Protein AF-0000000080191885 (afdb_homodimer)

Radius of gyration: 37.72 Å; Cα contacts (8 Å, |Δi|>4): 2003; chains: 2; bounding box: 104×121×115 Å

Solvent-accessible surface area (backbone atoms only — not comparable to full-atom values): 68782 Å² total; per-residue (Å²): 113,50,40,73,57,56,65,64,57,54,50,48,53,49,18,38,31,59,45,72,45,68,44,54,48,48,53,54,52,51,40,51,34,51,66,38,62,27,49,42,40,38,38,36,49,46,98,63,39,34,38,40,36,30,49,18,47,42,57,54,78,90,22,52,81,43,54,44,34,80,37,24,32,66,34,54,53,21,32,34,28,76,62,68,75,32,90,80,42,70,74,56,79,54,52,70,23,44,66,59,26,25,45,26,76,34,24,51,30,36,42,34,26,8,21,71,92,47,92,62,25,35,28,32,30,50,65,80,65,49,75,47,77,45,91,62,66,52,2,38,34,43,39,40,32,49,66,31,68,82,37,61,68,58,29,54,51,47,62,74,39,44,67,58,34,51,50,50,45,50,54,50,51,60,56,43,22,60,66,32,66,31,35,39,36,43,32,38,64,57,88,96,41,80,44,76,47,77,42,74,23,25,82,83,41,62,65,58,35,42,65,72,69,38,73,61,68,68,49,80,44,84,51,89,50,30,39,40,36,40,26,87,63,38,80,73,64,44,75,47,38,26,54,74,78,36,73,37,62,54,72,59,58,58,51,50,43,52,58,51,42,72,73,33,55,76,71,72,58,58,72,67,21,35,42,37,38,43,61,56,66,60,51,45,68,48,43,75,84,50,29,37,67,44,64,68,58,49,68,61,51,52,52,51,52,51,49,50,52,48,57,49,56,62,64,44,46,55,66,44,67,31,52,64,81,70,68,81,62,81,70,70,71,74,68,67,68,82,64,61,86,63,70,76,83,68,69,92,73,79,90,86,88,78,89,91,85,91,81,92,84,90,89,81,91,89,79,93,77,80,88,87,86,84,76,91,78,74,78,87,68,86,71,82,64,85,72,76,77,71,78,76,74,78,78,72,76,75,75,68,81,75,63,72,81,72,80,72,79,88,71,77,73,70,71,77,64,63,51,69,41,67,45,39,44,70,49,35,67,61,44,43,79,74,48,74,46,87,33,38,28,36,35,29,37,38,75,54,96,92,37,38,27,35,30,40,29,29,46,32,30,36,35,16,28,54,39,29,52,51,46,58,70,61,58,67,65,38,65,36,74,45,92,65,63,40,79,49,94,57,52,71,66,54,47,50,50,48,59,72,42,36,66,52,42,42,68,58,11,36,36,69,47,76,58,94,85,42,40,27,40,36,24,30,32,44,50,98,84,45,84,58,53,70,64,51,52,50,48,46,50,49,37,56,74,68,64,48,85,76,78,60,54,66,64,53,55,50,49,43,37,48,50,14,51,69,72,23,55,56,74,64,52,82,73,53,72,68,57,52,50,49,50,44,37,49,38,37,73,44,84,63,52,58,36,14,81,88,48,44,55,12,57,47,49,54,29,68,55,132,111,51,39,72,56,54,68,65,56,54,49,49,53,48,18,39,32,59,44,76,44,70,43,53,48,49,53,54,51,51,40,52,34,52,66,37,63,27,47,41,39,39,38,36,47,49,97,63,39,35,39,41,36,31,49,18,46,42,57,52,78,89,23,54,82,44,54,43,33,81,36,23,31,66,35,57,52,21,31,33,28,76,63,68,74,32,89,81,42,72,74,58,78,55,51,71,24,43,65,58,26,25,45,27,75,32,25,50,31,36,43,35,27,7,22,72,93,45,91,62,25,35,28,32,30,51,66,81,64,49,75,48,78,44,92,64,67,50,2,37,33,41,40,39,32,48,66,31,68,82,38,62,68,58,28,56,51,48,61,73,38,44,66,59,35,52,51,51,44,49,52,50,51,62,55,43,21,60,64,32,66,31,35,39,37,44,32,37,64,57,88,95,40,81,44,78,45,78,43,73,23,26,80,81,42,60,65,58,38,42,65,73,67,38,73,61,68,68,50,79,44,86,53,89,50,31,39,40,35,40,26,88,64,39,82,72,64,44,75,47,38,27,54,74,79,37,72,39,59,54,71,59,57,58,51,51,45,52,60,50,44,72,74,33,54,76,71,74,56,57,71,66,21,36,41,36,38,42,60,56,66,61,51,46,68,47,42,76,83,50,29,36,67,43,63,68,58,47,67,61,50,52,52,51,50,51,51,50,52,50,56,49,55,60,64,44,46,54,67,43,68,31,52,63,80,68,68,83,61,83,71,69,71,72,68,65,66,79,64,59,88,63,66,62,88,68,66,92,70,73,84,79,79,84,82,85,83,90,84,83,86,82,85,82,86,75,77,91,73,82,88,92,90,84,74,88,73,73,68,88,77,87,67,91,62,81,72,72,74,69,81,79,72,85,71,73,74,73,74,69,81,76,64,76,82,71,80,74,82,86,71,76,74,69,70,77,63,64,50,69,39,68,45,40,45,70,48,35,66,60,45,44,78,74,48,75,44,88,32,39,28,34,35,28,37,39,77,54,97,93,38,39,28,36,29,42,28,29,47,31,31,37,34,16,29,55,39,29,52,51,47,57,70,62,58,67,65,39,66,36,72,45,94,66,63,39,79,49,95,56,52,71,68,54,46,49,52,49,59,72,42,38,66,53,41,42,68,58,12,36,37,68,47,76,57,93,84,43,39,28,40,37,23,28,32,44,50,96,87,44,84,58,53,69,63,52,51,50,50,46,49,50,38,56,74,65,62,47,85,76,79,59,52,66,64,52,54,52,50,44,37,48,49,15,50,69,72,23,56,56,72,65,51,84,72,53,72,68,56,49,49,49,50,45,36,49,38,37,73,42,84,64,50,58,38,14,83,88,47,45,56,13,56,46,50,53,28,65,54,133

Structure (mmCIF, N/CA/C/O backbone):
data_AF-0000000080191885-model_v1
#
loop_
_entity.id
_entity.type
_entity.pdbx_description
1 polymer PMS1
#
loop_
_atom_site.group_PDB
_atom_site.id
_atom_site.type_symbol
_atom_site.label_atom_id
_atom_site.label_alt_id
_atom_site.label_comp_id
_atom_site.label_asym_id
_atom_site.label_entity_id
_atom_site.label_seq_id
_atom_site.pdbx_PDB_ins_code
_atom_site.Cartn_x
_atom_site.Cartn_y
_atom_site.Cartn_z
_atom_site.occupancy
_atom_site.B_iso_or_equiv
_atom_site.auth_seq_id
_atom_site.auth_comp_id
_atom_site.auth_asym_id
_atom_site.auth_atom_id
_atom_site.pdbx_PDB_model_num
ATOM 1 N N . MET A 1 1 ? 25.484 -24.953 -9.516 1 81 1 MET A N 1
ATOM 2 C CA . MET A 1 1 ? 24.75 -25.953 -10.281 1 81 1 MET A CA 1
ATOM 3 C C . MET A 1 1 ? 23.234 -25.719 -10.164 1 81 1 MET A C 1
ATOM 5 O O . MET A 1 1 ? 22.75 -25.297 -9.117 1 81 1 MET A O 1
ATOM 9 N N . ILE A 1 2 ? 22.578 -25.938 -11.297 1 91.12 2 ILE A N 1
ATOM 10 C CA . ILE A 1 2 ? 21.125 -25.766 -11.352 1 91.12 2 ILE A CA 1
ATOM 11 C C . ILE A 1 2 ? 20.438 -27.109 -11.227 1 91.12 2 ILE A C 1
ATOM 13 O O . ILE A 1 2 ? 20.812 -28.078 -11.906 1 91.12 2 ILE A O 1
ATOM 17 N N . TYR A 1 3 ? 19.516 -27.188 -10.258 1 90.25 3 TYR A N 1
ATOM 18 C CA . TYR A 1 3 ? 18.75 -28.406 -10 1 90.25 3 TYR A CA 1
ATOM 19 C C . TYR A 1 3 ? 17.266 -28.188 -10.227 1 90.25 3 TYR A C 1
ATOM 21 O O . TYR A 1 3 ? 16.781 -27.062 -10.117 1 90.25 3 TYR A O 1
ATOM 29 N N . GLN A 1 4 ? 16.688 -29.297 -10.617 1 92.81 4 GLN A N 1
ATOM 30 C CA . GLN A 1 4 ? 15.234 -29.266 -10.656 1 92.81 4 GLN A CA 1
ATOM 31 C C . GLN A 1 4 ? 14.641 -29.469 -9.266 1 92.81 4 GLN A C 1
ATOM 33 O O . GLN A 1 4 ? 14.922 -30.469 -8.609 1 92.81 4 GLN A O 1
ATOM 38 N N . LEU A 1 5 ? 13.82 -28.578 -8.859 1 91.75 5 LEU A N 1
ATOM 39 C CA . LEU A 1 5 ? 13.148 -28.734 -7.57 1 91.75 5 LEU A CA 1
ATOM 40 C C . LEU A 1 5 ? 12.148 -29.875 -7.613 1 91.75 5 LEU A C 1
ATOM 42 O O . LEU A 1 5 ? 11.516 -30.125 -8.641 1 91.75 5 LEU A O 1
ATOM 46 N N . HIS A 1 6 ? 12.078 -30.516 -6.488 1 91.88 6 HIS A N 1
ATOM 47 C CA . HIS A 1 6 ? 11.016 -31.516 -6.379 1 91.88 6 HIS A CA 1
ATOM 48 C C . HIS A 1 6 ? 9.641 -30.875 -6.578 1 91.88 6 HIS A C 1
ATOM 50 O O . HIS A 1 6 ? 9.398 -29.766 -6.102 1 91.88 6 HIS A O 1
ATOM 56 N N . GLN A 1 7 ? 8.797 -31.578 -7.219 1 90.62 7 GLN A N 1
ATOM 57 C CA . GLN A 1 7 ? 7.48 -31.047 -7.551 1 90.62 7 GLN A CA 1
ATOM 58 C C . GLN A 1 7 ? 6.727 -30.609 -6.297 1 90.62 7 GLN A C 1
ATOM 60 O O . GLN A 1 7 ? 6.008 -29.625 -6.309 1 90.62 7 GLN A O 1
ATOM 65 N N . ASP A 1 8 ? 6.945 -31.344 -5.273 1 90.62 8 ASP A N 1
ATOM 66 C CA . ASP A 1 8 ? 6.266 -31.031 -4.02 1 90.62 8 ASP A CA 1
ATOM 67 C C . ASP A 1 8 ? 6.707 -29.672 -3.482 1 90.62 8 ASP A C 1
ATOM 69 O O . ASP A 1 8 ? 5.902 -28.922 -2.926 1 90.62 8 ASP A O 1
ATOM 73 N N . CYS A 1 9 ? 7.961 -29.375 -3.652 1 92.06 9 CYS A N 1
ATOM 74 C CA . CYS A 1 9 ? 8.484 -28.094 -3.205 1 92.06 9 CYS A CA 1
ATOM 75 C C . CYS A 1 9 ? 7.902 -26.953 -4.027 1 92.06 9 CYS A C 1
ATOM 77 O O . CYS A 1 9 ? 7.523 -25.906 -3.48 1 92.06 9 CYS A O 1
ATOM 79 N N . VAL A 1 10 ? 7.793 -27.203 -5.293 1 91.88 10 VAL A N 1
ATOM 80 C CA . VAL A 1 10 ? 7.25 -26.203 -6.195 1 91.88 10 VAL A CA 1
ATOM 81 C C . VAL A 1 10 ? 5.789 -25.922 -5.844 1 91.88 10 VAL A C 1
ATOM 83 O O . VAL A 1 10 ? 5.375 -24.766 -5.742 1 91.88 10 VAL A O 1
ATOM 86 N N . HIS A 1 11 ? 5.078 -27.047 -5.602 1 92.69 11 HIS A N 1
ATOM 87 C CA . HIS A 1 11 ? 3.662 -26.938 -5.266 1 92.69 11 HIS A CA 1
ATOM 88 C C . HIS A 1 11 ? 3.469 -26.25 -3.916 1 92.69 11 HIS A C 1
ATOM 90 O O . HIS A 1 11 ? 2.564 -25.422 -3.758 1 92.69 11 HIS A O 1
ATOM 96 N N . GLN A 1 12 ? 4.332 -26.609 -3.029 1 93.62 12 GLN A N 1
ATOM 97 C CA . GLN A 1 12 ? 4.223 -26.016 -1.698 1 93.62 12 GLN A CA 1
ATOM 98 C C . GLN A 1 12 ? 4.527 -24.531 -1.731 1 93.62 12 GLN A C 1
ATOM 100 O O . GLN A 1 12 ? 3.83 -23.734 -1.096 1 93.62 12 GLN A O 1
ATOM 105 N N . LEU A 1 13 ? 5.535 -24.141 -2.441 1 93.06 13 LEU A N 1
ATOM 106 C CA . LEU A 1 13 ? 5.891 -22.734 -2.592 1 93.06 13 LEU A CA 1
ATOM 107 C C . LEU A 1 13 ? 4.723 -21.938 -3.164 1 93.06 13 LEU A C 1
ATOM 109 O O . LEU A 1 13 ? 4.387 -20.859 -2.654 1 93.06 13 LEU A O 1
ATOM 113 N N . LYS A 1 14 ? 4.168 -22.5 -4.121 1 92.06 14 LYS A N 1
ATOM 114 C CA . LYS A 1 14 ? 3.057 -21.828 -4.793 1 92.06 14 LYS A CA 1
ATOM 115 C C . LYS A 1 14 ? 1.835 -21.75 -3.881 1 92.06 14 LYS A C 1
ATOM 117 O O . LYS A 1 14 ? 1.172 -20.719 -3.818 1 92.06 14 LYS A O 1
ATOM 122 N N . ALA A 1 15 ? 1.537 -22.828 -3.215 1 95.19 15 ALA A N 1
ATOM 123 C CA . ALA A 1 15 ? 0.377 -22.875 -2.328 1 95.19 15 ALA A CA 1
ATOM 124 C C . ALA A 1 15 ? 0.484 -21.812 -1.231 1 95.19 15 ALA A C 1
ATOM 126 O O . ALA A 1 15 ? -0.483 -21.094 -0.95 1 95.19 15 ALA A O 1
ATOM 127 N N . GLU A 1 16 ? 1.662 -21.672 -0.695 1 94.06 16 GLU A N 1
ATOM 128 C CA . GLU A 1 16 ? 1.893 -20.719 0.381 1 94.06 16 GLU A CA 1
ATOM 129 C C . GLU A 1 16 ? 1.742 -19.281 -0.117 1 94.06 16 GLU A C 1
ATOM 131 O O . GLU A 1 16 ? 1.311 -18.406 0.632 1 94.06 16 GLU A O 1
ATOM 136 N N . GLN A 1 17 ? 2.039 -19.078 -1.324 1 92.81 17 GLN A N 1
ATOM 137 C CA . GLN A 1 17 ? 1.915 -17.75 -1.911 1 92.81 17 GLN A CA 1
ATOM 138 C C . GLN A 1 17 ? 0.454 -17.406 -2.193 1 92.81 17 GLN A C 1
ATOM 140 O O . GLN A 1 17 ? 0.037 -16.266 -2.027 1 92.81 17 GLN A O 1
ATOM 145 N N . TYR A 1 18 ? -0.257 -18.391 -2.58 1 93.44 18 TYR A N 1
ATOM 146 C CA . TYR A 1 18 ? -1.631 -18.172 -3.018 1 93.44 18 TYR A CA 1
ATOM 147 C C . TYR A 1 18 ? -2.561 -17.984 -1.824 1 93.44 18 TYR A C 1
ATOM 149 O O . TYR A 1 18 ? -3.504 -17.203 -1.881 1 93.44 18 TYR A O 1
ATOM 157 N N . ILE A 1 19 ? -2.32 -18.766 -0.808 1 95.44 19 ILE A N 1
ATOM 158 C CA . ILE A 1 19 ? -3.107 -18.672 0.417 1 95.44 19 ILE A CA 1
ATOM 159 C C . ILE A 1 19 ? -2.193 -18.344 1.594 1 95.44 19 ILE A C 1
ATOM 161 O O . ILE A 1 19 ? -1.461 -19.203 2.082 1 95.44 19 ILE A O 1
ATOM 165 N N . PHE A 1 20 ? -2.281 -17.125 2.092 1 92.5 20 PHE A N 1
ATOM 166 C CA . PHE A 1 20 ? -1.291 -16.797 3.109 1 92.5 20 PHE A CA 1
ATOM 167 C C . PHE A 1 20 ? -1.97 -16.359 4.402 1 92.5 20 PHE A C 1
ATOM 169 O O . PHE A 1 20 ? -1.305 -16.156 5.422 1 92.5 20 PHE A O 1
ATOM 176 N N . ASP A 1 21 ? -3.271 -16.266 4.438 1 94 21 ASP A N 1
ATOM 177 C CA . ASP A 1 21 ? -3.99 -16.047 5.691 1 94 21 ASP A CA 1
ATOM 178 C C . ASP A 1 21 ? -5.461 -16.438 5.555 1 94 21 ASP A C 1
ATOM 180 O O . ASP A 1 21 ? -5.906 -16.844 4.477 1 94 21 ASP A O 1
ATOM 184 N N . THR A 1 22 ? -6.164 -16.359 6.648 1 96.5 22 THR A N 1
ATOM 185 C CA . THR A 1 22 ? -7.559 -16.781 6.711 1 96.5 22 THR A CA 1
ATOM 186 C C . THR A 1 22 ? -8.43 -15.914 5.812 1 96.5 22 THR A C 1
ATOM 188 O O . THR A 1 22 ? -9.359 -16.406 5.172 1 96.5 22 THR A O 1
ATOM 191 N N . PHE A 1 23 ? -8.125 -14.664 5.742 1 95.62 23 PHE A N 1
ATOM 192 C CA . PHE A 1 23 ? -8.93 -13.766 4.918 1 95.62 23 PHE A CA 1
ATOM 193 C C . PHE A 1 23 ? -8.844 -14.164 3.447 1 95.62 23 PHE A C 1
ATOM 195 O O . PHE A 1 23 ? -9.875 -14.25 2.766 1 95.62 23 PHE A O 1
ATOM 202 N N . ILE A 1 24 ? -7.656 -14.383 2.926 1 96.12 24 ILE A N 1
ATOM 203 C CA . ILE A 1 24 ? -7.469 -14.727 1.521 1 96.12 24 ILE A CA 1
ATOM 204 C C . ILE A 1 24 ? -8.172 -16.047 1.21 1 96.12 24 ILE A C 1
ATOM 206 O O . ILE A 1 24 ? -8.758 -16.203 0.139 1 96.12 24 ILE A O 1
ATOM 210 N N . LEU A 1 25 ? -8.078 -16.953 2.133 1 97.31 25 LEU A N 1
ATOM 211 C CA . LEU A 1 25 ? -8.75 -18.25 1.98 1 97.31 25 LEU A CA 1
ATOM 212 C C . LEU A 1 25 ? -10.258 -18.062 1.816 1 97.31 25 LEU A C 1
ATOM 214 O O . LEU A 1 25 ? -10.859 -18.609 0.89 1 97.31 25 LEU A O 1
ATOM 218 N N . ILE A 1 26 ? -10.844 -17.281 2.666 1 97.81 26 ILE A N 1
ATOM 219 C CA . ILE A 1 26 ? -12.281 -17.047 2.656 1 97.81 26 ILE A CA 1
ATOM 220 C C . ILE A 1 26 ? -12.672 -16.297 1.392 1 97.81 26 ILE A C 1
ATOM 222 O O . ILE A 1 26 ? -13.68 -16.609 0.753 1 97.81 26 ILE A O 1
ATOM 226 N N . LYS A 1 27 ? -11.914 -15.281 1.084 1 97.38 27 LYS A N 1
ATOM 227 C CA . LYS A 1 27 ? -12.188 -14.5 -0.12 1 97.38 27 LYS A CA 1
ATOM 228 C C . LYS A 1 27 ? -12.273 -15.398 -1.35 1 97.38 27 LYS A C 1
ATOM 230 O O . LYS A 1 27 ? -13.195 -15.258 -2.162 1 97.38 27 LYS A O 1
ATOM 235 N N . GLU A 1 28 ? -11.328 -16.344 -1.518 1 97 28 GLU A N 1
ATOM 236 C CA . GLU A 1 28 ? -11.312 -17.25 -2.66 1 97 28 GLU A CA 1
ATOM 237 C C . GLU A 1 28 ? -12.539 -18.156 -2.672 1 97 28 GLU A C 1
ATOM 239 O O . GLU A 1 28 ? -13.141 -18.375 -3.725 1 97 28 GLU A O 1
ATOM 244 N N . LEU A 1 29 ? -12.914 -18.609 -1.54 1 97.94 29 LEU A N 1
ATOM 245 C CA . LEU A 1 29 ? -14.047 -19.531 -1.46 1 97.94 29 LEU A CA 1
ATOM 246 C C . LEU A 1 29 ? -15.359 -18.781 -1.697 1 97.94 29 LEU A C 1
ATOM 248 O O . LEU A 1 29 ? -16.281 -19.328 -2.316 1 97.94 29 LEU A O 1
ATOM 252 N N . VAL A 1 30 ? -15.445 -17.594 -1.181 1 97.81 30 VAL A N 1
ATOM 253 C CA . VAL A 1 30 ? -16.625 -16.766 -1.415 1 97.81 30 VAL A CA 1
ATOM 254 C C . VAL A 1 30 ? -16.766 -16.484 -2.908 1 97.81 30 VAL A C 1
ATOM 256 O O . VAL A 1 30 ? -17.859 -16.594 -3.471 1 97.81 30 VAL A O 1
ATOM 259 N N . GLU A 1 31 ? -15.695 -16.109 -3.539 1 96.69 31 GLU A N 1
ATOM 260 C CA . GLU A 1 31 ? -15.719 -15.836 -4.973 1 96.69 31 GLU A CA 1
ATOM 261 C C . GLU A 1 31 ? -16.109 -17.078 -5.762 1 96.69 31 GLU A C 1
ATOM 263 O O . GLU A 1 31 ? -16.859 -16.984 -6.742 1 96.69 31 GLU A O 1
ATOM 268 N N . ASN A 1 32 ? -15.648 -18.25 -5.328 1 96.25 32 ASN A N 1
ATOM 269 C CA . ASN A 1 32 ? -16.047 -19.5 -5.965 1 96.25 32 ASN A CA 1
ATOM 270 C C . ASN A 1 32 ? -17.562 -19.734 -5.84 1 96.25 32 ASN A C 1
ATOM 272 O O . ASN A 1 32 ? -18.203 -20.188 -6.789 1 96.25 32 ASN A O 1
ATOM 276 N N . SER A 1 33 ? -18.062 -19.422 -4.707 1 97.44 33 SER A N 1
ATOM 277 C CA . SER A 1 33 ? -19.5 -19.578 -4.477 1 97.44 33 SER A CA 1
ATOM 278 C C . SER A 1 33 ? -20.312 -18.641 -5.359 1 97.44 33 SER A C 1
ATOM 280 O O . SER A 1 33 ? -21.344 -19.031 -5.898 1 97.44 33 SER A O 1
ATOM 282 N N . ILE A 1 34 ? -19.828 -17.438 -5.473 1 95.69 34 ILE A N 1
ATOM 283 C CA . ILE A 1 34 ? -20.5 -16.453 -6.32 1 95.69 34 ILE A CA 1
ATOM 284 C C . ILE A 1 34 ? -20.469 -16.938 -7.77 1 95.69 34 ILE A C 1
ATOM 286 O O . ILE A 1 34 ? -21.484 -16.859 -8.469 1 95.69 34 ILE A O 1
ATOM 290 N N . ASP A 1 35 ? -19.359 -17.422 -8.234 1 94.94 35 ASP A N 1
ATOM 291 C CA . ASP A 1 35 ? -19.219 -17.938 -9.586 1 94.94 35 ASP A CA 1
ATOM 292 C C . ASP A 1 35 ? -20.172 -19.125 -9.828 1 94.94 35 ASP A C 1
ATOM 294 O O . ASP A 1 35 ? -20.562 -19.375 -10.961 1 94.94 35 ASP A O 1
ATOM 298 N N . ALA A 1 36 ? -20.547 -19.812 -8.727 1 95.62 36 ALA A N 1
ATOM 299 C CA . ALA A 1 36 ? -21.453 -20.953 -8.812 1 95.62 36 ALA A CA 1
ATOM 300 C C . ALA A 1 36 ? -22.906 -20.5 -8.758 1 95.62 36 ALA A C 1
ATOM 302 O O . ALA A 1 36 ? -23.812 -21.312 -8.602 1 95.62 36 ALA A O 1
ATOM 303 N N . ASN A 1 37 ? -23.125 -19.156 -8.758 1 94.5 37 ASN A N 1
ATOM 304 C CA . ASN A 1 37 ? -24.453 -18.547 -8.766 1 94.5 37 ASN A CA 1
ATOM 305 C C . ASN A 1 37 ? -25.188 -18.797 -7.449 1 94.5 37 ASN A C 1
ATOM 307 O O . ASN A 1 37 ? -26.391 -19.047 -7.445 1 94.5 37 ASN A O 1
ATOM 311 N N . ALA A 1 38 ? -24.453 -18.844 -6.41 1 96.44 38 ALA A N 1
ATOM 312 C CA . ALA A 1 38 ? -25.062 -19 -5.094 1 96.44 38 ALA A CA 1
ATOM 313 C C . ALA A 1 38 ? -25.875 -17.766 -4.719 1 96.44 38 ALA A C 1
ATOM 315 O O . ALA A 1 38 ? -25.516 -16.641 -5.09 1 96.44 38 ALA A O 1
ATOM 316 N N . THR A 1 39 ? -26.953 -17.953 -3.961 1 95.38 39 THR A N 1
ATOM 317 C CA . THR A 1 39 ? -27.766 -16.844 -3.471 1 95.38 39 THR A CA 1
ATOM 318 C C . THR A 1 39 ? -27.609 -16.688 -1.964 1 95.38 39 THR A C 1
ATOM 320 O O . THR A 1 39 ? -27.969 -15.641 -1.406 1 95.38 39 THR A O 1
ATOM 323 N N . CYS A 1 40 ? -27.125 -17.688 -1.428 1 97.62 40 CYS A N 1
ATOM 324 C CA . CYS A 1 40 ? -26.828 -17.641 -0.001 1 97.62 40 CYS A CA 1
ATOM 325 C C . CYS A 1 40 ? -25.484 -18.297 0.293 1 97.62 40 CYS A C 1
ATOM 327 O O . CYS A 1 40 ? -25.25 -19.438 -0.099 1 97.62 40 CYS A O 1
ATOM 329 N N . ILE A 1 41 ? -24.625 -17.594 0.955 1 98.25 41 ILE A N 1
ATOM 330 C CA . ILE A 1 41 ? -23.297 -18.078 1.321 1 98.25 41 ILE A CA 1
ATOM 331 C C . ILE A 1 41 ? -23.094 -17.938 2.828 1 98.25 41 ILE A C 1
ATOM 333 O O . ILE A 1 41 ? -23.109 -16.828 3.359 1 98.25 41 ILE A O 1
ATOM 337 N N . LYS A 1 42 ? -22.906 -19.031 3.484 1 98.5 42 LYS A N 1
ATOM 338 C CA . LYS A 1 42 ? -22.688 -19.062 4.926 1 98.5 42 LYS A CA 1
ATOM 339 C C . LYS A 1 42 ? -21.203 -19.297 5.242 1 98.5 42 LYS A C 1
ATOM 341 O O . LYS A 1 42 ? -20.594 -20.234 4.738 1 98.5 42 LYS A O 1
ATOM 346 N N . ILE A 1 43 ? -20.656 -18.422 6.008 1 98.5 43 ILE A N 1
ATOM 347 C CA . ILE A 1 43 ? -19.234 -18.469 6.371 1 98.5 43 ILE A CA 1
ATOM 348 C C . ILE A 1 43 ? -19.109 -18.641 7.883 1 98.5 43 ILE A C 1
ATOM 350 O O . ILE A 1 43 ? -19.594 -17.812 8.656 1 98.5 43 ILE A O 1
ATOM 354 N N . ASN A 1 44 ? -18.562 -19.719 8.266 1 97.88 44 ASN A N 1
ATOM 355 C CA . ASN A 1 44 ? -18.266 -19.969 9.68 1 97.88 44 ASN A CA 1
ATOM 356 C C . ASN A 1 44 ? -16.766 -20.031 9.945 1 97.88 44 ASN A C 1
ATOM 358 O O . ASN A 1 44 ? -16.094 -20.938 9.461 1 97.88 44 ASN A O 1
ATOM 362 N N . VAL A 1 45 ? -16.281 -19.125 10.727 1 96.62 45 VAL A N 1
ATOM 363 C CA . VAL A 1 45 ? -14.852 -19.031 10.969 1 96.62 45 VAL A CA 1
ATOM 364 C C . VAL A 1 45 ? -14.562 -19.25 12.453 1 96.62 45 VAL A C 1
ATOM 366 O O . VAL A 1 45 ? -14.883 -18.391 13.281 1 96.62 45 VAL A O 1
ATOM 369 N N . LYS A 1 46 ? -13.984 -20.312 12.727 1 90.69 46 LYS A N 1
ATOM 370 C CA . LYS A 1 46 ? -13.438 -20.609 14.047 1 90.69 46 LYS A CA 1
ATOM 371 C C . LYS A 1 46 ? -11.922 -20.812 13.977 1 90.69 46 LYS A C 1
ATOM 373 O O . LYS A 1 46 ? -11.352 -20.922 12.891 1 90.69 46 LYS A O 1
ATOM 378 N N . ASN A 1 47 ? -11.227 -20.766 15.102 1 79.88 47 ASN A N 1
ATOM 379 C CA . ASN A 1 47 ? -9.766 -20.859 15.109 1 79.88 47 ASN A CA 1
ATOM 380 C C . ASN A 1 47 ? -9.297 -22.172 14.492 1 79.88 47 ASN A C 1
ATOM 382 O O . ASN A 1 47 ? -8.312 -22.203 13.75 1 79.88 47 ASN A O 1
ATOM 386 N N . ASP A 1 48 ? -10.023 -23.234 14.75 1 84.62 48 ASP A N 1
ATOM 387 C CA . ASP A 1 48 ? -9.508 -24.531 14.359 1 84.62 48 ASP A CA 1
ATOM 388 C C . ASP A 1 48 ? -10.266 -25.094 13.156 1 84.62 48 ASP A C 1
ATOM 390 O O . ASP A 1 48 ? -9.898 -26.125 12.602 1 84.62 48 ASP A O 1
ATOM 394 N N . LYS A 1 49 ? -11.32 -24.375 12.805 1 95.31 49 LYS A N 1
ATOM 395 C CA . LYS A 1 49 ? -12.18 -24.922 11.758 1 95.31 49 LYS A CA 1
ATOM 396 C C . LYS A 1 49 ? -12.883 -23.797 10.992 1 95.31 49 LYS A C 1
ATOM 398 O O . LYS A 1 49 ? -13.43 -22.875 11.594 1 95.31 49 LYS A O 1
ATOM 403 N N . ILE A 1 50 ? -12.828 -23.859 9.703 1 97.81 50 ILE A N 1
ATOM 404 C CA . ILE A 1 50 ? -13.516 -22.922 8.812 1 97.81 50 ILE A CA 1
ATOM 405 C C . ILE A 1 50 ? -14.469 -23.672 7.898 1 97.81 50 ILE A C 1
ATOM 407 O O . ILE A 1 50 ? -14.094 -24.703 7.312 1 97.81 50 ILE A O 1
ATOM 411 N N . VAL A 1 51 ? -15.703 -23.219 7.809 1 98.31 51 VAL A N 1
ATOM 412 C CA . VAL A 1 51 ? -16.688 -23.875 6.945 1 98.31 51 VAL A CA 1
ATOM 413 C C . VAL A 1 51 ? -17.375 -22.828 6.082 1 98.31 51 VAL A C 1
ATOM 415 O O . VAL A 1 51 ? -17.859 -21.812 6.59 1 98.31 51 VAL A O 1
ATOM 418 N N . ILE A 1 52 ? -17.391 -23.031 4.852 1 98.5 52 ILE A N 1
ATOM 419 C CA . ILE A 1 52 ? -18.156 -22.203 3.932 1 98.5 52 ILE A CA 1
ATOM 420 C C . ILE A 1 52 ? -19.203 -23.062 3.213 1 98.5 52 ILE A C 1
ATOM 422 O O . ILE A 1 52 ? -18.875 -24.109 2.654 1 98.5 52 ILE A O 1
ATOM 426 N N . GLU A 1 53 ? -20.453 -22.609 3.258 1 98.44 53 GLU A N 1
ATOM 427 C CA . GLU A 1 53 ? -21.562 -23.312 2.637 1 98.44 53 GLU A CA 1
ATOM 428 C C . GLU A 1 53 ? -22.328 -22.391 1.675 1 98.44 53 GLU A C 1
ATOM 430 O O . GLU A 1 53 ? -22.609 -21.25 1.999 1 98.44 53 GLU A O 1
ATOM 435 N N . ASP A 1 54 ? -22.609 -22.938 0.524 1 98.19 54 ASP A N 1
ATOM 436 C CA . ASP A 1 54 ? -23.375 -22.156 -0.435 1 98.19 54 ASP A CA 1
ATOM 437 C C . ASP A 1 54 ? -24.484 -23 -1.063 1 98.19 54 ASP A C 1
ATOM 439 O O . ASP A 1 54 ? -24.531 -24.219 -0.883 1 98.19 54 ASP A O 1
ATOM 443 N N . ASP A 1 55 ? -25.438 -22.359 -1.672 1 97.62 55 ASP A N 1
ATOM 444 C CA . ASP A 1 55 ? -26.547 -23.016 -2.371 1 97.62 55 ASP A CA 1
ATOM 445 C C . ASP A 1 55 ? -26.375 -22.906 -3.885 1 97.62 55 ASP A C 1
ATOM 447 O O . ASP A 1 55 ? -27.344 -22.797 -4.621 1 97.62 55 ASP A O 1
ATOM 451 N N . GLY A 1 56 ? -25.156 -22.875 -4.316 1 96.5 56 GLY A N 1
ATOM 452 C CA . GLY A 1 56 ? -24.859 -22.703 -5.734 1 96.5 56 GLY A CA 1
ATOM 453 C C . GLY A 1 56 ? -25.156 -23.953 -6.551 1 96.5 56 GLY A C 1
ATOM 454 O O . GLY A 1 56 ? -25.953 -24.797 -6.133 1 96.5 56 GLY A O 1
ATOM 455 N N . ASN A 1 57 ? -24.5 -24.094 -7.691 1 95.12 57 ASN A N 1
ATOM 456 C CA . ASN A 1 57 ? -24.812 -25.109 -8.688 1 95.12 57 ASN A CA 1
ATOM 457 C C . ASN A 1 57 ? -24.328 -26.484 -8.258 1 95.12 57 ASN A C 1
ATOM 459 O O . ASN A 1 57 ? -24.797 -27.516 -8.75 1 95.12 57 ASN A O 1
ATOM 463 N N . GLY A 1 58 ? -23.359 -26.531 -7.379 1 95.25 58 GLY A N 1
ATOM 464 C CA . GLY A 1 58 ? -22.703 -27.797 -7.043 1 95.25 58 GLY A CA 1
ATOM 465 C C . GLY A 1 58 ? -21.766 -28.281 -8.125 1 95.25 58 GLY A C 1
ATOM 466 O O . GLY A 1 58 ? -21.578 -27.625 -9.141 1 95.25 58 GLY A O 1
ATOM 467 N N . VAL A 1 59 ? -21.156 -29.438 -7.816 1 95.44 59 VAL A N 1
ATOM 468 C CA . VAL A 1 59 ? -20.188 -30.016 -8.75 1 95.44 59 VAL A CA 1
ATOM 469 C C . VAL A 1 59 ? -20.672 -31.391 -9.188 1 95.44 59 VAL A C 1
ATOM 471 O O . VAL A 1 59 ? -21 -32.25 -8.352 1 95.44 59 VAL A O 1
ATOM 474 N N . GLU A 1 60 ? -20.625 -31.625 -10.453 1 93.56 60 GLU A N 1
ATOM 475 C CA . GLU A 1 60 ? -21.078 -32.906 -11.016 1 93.56 60 GLU A CA 1
ATOM 476 C C . GLU A 1 60 ? -20.125 -34.031 -10.68 1 93.56 60 GLU A C 1
ATOM 478 O O . GLU A 1 60 ? -18.922 -33.812 -10.508 1 93.56 60 GLU A O 1
ATOM 483 N N . LYS A 1 61 ? -20.641 -35.188 -10.711 1 92.25 61 LYS A N 1
ATOM 484 C CA . LYS A 1 61 ? -19.859 -36.375 -10.391 1 92.25 61 LYS A CA 1
ATOM 485 C C . LYS A 1 61 ? -18.672 -36.531 -11.336 1 92.25 61 LYS A C 1
ATOM 487 O O . LYS A 1 61 ? -17.578 -36.906 -10.914 1 92.25 61 LYS A O 1
ATOM 492 N N . SER A 1 62 ? -18.844 -36.219 -12.539 1 91.88 62 SER A N 1
ATOM 493 C CA . SER A 1 62 ? -17.812 -36.344 -13.57 1 91.88 62 SER A CA 1
ATOM 494 C C . SER A 1 62 ? -16.641 -35.438 -13.32 1 91.88 62 SER A C 1
ATOM 496 O O . SER A 1 62 ? -15.539 -35.656 -13.828 1 91.88 62 SER A O 1
ATOM 498 N N . SER A 1 63 ? -16.875 -34.438 -12.484 1 94.38 63 SER A N 1
ATOM 499 C CA . SER A 1 63 ? -15.844 -33.438 -12.266 1 94.38 63 SER A CA 1
ATOM 500 C C . SER A 1 63 ? -15.109 -33.656 -10.953 1 94.38 63 SER A C 1
ATOM 502 O O . SER A 1 63 ? -14.117 -33 -10.664 1 94.38 63 SER A O 1
ATOM 504 N N . LEU A 1 64 ? -15.492 -34.625 -10.18 1 94.81 64 LEU A N 1
ATOM 505 C CA . LEU A 1 64 ? -14.992 -34.812 -8.82 1 94.81 64 LEU A CA 1
ATOM 506 C C . LEU A 1 64 ? -13.516 -35.219 -8.836 1 94.81 64 LEU A C 1
ATOM 508 O O . LEU A 1 64 ? -12.75 -34.812 -7.961 1 94.81 64 LEU A O 1
ATOM 512 N N . LYS A 1 65 ? -13.141 -35.938 -9.812 1 94.25 65 LYS A N 1
ATOM 513 C CA . LYS A 1 65 ? -11.758 -36.375 -9.883 1 94.25 65 LYS A CA 1
ATOM 514 C C . LYS A 1 65 ? -10.797 -35.219 -10.086 1 94.25 65 LYS A C 1
ATOM 516 O O . LYS A 1 65 ? -9.688 -35.219 -9.547 1 94.25 65 LYS A O 1
ATOM 521 N N . LYS A 1 66 ? -11.273 -34.219 -10.766 1 95.69 66 LYS A N 1
ATOM 522 C CA . LYS A 1 66 ? -10.422 -33.094 -11.094 1 95.69 66 LYS A CA 1
ATOM 523 C C . LYS A 1 66 ? -10.539 -32 -10.047 1 95.69 66 LYS A C 1
ATOM 525 O O . LYS A 1 66 ? -9.711 -31.078 -9.992 1 95.69 66 LYS A O 1
ATOM 530 N N . LEU A 1 67 ? -11.539 -32.125 -9.234 1 96.19 67 LEU A N 1
ATOM 531 C CA . LEU A 1 67 ? -11.773 -31.125 -8.211 1 96.19 67 LEU A CA 1
ATOM 532 C C . LEU A 1 67 ? -10.594 -31.047 -7.238 1 96.19 67 LEU A C 1
ATOM 534 O O . LEU A 1 67 ? -10.234 -32.062 -6.613 1 96.19 67 LEU A O 1
ATOM 538 N N . GLY A 1 68 ? -9.953 -29.891 -7.18 1 95.12 68 GLY A N 1
ATOM 539 C CA . GLY A 1 68 ? -8.852 -29.703 -6.254 1 95.12 68 GLY A CA 1
ATOM 540 C C . GLY A 1 68 ? -7.496 -30.031 -6.859 1 95.12 68 GLY A C 1
ATOM 541 O O . GLY A 1 68 ? -6.473 -29.969 -6.172 1 95.12 68 GLY A O 1
ATOM 542 N N . CYS A 1 69 ? -7.496 -30.422 -8.125 1 94.38 69 CYS A N 1
ATOM 543 C CA . CYS A 1 69 ? -6.234 -30.703 -8.805 1 94.38 69 CYS A CA 1
ATOM 544 C C . CYS A 1 69 ? -5.594 -29.438 -9.328 1 94.38 69 CYS A C 1
ATOM 546 O O . CYS A 1 69 ? -6.289 -28.469 -9.633 1 94.38 69 CYS A O 1
ATOM 548 N N . PHE A 1 70 ? -4.297 -29.5 -9.438 1 92.69 70 PHE A N 1
ATOM 549 C CA . PHE A 1 70 ? -3.527 -28.344 -9.883 1 92.69 70 PHE A CA 1
ATOM 550 C C . PHE A 1 70 ? -3.883 -27.984 -11.32 1 92.69 70 PHE A C 1
ATOM 552 O O . PHE A 1 70 ? -3.799 -28.828 -12.219 1 92.69 70 PHE A O 1
ATOM 559 N N . GLY A 1 71 ? -4.289 -26.781 -11.547 1 92.5 71 GLY A N 1
ATOM 560 C CA . GLY A 1 71 ? -4.582 -26.297 -12.883 1 92.5 71 GLY A CA 1
ATOM 561 C C . GLY A 1 71 ? -5.93 -26.75 -13.406 1 92.5 71 GLY A C 1
ATOM 562 O O . GLY A 1 71 ? -6.16 -26.781 -14.617 1 92.5 71 GLY A O 1
ATOM 563 N N . CYS A 1 72 ? -6.777 -27.219 -12.547 1 94 72 CYS A N 1
ATOM 564 C CA . CYS A 1 72 ? -8.117 -27.641 -12.938 1 94 72 CYS A CA 1
ATOM 565 C C . CYS A 1 72 ? -9.156 -26.594 -12.531 1 94 72 CYS A C 1
ATOM 567 O O . CYS A 1 72 ? -9.125 -26.094 -11.406 1 94 72 CYS A O 1
ATOM 569 N N . THR A 1 73 ? -9.977 -26.234 -13.492 1 92.25 73 THR A N 1
ATOM 570 C CA . THR A 1 73 ? -10.953 -25.188 -13.211 1 92.25 73 THR A CA 1
ATOM 571 C C . THR A 1 73 ? -12.188 -25.359 -14.094 1 92.25 73 THR A C 1
ATOM 573 O O . THR A 1 73 ? -12.125 -26 -15.141 1 92.25 73 THR A O 1
ATOM 576 N N . SER A 1 74 ? -13.305 -24.922 -13.594 1 91.44 74 SER A N 1
ATOM 577 C CA . SER A 1 74 ? -14.516 -24.828 -14.406 1 91.44 74 SER A CA 1
ATOM 578 C C . SER A 1 74 ? -14.602 -23.484 -15.125 1 91.44 74 SER A C 1
ATOM 580 O O . SER A 1 74 ? -15.555 -23.234 -15.859 1 91.44 74 SER A O 1
ATOM 582 N N . LYS A 1 75 ? -13.633 -22.641 -14.953 1 89.88 75 LYS A N 1
ATOM 583 C CA . LYS A 1 75 ? -13.664 -21.266 -15.43 1 89.88 75 LYS A CA 1
ATOM 584 C C . LYS A 1 75 ? -12.656 -21.062 -16.562 1 89.88 75 LYS A C 1
ATOM 586 O O . LYS A 1 75 ? -12.016 -20.016 -16.641 1 89.88 75 LYS A O 1
ATOM 591 N N . GLN A 1 76 ? -12.516 -21.984 -17.422 1 87.56 76 GLN A N 1
ATOM 592 C CA . GLN A 1 76 ? -11.547 -21.969 -18.516 1 87.56 76 GLN A CA 1
ATOM 593 C C . GLN A 1 76 ? -11.797 -20.797 -19.453 1 87.56 76 GLN A C 1
ATOM 595 O O . GLN A 1 76 ? -10.859 -20.203 -19.984 1 87.56 76 GLN A O 1
ATOM 600 N N . GLU A 1 77 ? -13.008 -20.453 -19.641 1 87.94 77 GLU A N 1
ATOM 601 C CA . GLU A 1 77 ? -13.344 -19.328 -20.516 1 87.94 77 GLU A CA 1
ATOM 602 C C . GLU A 1 77 ? -12.727 -18.031 -20 1 87.94 77 GLU A C 1
ATOM 604 O O . GLU A 1 77 ? -12.18 -17.25 -20.781 1 87.94 77 GLU A O 1
ATOM 609 N N . THR A 1 78 ? -12.836 -17.906 -18.75 1 89.25 78 THR A N 1
ATOM 610 C CA . THR A 1 78 ? -12.242 -16.703 -18.156 1 89.25 78 THR A CA 1
ATOM 611 C C . THR A 1 78 ? -10.719 -16.75 -18.281 1 89.25 78 THR A C 1
ATOM 613 O O . THR A 1 78 ? -10.078 -15.719 -18.516 1 89.25 78 THR A O 1
ATOM 616 N N . THR A 1 79 ? -10.156 -17.906 -18.156 1 91.44 79 THR A N 1
ATOM 617 C CA . THR A 1 79 ? -8.711 -18.062 -18.312 1 91.44 79 THR A CA 1
ATOM 618 C C . THR A 1 79 ? -8.266 -17.594 -19.688 1 91.44 79 THR A C 1
ATOM 620 O O . THR A 1 79 ? -7.32 -16.812 -19.812 1 91.44 79 THR A O 1
ATOM 623 N N . LEU A 1 80 ? -8.961 -18.047 -20.641 1 89.19 80 LEU A N 1
ATOM 624 C CA . LEU A 1 80 ? -8.633 -17.688 -22.016 1 89.19 80 LEU A CA 1
ATOM 625 C C . LEU A 1 80 ? -8.836 -16.203 -22.25 1 89.19 80 LEU A C 1
ATOM 627 O O . LEU A 1 80 ? -8.07 -15.578 -22.984 1 89.19 80 LEU A O 1
ATOM 631 N N . GLY A 1 81 ? -9.82 -15.664 -21.609 1 87.38 81 GLY A N 1
ATOM 632 C CA . GLY A 1 81 ? -10.047 -14.227 -21.703 1 87.38 81 GLY A CA 1
ATOM 633 C C . GLY A 1 81 ? -8.938 -13.406 -21.078 1 87.38 81 GLY A C 1
ATOM 634 O O . GLY A 1 81 ? -8.438 -12.461 -21.688 1 87.38 81 GLY A O 1
ATOM 635 N N . VAL A 1 82 ? -8.547 -13.836 -19.922 1 88.56 82 VAL A N 1
ATOM 636 C CA . VAL A 1 82 ? -7.512 -13.125 -19.172 1 88.56 82 VAL A CA 1
ATOM 637 C C . VAL A 1 82 ? -6.191 -13.18 -19.938 1 88.56 82 VAL A C 1
ATOM 639 O O . VAL A 1 82 ? -5.414 -12.219 -19.922 1 88.56 82 VAL A O 1
ATOM 642 N N . LEU A 1 83 ? -5.984 -14.219 -20.719 1 89.31 83 LEU A N 1
ATOM 643 C CA . LEU A 1 83 ? -4.762 -14.391 -21.516 1 89.31 83 LEU A CA 1
ATOM 644 C C . LEU A 1 83 ? -4.93 -13.812 -22.906 1 89.31 83 LEU A C 1
ATOM 646 O O . LEU A 1 83 ? -4.051 -13.977 -23.766 1 89.31 83 LEU A O 1
ATOM 650 N N . ASN A 1 84 ? -6.043 -13.141 -23.094 1 85.25 84 ASN A N 1
ATOM 651 C CA . ASN A 1 84 ? -6.355 -12.5 -24.375 1 85.25 84 ASN A CA 1
ATOM 652 C C . ASN A 1 84 ? -6.426 -13.508 -25.516 1 85.25 84 ASN A C 1
ATOM 654 O O . ASN A 1 84 ? -6.012 -13.211 -26.625 1 85.25 84 ASN A O 1
ATOM 658 N N . LEU A 1 85 ? -6.797 -14.711 -25.234 1 85.81 85 LEU A N 1
ATOM 659 C CA . LEU A 1 85 ? -6.938 -15.758 -26.234 1 85.81 85 LEU A CA 1
ATOM 660 C C . LEU A 1 85 ? -8.383 -15.875 -26.719 1 85.81 85 LEU A C 1
ATOM 662 O O . LEU A 1 85 ? -8.648 -16.453 -27.781 1 85.81 85 LEU A O 1
ATOM 666 N N . ASN A 1 86 ? -9.289 -15.336 -25.844 1 81.94 86 ASN A N 1
ATOM 667 C CA . ASN A 1 86 ? -10.703 -15.234 -26.172 1 81.94 86 ASN A CA 1
ATOM 668 C C . ASN A 1 86 ? -11.305 -13.906 -25.734 1 81.94 86 ASN A C 1
ATOM 670 O O . ASN A 1 86 ? -11.609 -13.727 -24.547 1 81.94 86 ASN A O 1
ATOM 674 N N . LYS A 1 87 ? -11.703 -13.086 -26.578 1 75.69 87 LYS A N 1
ATOM 675 C CA . LYS A 1 87 ? -12.125 -11.719 -26.281 1 75.69 87 LYS A CA 1
ATOM 676 C C . LYS A 1 87 ? -13.586 -11.672 -25.844 1 75.69 87 LYS A C 1
ATOM 678 O O . LYS A 1 87 ? -14.008 -10.734 -25.156 1 75.69 87 LYS A O 1
ATOM 683 N N . ASN A 1 88 ? -14.258 -12.578 -26.062 1 77.69 88 ASN A N 1
ATOM 684 C CA . ASN A 1 88 ? -15.688 -12.562 -25.781 1 77.69 88 ASN A CA 1
ATOM 685 C C . ASN A 1 88 ? -16.031 -13.477 -24.609 1 77.69 88 ASN A C 1
ATOM 687 O O . ASN A 1 88 ? -17.188 -13.906 -24.484 1 77.69 88 ASN A O 1
ATOM 691 N N . ALA A 1 89 ? -15.109 -13.648 -23.812 1 77 89 ALA A N 1
ATOM 692 C CA . ALA A 1 89 ? -15.328 -14.594 -22.719 1 77 89 ALA A CA 1
ATOM 693 C C . ALA A 1 89 ? -16.172 -13.969 -21.625 1 77 89 ALA A C 1
ATOM 695 O O . ALA A 1 89 ? -16.031 -12.781 -21.312 1 77 89 ALA A O 1
ATOM 696 N N . HIS A 1 90 ? -17.219 -14.75 -21.156 1 78.44 90 HIS A N 1
ATOM 697 C CA . HIS A 1 90 ? -17.891 -14.359 -19.922 1 78.44 90 HIS A CA 1
ATOM 698 C C . HIS A 1 90 ? -16.953 -14.477 -18.734 1 78.44 90 HIS A C 1
ATOM 700 O O . HIS A 1 90 ? -16.453 -15.562 -18.438 1 78.44 90 HIS A O 1
ATOM 706 N N . LEU A 1 91 ? -16.781 -13.398 -18.047 1 83.44 91 LEU A N 1
ATOM 707 C CA . LEU A 1 91 ? -15.727 -13.375 -17.047 1 83.44 91 LEU A CA 1
ATOM 708 C C . LEU A 1 91 ? -16.281 -13.742 -15.672 1 83.44 91 LEU A C 1
ATOM 710 O O . LEU A 1 91 ? -17.344 -13.273 -15.273 1 83.44 91 LEU A O 1
ATOM 714 N N . SER A 1 92 ? -15.695 -14.758 -15.078 1 91.12 92 SER A N 1
ATOM 715 C CA . SER A 1 92 ? -15.93 -15.133 -13.688 1 91.12 92 SER A CA 1
ATOM 716 C C . SER A 1 92 ? -14.891 -14.5 -12.766 1 91.12 92 SER A C 1
ATOM 718 O O . SER A 1 92 ? -14 -13.781 -13.227 1 91.12 92 SER A O 1
ATOM 720 N N . LEU A 1 93 ? -15.094 -14.719 -11.477 1 93.5 93 LEU A N 1
ATOM 721 C CA . LEU A 1 93 ? -14.141 -14.188 -10.5 1 93.5 93 LEU A CA 1
ATOM 722 C C . LEU A 1 93 ? -12.875 -15.039 -10.469 1 93.5 93 LEU A C 1
ATOM 724 O O . LEU A 1 93 ? -11.766 -14.508 -10.383 1 93.5 93 LEU A O 1
ATOM 728 N N . GLY A 1 94 ? -13.016 -16.312 -10.648 1 92.69 94 GLY A N 1
ATOM 729 C CA . GLY A 1 94 ? -11.875 -17.203 -10.695 1 92.69 94 GLY A CA 1
ATOM 730 C C . GLY A 1 94 ? -11.406 -17.5 -12.102 1 92.69 94 GLY A C 1
ATOM 731 O O . GLY A 1 94 ? -12.18 -17.375 -13.062 1 92.69 94 GLY A O 1
ATOM 732 N N . TYR A 1 95 ? -10.047 -17.953 -12.234 1 91.69 95 TYR A N 1
ATOM 733 C CA . TYR A 1 95 ? -9.609 -18.266 -13.586 1 91.69 95 TYR A CA 1
ATOM 734 C C . TYR A 1 95 ? -8.281 -19.016 -13.57 1 91.69 95 TYR A C 1
ATOM 736 O O . TYR A 1 95 ? -7.762 -19.406 -14.617 1 91.69 95 TYR A O 1
ATOM 744 N N . ARG A 1 96 ? -7.707 -19.312 -12.367 1 92.44 96 ARG A N 1
ATOM 745 C CA . ARG A 1 96 ? -6.352 -19.859 -12.352 1 92.44 96 ARG A CA 1
ATOM 746 C C . ARG A 1 96 ? -6.355 -21.344 -12.023 1 92.44 96 ARG A C 1
ATOM 748 O O . ARG A 1 96 ? -5.363 -22.031 -12.25 1 92.44 96 ARG A O 1
ATOM 755 N N . GLY A 1 97 ? -7.336 -21.859 -11.344 1 93.19 97 GLY A N 1
ATOM 756 C CA . GLY A 1 97 ? -7.422 -23.25 -10.969 1 93.19 97 GLY A CA 1
ATOM 757 C C . GLY A 1 97 ? -6.391 -23.656 -9.93 1 93.19 97 GLY A C 1
ATOM 758 O O . GLY A 1 97 ? -5.777 -24.719 -10.039 1 93.19 97 GLY A O 1
ATOM 759 N N . GLN A 1 98 ? -6.195 -22.812 -8.969 1 93.31 98 GLN A N 1
ATOM 760 C CA . GLN A 1 98 ? -5.121 -23.078 -8.016 1 93.31 98 GLN A CA 1
ATOM 761 C C . GLN A 1 98 ? -5.625 -23 -6.578 1 93.31 98 GLN A C 1
ATOM 763 O O . GLN A 1 98 ? -4.984 -23.516 -5.66 1 93.31 98 GLN A O 1
ATOM 768 N N . ALA A 1 99 ? -6.766 -22.422 -6.293 1 94.69 99 ALA A N 1
ATOM 769 C CA . ALA A 1 99 ? -7.176 -22.078 -4.938 1 94.69 99 ALA A CA 1
ATOM 770 C C . ALA A 1 99 ? -7.402 -23.328 -4.098 1 94.69 99 ALA A C 1
ATOM 772 O O . ALA A 1 99 ? -6.754 -23.531 -3.07 1 94.69 99 ALA A O 1
ATOM 773 N N . LEU A 1 100 ? -8.25 -24.281 -4.574 1 97.12 100 LEU A N 1
ATOM 774 C CA . LEU A 1 100 ? -8.57 -25.484 -3.814 1 97.12 100 LEU A CA 1
ATOM 775 C C . LEU A 1 100 ? -7.352 -26.375 -3.674 1 97.12 100 LEU A C 1
ATOM 777 O O . LEU A 1 100 ? -7.137 -26.984 -2.619 1 97.12 100 LEU A O 1
ATOM 781 N N . PHE A 1 101 ? -6.598 -26.453 -4.738 1 96.69 101 PHE A N 1
ATOM 782 C CA . PHE A 1 101 ? -5.352 -27.203 -4.695 1 96.69 101 PHE A CA 1
ATOM 783 C C . PHE A 1 101 ? -4.43 -26.672 -3.607 1 96.69 101 PHE A C 1
ATOM 785 O O . PHE A 1 101 ? -3.898 -27.438 -2.801 1 96.69 101 PHE A O 1
ATOM 792 N N . SER A 1 102 ? -4.238 -25.359 -3.635 1 97 102 SER A N 1
ATOM 793 C CA . SER A 1 102 ? -3.357 -24.719 -2.664 1 97 102 SER A CA 1
ATOM 794 C C . SER A 1 102 ? -3.848 -24.938 -1.238 1 97 102 SER A C 1
ATOM 796 O O . SER A 1 102 ? -3.051 -25.203 -0.335 1 97 102 SER A O 1
ATOM 798 N N . MET A 1 103 ? -5.137 -24.875 -1.035 1 97.5 103 MET A N 1
ATOM 799 C CA . MET A 1 103 ? -5.707 -25.109 0.29 1 97.5 103 MET A CA 1
ATOM 800 C C . MET A 1 103 ? -5.418 -26.531 0.77 1 97.5 103 MET A C 1
ATOM 802 O O . MET A 1 103 ? -5.121 -26.734 1.946 1 97.5 103 MET A O 1
ATOM 806 N N . SER A 1 104 ? -5.469 -27.484 -0.121 1 97.31 104 SER A N 1
ATOM 807 C CA . SER A 1 104 ? -5.25 -28.891 0.235 1 97.31 104 SER A CA 1
ATOM 808 C C . SER A 1 104 ? -3.805 -29.125 0.659 1 97.31 104 SER A C 1
ATOM 810 O O . SER A 1 104 ? -3.514 -30.109 1.359 1 97.31 104 SER A O 1
ATOM 812 N N . LYS A 1 105 ? -2.891 -28.25 0.214 1 96.19 105 LYS A N 1
ATOM 813 C CA . LYS A 1 105 ? -1.485 -28.375 0.593 1 96.19 105 LYS A CA 1
ATOM 814 C C . LYS A 1 105 ? -1.231 -27.766 1.966 1 96.19 105 LYS A C 1
ATOM 816 O O . LYS A 1 105 ? -0.202 -28.031 2.59 1 96.19 105 LYS A O 1
ATOM 821 N N . LEU A 1 106 ? -2.186 -26.984 2.436 1 96.5 106 LEU A N 1
ATOM 822 C CA . LEU A 1 106 ? -1.91 -26.172 3.621 1 96.5 106 LEU A CA 1
ATOM 823 C C . LEU A 1 106 ? -2.83 -26.562 4.773 1 96.5 106 LEU A C 1
ATOM 825 O O . LEU A 1 106 ? -2.686 -26.062 5.887 1 96.5 106 LEU A O 1
ATOM 829 N N . ALA A 1 107 ? -3.826 -27.422 4.473 1 97.25 107 ALA A N 1
ATOM 830 C CA . ALA A 1 107 ? -4.832 -27.781 5.473 1 97.25 107 ALA A CA 1
ATOM 831 C C . ALA A 1 107 ? -5.504 -29.109 5.121 1 97.25 107 ALA A C 1
ATOM 833 O O . ALA A 1 107 ? -5.23 -29.688 4.07 1 97.25 107 ALA A O 1
ATOM 834 N N . LYS A 1 108 ? -6.266 -29.641 6.086 1 97.38 108 LYS A N 1
ATOM 835 C CA . LYS A 1 108 ? -7.219 -30.703 5.777 1 97.38 108 LYS A CA 1
ATOM 836 C C . LYS A 1 108 ? -8.5 -30.141 5.168 1 97.38 108 LYS A C 1
ATOM 838 O O . LYS A 1 108 ? -9.203 -29.359 5.809 1 97.38 108 LYS A O 1
ATOM 843 N N . VAL A 1 109 ? -8.766 -30.531 3.973 1 98.19 109 VAL A N 1
ATOM 844 C CA . VAL A 1 109 ? -9.875 -29.891 3.26 1 98.19 109 VAL A CA 1
ATOM 845 C C . VAL A 1 109 ? -10.844 -30.969 2.76 1 98.19 109 VAL A C 1
ATOM 847 O O . VAL A 1 109 ? -10.438 -31.906 2.08 1 98.19 109 VAL A O 1
ATOM 850 N N . LYS A 1 110 ? -12.07 -30.828 3.084 1 98.12 110 LYS A N 1
ATOM 851 C CA . LYS A 1 110 ? -13.148 -31.656 2.559 1 98.12 110 LYS A CA 1
ATOM 852 C C . LYS A 1 110 ? -14.133 -30.812 1.742 1 98.12 110 LYS A C 1
ATOM 854 O O . LYS A 1 110 ? -14.477 -29.703 2.127 1 98.12 110 LYS A O 1
ATOM 859 N N . PHE A 1 111 ? -14.484 -31.312 0.643 1 98.31 111 PHE A N 1
ATOM 860 C CA . PHE A 1 111 ? -15.445 -30.672 -0.252 1 98.31 111 PHE A CA 1
ATOM 861 C C . PHE A 1 111 ? -16.703 -31.516 -0.391 1 98.31 111 PHE A C 1
ATOM 863 O O . PHE A 1 111 ? -16.656 -32.625 -0.915 1 98.31 111 PHE A O 1
ATOM 870 N N . VAL A 1 112 ? -17.844 -31.016 0.127 1 98.19 112 VAL A N 1
ATOM 871 C CA . VAL A 1 112 ? -19.125 -31.703 0.041 1 98.19 112 VAL A CA 1
ATOM 872 C C . VAL A 1 112 ? -20.031 -30.969 -0.964 1 98.19 112 VAL A C 1
ATOM 874 O O . VAL A 1 112 ? -20.141 -29.75 -0.936 1 98.19 112 VAL A O 1
ATOM 877 N N . THR A 1 113 ? -20.656 -31.703 -1.867 1 97.75 113 THR A N 1
ATOM 878 C CA . THR A 1 113 ? -21.406 -31.031 -2.912 1 97.75 113 THR A CA 1
ATOM 879 C C . THR A 1 113 ? -22.578 -31.891 -3.387 1 97.75 113 THR A C 1
ATOM 881 O O . THR A 1 113 ? -22.531 -33.125 -3.281 1 97.75 113 THR A O 1
ATOM 884 N N . ARG A 1 114 ? -23.609 -31.234 -3.814 1 97.25 114 ARG A N 1
ATOM 885 C CA . ARG A 1 114 ? -24.75 -31.844 -4.48 1 97.25 114 ARG A CA 1
ATOM 886 C C . ARG A 1 114 ? -25.203 -31.016 -5.68 1 97.25 114 ARG A C 1
ATOM 888 O O . ARG A 1 114 ? -25.672 -29.891 -5.52 1 97.25 114 ARG A O 1
ATOM 895 N N . PRO A 1 115 ? -25 -31.547 -6.848 1 95.31 115 PRO A N 1
ATOM 896 C CA . PRO A 1 115 ? -25.469 -30.812 -8.023 1 95.31 115 PRO A CA 1
ATOM 897 C C . PRO A 1 115 ? -26.984 -30.672 -8.078 1 95.31 115 PRO A C 1
ATOM 899 O O . PRO A 1 115 ? -27.703 -31.5 -7.516 1 95.31 115 PRO A O 1
ATOM 902 N N . LYS A 1 116 ? -27.562 -29.594 -8.609 1 88.69 116 LYS A N 1
ATOM 903 C CA . LYS A 1 116 ? -28.984 -29.25 -8.672 1 88.69 116 LYS A CA 1
ATOM 904 C C . LYS A 1 116 ? -29.797 -30.406 -9.242 1 88.69 116 LYS A C 1
ATOM 906 O O . LYS A 1 116 ? -30.891 -30.703 -8.773 1 88.69 116 LYS A O 1
ATOM 911 N N . ASN A 1 117 ? -29.344 -31.109 -10.227 1 85.88 117 ASN A N 1
ATOM 912 C CA . ASN A 1 117 ? -30.141 -32.125 -10.906 1 85.88 117 ASN A CA 1
ATOM 913 C C . ASN A 1 117 ? -29.75 -33.531 -10.461 1 85.88 117 ASN A C 1
ATOM 915 O O . ASN A 1 117 ? -30.016 -34.5 -11.172 1 85.88 117 ASN A O 1
ATOM 919 N N . CYS A 1 118 ? -29.203 -33.562 -9.289 1 88.94 118 CYS A N 1
ATOM 920 C CA . CYS A 1 118 ? -28.781 -34.875 -8.789 1 88.94 118 CYS A CA 1
ATOM 921 C C . CYS A 1 118 ? -29.297 -35.094 -7.375 1 88.94 118 CYS A C 1
ATOM 923 O O . CYS A 1 118 ? -29.375 -34.156 -6.578 1 88.94 118 CYS A O 1
ATOM 925 N N . THR A 1 119 ? -29.672 -36.312 -7.016 1 88.38 119 THR A N 1
ATOM 926 C CA . THR A 1 119 ? -30.156 -36.625 -5.68 1 88.38 119 THR A CA 1
ATOM 927 C C . THR A 1 119 ? -29 -37.031 -4.77 1 88.38 119 THR A C 1
ATOM 929 O O . THR A 1 119 ? -29.109 -36.938 -3.545 1 88.38 119 THR A O 1
ATOM 932 N N . GLU A 1 120 ? -27.953 -37.406 -5.395 1 92.69 120 GLU A N 1
ATOM 933 C CA . GLU A 1 120 ? -26.797 -37.844 -4.617 1 92.69 120 GLU A CA 1
ATOM 934 C C . GLU A 1 120 ? -25.875 -36.688 -4.27 1 92.69 120 GLU A C 1
ATOM 936 O O . GLU A 1 120 ? -25.703 -35.75 -5.074 1 92.69 120 GLU A O 1
ATOM 941 N N . SER A 1 121 ? -25.406 -36.719 -3.051 1 95.31 121 SER A N 1
ATOM 942 C CA . SER A 1 121 ? -24.391 -35.781 -2.602 1 95.31 121 SER A CA 1
ATOM 943 C C . SER A 1 121 ? -23.047 -36.469 -2.398 1 95.31 121 SER A C 1
ATOM 945 O O . SER A 1 121 ? -23 -37.656 -2.074 1 95.31 121 SER A O 1
ATOM 947 N N . PHE A 1 122 ? -21.953 -35.812 -2.646 1 96.44 122 PHE A N 1
ATOM 948 C CA . PHE A 1 122 ? -20.609 -36.375 -2.619 1 96.44 122 PHE A CA 1
ATOM 949 C C . PHE A 1 122 ? -19.719 -35.594 -1.646 1 96.44 122 PHE A C 1
ATOM 951 O O . PHE A 1 122 ? -19.875 -34.406 -1.476 1 96.44 122 PHE A O 1
ATOM 958 N N . CYS A 1 123 ? -18.859 -36.281 -1.016 1 97.62 123 CYS A N 1
ATOM 959 C CA . CYS A 1 123 ? -17.812 -35.719 -0.176 1 97.62 123 CYS A CA 1
ATOM 960 C C . CYS A 1 123 ? -16.438 -36.156 -0.652 1 97.62 123 CYS A C 1
ATOM 962 O O . CYS A 1 123 ? -16.125 -37.344 -0.668 1 97.62 123 CYS A O 1
ATOM 964 N N . LYS A 1 124 ? -15.633 -35.188 -1.027 1 97.81 124 LYS A N 1
ATOM 965 C CA . LYS A 1 124 ? -14.266 -35.5 -1.452 1 97.81 124 LYS A CA 1
ATOM 966 C C . LYS A 1 124 ? -13.25 -34.906 -0.479 1 97.81 124 LYS A C 1
ATOM 968 O O . LYS A 1 124 ? -13.305 -33.719 -0.155 1 97.81 124 LYS A O 1
ATOM 973 N N . ASP A 1 125 ? -12.406 -35.781 -0.062 1 97.94 125 ASP A N 1
ATOM 974 C CA . ASP A 1 125 ? -11.219 -35.312 0.644 1 97.94 125 ASP A CA 1
ATOM 975 C C . ASP A 1 125 ? -10.156 -34.812 -0.337 1 97.94 125 ASP A C 1
ATOM 977 O O . ASP A 1 125 ? -9.578 -35.625 -1.077 1 97.94 125 ASP A O 1
ATOM 981 N N . LEU A 1 126 ? -9.852 -33.594 -0.318 1 97.31 126 LEU A N 1
ATOM 982 C CA . LEU A 1 126 ? -8.977 -33.031 -1.336 1 97.31 126 LEU A CA 1
ATOM 983 C C . LEU A 1 126 ? -7.52 -33.375 -1.066 1 97.31 126 LEU A C 1
ATOM 985 O O . LEU A 1 126 ? -6.668 -33.219 -1.942 1 97.31 126 LEU A O 1
ATOM 989 N N . CYS A 1 127 ? -7.219 -33.875 0.13 1 95.31 127 CYS A N 1
ATOM 990 C CA . CYS A 1 127 ? -5.855 -34.25 0.469 1 95.31 127 CYS A CA 1
ATOM 991 C C . CYS A 1 127 ? -5.57 -35.688 0.022 1 95.31 127 CYS A C 1
ATOM 993 O O . CYS A 1 127 ? -4.516 -35.969 -0.556 1 95.31 127 CYS A O 1
ATOM 995 N N . THR A 1 128 ? -6.543 -36.562 0.132 1 95.06 128 THR A N 1
ATOM 996 C CA . THR A 1 128 ? -6.332 -37.969 -0.183 1 95.06 128 THR A CA 1
ATOM 997 C C . THR A 1 128 ? -6.934 -38.312 -1.542 1 95.06 128 THR A C 1
ATOM 999 O O . THR A 1 128 ? -6.535 -39.281 -2.174 1 95.06 128 THR A O 1
ATOM 1002 N N . GLY A 1 129 ? -7.91 -37.594 -1.909 1 95.19 129 GLY A N 1
ATOM 1003 C CA . GLY A 1 129 ? -8.602 -37.875 -3.152 1 95.19 129 GLY A CA 1
ATOM 1004 C C . GLY A 1 129 ? -9.781 -38.812 -2.969 1 95.19 129 GLY A C 1
ATOM 1005 O O . GLY A 1 129 ? -10.547 -39.062 -3.908 1 95.19 129 GLY A O 1
ATOM 1006 N N . ASP A 1 130 ? -10.047 -39.188 -1.76 1 96 130 ASP A N 1
ATOM 1007 C CA . ASP A 1 130 ? -11.125 -40.125 -1.471 1 96 130 ASP A CA 1
ATOM 1008 C C . ASP A 1 130 ? -12.492 -39.469 -1.638 1 96 130 ASP A C 1
ATOM 1010 O O . ASP A 1 130 ? -12.672 -38.312 -1.262 1 96 130 ASP A O 1
ATOM 1014 N N . ILE A 1 131 ? -13.422 -40.25 -2.252 1 96.12 131 ILE A N 1
ATOM 1015 C CA . ILE A 1 131 ? -14.781 -39.75 -2.475 1 96.12 131 ILE A CA 1
ATOM 1016 C C . ILE A 1 131 ? -15.766 -40.625 -1.693 1 96.12 131 ILE A C 1
ATOM 1018 O O . ILE A 1 131 ? -15.703 -41.844 -1.744 1 96.12 131 ILE A O 1
ATOM 1022 N N . SER A 1 132 ? -16.562 -40 -0.903 1 95.81 132 SER A N 1
ATOM 1023 C CA . SER A 1 132 ? -17.609 -40.656 -0.148 1 95.81 132 SER A CA 1
ATOM 1024 C C . SER A 1 132 ? -18.953 -39.969 -0.32 1 95.81 132 SER A C 1
ATOM 1026 O O . SER A 1 132 ? -19.078 -39.062 -1.156 1 95.81 132 SER A O 1
ATOM 1028 N N . PHE A 1 133 ? -20 -40.594 0.31 1 93 133 PHE A N 1
ATOM 1029 C CA . PHE A 1 133 ? -21.328 -39.969 0.246 1 93 133 PHE A CA 1
ATOM 1030 C C . PHE A 1 133 ? -21.688 -39.312 1.569 1 93 133 PHE A C 1
ATOM 1032 O O . PHE A 1 133 ? -21.438 -39.875 2.639 1 93 133 PHE A O 1
ATOM 1039 N N . LEU A 1 134 ? -22.094 -38.031 1.518 1 92 134 LEU A N 1
ATOM 1040 C CA . LEU A 1 134 ? -22.562 -37.281 2.67 1 92 134 LEU A CA 1
ATOM 1041 C C . LEU A 1 134 ? -23.766 -36.406 2.299 1 92 134 LEU A C 1
ATOM 1043 O O . LEU A 1 134 ? -23.641 -35.531 1.445 1 92 134 LEU A O 1
ATOM 1047 N N . PRO A 1 135 ? -24.891 -36.656 2.957 1 91.31 135 PRO A N 1
ATOM 1048 C CA . PRO A 1 135 ? -26.094 -35.906 2.576 1 91.31 135 PRO A CA 1
ATOM 1049 C C . PRO A 1 135 ? -25.969 -34.406 2.785 1 91.31 135 PRO A C 1
ATOM 1051 O O . PRO A 1 135 ? -25.375 -33.969 3.779 1 91.31 135 PRO A O 1
ATOM 1054 N N . ARG A 1 136 ? -26.484 -33.656 1.781 1 93.25 136 ARG A 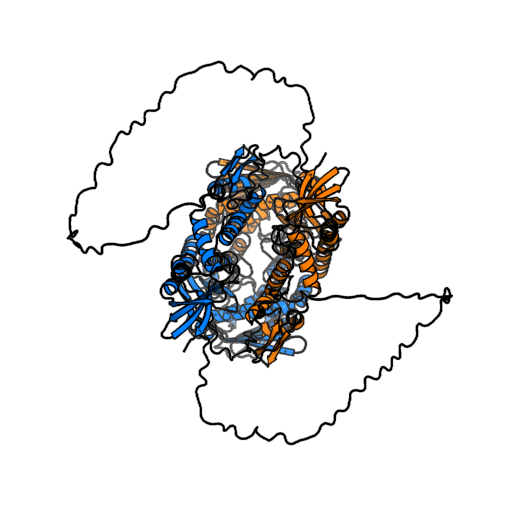N 1
ATOM 1055 C CA . ARG A 1 136 ? -26.562 -32.188 1.826 1 93.25 136 ARG A CA 1
ATOM 1056 C C . ARG A 1 136 ? -27.578 -31.656 0.821 1 93.25 136 ARG A C 1
ATOM 1058 O O . ARG A 1 136 ? -27.969 -32.375 -0.105 1 93.25 136 ARG A O 1
ATOM 1065 N N . GLU A 1 137 ? -28.016 -30.438 1.015 1 94.31 137 GLU A N 1
ATOM 1066 C CA . GLU A 1 137 ? -28.844 -29.766 0.015 1 94.31 137 GLU A CA 1
ATOM 1067 C C . GLU A 1 137 ? -28.016 -29.328 -1.183 1 94.31 137 GLU A C 1
ATOM 1069 O O . GLU A 1 137 ? -26.781 -29.438 -1.167 1 94.31 137 GLU A O 1
ATOM 1074 N N . THR A 1 138 ? -28.719 -28.891 -2.23 1 96.5 138 THR A N 1
ATOM 1075 C CA . THR A 1 138 ? -28.031 -28.438 -3.434 1 96.5 138 THR A CA 1
ATOM 1076 C C . THR A 1 138 ? -27.016 -27.344 -3.098 1 96.5 138 THR A C 1
ATOM 1078 O O . THR A 1 138 ? -27.297 -26.453 -2.289 1 96.5 138 THR A O 1
ATOM 1081 N N . GLY A 1 139 ? -25.844 -27.438 -3.621 1 97.5 139 GLY A N 1
ATOM 1082 C CA . GLY A 1 139 ? -24.781 -26.484 -3.34 1 97.5 139 GLY A CA 1
ATOM 1083 C C . GLY A 1 139 ? -23.484 -27.156 -2.908 1 97.5 139 GLY A C 1
ATOM 1084 O O . GLY A 1 139 ? -23.219 -28.297 -3.295 1 97.5 139 GLY A O 1
ATOM 1085 N N . SER A 1 140 ? -22.609 -26.484 -2.279 1 97.81 140 SER A N 1
ATOM 1086 C CA . SER A 1 140 ? -21.328 -27.031 -1.855 1 97.81 140 SER A CA 1
ATOM 1087 C C . SER A 1 140 ? -20.938 -26.516 -0.471 1 97.81 140 SER A C 1
ATOM 1089 O O . SER A 1 140 ? -21.375 -25.438 -0.057 1 97.81 140 SER A O 1
ATOM 1091 N N . SER A 1 141 ? -20.219 -27.359 0.234 1 98.25 141 SER A N 1
ATOM 1092 C CA . SER A 1 141 ? -19.609 -27.016 1.511 1 98.25 141 SER A CA 1
ATOM 1093 C C . SER A 1 141 ? -18.125 -27.359 1.513 1 98.25 141 SER A C 1
ATOM 1095 O O . SER A 1 141 ? -17.719 -28.453 1.126 1 98.25 141 SER A O 1
ATOM 1097 N N . VAL A 1 142 ? -17.344 -26.375 1.833 1 98.5 142 VAL A N 1
ATOM 1098 C CA . VAL A 1 142 ? -15.914 -26.609 2 1 98.5 142 VAL A CA 1
ATOM 1099 C C . VAL A 1 142 ? -15.547 -26.531 3.48 1 98.5 142 VAL A C 1
ATOM 1101 O O . VAL A 1 142 ? -15.82 -25.531 4.145 1 98.5 142 VAL A O 1
ATOM 1104 N N . ILE A 1 143 ? -14.977 -27.594 3.988 1 98.31 143 ILE A N 1
ATOM 1105 C CA . ILE A 1 143 ? -14.578 -27.688 5.387 1 98.31 143 ILE A CA 1
ATOM 1106 C C . ILE A 1 143 ? -13.055 -27.688 5.484 1 98.31 143 ILE A C 1
ATOM 1108 O O . ILE A 1 143 ? -12.383 -28.547 4.914 1 98.31 143 ILE A O 1
ATOM 1112 N N . ILE A 1 144 ? -12.516 -26.766 6.188 1 98.25 144 ILE A N 1
ATOM 1113 C CA . ILE A 1 144 ? -11.07 -26.609 6.324 1 98.25 144 ILE A CA 1
ATOM 1114 C C . ILE A 1 144 ? -10.68 -26.75 7.793 1 98.25 144 ILE A C 1
ATOM 1116 O O . ILE A 1 144 ? -11.195 -26.031 8.656 1 98.25 144 ILE A O 1
ATOM 1120 N N . GLU A 1 145 ? -9.766 -27.625 8.031 1 97.25 145 GLU A N 1
ATOM 1121 C CA . GLU A 1 145 ? -9.258 -27.844 9.383 1 97.25 145 GLU A CA 1
ATOM 1122 C C . GLU A 1 145 ? -7.734 -27.75 9.422 1 97.25 145 GLU A C 1
ATOM 1124 O O . GLU A 1 145 ? -7.059 -28.109 8.453 1 97.25 145 GLU A O 1
ATOM 1129 N N . ASP A 1 146 ? -7.207 -27.219 10.469 1 94.69 146 ASP A N 1
ATOM 1130 C CA . ASP A 1 146 ? -5.777 -27.156 10.742 1 94.69 146 ASP A CA 1
ATOM 1131 C C . ASP A 1 146 ? -5.047 -26.359 9.664 1 94.69 146 ASP A C 1
ATOM 1133 O O . ASP A 1 146 ? -4.074 -26.844 9.078 1 94.69 146 ASP A O 1
ATOM 1137 N N . LEU A 1 147 ? -5.562 -25.234 9.43 1 96.06 147 LEU A N 1
ATOM 1138 C CA . LEU A 1 147 ? -4.961 -24.359 8.422 1 96.06 147 LEU A CA 1
ATOM 1139 C C . LEU A 1 147 ? -3.512 -24.047 8.781 1 96.06 147 LEU A C 1
ATOM 1141 O O . LEU A 1 147 ? -3.209 -23.688 9.922 1 96.06 147 LEU A O 1
ATOM 1145 N N . PHE A 1 148 ? -2.557 -24.203 7.891 1 94.44 148 PHE A N 1
ATOM 1146 C CA . PHE A 1 148 ? -1.127 -23.938 7.98 1 94.44 148 PHE A CA 1
ATOM 1147 C C . PHE A 1 148 ? -0.441 -24.922 8.914 1 94.44 148 PHE A C 1
ATOM 1149 O O . PHE A 1 148 ? 0.491 -24.562 9.633 1 94.44 148 PHE A O 1
ATOM 1156 N N . VAL A 1 149 ? -0.928 -26.125 8.961 1 90.12 149 VAL A N 1
ATOM 1157 C CA . VAL A 1 149 ? -0.412 -27.141 9.859 1 90.12 149 VAL A CA 1
ATOM 1158 C C . VAL A 1 149 ? 1.069 -27.391 9.578 1 90.12 149 VAL A C 1
ATOM 1160 O O . VAL A 1 149 ? 1.85 -27.641 10.492 1 90.12 149 VAL A O 1
ATOM 1163 N N . ASN A 1 150 ? 1.512 -27.203 8.375 1 89.5 150 ASN A N 1
ATOM 1164 C CA . ASN A 1 150 ? 2.895 -27.484 8 1 89.5 150 ASN A CA 1
ATOM 1165 C C . ASN A 1 150 ? 3.713 -26.203 7.898 1 89.5 150 ASN A C 1
ATOM 1167 O O . ASN A 1 150 ? 4.852 -26.219 7.43 1 89.5 150 ASN A O 1
ATOM 1171 N N . VAL A 1 151 ? 3.17 -25.125 8.211 1 90.44 151 VAL A N 1
ATOM 1172 C CA . VAL A 1 151 ? 3.852 -23.844 8.195 1 90.44 151 VAL A CA 1
ATOM 1173 C C . VAL A 1 151 ? 3.707 -23.172 9.562 1 90.44 151 VAL A C 1
ATOM 1175 O O . VAL A 1 151 ? 2.922 -22.234 9.719 1 90.44 151 VAL A O 1
ATOM 1178 N N . PRO A 1 152 ? 4.5 -23.438 10.461 1 85.12 152 PRO A N 1
ATOM 1179 C CA . PRO A 1 152 ? 4.285 -23.078 11.867 1 85.12 152 PRO A CA 1
ATOM 1180 C C . PRO A 1 152 ? 4.281 -21.578 12.102 1 85.12 152 PRO A C 1
ATOM 1182 O O . PRO A 1 152 ? 3.447 -21.062 12.859 1 85.12 152 PRO A O 1
ATOM 1185 N N . VAL A 1 153 ? 5.195 -20.859 11.516 1 83.94 153 VAL A N 1
ATOM 1186 C CA . VAL A 1 153 ? 5.258 -19.406 11.727 1 83.94 153 VAL A CA 1
ATOM 1187 C C . VAL A 1 153 ? 3.949 -18.766 11.273 1 83.94 153 VAL A C 1
ATOM 1189 O O . VAL A 1 153 ? 3.365 -17.953 11.992 1 83.94 153 VAL A O 1
ATOM 1192 N N . ARG A 1 154 ? 3.5 -19.125 10.156 1 90 154 ARG A N 1
ATOM 1193 C CA . ARG A 1 154 ? 2.258 -18.578 9.609 1 90 154 ARG A CA 1
ATOM 1194 C C . ARG A 1 154 ? 1.063 -18.984 10.469 1 90 154 ARG A C 1
ATOM 1196 O O . ARG A 1 154 ? 0.142 -18.188 10.672 1 90 154 ARG A O 1
ATOM 1203 N N . ARG A 1 155 ? 1.111 -20.234 10.93 1 91.81 155 ARG A N 1
ATOM 1204 C CA . ARG A 1 155 ? 0.023 -20.734 11.773 1 91.81 155 ARG A CA 1
ATOM 1205 C C . ARG A 1 155 ? -0.103 -19.891 13.039 1 91.81 155 ARG A C 1
ATOM 1207 O O . ARG A 1 155 ? -1.203 -19.469 13.406 1 91.81 155 ARG A O 1
ATOM 1214 N N . ASN A 1 156 ? 1.002 -19.609 13.656 1 89.56 156 ASN A N 1
ATOM 1215 C CA . ASN A 1 156 ? 1.021 -18.844 14.898 1 89.56 156 ASN A CA 1
ATOM 1216 C C . ASN A 1 156 ? 0.508 -17.422 14.68 1 89.56 156 ASN A C 1
ATOM 1218 O O . ASN A 1 156 ? -0.336 -16.938 15.438 1 89.56 156 ASN A O 1
ATOM 1222 N N . ILE A 1 157 ? 0.961 -16.844 13.664 1 88.12 157 ILE A N 1
ATOM 1223 C CA . ILE A 1 157 ? 0.591 -15.461 13.391 1 88.12 157 ILE A CA 1
ATOM 1224 C C . ILE A 1 157 ? -0.875 -15.391 12.969 1 88.12 157 ILE A C 1
ATOM 1226 O O . ILE A 1 157 ? -1.598 -14.469 13.367 1 88.12 157 ILE A O 1
ATOM 1230 N N . ASN A 1 158 ? -1.274 -16.312 12.164 1 92.56 158 ASN A N 1
ATOM 1231 C CA . ASN A 1 158 ? -2.66 -16.344 11.703 1 92.56 158 ASN A CA 1
ATOM 1232 C C . ASN A 1 158 ? -3.629 -16.516 12.875 1 92.56 158 ASN A C 1
ATOM 1234 O O . ASN A 1 158 ? -4.688 -15.883 12.898 1 92.56 158 ASN A O 1
ATOM 1238 N N . THR A 1 159 ? -3.24 -17.344 13.82 1 91.12 159 THR A N 1
ATOM 1239 C CA . THR A 1 159 ? -4.07 -17.562 14.992 1 91.12 159 THR A CA 1
ATOM 1240 C C . THR A 1 159 ? -4.145 -16.312 15.859 1 91.12 159 THR A C 1
ATOM 1242 O O . THR A 1 159 ? -5.223 -15.938 16.328 1 91.12 159 THR A O 1
ATOM 1245 N N . LYS A 1 160 ? -3.064 -15.633 15.977 1 88 160 LYS A N 1
ATOM 1246 C CA . LYS A 1 160 ? -3.006 -14.414 16.781 1 88 160 LYS A CA 1
ATOM 1247 C C . LYS A 1 160 ? -3.807 -13.289 16.141 1 88 160 LYS A C 1
ATOM 1249 O O . LYS A 1 160 ? -4.371 -12.445 16.828 1 88 160 LYS A O 1
ATOM 1254 N N . ASN A 1 161 ? -3.916 -13.375 14.844 1 88.94 161 ASN A N 1
ATOM 1255 C CA . ASN A 1 161 ? -4.578 -12.305 14.109 1 88.94 161 ASN A CA 1
ATOM 1256 C C . ASN A 1 161 ? -6.031 -12.648 13.797 1 88.94 161 ASN A C 1
ATOM 1258 O O . ASN A 1 161 ? -6.633 -12.07 12.891 1 88.94 161 ASN A O 1
ATOM 1262 N N . TYR A 1 162 ? -6.598 -13.508 14.539 1 91 162 TYR A N 1
ATOM 1263 C CA . TYR A 1 162 ? -7.949 -14 14.289 1 91 162 TYR A CA 1
ATOM 1264 C C . TYR A 1 162 ? -8.938 -12.844 14.203 1 91 162 TYR A C 1
ATOM 1266 O O . TYR A 1 162 ? -9.695 -12.734 13.234 1 91 162 TYR A O 1
ATOM 1274 N N . LYS A 1 163 ? -8.938 -11.961 15.133 1 84.12 163 LYS A N 1
ATOM 1275 C CA . LYS A 1 163 ? -9.883 -10.844 15.18 1 84.12 163 LYS A CA 1
ATOM 1276 C C . LYS A 1 163 ? -9.703 -9.922 13.977 1 84.12 163 LYS A C 1
ATOM 1278 O O . LYS A 1 163 ? -10.688 -9.438 13.414 1 84.12 163 LYS A O 1
ATOM 1283 N N . LYS A 1 164 ? -8.508 -9.711 13.641 1 85.94 164 LYS A N 1
ATOM 1284 C CA . LYS A 1 164 ? -8.227 -8.891 12.469 1 85.94 164 LYS A CA 1
ATOM 1285 C C . LYS A 1 164 ? -8.789 -9.523 11.195 1 85.94 164 LYS A C 1
ATOM 1287 O O . LYS A 1 164 ? -9.32 -8.828 10.328 1 85.94 164 LYS A O 1
ATOM 1292 N N . HIS A 1 165 ? -8.648 -10.844 11.117 1 93.12 165 HIS A N 1
ATOM 1293 C CA . HIS A 1 165 ? -9.203 -11.547 9.961 1 93.12 165 HIS A CA 1
ATOM 1294 C C . HIS A 1 165 ? -10.719 -11.406 9.898 1 93.12 165 HIS A C 1
ATOM 1296 O O . HIS A 1 165 ? -11.281 -11.164 8.828 1 93.12 165 HIS A O 1
ATOM 1302 N N . ILE A 1 166 ? -11.312 -11.508 11.031 1 92.06 166 ILE A N 1
ATOM 1303 C CA . ILE A 1 166 ? -12.766 -11.414 11.078 1 92.06 166 ILE A CA 1
ATOM 1304 C C . ILE A 1 166 ? -13.203 -10.023 10.625 1 92.06 166 ILE A C 1
ATOM 1306 O O . ILE A 1 166 ? -14.156 -9.883 9.852 1 92.06 166 ILE A O 1
ATOM 1310 N N . THR A 1 167 ? -12.5 -9.023 11.086 1 86.5 167 THR A N 1
ATOM 1311 C CA . THR A 1 167 ? -12.812 -7.652 10.695 1 86.5 167 THR A CA 1
ATOM 1312 C C . THR A 1 167 ? -12.641 -7.461 9.195 1 86.5 167 THR A C 1
ATOM 1314 O O . THR A 1 167 ? -13.5 -6.879 8.531 1 86.5 167 THR A O 1
ATOM 1317 N N . ARG A 1 168 ? -11.602 -7.988 8.688 1 91.06 168 ARG A N 1
ATOM 1318 C CA . ARG A 1 168 ? -11.305 -7.863 7.262 1 91.06 168 ARG A CA 1
ATOM 1319 C C . ARG A 1 168 ? -12.344 -8.602 6.426 1 91.06 168 ARG A C 1
ATOM 1321 O O . ARG A 1 168 ? -12.758 -8.117 5.367 1 91.06 168 ARG A O 1
ATOM 1328 N N . ILE A 1 169 ? -12.695 -9.766 6.898 1 95.56 169 ILE A N 1
ATOM 1329 C CA . ILE A 1 169 ? -13.719 -10.547 6.215 1 95.56 169 ILE A CA 1
ATOM 1330 C C . ILE A 1 169 ? -15.039 -9.773 6.203 1 95.56 169 ILE A C 1
ATOM 1332 O O . ILE A 1 169 ? -15.695 -9.68 5.164 1 95.56 169 ILE A O 1
ATOM 1336 N N . GLY A 1 170 ? -15.375 -9.227 7.328 1 92.12 170 GLY A N 1
ATOM 1337 C CA . GLY A 1 170 ? -16.578 -8.414 7.41 1 92.12 170 GLY A CA 1
ATOM 1338 C C . GLY A 1 170 ? -16.578 -7.238 6.457 1 92.12 170 GLY A C 1
ATOM 1339 O O . GLY A 1 170 ? -17.578 -6.977 5.789 1 92.12 170 GLY A O 1
ATOM 1340 N N . GLU A 1 171 ? -15.516 -6.555 6.398 1 88.12 171 GLU A N 1
ATOM 1341 C CA . GLU A 1 171 ? -15.375 -5.418 5.492 1 88.12 171 GLU A CA 1
ATOM 1342 C C . GLU A 1 171 ? -15.516 -5.859 4.035 1 88.12 171 GLU A C 1
ATOM 1344 O O . GLU A 1 171 ? -16.141 -5.164 3.229 1 88.12 171 GLU A O 1
ATOM 1349 N N . TYR A 1 172 ? -14.914 -6.926 3.729 1 94.19 172 TYR A N 1
ATOM 1350 C CA . TYR A 1 172 ? -14.977 -7.477 2.381 1 94.19 172 TYR A CA 1
ATOM 1351 C C . TYR A 1 172 ? -16.422 -7.824 2.004 1 94.19 172 TYR A C 1
ATOM 1353 O O . TYR A 1 172 ? -16.891 -7.469 0.921 1 94.19 172 TYR A O 1
ATOM 1361 N N . LEU A 1 173 ? -17.094 -8.523 2.9 1 94.38 173 LEU A N 1
ATOM 1362 C CA . LEU A 1 173 ? -18.484 -8.914 2.641 1 94.38 173 LEU A CA 1
ATOM 1363 C C . LEU A 1 173 ? -19.375 -7.688 2.535 1 94.38 173 LEU A C 1
ATOM 1365 O O . LEU A 1 173 ? -20.312 -7.664 1.723 1 94.38 173 LEU A O 1
ATOM 1369 N N . ASP A 1 174 ? -19.047 -6.707 3.363 1 87.44 174 ASP A N 1
ATOM 1370 C CA . ASP A 1 174 ? -19.797 -5.453 3.314 1 87.44 174 ASP A CA 1
ATOM 1371 C C . ASP A 1 174 ? -19.641 -4.77 1.959 1 87.44 174 ASP A C 1
ATOM 1373 O O . ASP A 1 174 ? -20.578 -4.16 1.45 1 87.44 174 ASP A O 1
ATOM 1377 N N . ALA A 1 175 ? -18.547 -4.863 1.437 1 87.88 175 ALA A N 1
ATOM 1378 C CA . ALA A 1 175 ? -18.297 -4.293 0.116 1 87.88 175 ALA A CA 1
ATOM 1379 C C . ALA A 1 175 ? -18.984 -5.109 -0.974 1 87.88 175 ALA A C 1
ATOM 1381 O O . ALA A 1 175 ? -19.625 -4.547 -1.868 1 87.88 175 ALA A O 1
ATOM 1382 N N . MET A 1 176 ? -18.938 -6.422 -0.852 1 91.94 176 MET A N 1
ATOM 1383 C CA . MET A 1 176 ? -19.438 -7.324 -1.887 1 91.94 176 MET A CA 1
ATOM 1384 C C . MET A 1 176 ? -20.953 -7.25 -1.984 1 91.94 176 MET A C 1
ATOM 1386 O O . MET A 1 176 ? -21.531 -7.566 -3.025 1 91.94 176 MET A O 1
ATOM 1390 N N . LYS A 1 177 ? -21.547 -6.82 -0.948 1 88.25 177 LYS A N 1
ATOM 1391 C CA . LYS A 1 177 ? -23 -6.734 -0.97 1 88.25 177 LYS A CA 1
ATOM 1392 C C . LYS A 1 177 ? -23.484 -5.758 -2.041 1 88.25 177 LYS A C 1
ATOM 1394 O O . LYS A 1 177 ? -24.625 -5.828 -2.49 1 88.25 177 LYS A O 1
ATOM 1399 N N . ILE A 1 178 ? -22.578 -4.918 -2.414 1 85.75 178 ILE A N 1
ATOM 1400 C CA . ILE A 1 178 ? -22.922 -3.893 -3.396 1 85.75 178 ILE A CA 1
ATOM 1401 C C . ILE A 1 178 ? -23.016 -4.523 -4.781 1 85.75 178 ILE A C 1
ATOM 1403 O O . ILE A 1 178 ? -23.812 -4.074 -5.617 1 85.75 178 ILE A O 1
ATOM 1407 N N . VAL A 1 179 ? -22.281 -5.609 -5.035 1 86.81 179 VAL A N 1
ATOM 1408 C CA . VAL A 1 179 ? -22.219 -6.141 -6.395 1 86.81 179 VAL A CA 1
ATOM 1409 C C . VAL A 1 179 ? -22.703 -7.586 -6.41 1 86.81 179 VAL A C 1
ATOM 1411 O O . VAL A 1 179 ? -22.641 -8.266 -7.438 1 86.81 179 VAL A O 1
ATOM 1414 N N . TYR A 1 180 ? -23.141 -8.102 -5.344 1 89.5 180 TYR A N 1
ATOM 1415 C CA . TYR A 1 180 ? -23.625 -9.469 -5.227 1 89.5 180 TYR A CA 1
ATOM 1416 C C . TYR A 1 180 ? -25.094 -9.5 -4.871 1 89.5 180 TYR A C 1
ATOM 1418 O O . TYR A 1 180 ? -25.531 -8.867 -3.898 1 89.5 180 TYR A O 1
ATOM 1426 N N . ASN A 1 181 ? -25.891 -10.227 -5.719 1 88.25 181 ASN A N 1
ATOM 1427 C CA . ASN A 1 181 ? -27.312 -10.359 -5.492 1 88.25 181 ASN A CA 1
ATOM 1428 C C . ASN A 1 181 ? -27.625 -11.555 -4.594 1 88.25 181 ASN A C 1
ATOM 1430 O O . ASN A 1 181 ? -28.125 -12.586 -5.066 1 88.25 181 ASN A O 1
ATOM 1434 N N . GLY A 1 182 ? -27.203 -11.594 -3.396 1 92 182 GLY A N 1
ATOM 1435 C CA . GLY A 1 182 ? -27.453 -12.648 -2.428 1 92 182 GLY A CA 1
ATOM 1436 C C . GLY A 1 182 ? -27.156 -12.227 -1 1 92 182 GLY A C 1
ATOM 1437 O O . GLY A 1 182 ? -27.062 -11.031 -0.707 1 92 182 GLY A O 1
ATOM 1438 N N . THR A 1 183 ? -27.188 -13.203 -0.19 1 95 183 THR A N 1
ATOM 1439 C CA . THR A 1 183 ? -27 -12.938 1.231 1 95 183 THR A CA 1
ATOM 1440 C C . THR A 1 183 ? -25.781 -13.664 1.763 1 95 183 THR A C 1
ATOM 1442 O O . THR A 1 183 ? -25.531 -14.828 1.418 1 95 183 THR A O 1
ATOM 1445 N N . PHE A 1 184 ? -24.984 -12.898 2.518 1 96.19 184 PHE A N 1
ATOM 1446 C CA . PHE A 1 184 ? -23.891 -13.516 3.256 1 96.19 184 PHE A CA 1
ATOM 1447 C C . PHE A 1 184 ? -24.25 -13.664 4.73 1 96.19 184 PHE A C 1
ATOM 1449 O O . PHE A 1 184 ? -24.844 -12.766 5.324 1 96.19 184 PHE A O 1
ATOM 1456 N N . ILE A 1 185 ? -23.953 -14.766 5.297 1 96.94 185 ILE A N 1
ATOM 1457 C CA . ILE A 1 185 ? -24.078 -14.984 6.734 1 96.94 185 ILE A CA 1
ATOM 1458 C C . ILE A 1 185 ? -22.719 -15.328 7.328 1 96.94 185 ILE A C 1
ATOM 1460 O O . ILE A 1 185 ? -22.141 -16.375 7.02 1 96.94 185 ILE A O 1
ATOM 1464 N N . LEU A 1 186 ? -22.156 -14.477 8.094 1 96.5 186 LEU A N 1
ATOM 1465 C CA . LEU A 1 186 ? -20.859 -14.672 8.727 1 96.5 186 LEU A CA 1
ATOM 1466 C C . LEU A 1 186 ? -21.016 -15.055 10.195 1 96.5 186 LEU A C 1
ATOM 1468 O O . LEU A 1 186 ? -21.609 -14.297 10.977 1 96.5 186 LEU A O 1
ATOM 1472 N N . LYS A 1 187 ? -20.609 -16.188 10.531 1 95.75 187 LYS A N 1
ATOM 1473 C CA . LYS A 1 187 ? -20.547 -16.656 11.914 1 95.75 187 LYS A CA 1
ATOM 1474 C C . LYS A 1 187 ? -19.109 -16.719 12.414 1 95.75 187 LYS A C 1
ATOM 1476 O O . LYS A 1 187 ? -18.234 -17.203 11.711 1 95.75 187 LYS A O 1
ATOM 1481 N N . TYR A 1 188 ? -18.859 -16.203 13.586 1 92.75 188 TYR A N 1
ATOM 1482 C CA . TYR A 1 188 ? -17.516 -16.203 14.148 1 92.75 188 TYR A CA 1
ATOM 1483 C C . TYR A 1 188 ? -17.562 -16.281 15.672 1 92.75 188 TYR A C 1
ATOM 1485 O O . TYR A 1 188 ? -18.641 -16.156 16.266 1 92.75 188 TYR A O 1
ATOM 1493 N N . GLN A 1 189 ? -16.438 -16.609 16.234 1 88 189 GLN A N 1
ATOM 1494 C CA . GLN A 1 189 ? -16.344 -16.719 17.688 1 88 189 GLN A CA 1
ATOM 1495 C C . GLN A 1 189 ? -15.797 -15.43 18.297 1 88 189 GLN A C 1
ATOM 1497 O O . GLN A 1 189 ? -14.75 -14.93 17.875 1 88 189 GLN A O 1
ATOM 1502 N N . ASP A 1 190 ? -16.469 -14.812 19.109 1 77.62 190 ASP A N 1
ATOM 1503 C CA . ASP A 1 190 ? -16.016 -13.68 19.906 1 77.62 190 ASP A CA 1
ATOM 1504 C C . ASP A 1 190 ? -15.852 -14.078 21.375 1 77.62 190 ASP A C 1
ATOM 1506 O O . ASP A 1 190 ? -16.828 -14.117 22.125 1 77.62 190 ASP A O 1
ATOM 1510 N N . LYS A 1 191 ? -14.641 -14.273 21.734 1 78.19 191 LYS A N 1
ATOM 1511 C CA . LYS A 1 191 ? -14.367 -14.828 23.062 1 78.19 191 LYS A CA 1
ATOM 1512 C C . LYS A 1 191 ? -15.102 -16.156 23.266 1 78.19 191 LYS A C 1
ATOM 1514 O O . LYS A 1 191 ? -14.945 -17.078 22.469 1 78.19 191 LYS A O 1
ATOM 1519 N N . LYS A 1 192 ? -16.109 -16.25 24.156 1 79.75 192 LYS A N 1
ATOM 1520 C CA . LYS A 1 192 ? -16.797 -17.5 24.453 1 79.75 192 LYS A CA 1
ATOM 1521 C C . LYS A 1 192 ? -18.188 -17.516 23.828 1 79.75 192 LYS A C 1
ATOM 1523 O O . LYS A 1 192 ? -18.922 -18.5 23.969 1 79.75 192 LYS A O 1
ATOM 1528 N N . THR A 1 193 ? -18.422 -16.531 22.969 1 84.75 193 THR A N 1
ATOM 1529 C CA . THR A 1 193 ? -19.75 -16.469 22.391 1 84.75 193 THR A CA 1
ATOM 1530 C C . THR A 1 193 ? -19.688 -16.484 20.859 1 84.75 193 THR A C 1
ATOM 1532 O O . THR A 1 193 ? -18.797 -15.875 20.266 1 84.75 193 THR A O 1
ATOM 1535 N N . GLU A 1 194 ? -20.625 -17.266 20.266 1 89.38 194 GLU A N 1
ATOM 1536 C CA . GLU A 1 194 ? -20.781 -17.281 18.812 1 89.38 194 GLU A CA 1
ATOM 1537 C C . GLU A 1 194 ? -21.656 -16.141 18.328 1 89.38 194 GLU A C 1
ATOM 1539 O O . GLU A 1 194 ? -22.734 -15.914 18.875 1 89.38 194 GLU A O 1
ATOM 1544 N N . LYS A 1 195 ? -21.156 -15.414 17.406 1 88.31 195 LYS A N 1
ATOM 1545 C CA . LYS A 1 195 ? -21.906 -14.297 16.844 1 88.31 195 LYS A CA 1
ATOM 1546 C C . LYS A 1 195 ? -22.203 -14.531 15.367 1 88.31 195 LYS A C 1
ATOM 1548 O O . LYS A 1 195 ? -21.516 -15.312 14.703 1 88.31 195 LYS A O 1
ATOM 1553 N N . GLU A 1 196 ? -23.297 -13.898 14.953 1 91.25 196 GLU A N 1
ATOM 1554 C CA . GLU A 1 196 ? -23.734 -14.016 13.57 1 91.25 196 GLU A CA 1
ATOM 1555 C C . GLU A 1 196 ? -24.062 -12.641 12.977 1 91.25 196 GLU A C 1
ATOM 1557 O O . GLU A 1 196 ? -24.672 -11.805 13.641 1 91.25 196 GLU A O 1
ATOM 1562 N N . VAL A 1 197 ? -23.531 -12.359 11.812 1 89.31 197 VAL A N 1
ATOM 1563 C CA . VAL A 1 197 ? -23.812 -11.125 11.102 1 89.31 197 VAL A CA 1
ATOM 1564 C C . VAL A 1 197 ? -24.344 -11.438 9.703 1 89.31 197 VAL A C 1
ATOM 1566 O O . VAL A 1 197 ? -23.797 -12.289 9 1 89.31 197 VAL A O 1
ATOM 1569 N N . ILE A 1 198 ? -25.391 -10.766 9.312 1 91.75 198 ILE A N 1
ATOM 1570 C CA . ILE A 1 198 ? -26.016 -10.992 8.016 1 91.75 198 ILE A CA 1
ATOM 1571 C C . ILE A 1 198 ? -25.766 -9.789 7.109 1 91.75 198 ILE A C 1
ATOM 1573 O O . ILE A 1 198 ? -25.953 -8.641 7.52 1 91.75 198 ILE A O 1
ATOM 1577 N N . PHE A 1 199 ? -25.234 -10.047 5.941 1 89.75 199 PHE A N 1
ATOM 1578 C CA . PHE A 1 199 ? -25.047 -9.047 4.898 1 89.75 199 PHE A CA 1
ATOM 1579 C C . PHE A 1 199 ? -25.969 -9.297 3.719 1 89.75 199 PHE A C 1
ATOM 1581 O O . PHE A 1 199 ? -25.75 -10.219 2.936 1 89.75 199 PHE A O 1
ATOM 1588 N N . SER A 1 200 ? -26.953 -8.477 3.537 1 87.81 200 SER A N 1
ATOM 1589 C CA . SER A 1 200 ? -27.906 -8.641 2.447 1 87.81 200 SER A CA 1
ATOM 1590 C C . SER A 1 200 ? -27.5 -7.816 1.229 1 87.81 200 SER A C 1
ATOM 1592 O O . SER A 1 200 ? -27.344 -6.598 1.322 1 87.81 200 SER A O 1
ATOM 1594 N N . GLY A 1 201 ? -27.203 -8.547 0.21 1 82.62 201 GLY A N 1
ATOM 1595 C CA . GLY A 1 201 ? -26.734 -7.898 -1.007 1 82.62 201 GLY A CA 1
ATOM 1596 C C . GLY A 1 201 ? -27.844 -7.152 -1.743 1 82.62 201 GLY A C 1
ATOM 1597 O O . GLY A 1 201 ? -28.984 -7.137 -1.3 1 82.62 201 GLY A O 1
ATOM 1598 N N . VAL A 1 202 ? -27.344 -6.488 -2.891 1 73 202 VAL A N 1
ATOM 1599 C CA . VAL A 1 202 ? -28.156 -5.656 -3.762 1 73 202 VAL A CA 1
ATOM 1600 C C . VAL A 1 202 ? -29.203 -6.52 -4.477 1 73 202 VAL A C 1
ATOM 1602 O O . VAL A 1 202 ? -28.859 -7.547 -5.066 1 73 202 VAL A O 1
ATOM 1605 N N . LYS A 1 203 ? -30.406 -6.41 -4.211 1 64.12 203 LYS A N 1
ATOM 1606 C CA . LYS A 1 203 ? -31.422 -7.238 -4.852 1 64.12 203 LYS A CA 1
ATOM 1607 C C . LYS A 1 203 ? -31.672 -6.781 -6.285 1 64.12 203 LYS A C 1
ATOM 1609 O O . LYS A 1 203 ? -31.828 -7.609 -7.188 1 64.12 203 LYS A O 1
ATOM 1614 N N . GLN A 1 204 ? -31.734 -5.508 -6.508 1 63.56 204 GLN A N 1
ATOM 1615 C CA . GLN A 1 204 ? -32.125 -5.125 -7.859 1 63.56 204 GLN A CA 1
ATOM 1616 C C . GLN A 1 204 ? -31.062 -4.25 -8.516 1 63.56 204 GLN A C 1
ATOM 1618 O O . GLN A 1 204 ? -30.438 -4.656 -9.5 1 63.56 204 GLN A O 1
ATOM 1623 N N . ASN A 1 205 ? -30.922 -2.996 -8.203 1 72.62 205 ASN A N 1
ATOM 1624 C CA . ASN A 1 205 ? -29.984 -2.076 -8.836 1 72.62 205 ASN A CA 1
ATOM 1625 C C . ASN A 1 205 ? -29.141 -1.335 -7.801 1 72.62 205 ASN A C 1
ATOM 1627 O O . ASN A 1 205 ? -29.562 -1.201 -6.645 1 72.62 205 ASN A O 1
ATOM 1631 N N . ILE A 1 206 ? -27.891 -1.105 -8.203 1 78.38 206 ILE A N 1
ATOM 1632 C CA . ILE A 1 206 ? -26.938 -0.466 -7.305 1 78.38 206 ILE A CA 1
ATOM 1633 C C . ILE A 1 206 ? -27.531 0.827 -6.754 1 78.38 206 ILE A C 1
ATOM 1635 O O . ILE A 1 206 ? -27.359 1.143 -5.574 1 78.38 206 ILE A O 1
ATOM 1639 N N . GLU A 1 207 ? -28.219 1.466 -7.605 1 77.56 207 GLU A N 1
ATOM 1640 C CA . GLU A 1 207 ? -28.812 2.73 -7.172 1 77.56 207 GLU A CA 1
ATOM 1641 C C . GLU A 1 207 ? -29.844 2.508 -6.074 1 77.56 207 GLU A C 1
ATOM 1643 O O . GLU A 1 207 ? -29.891 3.246 -5.09 1 77.56 207 GLU A O 1
ATOM 1648 N N . GLY A 1 208 ? -30.656 1.518 -6.359 1 73.75 208 GLY A N 1
ATOM 1649 C CA . GLY A 1 208 ? -31.656 1.175 -5.352 1 73.75 208 GLY A CA 1
ATOM 1650 C C . GLY A 1 208 ? -31.031 0.749 -4.031 1 73.75 208 GLY A C 1
ATOM 1651 O O . GLY A 1 208 ? -31.5 1.161 -2.967 1 73.75 208 GLY A O 1
ATOM 1652 N N . TYR A 1 209 ? -30.031 0.112 -4.191 1 76.75 209 TYR A N 1
ATOM 1653 C CA . TYR A 1 209 ? -29.328 -0.358 -3.002 1 76.75 209 TYR A CA 1
ATOM 1654 C C . TYR A 1 209 ? -28.734 0.808 -2.227 1 76.75 209 TYR A C 1
ATOM 1656 O O . TYR A 1 209 ? -28.844 0.866 -1 1 76.75 209 TYR A O 1
ATOM 1664 N N . LEU A 1 210 ? -28.156 1.713 -2.936 1 77.38 210 LEU A N 1
ATOM 1665 C CA . LEU A 1 210 ? -27.516 2.865 -2.299 1 77.38 210 LEU A CA 1
ATOM 1666 C C . LEU A 1 210 ? -28.562 3.746 -1.617 1 77.38 210 LEU A C 1
ATOM 1668 O O . LEU A 1 210 ? -28.328 4.25 -0.517 1 77.38 210 LEU A O 1
ATOM 1672 N N . LYS A 1 211 ? -29.641 3.857 -2.23 1 73.44 211 LYS A N 1
ATOM 1673 C CA . LYS A 1 211 ? -30.719 4.66 -1.677 1 73.44 211 LYS A CA 1
ATOM 1674 C C . LYS A 1 211 ? -31.234 4.059 -0.375 1 73.44 211 LYS A C 1
ATOM 1676 O O . LYS A 1 211 ? -31.562 4.785 0.566 1 73.44 211 LYS A O 1
ATOM 1681 N N . GLU A 1 212 ? -31.172 2.775 -0.385 1 71.56 212 GLU A N 1
ATOM 1682 C CA . GLU A 1 212 ? -31.75 2.076 0.755 1 71.56 212 GLU A CA 1
ATOM 1683 C C . GLU A 1 212 ? -30.75 1.948 1.897 1 71.56 212 GLU A C 1
ATOM 1685 O O . GLU A 1 212 ? -31.141 1.947 3.07 1 71.56 212 GLU A O 1
ATOM 1690 N N . ASN A 1 213 ? -29.516 1.902 1.527 1 69.94 213 ASN A N 1
ATOM 1691 C CA . ASN A 1 213 ? -28.562 1.454 2.539 1 69.94 213 ASN A CA 1
ATOM 1692 C C . ASN A 1 213 ? -27.594 2.568 2.932 1 69.94 213 ASN A C 1
ATOM 1694 O O . ASN A 1 213 ? -26.922 2.477 3.959 1 69.94 213 ASN A O 1
ATOM 1698 N N . VAL A 1 214 ? -27.469 3.441 2.078 1 66.81 214 VAL A N 1
ATOM 1699 C CA . VAL A 1 214 ? -26.531 4.512 2.41 1 66.81 214 VAL A CA 1
ATOM 1700 C C . VAL A 1 214 ? -27.312 5.777 2.775 1 66.81 214 VAL A C 1
ATOM 1702 O O . VAL A 1 214 ? -28.219 6.188 2.051 1 66.81 214 VAL A O 1
ATOM 1705 N N . GLU A 1 215 ? -27.062 6.098 4.043 1 59 215 GLU A N 1
ATOM 1706 C CA . GLU A 1 215 ? -27.75 7.301 4.504 1 59 215 GLU A CA 1
ATOM 1707 C C . GLU A 1 215 ? -27.234 8.539 3.789 1 59 215 GLU A C 1
ATOM 1709 O O . GLU A 1 215 ? -26.016 8.727 3.662 1 59 215 GLU A O 1
ATOM 1714 N N . GLY A 1 216 ? -28.109 9.258 3.318 1 61.03 216 GLY A N 1
ATOM 1715 C CA . GLY A 1 216 ? -27.766 10.539 2.727 1 61.03 216 GLY A CA 1
ATOM 1716 C C . GLY A 1 216 ? -27.891 10.555 1.215 1 61.03 216 GLY A C 1
ATOM 1717 O O . GLY A 1 216 ? -28.25 9.539 0.608 1 61.03 216 GLY A O 1
ATOM 1718 N N . ASP A 1 217 ? -27.719 11.711 0.657 1 69.56 217 ASP A N 1
ATOM 1719 C CA . ASP A 1 217 ? -27.812 11.914 -0.786 1 69.56 217 ASP A CA 1
ATOM 1720 C C . ASP A 1 217 ? -26.516 11.5 -1.482 1 69.56 217 ASP A C 1
ATOM 1722 O O . ASP A 1 217 ? -25.438 11.555 -0.884 1 69.56 217 ASP A O 1
ATOM 1726 N N . PHE A 1 218 ? -26.703 10.648 -2.586 1 80.19 218 PHE A N 1
ATOM 1727 C CA . PHE A 1 218 ? -25.562 10.344 -3.428 1 80.19 218 PHE A CA 1
ATOM 1728 C C . PHE A 1 218 ? -25.734 10.914 -4.828 1 80.19 218 PHE A C 1
ATOM 1730 O O . PHE A 1 218 ? -26.859 11.266 -5.219 1 80.19 218 PHE A O 1
ATOM 1737 N N . GLU A 1 219 ? -24.625 11.227 -5.457 1 85.31 219 GLU A N 1
ATOM 1738 C CA . GLU A 1 219 ? -24.609 11.625 -6.859 1 85.31 219 GLU A CA 1
ATOM 1739 C C . GLU A 1 219 ? -23.938 10.57 -7.73 1 85.31 219 GLU A C 1
ATOM 1741 O O . GLU A 1 219 ? -22.844 10.109 -7.414 1 85.31 219 GLU A O 1
ATOM 1746 N N . GLY A 1 220 ? -24.75 10.164 -8.75 1 90.12 220 GLY A N 1
ATOM 1747 C CA . GLY A 1 220 ? -24.219 9.164 -9.672 1 90.12 220 GLY A CA 1
ATOM 1748 C C . GLY A 1 220 ? -23.844 9.734 -11.023 1 90.12 220 GLY A C 1
ATOM 1749 O O . GLY A 1 220 ? -24.547 10.602 -11.555 1 90.12 220 GLY A O 1
ATOM 1750 N N . PHE A 1 221 ? -22.641 9.328 -11.484 1 93.25 221 PHE A N 1
ATOM 1751 C CA . PHE A 1 221 ? -22.156 9.711 -12.805 1 93.25 221 PHE A CA 1
ATOM 1752 C C . PHE A 1 221 ? -21.906 8.477 -13.664 1 93.25 221 PHE A C 1
ATOM 1754 O O . PHE A 1 221 ? -21.188 7.555 -13.242 1 93.25 221 PHE A O 1
ATOM 1761 N N . TYR A 1 222 ? -22.531 8.5 -14.844 1 93.44 222 TYR A N 1
ATOM 1762 C CA . TYR A 1 222 ? -22.422 7.344 -15.727 1 93.44 222 TYR A CA 1
ATOM 1763 C C . TYR A 1 222 ? -21.562 7.672 -16.953 1 93.44 222 TYR A C 1
ATOM 1765 O O . TYR A 1 222 ? -21.766 8.703 -17.594 1 93.44 222 TYR A O 1
ATOM 1773 N N . HIS A 1 223 ? -20.5 6.852 -17.109 1 93.44 223 HIS A N 1
ATOM 1774 C CA . HIS A 1 223 ? -19.578 6.941 -18.234 1 93.44 223 HIS A CA 1
ATOM 1775 C C . HIS A 1 223 ? -19.422 5.594 -18.922 1 93.44 223 HIS A C 1
ATOM 1777 O O . HIS A 1 223 ? -19.766 4.555 -18.359 1 93.44 223 HIS A O 1
ATOM 1783 N N . ASP A 1 224 ? -18.984 5.578 -20.156 1 93.81 224 ASP A N 1
ATOM 1784 C CA . ASP A 1 224 ? -18.797 4.34 -20.906 1 93.81 224 ASP A CA 1
ATOM 1785 C C . ASP A 1 224 ? -17.75 3.449 -20.25 1 93.81 224 ASP A C 1
ATOM 1787 O O . ASP A 1 224 ? -17.828 2.221 -20.312 1 93.81 224 ASP A O 1
ATOM 1791 N N . LEU A 1 225 ? -16.828 4.062 -19.562 1 94.62 225 LEU A N 1
ATOM 1792 C CA . LEU A 1 225 ? -15.703 3.316 -19.016 1 94.62 225 LEU A CA 1
ATOM 1793 C C . LEU A 1 225 ? -15.906 3.051 -17.531 1 94.62 225 LEU A C 1
ATOM 1795 O O . LEU A 1 225 ? -15.188 2.242 -16.938 1 94.62 225 LEU A O 1
ATOM 1799 N N . TYR A 1 226 ? -16.812 3.701 -16.906 1 95.31 226 TYR A N 1
ATOM 1800 C CA . TYR A 1 226 ? -17.016 3.508 -15.469 1 95.31 226 TYR A CA 1
ATOM 1801 C C . TYR A 1 226 ? -18.344 4.09 -15.016 1 95.31 226 TYR A C 1
ATOM 1803 O O . TYR A 1 226 ? -18.969 4.855 -15.75 1 95.31 226 TYR A O 1
ATOM 1811 N N . ASP A 1 227 ? -18.859 3.662 -13.875 1 93.81 227 ASP A N 1
ATOM 1812 C CA . ASP A 1 227 ? -19.891 4.301 -13.07 1 93.81 227 ASP A CA 1
ATOM 1813 C C . ASP A 1 227 ? -19.312 4.848 -11.766 1 93.81 227 ASP A C 1
ATOM 1815 O O . ASP A 1 227 ? -18.594 4.145 -11.062 1 93.81 227 ASP A O 1
ATOM 1819 N N . PHE A 1 228 ? -19.609 6.098 -11.547 1 94.31 228 PHE A N 1
ATOM 1820 C CA . PHE A 1 228 ? -19.016 6.777 -10.406 1 94.31 228 PHE A CA 1
ATOM 1821 C C . PHE A 1 228 ? -20.094 7.34 -9.484 1 94.31 228 PHE A C 1
ATOM 1823 O O . PHE A 1 228 ? -20.922 8.141 -9.914 1 94.31 228 PHE A O 1
ATOM 1830 N N . PHE A 1 229 ? -20.078 6.832 -8.141 1 91.25 229 PHE A N 1
ATOM 1831 C CA . PHE A 1 229 ? -21.031 7.301 -7.145 1 91.25 229 PHE A CA 1
ATOM 1832 C C . PHE A 1 229 ? -20.328 8.016 -6 1 91.25 229 PHE A C 1
ATOM 1834 O O . PHE A 1 229 ? -19.422 7.457 -5.379 1 91.25 229 PHE A O 1
ATOM 1841 N N . ILE A 1 230 ? -20.703 9.219 -5.715 1 86.88 230 ILE A N 1
ATOM 1842 C CA . ILE A 1 230 ? -20.125 9.984 -4.625 1 86.88 230 ILE A CA 1
ATOM 1843 C C . ILE A 1 230 ? -21.156 10.203 -3.529 1 86.88 230 ILE A C 1
ATOM 1845 O O . ILE A 1 230 ? -22.344 10.43 -3.82 1 86.88 230 ILE A O 1
ATOM 1849 N N . PHE A 1 231 ? -20.609 10.141 -2.303 1 81.12 231 PHE A N 1
ATOM 1850 C CA . PHE A 1 231 ? -21.453 10.344 -1.133 1 81.12 231 PHE A CA 1
ATOM 1851 C C . PHE A 1 231 ? -20.938 11.508 -0.292 1 81.12 231 PHE A C 1
ATOM 1853 O O . PHE A 1 231 ? -20.234 11.305 0.697 1 81.12 231 PHE A O 1
ATOM 1860 N N . PRO A 1 232 ? -21.266 12.664 -0.541 1 69 232 PRO A N 1
ATOM 1861 C CA . PRO A 1 232 ? -20.688 13.844 0.105 1 69 232 PRO A CA 1
ATOM 1862 C C . PRO A 1 232 ? -21.031 13.93 1.591 1 69 232 PRO A C 1
ATOM 1864 O O . PRO A 1 232 ? -20.25 14.477 2.377 1 69 232 PRO A O 1
ATOM 1867 N N . ASN A 1 233 ? -22.172 13.344 2.008 1 61.88 233 ASN A N 1
ATOM 1868 C CA . ASN A 1 233 ? -22.641 13.531 3.379 1 61.88 233 ASN A CA 1
ATOM 1869 C C . ASN A 1 233 ? -22.547 12.242 4.188 1 61.88 233 ASN A C 1
ATOM 1871 O O . ASN A 1 233 ? -23.172 12.117 5.234 1 61.88 233 ASN A O 1
ATOM 1875 N N . SER A 1 234 ? -21.812 11.453 3.561 1 66.62 234 SER A N 1
ATOM 1876 C CA . SER A 1 234 ? -21.703 10.188 4.281 1 66.62 234 SER A CA 1
ATOM 1877 C C . SER A 1 234 ? -20.875 10.344 5.551 1 66.62 234 SER A C 1
ATOM 1879 O O . SER A 1 234 ? -19.797 10.922 5.52 1 66.62 234 SER A O 1
ATOM 1881 N N . ILE A 1 235 ? -21.453 9.992 6.598 1 58.94 235 ILE A N 1
ATOM 1882 C CA . ILE A 1 235 ? -20.766 10.062 7.879 1 58.94 235 ILE A CA 1
ATOM 1883 C C . ILE A 1 235 ? -19.688 8.969 7.945 1 58.94 235 ILE A C 1
ATOM 1885 O O . ILE A 1 235 ? -18.547 9.234 8.336 1 58.94 235 ILE A O 1
ATOM 1889 N N . LYS A 1 236 ? -20.234 7.785 7.539 1 63 236 LYS A N 1
ATOM 1890 C CA . LYS A 1 236 ? -19.266 6.691 7.473 1 63 236 LYS A CA 1
ATOM 1891 C C . LYS A 1 236 ? -18.453 6.758 6.188 1 63 236 LYS A C 1
ATOM 1893 O O . LYS A 1 236 ? -19 6.883 5.094 1 63 236 LYS A O 1
ATOM 1898 N N . LYS A 1 237 ? -17.156 6.801 6.316 1 69.25 237 LYS A N 1
ATOM 1899 C CA . LYS A 1 237 ? -16.297 6.965 5.152 1 69.25 237 LYS A CA 1
ATOM 1900 C C . LYS A 1 237 ? -15.938 5.613 4.539 1 69.25 237 LYS A C 1
ATOM 1902 O O . LYS A 1 237 ? -15.625 4.664 5.258 1 69.25 237 LYS A O 1
ATOM 1907 N N . PHE A 1 238 ? -16.219 5.48 3.229 1 78.69 238 PHE A N 1
ATOM 1908 C CA . PHE A 1 238 ? -15.836 4.293 2.475 1 78.69 238 PHE A CA 1
ATOM 1909 C C . PHE A 1 238 ? -15.398 4.664 1.062 1 78.69 238 PHE A C 1
ATOM 1911 O O . PHE A 1 238 ? -15.945 5.59 0.462 1 78.69 238 PHE A O 1
ATOM 1918 N N . MET A 1 239 ? -14.391 4.191 0.613 1 89.19 239 MET A N 1
ATOM 1919 C CA . MET A 1 239 ? -13.852 4.34 -0.735 1 89.19 239 MET A CA 1
ATOM 1920 C C . MET A 1 239 ? -13.656 2.979 -1.396 1 89.19 239 MET A C 1
ATOM 1922 O O . MET A 1 239 ? -12.758 2.219 -1.01 1 89.19 239 MET A O 1
ATOM 1926 N N . MET A 1 240 ? -14.523 2.654 -2.43 1 91.94 240 MET A N 1
ATOM 1927 C CA . MET A 1 240 ? -14.477 1.321 -3.021 1 91.94 240 MET A CA 1
ATOM 1928 C C . MET A 1 240 ? -14.359 1.403 -4.539 1 91.94 240 MET A C 1
ATOM 1930 O O . MET A 1 240 ? -14.984 2.26 -5.168 1 91.94 240 MET A O 1
ATOM 1934 N N . VAL A 1 241 ? -13.555 0.601 -5.098 1 94.5 241 VAL A N 1
ATOM 1935 C CA . VAL A 1 241 ? -13.406 0.459 -6.543 1 94.5 241 VAL A CA 1
ATOM 1936 C C . VAL A 1 241 ? -13.688 -0.985 -6.953 1 94.5 241 VAL A C 1
ATOM 1938 O O . VAL A 1 241 ? -13.18 -1.923 -6.332 1 94.5 241 VAL A O 1
ATOM 1941 N N . PHE A 1 242 ? -14.562 -1.152 -7.977 1 93.38 242 PHE A N 1
ATOM 1942 C CA . PHE A 1 242 ? -14.914 -2.484 -8.453 1 93.38 242 PHE A CA 1
ATOM 1943 C C . PHE A 1 242 ? -14.531 -2.654 -9.914 1 93.38 242 PHE A C 1
ATOM 1945 O O . PHE A 1 242 ? -14.609 -1.704 -10.695 1 93.38 242 PHE A O 1
ATOM 1952 N N . CYS A 1 243 ? -14.07 -3.787 -10.273 1 91.44 243 CYS A N 1
ATOM 1953 C CA . CYS A 1 243 ? -14 -4.285 -11.648 1 91.44 243 CYS A CA 1
ATOM 1954 C C . CYS A 1 243 ? -14.914 -5.488 -11.836 1 91.44 243 CYS A C 1
ATOM 1956 O O . CYS A 1 243 ? -14.578 -6.598 -11.422 1 91.44 243 CYS A O 1
ATOM 1958 N N . GLY A 1 244 ? -16.031 -5.262 -12.445 1 85.31 244 GLY A N 1
ATOM 1959 C CA . GLY A 1 244 ? -17.062 -6.285 -12.398 1 85.31 244 GLY A CA 1
ATOM 1960 C C . GLY A 1 244 ? -17.594 -6.535 -11 1 85.31 244 GLY A C 1
ATOM 1961 O O . GLY A 1 244 ? -18.016 -5.598 -10.32 1 85.31 244 GLY A O 1
ATOM 1962 N N . LYS A 1 245 ? -17.5 -7.758 -10.609 1 87.81 245 LYS A N 1
ATOM 1963 C CA . LYS A 1 245 ? -17.984 -8.109 -9.273 1 87.81 245 LYS A CA 1
ATOM 1964 C C . LYS A 1 245 ? -16.828 -8.242 -8.281 1 87.81 245 LYS A C 1
ATOM 1966 O O . LYS A 1 245 ? -16.984 -8.836 -7.219 1 87.81 245 LYS A O 1
ATOM 1971 N N . ARG A 1 246 ? -15.695 -7.66 -8.672 1 92 246 ARG A N 1
ATOM 1972 C CA . ARG A 1 246 ? -14.539 -7.809 -7.797 1 92 246 ARG A CA 1
ATOM 1973 C C . ARG A 1 246 ? -14.117 -6.465 -7.211 1 92 246 ARG A C 1
ATOM 1975 O O . ARG A 1 246 ? -14 -5.473 -7.938 1 92 246 ARG A O 1
ATOM 1982 N N . VAL A 1 247 ? -13.945 -6.492 -5.93 1 92.81 247 VAL A N 1
ATOM 1983 C CA . VAL A 1 247 ? -13.352 -5.332 -5.281 1 92.81 247 VAL A CA 1
ATOM 1984 C C . VAL A 1 247 ? -11.852 -5.285 -5.574 1 92.81 247 VAL A C 1
ATOM 1986 O O . VAL A 1 247 ? -11.148 -6.285 -5.414 1 92.81 247 VAL A O 1
ATOM 1989 N N . VAL A 1 248 ? -11.32 -4.16 -6.039 1 93.69 248 VAL A N 1
ATOM 1990 C CA . VAL A 1 248 ? -9.914 -4.094 -6.43 1 93.69 248 VAL A CA 1
ATOM 1991 C C . VAL A 1 248 ? -9.219 -2.967 -5.668 1 93.69 248 VAL A C 1
ATOM 1993 O O . VAL A 1 248 ? -9.867 -2.027 -5.207 1 93.69 248 VAL A O 1
ATOM 1996 N N . LYS A 1 249 ? -7.992 -3.189 -5.473 1 90 249 LYS A N 1
ATOM 1997 C CA . LYS A 1 249 ? -7.113 -2.133 -4.977 1 90 249 LYS A CA 1
ATOM 1998 C C . LYS A 1 249 ? -6.512 -1.331 -6.125 1 90 249 LYS A C 1
ATOM 2000 O O . LYS A 1 249 ? -5.766 -1.873 -6.945 1 90 249 LYS A O 1
ATOM 2005 N N . SER A 1 250 ? -6.949 -0.148 -6.277 1 88.31 250 SER A N 1
ATOM 2006 C CA . SER A 1 250 ? -6.504 0.682 -7.391 1 88.31 250 SER A CA 1
ATOM 2007 C C . SER A 1 250 ? -5.941 2.012 -6.898 1 88.31 250 SER A C 1
ATOM 2009 O O . SER A 1 250 ? -6.387 2.539 -5.875 1 88.31 250 SER A O 1
ATOM 2011 N N . TYR A 1 251 ? -4.969 2.471 -7.613 1 86.94 251 TYR A N 1
ATOM 2012 C CA . TYR A 1 251 ? -4.43 3.799 -7.34 1 86.94 251 TYR A CA 1
ATOM 2013 C C . TYR A 1 251 ? -5.5 4.867 -7.523 1 86.94 251 TYR A C 1
ATOM 2015 O O . TYR A 1 251 ? -5.355 5.992 -7.035 1 86.94 251 TYR A O 1
ATOM 2023 N N . LEU A 1 252 ? -6.574 4.523 -8.156 1 91.81 252 LEU A N 1
ATOM 2024 C CA . LEU A 1 252 ? -7.66 5.461 -8.422 1 91.81 252 LEU A CA 1
ATOM 2025 C C . LEU A 1 252 ? -8.305 5.934 -7.125 1 91.81 252 LEU A C 1
ATOM 2027 O O . LEU A 1 252 ? -8.859 7.035 -7.062 1 91.81 252 LEU A O 1
ATOM 2031 N N . THR A 1 253 ? -8.242 5.078 -6.156 1 92.12 253 THR A N 1
ATOM 2032 C CA . THR A 1 253 ? -8.789 5.473 -4.863 1 92.12 253 THR A CA 1
ATOM 2033 C C . THR A 1 253 ? -8.094 6.73 -4.348 1 92.12 253 THR A C 1
ATOM 2035 O O . THR A 1 253 ? -8.75 7.711 -3.998 1 92.12 253 THR A O 1
ATOM 2038 N N . ASN A 1 254 ? -6.781 6.664 -4.324 1 87.5 254 ASN A N 1
ATOM 2039 C CA . ASN A 1 254 ? -6.008 7.824 -3.893 1 87.5 254 ASN A CA 1
ATOM 2040 C C . ASN A 1 254 ? -6.164 8.992 -4.859 1 87.5 254 ASN A C 1
ATOM 2042 O O . ASN A 1 254 ? -6.199 10.156 -4.441 1 87.5 254 ASN A O 1
ATOM 2046 N N . PHE A 1 255 ? -6.203 8.648 -6.082 1 89.06 255 PHE A N 1
ATOM 2047 C CA . PHE A 1 255 ? -6.383 9.656 -7.121 1 89.06 255 PHE A CA 1
ATOM 2048 C C . PHE A 1 255 ? -7.668 10.445 -6.895 1 89.06 255 PHE A C 1
ATOM 2050 O O . PHE A 1 255 ? -7.656 11.68 -6.91 1 89.06 255 PHE A O 1
ATOM 2057 N N . ILE A 1 256 ? -8.695 9.766 -6.688 1 91.81 256 ILE A N 1
ATOM 2058 C CA . ILE A 1 256 ? -9.992 10.383 -6.48 1 91.81 256 ILE A CA 1
ATOM 2059 C C . ILE A 1 256 ? -9.992 11.172 -5.168 1 91.81 256 ILE A C 1
ATOM 2061 O O . ILE A 1 256 ? -10.477 12.305 -5.113 1 91.81 256 ILE A O 1
ATOM 2065 N N . GLN A 1 257 ? -9.469 10.539 -4.168 1 86.25 257 GLN A N 1
ATOM 2066 C CA . GLN A 1 257 ? -9.398 11.188 -2.863 1 86.25 257 GLN A CA 1
ATOM 2067 C C . GLN A 1 257 ? -8.664 12.523 -2.955 1 86.25 257 GLN A C 1
ATOM 2069 O O . GLN A 1 257 ? -9.148 13.539 -2.447 1 86.25 257 GLN A O 1
ATOM 2074 N N . LYS A 1 258 ? -7.566 12.508 -3.602 1 82.19 258 LYS A N 1
ATOM 2075 C CA . LYS A 1 258 ? -6.754 13.711 -3.729 1 82.19 258 LYS A CA 1
ATOM 2076 C C . LYS A 1 258 ? -7.492 14.789 -4.52 1 82.19 258 LYS A C 1
ATOM 2078 O O . LYS A 1 258 ? -7.395 15.977 -4.203 1 82.19 258 LYS A O 1
ATOM 2083 N N . HIS A 1 259 ? -8.164 14.359 -5.543 1 83.25 259 HIS A N 1
ATOM 2084 C CA . HIS A 1 259 ? -8.891 15.312 -6.375 1 83.25 259 HIS A CA 1
ATOM 2085 C C . HIS A 1 259 ? -10.055 15.93 -5.609 1 83.25 259 HIS A C 1
ATOM 2087 O O . HIS A 1 259 ? -10.375 17.109 -5.797 1 83.25 259 HIS A O 1
ATOM 2093 N N . ILE A 1 260 ? -10.641 15.172 -4.82 1 81.44 260 ILE A N 1
ATOM 2094 C CA . ILE A 1 260 ? -11.758 15.68 -4.027 1 81.44 260 ILE A CA 1
ATOM 2095 C C . ILE A 1 260 ? -11.234 16.625 -2.945 1 81.44 260 ILE A C 1
ATOM 2097 O O . ILE A 1 260 ? -11.82 17.672 -2.693 1 81.44 260 ILE A O 1
ATOM 2101 N N . GLU A 1 261 ? -10.164 16.188 -2.299 1 74.06 261 GLU A N 1
ATOM 2102 C CA . GLU A 1 261 ? -9.562 16.984 -1.229 1 74.06 261 GLU A CA 1
ATOM 2103 C C . GLU A 1 261 ? -9.117 18.344 -1.738 1 74.06 261 GLU A C 1
ATOM 2105 O O . GLU A 1 261 ? -9.062 19.312 -0.974 1 74.06 261 GLU A O 1
ATOM 2110 N N . LYS A 1 262 ? -8.727 18.344 -2.914 1 69.81 262 LYS A N 1
ATOM 2111 C CA . LYS A 1 262 ? -8.32 19.609 -3.525 1 69.81 262 LYS A CA 1
ATOM 2112 C C . LYS A 1 262 ? -9.43 20.656 -3.43 1 69.81 262 LYS A C 1
ATOM 2114 O O . LYS A 1 262 ? -9.156 21.844 -3.354 1 69.81 262 LYS A O 1
ATOM 2119 N N . TYR A 1 263 ? -10.57 20.156 -3.438 1 62.44 263 TYR A N 1
ATOM 2120 C CA . TYR A 1 263 ? -11.695 21.094 -3.49 1 62.44 263 TYR A CA 1
ATOM 2121 C C . TYR A 1 263 ? -12.383 21.188 -2.135 1 62.44 263 TYR A C 1
ATOM 2123 O O . TYR A 1 263 ? -13.344 21.938 -1.974 1 62.44 263 TYR A O 1
ATOM 2131 N N . THR A 1 264 ? -11.938 20.312 -1.305 1 60.22 264 THR A N 1
ATOM 2132 C CA . THR A 1 264 ? -12.562 20.328 0.014 1 60.22 264 THR A CA 1
ATOM 2133 C C . THR A 1 264 ? -11.555 20.734 1.086 1 60.22 264 THR A C 1
ATOM 2135 O O . THR A 1 264 ? -10.352 20.516 0.927 1 60.22 264 THR A O 1
ATOM 2138 N N . SER A 1 265 ? -11.789 21.766 1.894 1 48.47 265 SER A N 1
ATOM 2139 C CA . SER A 1 265 ? -10.867 22.141 2.955 1 48.47 265 SER A CA 1
ATOM 2140 C C . SER A 1 265 ? -10.43 20.938 3.773 1 48.47 265 SER A C 1
ATOM 2142 O O . SER A 1 265 ? -11.227 20.031 4.023 1 48.47 265 SER A O 1
ATOM 2144 N N . LYS A 1 266 ? -9.125 20.547 3.684 1 47.34 266 LYS A N 1
ATOM 2145 C CA . LYS A 1 266 ? -8.516 19.422 4.387 1 47.34 266 LYS A CA 1
ATOM 2146 C C . LYS A 1 266 ? -9.242 19.141 5.703 1 47.34 266 LYS A C 1
ATOM 2148 O O . LYS A 1 266 ? -9.273 18 6.168 1 47.34 266 LYS A O 1
ATOM 2153 N N . LYS A 1 267 ? -9.727 20.203 6.414 1 43 267 LYS A N 1
ATOM 2154 C CA . LYS A 1 267 ? -10.18 20.078 7.797 1 43 267 LYS A CA 1
ATOM 2155 C C . LYS A 1 267 ? -11.57 19.453 7.871 1 43 267 LYS A C 1
ATOM 2157 O O . LYS A 1 267 ? -11.922 18.828 8.875 1 43 267 LYS A O 1
ATOM 2162 N N . ILE A 1 268 ? -12.445 19.875 6.863 1 41.34 268 ILE A N 1
ATOM 2163 C CA . ILE A 1 268 ? -13.82 19.422 7.008 1 41.34 268 ILE A CA 1
ATOM 2164 C C . ILE A 1 268 ? -13.93 17.969 6.574 1 41.34 268 ILE A C 1
ATOM 2166 O O . ILE A 1 268 ? -14.602 17.172 7.23 1 41.34 268 ILE A O 1
ATOM 2170 N N . PHE A 1 269 ? -13.555 17.859 5.211 1 45.25 269 PHE A N 1
ATOM 2171 C CA . PHE A 1 269 ? -13.914 16.594 4.605 1 45.25 269 PHE A CA 1
ATOM 2172 C C . PHE A 1 269 ? -12.836 15.547 4.871 1 45.25 269 PHE A C 1
ATOM 2174 O O . PHE A 1 269 ? -11.75 15.609 4.301 1 45.25 269 PHE A O 1
ATOM 2181 N N . ASN A 1 270 ? -12.984 15.086 6.086 1 54.66 270 ASN A N 1
ATOM 2182 C CA . ASN A 1 270 ? -12.336 13.789 6.219 1 54.66 270 ASN A CA 1
ATOM 2183 C C . ASN A 1 270 ? -12.25 13.062 4.879 1 54.66 270 ASN A C 1
ATOM 2185 O O . ASN A 1 270 ? -12.727 13.57 3.863 1 54.66 270 ASN A O 1
ATOM 2189 N N . LYS A 1 271 ? -12.008 11.836 4.77 1 63.44 271 LYS A N 1
ATOM 2190 C CA . LYS A 1 271 ? -11.93 10.898 3.652 1 63.44 271 LYS A CA 1
ATOM 2191 C C . LYS A 1 271 ? -13.266 10.789 2.924 1 63.44 271 LYS A C 1
ATOM 2193 O O . LYS A 1 271 ? -14.312 10.648 3.557 1 63.44 271 LYS A O 1
ATOM 2198 N N . PRO A 1 272 ? -13.305 11.281 1.573 1 73.75 272 PRO A N 1
ATOM 2199 C CA . PRO A 1 272 ? -14.547 11.133 0.812 1 73.75 272 PRO A CA 1
ATOM 2200 C C . PRO A 1 272 ? -15.047 9.688 0.762 1 73.75 272 PRO A C 1
ATOM 2202 O O . PRO A 1 272 ? -14.273 8.758 1.018 1 73.75 272 PRO A O 1
ATOM 2205 N N . SER A 1 273 ? -16.375 9.555 0.669 1 82.56 273 SER A N 1
ATOM 2206 C CA . SER A 1 273 ? -16.969 8.242 0.415 1 82.56 273 SER A CA 1
ATOM 2207 C C . SER A 1 273 ? -17.422 8.117 -1.034 1 82.56 273 SER A C 1
ATOM 2209 O O . SER A 1 273 ? -18.156 8.961 -1.536 1 82.56 273 SER A O 1
ATOM 2211 N N . PHE A 1 274 ? -16.922 7.125 -1.693 1 90.56 274 PHE A N 1
ATOM 2212 C CA . PHE A 1 274 ? -17.344 6.953 -3.08 1 90.56 274 PHE A CA 1
ATOM 2213 C C . PHE A 1 274 ? -17.266 5.484 -3.488 1 90.56 274 PHE A C 1
ATOM 2215 O O . PHE A 1 274 ? -16.609 4.68 -2.811 1 90.56 274 PHE A O 1
ATOM 2222 N N . ILE A 1 275 ? -18.016 5.176 -4.605 1 91.62 275 ILE A N 1
ATOM 2223 C CA . ILE A 1 275 ? -17.953 3.877 -5.262 1 91.62 275 ILE A CA 1
ATOM 2224 C C . ILE A 1 275 ? -17.656 4.062 -6.75 1 91.62 275 ILE A C 1
ATOM 2226 O O . ILE A 1 275 ? -18.328 4.852 -7.43 1 91.62 275 ILE A O 1
ATOM 2230 N N . LEU A 1 276 ? -16.594 3.447 -7.172 1 95.38 276 LEU A N 1
ATOM 2231 C CA . LEU A 1 276 ? -16.234 3.469 -8.586 1 95.38 276 LEU A CA 1
ATOM 2232 C C . LEU A 1 276 ? -16.328 2.072 -9.188 1 95.38 276 LEU A C 1
ATOM 2234 O O . LEU A 1 276 ? -15.695 1.133 -8.695 1 95.38 276 LEU A O 1
ATOM 2238 N N . ILE A 1 277 ? -17.156 1.919 -10.211 1 93.75 277 ILE A N 1
ATOM 2239 C CA . ILE A 1 277 ? -17.281 0.646 -10.914 1 93.75 277 ILE A CA 1
ATOM 2240 C C . ILE A 1 277 ? -16.672 0.76 -12.312 1 93.75 277 ILE A C 1
ATOM 2242 O O . ILE A 1 277 ? -17.234 1.423 -13.188 1 93.75 277 ILE A O 1
ATOM 2246 N N . LEU A 1 278 ? -15.602 0.071 -12.562 1 94.19 278 LEU A N 1
ATOM 2247 C CA . LEU A 1 278 ? -14.906 0.119 -13.844 1 94.19 278 LEU A CA 1
ATOM 2248 C C . LEU A 1 278 ? -15.555 -0.822 -14.852 1 94.19 278 LEU A C 1
ATOM 2250 O O . LEU A 1 278 ? -15.906 -1.954 -14.516 1 94.19 278 LEU A O 1
ATOM 2254 N N . LYS A 1 279 ? -15.703 -0.298 -16.031 1 90.31 279 LYS A N 1
ATOM 2255 C CA . LYS A 1 279 ? -16.266 -1.062 -17.141 1 90.31 279 LYS A CA 1
ATOM 2256 C C . LYS A 1 279 ? -15.219 -1.33 -18.219 1 90.31 279 LYS A C 1
ATOM 2258 O O . LYS A 1 279 ? -15.438 -2.143 -19.109 1 90.31 279 LYS A O 1
ATOM 2263 N N . ASP A 1 280 ? -14.023 -0.752 -18.078 1 84.56 280 ASP A N 1
ATOM 2264 C CA . ASP A 1 280 ? -12.922 -0.852 -19.031 1 84.56 280 ASP A CA 1
ATOM 2265 C C . ASP A 1 280 ? -12.281 -2.238 -19 1 84.56 280 ASP A C 1
ATOM 2267 O O . ASP A 1 280 ? -12.484 -2.992 -18.031 1 84.56 280 ASP A O 1
ATOM 2271 N N . GLU A 1 281 ? -11.695 -2.543 -20.094 1 82.12 281 GLU A N 1
ATOM 2272 C CA . GLU A 1 281 ? -10.852 -3.73 -20.094 1 82.12 281 GLU A CA 1
ATOM 2273 C C . GLU A 1 281 ? -9.617 -3.531 -19.219 1 82.12 281 GLU A C 1
ATOM 2275 O O . GLU A 1 281 ? -9 -2.463 -19.25 1 82.12 281 GLU A O 1
ATOM 2280 N N . VAL A 1 282 ? -9.422 -4.551 -18.359 1 86 282 VAL A N 1
ATOM 2281 C CA . VAL A 1 282 ? -8.305 -4.43 -17.438 1 86 282 VAL A CA 1
ATOM 2282 C C . VAL A 1 282 ? -7.457 -5.695 -17.484 1 86 282 VAL A C 1
ATOM 2284 O O . VAL A 1 282 ? -7.945 -6.766 -17.859 1 86 282 VAL A O 1
ATOM 2287 N N . ASP A 1 283 ? -6.188 -5.531 -17.297 1 88.62 283 ASP A N 1
ATOM 2288 C CA . ASP A 1 283 ? -5.324 -6.664 -17 1 88.62 283 ASP A CA 1
ATOM 2289 C C . ASP A 1 283 ? -5.359 -6.992 -15.5 1 88.62 283 ASP A C 1
ATOM 2291 O O . ASP A 1 283 ? -4.871 -6.215 -14.68 1 88.62 283 ASP A O 1
ATOM 2295 N N . MET A 1 284 ? -5.898 -8.18 -15.18 1 88.75 284 MET A N 1
ATOM 2296 C CA . MET A 1 284 ? -6.109 -8.508 -13.766 1 88.75 284 MET A CA 1
ATOM 2297 C C . MET A 1 284 ? -5.129 -9.578 -13.305 1 88.75 284 MET A C 1
ATOM 2299 O O . MET A 1 284 ? -5.117 -9.953 -12.133 1 88.75 284 MET A O 1
ATOM 2303 N N . ASN A 1 285 ? -4.328 -10.133 -14.195 1 91.62 285 ASN A N 1
ATOM 2304 C CA . ASN A 1 285 ? -3.43 -11.227 -13.828 1 91.62 285 ASN A CA 1
ATOM 2305 C C . ASN A 1 285 ? -2.105 -10.695 -13.281 1 91.62 285 ASN A C 1
ATOM 2307 O O . ASN A 1 285 ? -1.05 -10.93 -13.875 1 91.62 285 ASN A O 1
ATOM 2311 N N . LEU A 1 286 ? -2.199 -10.078 -12.078 1 91.19 286 LEU A N 1
ATOM 2312 C CA . LEU A 1 286 ? -1.03 -9.422 -11.508 1 91.19 286 LEU A CA 1
ATOM 2313 C C . LEU A 1 286 ? -0.712 -9.984 -10.125 1 91.19 286 LEU A C 1
ATOM 2315 O O . LEU A 1 286 ? 0.374 -10.531 -9.906 1 91.19 286 LEU A O 1
ATOM 2319 N N . SER A 1 287 ? -1.69 -9.867 -9.242 1 90.38 287 SER A N 1
ATOM 2320 C CA . SER A 1 287 ? -1.475 -10.273 -7.855 1 90.38 287 SER A CA 1
ATOM 2321 C C . SER A 1 287 ? -2.107 -11.633 -7.57 1 90.38 287 SER A C 1
ATOM 2323 O O . SER A 1 287 ? -3.021 -12.055 -8.281 1 90.38 287 SER A O 1
ATOM 2325 N N . ASN A 1 288 ? -1.656 -12.188 -6.531 1 89.56 288 ASN A N 1
ATOM 2326 C CA . ASN A 1 288 ? -2.193 -13.484 -6.129 1 89.56 288 ASN A CA 1
ATOM 2327 C C . ASN A 1 288 ? -3.646 -13.367 -5.676 1 89.56 288 ASN A C 1
ATOM 2329 O O . ASN A 1 288 ? -4.457 -14.258 -5.953 1 89.56 288 ASN A O 1
ATOM 2333 N N . ASP A 1 289 ? -3.936 -12.281 -5.035 1 90.12 289 ASP A N 1
ATOM 2334 C CA . ASP A 1 289 ? -5.293 -12.117 -4.527 1 90.12 289 ASP A CA 1
ATOM 2335 C C . ASP A 1 289 ? -6.199 -11.469 -5.574 1 90.12 289 ASP A C 1
ATOM 2337 O O . ASP A 1 289 ? -7.355 -11.156 -5.297 1 90.12 289 ASP A O 1
ATOM 2341 N N . LYS A 1 290 ? -5.648 -11.219 -6.746 1 90.38 290 LYS A N 1
ATOM 2342 C CA . LYS A 1 290 ? -6.387 -10.734 -7.91 1 90.38 290 LYS A CA 1
ATOM 2343 C C . LYS A 1 290 ? -6.926 -9.328 -7.672 1 90.38 290 LYS A C 1
ATOM 2345 O O . LYS A 1 290 ? -7.867 -8.898 -8.344 1 90.38 290 LYS A O 1
ATOM 2350 N N . SER A 1 291 ? -6.348 -8.594 -6.723 1 91.5 291 SER A N 1
ATOM 2351 C CA . SER A 1 291 ? -6.883 -7.281 -6.367 1 91.5 291 SER A CA 1
ATOM 2352 C C . SER A 1 291 ? -6.227 -6.176 -7.191 1 91.5 291 SER A C 1
ATOM 2354 O O . SER A 1 291 ? -6.758 -5.066 -7.285 1 91.5 291 SER A O 1
ATOM 2356 N N . GLU A 1 292 ? -5.141 -6.41 -7.785 1 92 292 GLU A N 1
ATOM 2357 C CA . GLU A 1 292 ? -4.434 -5.395 -8.555 1 92 292 GLU A CA 1
ATOM 2358 C C . GLU A 1 292 ? -4.809 -5.461 -10.031 1 92 292 GLU A C 1
ATOM 2360 O O . GLU A 1 292 ? -4.992 -6.551 -10.586 1 92 292 GLU A O 1
ATOM 2365 N N . ILE A 1 293 ? -4.887 -4.254 -10.656 1 91.5 293 ILE A N 1
ATOM 2366 C CA . ILE A 1 293 ? -5.301 -4.215 -12.055 1 91.5 293 ILE A CA 1
ATOM 2367 C C . ILE A 1 293 ? -4.473 -3.18 -12.812 1 91.5 293 ILE A C 1
ATOM 2369 O O . ILE A 1 293 ? -3.918 -2.258 -12.203 1 91.5 293 ILE A O 1
ATOM 2373 N N . ILE A 1 294 ? -4.328 -3.35 -14.094 1 90.06 294 ILE A N 1
ATOM 2374 C CA . ILE A 1 294 ? -3.779 -2.367 -15.023 1 90.06 294 ILE A CA 1
ATOM 2375 C C . ILE A 1 294 ? -4.871 -1.901 -15.984 1 90.06 294 ILE A C 1
ATOM 2377 O O . ILE A 1 294 ? -5.543 -2.721 -16.625 1 90.06 294 ILE A O 1
ATOM 2381 N N . LEU A 1 295 ? -5.031 -0.599 -16 1 90.62 295 LEU A N 1
ATOM 2382 C CA . LEU A 1 295 ? -6.074 -0.025 -16.844 1 90.62 295 LEU A CA 1
ATOM 2383 C C . LEU A 1 295 ? -5.574 0.172 -18.281 1 90.62 295 LEU A C 1
ATOM 2385 O O . LEU A 1 295 ? -4.488 0.717 -18.484 1 90.62 295 LEU A O 1
ATOM 2389 N N . ARG A 1 296 ? -6.391 -0.289 -19.156 1 88.38 296 ARG A N 1
ATOM 2390 C CA . ARG A 1 296 ? -6.062 -0.084 -20.562 1 88.38 296 ARG A CA 1
ATOM 2391 C C . ARG A 1 296 ? -6.121 1.395 -20.938 1 88.38 296 ARG A C 1
ATOM 2393 O O . ARG A 1 296 ? -5.191 1.926 -21.547 1 88.38 296 ARG A O 1
ATOM 2400 N N . ASN A 1 297 ? -7.238 2.051 -20.516 1 90.44 297 ASN A N 1
ATOM 2401 C CA . ASN A 1 297 ? -7.461 3.459 -20.828 1 90.44 297 ASN A CA 1
ATOM 2402 C C . ASN A 1 297 ? -7.227 4.344 -19.609 1 90.44 297 ASN A C 1
ATOM 2404 O O . ASN A 1 297 ? -8.078 5.16 -19.25 1 90.44 297 ASN A O 1
ATOM 2408 N N . LYS A 1 298 ? -6.043 4.191 -19.094 1 89.56 298 LYS A N 1
ATOM 2409 C CA . LYS A 1 298 ? -5.695 4.855 -17.844 1 89.56 298 LYS A CA 1
ATOM 2410 C C . LYS A 1 298 ? -5.887 6.367 -17.953 1 89.56 298 LYS A C 1
ATOM 2412 O O . LYS A 1 298 ? -6.613 6.965 -17.156 1 89.56 298 LYS A O 1
ATOM 2417 N N . LEU A 1 299 ? -5.371 7.004 -18.984 1 88.75 299 LEU A N 1
ATOM 2418 C CA . LEU A 1 299 ? -5.379 8.461 -19.125 1 88.75 299 LEU A CA 1
ATOM 2419 C C . LEU A 1 299 ? -6.793 8.977 -19.359 1 88.75 299 LEU A C 1
ATOM 2421 O O . LEU A 1 299 ? -7.188 9.992 -18.781 1 88.75 299 LEU A O 1
ATOM 2425 N N . LYS A 1 300 ? -7.52 8.227 -20.141 1 93.06 300 LYS A N 1
ATOM 2426 C CA . LYS A 1 300 ? -8.898 8.625 -20.422 1 93.06 300 LYS A CA 1
ATOM 2427 C C . LYS A 1 300 ? -9.758 8.57 -19.172 1 93.06 300 LYS A C 1
ATOM 2429 O O . LYS A 1 300 ? -10.547 9.477 -18.906 1 93.06 300 LYS A O 1
ATOM 2434 N N . ILE A 1 301 ? -9.531 7.578 -18.391 1 95.12 301 ILE A N 1
ATOM 2435 C CA . ILE A 1 301 ? -10.297 7.398 -17.156 1 95.12 301 ILE A CA 1
ATOM 2436 C C . ILE A 1 301 ? -9.93 8.492 -16.156 1 95.12 301 ILE A C 1
ATOM 2438 O O . ILE A 1 301 ? -10.805 9.125 -15.555 1 95.12 301 ILE A O 1
ATOM 2442 N N . GLU A 1 302 ? -8.695 8.742 -16.016 1 93.38 302 GLU A N 1
ATOM 2443 C CA . GLU A 1 302 ? -8.211 9.758 -15.078 1 93.38 302 GLU A CA 1
ATOM 2444 C C . GLU A 1 302 ? -8.766 11.133 -15.422 1 93.38 302 GLU A C 1
ATOM 2446 O O . GLU A 1 302 ? -9.297 11.828 -14.555 1 93.38 302 GLU A O 1
ATOM 2451 N N . LYS A 1 303 ? -8.68 11.469 -16.641 1 93.81 303 LYS A N 1
ATOM 2452 C CA . LYS A 1 303 ? -9.133 12.781 -17.094 1 93.81 303 LYS A CA 1
ATOM 2453 C C . LYS A 1 303 ? -10.641 12.938 -16.922 1 93.81 303 LYS A C 1
ATOM 2455 O O . LYS A 1 303 ? -11.117 13.984 -16.469 1 93.81 303 LYS A O 1
ATOM 2460 N N . SER A 1 304 ? -11.273 11.906 -17.312 1 95.25 304 SER A N 1
ATOM 2461 C CA . SER A 1 304 ? -12.727 11.961 -17.234 1 95.25 304 SER A CA 1
ATOM 2462 C C . SER A 1 304 ? -13.203 12.055 -15.789 1 95.25 304 SER A C 1
ATOM 2464 O O . SER A 1 304 ? -14.109 12.828 -15.477 1 95.25 304 SER A O 1
ATOM 2466 N N . ILE A 1 305 ? -12.617 11.305 -14.906 1 95 305 ILE A N 1
ATOM 2467 C CA . ILE A 1 305 ? -13 11.328 -13.5 1 95 305 ILE A CA 1
ATOM 2468 C C . ILE A 1 305 ? -12.664 12.695 -12.898 1 95 305 ILE A C 1
ATOM 2470 O O . ILE A 1 305 ? -13.461 13.266 -12.156 1 95 305 ILE A O 1
ATOM 2474 N N . ALA A 1 306 ? -11.5 13.172 -13.195 1 91.88 306 ALA A N 1
ATOM 2475 C CA . ALA A 1 306 ? -11.086 14.477 -12.695 1 91.88 306 ALA A CA 1
ATOM 2476 C C . ALA A 1 306 ? -12.062 15.57 -13.125 1 91.88 306 ALA A C 1
ATOM 2478 O O . ALA A 1 306 ? -12.461 16.406 -12.312 1 91.88 306 ALA A O 1
ATOM 2479 N N . ALA A 1 307 ? -12.453 15.484 -14.328 1 91.31 307 ALA A N 1
ATOM 2480 C CA . ALA A 1 307 ? -13.406 16.453 -14.859 1 91.31 307 ALA A CA 1
ATOM 2481 C C . ALA A 1 307 ? -14.758 16.344 -14.156 1 91.31 307 ALA A C 1
ATOM 2483 O O . ALA A 1 307 ? -15.406 17.359 -13.875 1 91.31 307 ALA A O 1
ATOM 2484 N N . THR A 1 308 ? -15.125 15.156 -13.922 1 91.25 308 THR A N 1
ATOM 2485 C CA . THR A 1 308 ? -16.391 14.906 -13.25 1 91.25 308 THR A CA 1
ATOM 2486 C C . THR A 1 308 ? -16.391 15.492 -11.844 1 91.25 308 THR A C 1
ATOM 2488 O O . THR A 1 308 ? -17.344 16.156 -11.43 1 91.25 308 THR A O 1
ATOM 2491 N N . ILE A 1 309 ? -15.312 15.312 -11.125 1 87.88 309 ILE A N 1
ATOM 2492 C CA . ILE A 1 309 ? -15.18 15.805 -9.758 1 87.88 309 ILE A CA 1
ATOM 2493 C C . ILE A 1 309 ? -15.164 17.328 -9.75 1 87.88 309 ILE A C 1
ATOM 2495 O O . ILE A 1 309 ? -15.844 17.969 -8.945 1 87.88 309 ILE A O 1
ATOM 2499 N N . GLU A 1 310 ? -14.414 17.812 -10.648 1 81.88 310 GLU A N 1
ATOM 2500 C CA . GLU A 1 310 ? -14.297 19.266 -10.75 1 81.88 310 GLU A CA 1
ATOM 2501 C C . GLU A 1 310 ? -15.648 19.906 -11.039 1 81.88 310 GLU A C 1
ATOM 2503 O O . GLU A 1 310 ? -16.031 20.891 -10.398 1 81.88 310 GLU A O 1
ATOM 2508 N N . ASN A 1 311 ? -16.328 19.391 -12 1 80.5 311 ASN A N 1
ATOM 2509 C CA . ASN A 1 311 ? -17.625 19.922 -12.375 1 80.5 311 ASN A CA 1
ATOM 2510 C C . ASN A 1 311 ? -18.641 19.812 -11.242 1 80.5 311 ASN A C 1
ATOM 2512 O O . ASN A 1 311 ? -19.469 20.703 -11.047 1 80.5 311 ASN A O 1
ATOM 2516 N N . TYR A 1 312 ? -18.547 18.766 -10.578 1 80 312 TYR A N 1
ATOM 2517 C CA . TYR A 1 312 ? -19.469 18.516 -9.484 1 80 312 TYR A CA 1
ATOM 2518 C C . TYR A 1 312 ? -19.219 19.469 -8.32 1 80 312 TYR A C 1
ATOM 2520 O O . TYR A 1 312 ? -20.141 20.047 -7.762 1 80 312 TYR A O 1
ATOM 2528 N N . LEU A 1 313 ? -18 19.656 -7.953 1 73.75 313 LEU A N 1
ATOM 2529 C CA . LEU A 1 313 ? -17.656 20.406 -6.754 1 73.75 313 LEU A CA 1
ATOM 2530 C C . LEU A 1 313 ? -17.656 21.906 -7.031 1 73.75 313 LEU A C 1
ATOM 2532 O O . LEU A 1 313 ? -17.859 22.703 -6.117 1 73.75 313 LEU A O 1
ATOM 2536 N N . LYS A 1 314 ? -17.266 22.234 -8.227 1 61.06 314 LYS A N 1
ATOM 2537 C CA . LYS A 1 314 ? -17.359 23.656 -8.562 1 61.06 314 LYS A CA 1
ATOM 2538 C C . LYS A 1 314 ? -18.812 24.141 -8.5 1 61.06 314 LYS A C 1
ATOM 2540 O O . LYS A 1 314 ? -19.078 25.281 -8.125 1 61.06 314 LYS A O 1
ATOM 2545 N N . LYS A 1 315 ? -19.516 23.359 -9.188 1 53.97 315 LYS A N 1
ATOM 2546 C CA . LYS A 1 315 ? -20.922 23.766 -9.18 1 53.97 315 LYS A CA 1
ATOM 2547 C C . LYS A 1 315 ? -21.516 23.688 -7.77 1 53.97 315 LYS A C 1
ATOM 2549 O O . LYS A 1 315 ? -22.5 24.359 -7.465 1 53.97 315 LYS A O 1
ATOM 2554 N N . GLU A 1 316 ? -21.031 22.734 -6.953 1 50.5 316 GLU A N 1
ATOM 2555 C CA . GLU A 1 316 ? -21.875 22.125 -5.938 1 50.5 316 GLU A CA 1
ATOM 2556 C C . GLU A 1 316 ? -21.703 22.797 -4.586 1 50.5 316 GLU A C 1
ATOM 2558 O O . GLU A 1 316 ? -20.688 23.469 -4.352 1 50.5 316 GLU A O 1
ATOM 2563 N N . LYS A 1 317 ? -22.688 22.5 -3.898 1 49.19 317 LYS A N 1
ATOM 2564 C CA . LYS A 1 317 ? -23.484 22.656 -2.676 1 49.19 317 LYS A CA 1
ATOM 2565 C C . LYS A 1 317 ? -22.75 22.062 -1.475 1 49.19 317 LYS A C 1
ATOM 2567 O O . LYS A 1 317 ? -21.969 21.109 -1.615 1 49.19 317 LYS A O 1
ATOM 2572 N N . ILE A 1 318 ? -22.25 22.922 -0.705 1 47.94 318 ILE A N 1
ATOM 2573 C CA . ILE A 1 318 ? -21.875 22.297 0.557 1 47.94 318 ILE A CA 1
ATOM 2574 C C . ILE A 1 318 ? -23.141 22 1.376 1 47.94 318 ILE A C 1
ATOM 2576 O O . ILE A 1 318 ? -24.078 22.797 1.399 1 47.94 318 ILE A O 1
ATOM 2580 N N . VAL A 1 319 ? -23.422 20.844 1.719 1 43.66 319 VAL A N 1
ATOM 2581 C CA . VAL A 1 319 ? -24.562 20.422 2.547 1 43.66 319 VAL A CA 1
ATOM 2582 C C . VAL A 1 319 ? -24.281 20.781 4.008 1 43.66 319 VAL A C 1
ATOM 2584 O O . VAL A 1 319 ? -23.266 20.359 4.566 1 43.66 319 VAL A O 1
ATOM 2587 N N . GLU A 1 320 ? -24.812 21.812 4.441 1 46.78 320 GLU A N 1
ATOM 2588 C CA . GLU A 1 320 ? -24.719 22.141 5.863 1 46.78 320 GLU A CA 1
ATOM 2589 C C . GLU A 1 320 ? -25.906 21.562 6.633 1 46.78 320 GLU A C 1
ATOM 2591 O O . GLU A 1 320 ? -27.031 21.547 6.133 1 46.78 320 GLU A O 1
ATOM 2596 N N . LEU A 1 321 ? -25.75 20.734 7.625 1 41.44 321 LEU A N 1
ATOM 2597 C CA . LEU A 1 321 ? -26.781 20.172 8.492 1 41.44 321 LEU A CA 1
ATOM 2598 C C . LEU A 1 321 ? -27.5 21.281 9.266 1 41.44 321 LEU A C 1
ATOM 2600 O O . LEU A 1 321 ? -26.859 22.141 9.875 1 41.44 321 LEU A O 1
ATOM 2604 N N . SER A 1 322 ? -28.734 21.609 8.883 1 36.06 322 SER A N 1
ATOM 2605 C CA . SER A 1 322 ? -29.562 22.516 9.68 1 36.06 322 SER A CA 1
ATOM 2606 C C . SER A 1 322 ? -30.203 21.766 10.852 1 36.06 322 SER A C 1
ATOM 2608 O O . SER A 1 322 ? -30.719 20.656 10.688 1 36.06 322 SER A O 1
ATOM 2610 N N . LYS A 1 323 ? -29.828 21.984 12.188 1 34.66 323 LYS A N 1
ATOM 2611 C CA . LYS A 1 323 ? -30.516 21.469 13.375 1 34.66 323 LYS A CA 1
ATOM 2612 C C . LYS A 1 323 ? -31.969 21.938 13.414 1 34.66 323 LYS A C 1
ATOM 2614 O O . LYS A 1 323 ? -32.25 23.125 13.203 1 34.66 323 LYS A O 1
ATOM 2619 N N . GLU A 1 324 ? -32.969 21.156 13.117 1 33.66 324 GLU A N 1
ATOM 2620 C CA . GLU A 1 324 ? -34.312 21.672 13.438 1 33.66 324 GLU A CA 1
ATOM 2621 C C . GLU A 1 324 ? -34.312 22.344 14.812 1 33.66 324 GLU A C 1
ATOM 2623 O O . GLU A 1 324 ? -34.406 23.562 14.914 1 33.66 324 GLU A O 1
ATOM 2628 N N . ASN A 1 325 ? -35.312 21.625 15.773 1 28.34 325 ASN A N 1
ATOM 2629 C CA . ASN A 1 325 ? -35.781 22.141 17.062 1 28.34 325 ASN A CA 1
ATOM 2630 C C . ASN A 1 325 ? -34.688 22.016 18.125 1 28.34 325 ASN A C 1
ATOM 2632 O O . ASN A 1 325 ? -34.344 20.906 18.562 1 28.34 325 ASN A O 1
ATOM 2636 N N . ILE A 1 326 ? -33.719 22.703 18.062 1 28.3 326 ILE A N 1
ATOM 2637 C CA . ILE A 1 326 ? -33 22.734 19.344 1 28.3 326 ILE A CA 1
ATOM 2638 C C . ILE A 1 326 ? -33.969 23.047 20.469 1 28.3 326 ILE A C 1
ATOM 2640 O O . ILE A 1 326 ? -34.625 24.094 20.453 1 28.3 326 ILE A O 1
ATOM 2644 N N . SER A 1 327 ? -34.656 22.141 21.094 1 27.03 327 SER A N 1
ATOM 2645 C CA . SER A 1 327 ? -35.188 22.625 22.375 1 27.03 327 SER A CA 1
ATOM 2646 C C . SER A 1 327 ? -34.219 23.609 23.031 1 27.03 327 SER A C 1
ATOM 2648 O O . SER A 1 327 ? -33 23.547 22.812 1 27.03 327 SER A O 1
ATOM 2650 N N . PRO A 1 328 ? -34.812 24.766 23.641 1 25.03 328 PRO A N 1
ATOM 2651 C CA . PRO A 1 328 ? -34.031 25.812 24.297 1 25.03 328 PRO A CA 1
ATOM 2652 C C . PRO A 1 328 ? -32.844 25.266 25.125 1 25.03 328 PRO A C 1
ATOM 2654 O O . PRO A 1 328 ? -33.062 24.578 26.125 1 25.03 328 PRO A O 1
ATOM 2657 N N . LEU A 1 329 ? -32.094 24.469 24.703 1 24.38 329 LEU A N 1
ATOM 2658 C CA . LEU A 1 329 ? -30.984 24.312 25.641 1 24.38 329 LEU A CA 1
ATOM 2659 C C . LEU A 1 329 ? -30.625 25.656 26.266 1 24.38 329 LEU A C 1
ATOM 2661 O O . LEU A 1 329 ? -30.734 26.703 25.625 1 24.38 329 LEU A O 1
ATOM 2665 N N . SER A 1 330 ? -30.734 25.75 27.656 1 23.69 330 SER A N 1
ATOM 2666 C CA . SER A 1 330 ? -30.469 26.953 28.453 1 23.69 330 SER A CA 1
ATOM 2667 C C . SER A 1 330 ? -29.266 27.703 27.922 1 23.69 330 SER A C 1
ATOM 2669 O O . SER A 1 330 ? -28.156 27.172 27.875 1 23.69 330 SER A O 1
ATOM 2671 N N . ILE A 1 331 ? -29.469 28.422 26.891 1 22.97 331 ILE A N 1
ATOM 2672 C CA . ILE A 1 331 ? -28.609 29.578 26.641 1 22.97 331 ILE A CA 1
ATOM 2673 C C . ILE A 1 331 ? -28.297 30.281 27.953 1 22.97 331 ILE A C 1
ATOM 2675 O O . ILE A 1 331 ? -29.125 31.031 28.469 1 22.97 331 ILE A O 1
ATOM 2679 N N . ASN A 1 332 ? -28 29.594 29.031 1 22.75 332 ASN A N 1
ATOM 2680 C CA . ASN A 1 332 ? -27.516 30.516 30.047 1 22.75 332 ASN A CA 1
ATOM 2681 C C . ASN A 1 332 ? -26.625 31.594 29.453 1 22.75 332 ASN A C 1
ATOM 2683 O O . ASN A 1 332 ? -25.797 31.312 28.578 1 22.75 332 ASN A O 1
ATOM 2687 N N . SER A 1 333 ? -27.141 32.875 29.438 1 23.55 333 SER A N 1
ATOM 2688 C CA . SER A 1 333 ? -26.781 34.281 29.172 1 23.55 333 SER A CA 1
ATOM 2689 C C . SER A 1 333 ? -25.297 34.531 29.484 1 23.55 333 SER A C 1
ATOM 2691 O O . SER A 1 333 ? -24.766 35.594 29.141 1 23.55 333 SER A O 1
ATOM 2693 N N . HIS A 1 334 ? -24.75 33.719 30.344 1 23.06 334 HIS A N 1
ATOM 2694 C CA . HIS A 1 334 ? -23.531 34.344 30.844 1 23.06 334 HIS A CA 1
ATOM 2695 C C . HIS A 1 334 ? -22.438 34.344 29.766 1 23.06 334 HIS A C 1
ATOM 2697 O O . HIS A 1 334 ? -21.734 33.344 29.578 1 23.06 334 HIS A O 1
ATOM 2703 N N . PHE A 1 335 ? -22.844 34.688 28.562 1 23.12 335 PHE A N 1
ATOM 2704 C CA . PHE A 1 335 ? -21.766 35.344 27.844 1 23.12 335 PHE A CA 1
ATOM 2705 C C . PHE A 1 335 ? -21.125 36.406 28.719 1 23.12 335 PHE A C 1
ATOM 2707 O O . PHE A 1 335 ? -21.641 37.5 28.859 1 23.12 335 PHE A O 1
ATOM 2714 N N . ILE A 1 336 ? -20.859 36.156 29.969 1 23.23 336 ILE A N 1
ATOM 2715 C CA . ILE A 1 336 ? -20.172 37.156 30.75 1 23.23 336 ILE A CA 1
ATOM 2716 C C . ILE A 1 336 ? -19.047 37.781 29.938 1 23.23 336 ILE A C 1
ATOM 2718 O O . ILE A 1 336 ? -18.094 37.094 29.547 1 23.23 336 ILE A O 1
ATOM 2722 N N . TYR A 1 337 ? -19.422 38.75 29.094 1 21.72 337 TYR A N 1
ATOM 2723 C CA . TYR A 1 337 ? -18.547 39.906 28.906 1 21.72 337 TYR A CA 1
ATOM 2724 C C . TYR A 1 337 ? -17.859 40.281 30.219 1 21.72 337 TYR A C 1
ATOM 2726 O O . TYR A 1 337 ? -18.547 40.531 31.234 1 21.72 337 TYR A O 1
ATOM 2734 N N . ASP A 1 338 ? -16.859 39.688 30.703 1 22 338 ASP A N 1
ATOM 2735 C CA . ASP A 1 338 ? -16.219 40.312 31.844 1 22 338 ASP A CA 1
ATOM 2736 C C . ASP A 1 338 ? -16.094 41.812 31.625 1 22 338 ASP A C 1
ATOM 2738 O O . ASP A 1 338 ? -15.273 42.281 30.812 1 22 338 ASP A O 1
ATOM 2742 N N . PRO A 1 339 ? -17.266 42.625 31.516 1 23.98 339 PRO A N 1
ATOM 2743 C CA . PRO A 1 339 ? -17.25 44.062 31.75 1 23.98 339 PRO A CA 1
ATOM 2744 C C . PRO A 1 339 ? -16.422 44.438 32.969 1 23.98 339 PRO A C 1
ATOM 2746 O O . PRO A 1 339 ? -16.516 45.594 33.438 1 23.98 339 PRO A O 1
ATOM 2749 N N . PHE A 1 340 ? -15.875 43.531 33.75 1 23.14 340 PHE A N 1
ATOM 2750 C CA . PHE A 1 340 ? -15.539 43.906 35.094 1 23.14 340 PHE A CA 1
ATOM 2751 C C . PHE A 1 340 ? -14.797 45.25 35.125 1 23.14 340 PHE A C 1
ATOM 2753 O O . PHE A 1 340 ? -15.109 46.125 35.938 1 23.14 340 PHE A O 1
ATOM 2760 N N . THR A 1 341 ? -13.57 45.562 34.688 1 22.06 341 THR A N 1
ATOM 2761 C CA . THR A 1 341 ? -13.008 46.656 35.469 1 22.06 341 THR A CA 1
ATOM 2762 C C . THR A 1 341 ? -13.578 48 35 1 22.06 341 THR A C 1
ATOM 2764 O O . THR A 1 341 ? -12.969 48.688 34.156 1 22.06 341 THR A O 1
ATOM 2767 N N . ILE A 1 342 ? -14.625 48 34.25 1 21.28 342 ILE A N 1
ATOM 2768 C CA . ILE A 1 342 ? -14.984 49.406 34.188 1 21.28 342 ILE A CA 1
ATOM 2769 C C . ILE A 1 342 ? -15.367 49.938 35.562 1 21.28 342 ILE A C 1
ATOM 2771 O O . ILE A 1 342 ? -16.172 50.844 35.688 1 21.28 342 ILE A O 1
ATOM 2775 N N . LYS A 1 343 ? -15.148 49.188 36.625 1 21.61 343 LYS A N 1
ATOM 2776 C CA . LYS A 1 343 ? -15.586 49.969 37.812 1 21.61 343 LYS A CA 1
ATOM 2777 C C . LYS A 1 343 ? -15.039 51.406 37.75 1 21.61 343 LYS A C 1
ATOM 2779 O O . LYS A 1 343 ? -13.875 51.594 37.406 1 21.61 343 LYS A O 1
ATOM 2784 N N . LYS A 1 344 ? -15.945 52.406 37.812 1 21.23 344 LYS A N 1
ATOM 2785 C CA . LYS A 1 344 ? -16.062 53.781 38.312 1 21.23 344 LYS A CA 1
ATOM 2786 C C . LYS A 1 344 ? -15.297 53.938 39.625 1 21.23 344 LYS A C 1
ATOM 2788 O O . LYS A 1 344 ? -15.766 53.5 40.688 1 21.23 344 LYS A O 1
ATOM 2793 N N . GLN A 1 345 ? -14.062 53.562 39.844 1 20.08 345 GLN A N 1
ATOM 2794 C CA . GLN A 1 345 ? -13.547 54.188 41.062 1 20.08 345 GLN A CA 1
ATOM 2795 C C . GLN A 1 345 ? -13.75 55.719 41 1 20.08 345 GLN A C 1
ATOM 2797 O O . GLN A 1 345 ? -12.992 56.406 40.344 1 20.08 345 GLN A O 1
ATOM 2802 N N . LYS A 1 346 ? -14.906 56.188 40.875 1 19.95 346 LYS A N 1
ATOM 2803 C CA . LYS A 1 346 ? -15.18 57.562 41.25 1 19.95 346 LYS A CA 1
ATOM 2804 C C . LYS A 1 346 ? -14.656 57.875 42.656 1 19.95 346 LYS A C 1
ATOM 2806 O O . LYS A 1 346 ? -14.203 59 42.938 1 19.95 346 LYS A O 1
ATOM 2811 N N . THR A 1 347 ? -15.133 57.062 43.719 1 18.66 347 THR A N 1
ATOM 2812 C CA . THR A 1 347 ? -15.562 57.812 44.906 1 18.66 347 THR A CA 1
ATOM 2813 C C . THR A 1 347 ? -14.398 58.594 45.531 1 18.66 347 THR A C 1
ATOM 2815 O O . THR A 1 347 ? -14.539 59.75 45.875 1 18.66 347 THR A O 1
ATOM 2818 N N . LEU A 1 348 ? -13.594 57.906 46.5 1 19.23 348 LEU A N 1
ATOM 2819 C CA . LEU A 1 348 ? -13.422 58.406 47.875 1 19.23 348 LEU A CA 1
ATOM 2820 C C . LEU A 1 348 ? -12.453 59.594 47.875 1 19.23 348 LEU A C 1
ATOM 2822 O O . LEU A 1 348 ? -11.258 59.406 47.625 1 19.23 348 LEU A O 1
ATOM 2826 N N . LEU A 1 349 ? -12.758 60.75 47.6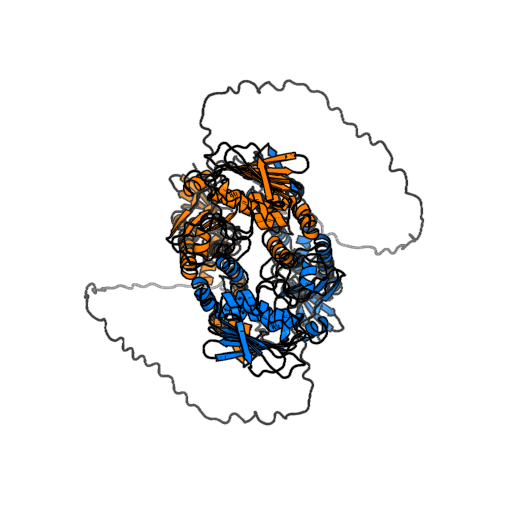56 1 18.95 349 LEU A N 1
ATOM 2827 C CA . LEU A 1 349 ? -12.219 62.031 48 1 18.95 349 LEU A CA 1
ATOM 2828 C C . LEU A 1 349 ? -11.844 62.094 49.469 1 18.95 349 LEU A C 1
ATOM 2830 O O . LEU A 1 349 ? -10.969 62.875 49.875 1 18.95 349 LEU A O 1
ATOM 2834 N N . THR A 1 350 ? -12.75 61.688 50.438 1 17.12 350 THR A N 1
ATOM 2835 C CA . THR A 1 350 ? -12.82 62.625 51.531 1 17.12 350 THR A CA 1
ATOM 2836 C C . THR A 1 350 ? -11.516 62.656 52.312 1 17.12 350 THR A C 1
ATOM 2838 O O . THR A 1 350 ? -10.938 63.719 52.531 1 17.12 350 THR A O 1
ATOM 2841 N N . LYS A 1 351 ? -11.609 62.125 53.719 1 17.81 351 LYS A N 1
ATOM 2842 C CA . LYS A 1 351 ? -11.531 62.781 55 1 17.81 351 LYS A CA 1
ATOM 2843 C C . LYS A 1 351 ? -10.109 62.75 55.562 1 17.81 351 LYS A C 1
ATOM 2845 O O . LYS A 1 351 ? -9.289 61.969 55.125 1 17.81 351 LYS A O 1
ATOM 2850 N N . LYS A 1 352 ? -9.953 63 57 1 17.92 352 LYS A N 1
ATOM 2851 C CA . LYS A 1 352 ? -9.312 63.75 58.062 1 17.92 352 LYS A CA 1
ATOM 2852 C C . LYS A 1 352 ? -8.102 63.031 58.625 1 17.92 352 LYS A C 1
ATOM 2854 O O . LYS A 1 352 ? -6.996 63.562 58.656 1 17.92 352 LYS A O 1
ATOM 2859 N N . GLU A 1 353 ? -8.227 62.375 59.938 1 17.5 353 GLU A N 1
ATOM 2860 C CA . GLU A 1 353 ? -7.703 62.719 61.25 1 17.5 353 GLU A CA 1
ATOM 2861 C C . GLU A 1 353 ? -6.449 61.906 61.562 1 17.5 353 GLU A C 1
ATOM 2863 O O . GLU A 1 353 ? -6.137 60.938 60.875 1 17.5 353 GLU A O 1
ATOM 2868 N N . ASN A 1 354 ? -6.16 61.438 63 1 17.5 354 ASN A N 1
ATOM 2869 C CA . ASN A 1 354 ? -5.219 61.562 64.125 1 17.5 354 ASN A CA 1
ATOM 2870 C C . ASN A 1 354 ? -4.48 60.219 64.312 1 17.5 354 ASN A C 1
ATOM 2872 O O . ASN A 1 354 ? -3.758 60.094 65.312 1 17.5 354 ASN A O 1
ATOM 2876 N N . VAL A 1 355 ? -4.582 59.125 63.656 1 16.45 355 VAL A N 1
ATOM 2877 C CA . VAL A 1 355 ? -4.461 58 64.562 1 16.45 355 VAL A CA 1
ATOM 2878 C C . VAL A 1 355 ? -3.09 58 65.25 1 16.45 355 VAL A C 1
ATOM 2880 O O . VAL A 1 355 ? -2.08 58.312 64.625 1 16.45 355 VAL A O 1
ATOM 2883 N N . LEU A 1 356 ? -2.963 57.312 66.625 1 16.69 356 LEU A N 1
ATOM 2884 C CA . LEU A 1 356 ? -2.432 57.188 67.938 1 16.69 356 LEU A CA 1
ATOM 2885 C C . LEU A 1 356 ? -1.109 56.406 67.938 1 16.69 356 LEU A C 1
ATOM 2887 O O . LEU A 1 356 ? -0.815 55.688 67 1 16.69 356 LEU A O 1
ATOM 2891 N N . SER A 1 357 ? -0.515 56.031 69.188 1 17.34 357 SER A N 1
ATOM 2892 C CA . SER A 1 357 ? 0.646 56.031 70.062 1 17.34 357 SER A CA 1
ATOM 2893 C C . SER A 1 357 ? 1.403 54.719 70 1 17.34 357 SER A C 1
ATOM 2895 O O . SER A 1 357 ? 2.621 54.688 69.812 1 17.34 357 SER A O 1
ATOM 2897 N N . GLU A 1 358 ? 0.931 53.5 70.688 1 16.48 358 GLU A N 1
ATOM 2898 C CA . GLU A 1 358 ? 1.563 52.938 71.875 1 16.48 358 GLU A CA 1
ATOM 2899 C C . GLU A 1 358 ? 2.668 51.969 71.5 1 16.48 358 GLU A C 1
ATOM 2901 O O . GLU A 1 358 ? 2.719 51.438 70.375 1 16.48 358 GLU A O 1
ATOM 2906 N N . ASN A 1 359 ? 3.225 51 72.562 1 17.09 359 ASN A N 1
ATOM 2907 C CA . ASN A 1 359 ? 4.367 50.625 73.375 1 17.09 359 ASN A CA 1
ATOM 2908 C C . ASN A 1 359 ? 4.828 49.219 73.062 1 17.09 359 ASN A C 1
ATOM 2910 O O . ASN A 1 359 ? 5.914 48.781 73.5 1 17.09 359 ASN A O 1
ATOM 2914 N N . PHE A 1 360 ? 4.043 48.156 72.5 1 16.17 360 PHE A N 1
ATOM 2915 C CA . PHE A 1 360 ? 4.141 46.938 73.25 1 16.17 360 PHE A CA 1
ATOM 2916 C C . PHE A 1 360 ? 5.52 46.312 73.125 1 16.17 360 PHE A C 1
ATOM 2918 O O . PHE A 1 360 ? 6.133 46.375 72.062 1 16.17 360 PHE A O 1
ATOM 2925 N N . ASP A 1 361 ? 6.031 45.344 74.062 1 16.8 361 ASP A N 1
ATOM 2926 C CA . ASP A 1 361 ? 7.098 44.844 74.938 1 16.8 361 ASP A CA 1
ATOM 2927 C C . ASP A 1 361 ? 7.777 43.625 74.375 1 16.8 361 ASP A C 1
ATOM 2929 O O . ASP A 1 361 ? 9 43.594 74.188 1 16.8 361 ASP A O 1
ATOM 2933 N N . GLN A 1 362 ? 7.316 42.25 74.688 1 16.23 362 GLN A N 1
ATOM 2934 C CA . GLN A 1 362 ? 8.008 41.344 75.625 1 16.23 362 GLN A CA 1
ATOM 2935 C C . GLN A 1 362 ? 8.852 40.312 74.875 1 16.23 362 GLN A C 1
ATOM 2937 O O . GLN A 1 362 ? 8.734 40.188 73.625 1 16.23 362 GLN A O 1
ATOM 2942 N N . SER A 1 363 ? 8.75 38.875 75.25 1 16.48 363 SER A N 1
ATOM 2943 C CA . SER A 1 363 ? 9.594 37.906 75.938 1 16.48 363 SER A CA 1
ATOM 2944 C C . SER A 1 363 ? 10.18 36.875 75 1 16.48 363 SER A C 1
ATOM 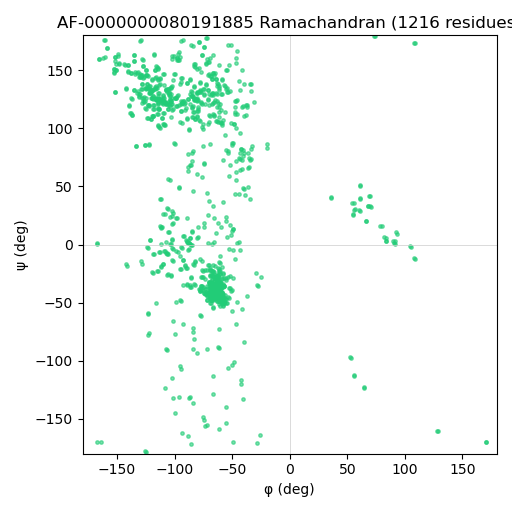2946 O O . SER A 1 363 ? 9.836 36.844 73.812 1 16.48 363 SER A O 1
ATOM 2948 N N . ASN A 1 364 ? 9.984 35.344 75.188 1 16.42 364 ASN A N 1
ATOM 2949 C CA . ASN A 1 364 ? 10.82 34.25 75.75 1 16.42 364 ASN A CA 1
ATOM 2950 C C . ASN A 1 364 ? 11.086 33.188 74.625 1 16.42 364 ASN A C 1
ATOM 2952 O O . ASN A 1 364 ? 11.945 32.312 74.812 1 16.42 364 ASN A O 1
ATOM 2956 N N . LYS A 1 365 ? 10.398 32.906 73.5 1 16.16 365 LYS A N 1
ATOM 2957 C CA . LYS A 1 365 ? 10.031 31.484 73.375 1 16.16 365 LYS A CA 1
ATOM 2958 C C . LYS A 1 365 ? 11.227 30.641 72.938 1 16.16 365 LYS A C 1
ATOM 2960 O O . LYS A 1 365 ? 12 31.047 72.062 1 16.16 365 LYS A O 1
ATOM 2965 N N . GLU A 1 366 ? 11.258 29.25 73.438 1 16.19 366 GLU A N 1
ATOM 2966 C CA . GLU A 1 366 ? 12.07 28.141 73.938 1 16.19 366 GLU A CA 1
ATOM 2967 C C . GLU A 1 366 ? 12.594 27.297 72.75 1 16.19 366 GLU A C 1
ATOM 2969 O O . GLU A 1 366 ? 12.188 27.484 71.625 1 16.19 366 GLU A O 1
ATOM 2974 N N . ASN A 1 367 ? 12.438 25.766 72.812 1 16.33 367 ASN A N 1
ATOM 2975 C CA . ASN A 1 367 ? 13.312 24.625 73.062 1 16.33 367 ASN A CA 1
ATOM 2976 C C . ASN A 1 367 ? 13.414 23.719 71.812 1 16.33 367 ASN A C 1
ATOM 2978 O O . ASN A 1 367 ? 14.438 23.078 71.625 1 16.33 367 ASN A O 1
ATOM 2982 N N . ILE A 1 368 ? 12.344 23.172 71 1 16.12 368 ILE A N 1
ATOM 2983 C CA . ILE A 1 368 ? 12.094 21.734 70.938 1 16.12 368 ILE A CA 1
ATOM 2984 C C . ILE A 1 368 ? 12.945 21.109 69.812 1 16.12 368 ILE A C 1
ATOM 2986 O O . ILE A 1 368 ? 12.734 21.391 68.688 1 16.12 368 ILE A O 1
ATOM 2990 N N . LEU A 1 369 ? 14.25 20.844 69.938 1 16.94 369 LEU A N 1
ATOM 2991 C CA . LEU A 1 369 ? 15.227 20.391 68.938 1 16.94 369 LEU A CA 1
ATOM 2992 C C . LEU A 1 369 ? 14.844 19.031 68.375 1 16.94 369 LEU A C 1
ATOM 2994 O O . LEU A 1 369 ? 14.844 18.828 67.188 1 16.94 369 LEU A O 1
ATOM 2998 N N . LEU A 1 370 ? 15 17.922 69.188 1 16.89 370 LEU A N 1
ATOM 2999 C CA . LEU A 1 370 ? 15.984 16.875 68.938 1 16.89 370 LEU A CA 1
ATOM 3000 C C . LEU A 1 370 ? 15.383 15.742 68.125 1 16.89 370 LEU A C 1
ATOM 3002 O O . LEU A 1 370 ? 16 15.266 67.188 1 16.89 370 LEU A O 1
ATOM 3006 N N . GLN A 1 371 ? 14.422 14.922 68.688 1 16.38 371 GLN A N 1
ATOM 3007 C CA . GLN A 1 371 ? 14.695 13.531 69.062 1 16.38 371 GLN A CA 1
ATOM 3008 C C . GLN A 1 371 ? 14.469 12.609 67.812 1 16.38 371 GLN A C 1
ATOM 3010 O O . GLN A 1 371 ? 13.906 13.031 66.812 1 16.38 371 GLN A O 1
ATOM 3015 N N . GLN A 1 372 ? 13.672 11.453 68 1 17.23 372 GLN A N 1
ATOM 3016 C CA . GLN A 1 372 ? 13.734 10 68.062 1 17.23 372 GLN A CA 1
ATOM 3017 C C . GLN A 1 372 ? 13.258 9.383 66.75 1 17.23 372 GLN A C 1
ATOM 3019 O O . GLN A 1 372 ? 12.359 9.922 66.125 1 17.23 372 GLN A O 1
ATOM 3024 N N . GLN A 1 373 ? 13.883 8.234 66.188 1 19.38 373 GLN A N 1
ATOM 3025 C CA . GLN A 1 373 ? 14.188 7.387 65.062 1 19.38 373 GLN A CA 1
ATOM 3026 C C . GLN A 1 373 ? 12.984 6.527 64.688 1 19.38 373 GLN A C 1
ATOM 3028 O O . GLN A 1 373 ? 12.852 6.109 63.5 1 19.38 373 GLN A O 1
ATOM 3033 N N . ASP A 1 374 ? 12.234 6.016 65.688 1 16.88 374 ASP A N 1
ATOM 3034 C CA . ASP A 1 374 ? 11.914 4.59 65.75 1 16.88 374 ASP A CA 1
ATOM 3035 C C . ASP A 1 374 ? 10.984 4.211 64.562 1 16.88 374 ASP A C 1
ATOM 3037 O O . ASP A 1 374 ? 11.414 3.594 63.594 1 16.88 374 ASP A O 1
ATOM 3041 N N . SER A 1 375 ? 9.812 3.506 64.938 1 17.56 375 SER A N 1
ATOM 3042 C CA . SER A 1 375 ? 9.156 2.213 64.812 1 17.56 375 SER A CA 1
ATOM 3043 C C . SER A 1 375 ? 8.102 2.238 63.719 1 17.56 375 SER A C 1
ATOM 3045 O O . SER A 1 375 ? 7.902 1.243 63 1 17.56 375 SER A O 1
ATOM 3047 N N . CYS A 1 376 ? 7.102 3.236 63.594 1 15.78 376 CYS A N 1
ATOM 3048 C CA . CYS A 1 376 ? 5.688 2.879 63.594 1 15.78 376 CYS A CA 1
ATOM 3049 C C . CYS A 1 376 ? 5.234 2.473 62.188 1 15.78 376 CYS A C 1
ATOM 3051 O O . CYS A 1 376 ? 5.109 3.318 61.312 1 15.78 376 CYS A O 1
ATOM 3053 N N . LEU A 1 377 ? 5.59 1.306 61.562 1 18.59 377 LEU A N 1
ATOM 3054 C CA . LEU A 1 377 ? 5.148 0.651 60.344 1 18.59 377 LEU A CA 1
ATOM 3055 C C . LEU A 1 377 ? 3.627 0.565 60.281 1 18.59 377 LEU A C 1
ATOM 3057 O O . LEU A 1 377 ? 3.061 0.132 59.281 1 18.59 377 LEU A O 1
ATOM 3061 N N . LYS A 1 378 ? 2.928 0.508 61.531 1 18.12 378 LYS A N 1
ATOM 3062 C CA . LYS A 1 378 ? 1.731 -0.312 61.719 1 18.12 378 LYS A CA 1
ATOM 3063 C C . LYS A 1 378 ? 0.613 0.146 60.781 1 18.12 378 LYS A C 1
ATOM 3065 O O . LYS A 1 378 ? 0.676 1.239 60.219 1 18.12 378 LYS A O 1
ATOM 3070 N N . ASN A 1 379 ? -0.654 -0.304 61.312 1 18.95 379 ASN A N 1
ATOM 3071 C CA . ASN A 1 379 ? -1.994 -0.77 60.969 1 18.95 379 ASN A CA 1
ATOM 3072 C C . ASN A 1 379 ? -2.922 0.392 60.625 1 18.95 379 ASN A C 1
ATOM 3074 O O . ASN A 1 379 ? -3.266 1.193 61.5 1 18.95 379 ASN A O 1
ATOM 3078 N N . ILE A 1 380 ? -2.721 1.175 59.688 1 16.72 380 ILE A N 1
ATOM 3079 C CA . ILE A 1 380 ? -3.414 2.451 59.531 1 16.72 380 ILE A CA 1
ATOM 3080 C C . ILE A 1 380 ? -4.922 2.223 59.531 1 16.72 380 ILE A C 1
ATOM 3082 O O . ILE A 1 380 ? -5.465 1.588 58.625 1 16.72 380 ILE A O 1
ATOM 3086 N N . ASP A 1 381 ? -5.633 2.062 60.844 1 16.27 381 ASP A N 1
ATOM 3087 C CA . ASP A 1 381 ? -7.004 1.909 61.344 1 16.27 381 ASP A CA 1
ATOM 3088 C C . ASP A 1 381 ? -7.902 3.025 60.812 1 16.27 381 ASP A C 1
ATOM 3090 O O . ASP A 1 381 ? -9.047 3.164 61.25 1 16.27 381 ASP A O 1
ATOM 3094 N N . LYS A 1 382 ? -7.648 4.008 60.125 1 17.33 382 LYS A N 1
ATOM 3095 C CA . LYS A 1 382 ? -8.391 5.223 60.438 1 17.33 382 LYS A CA 1
ATOM 3096 C C . LYS A 1 382 ? -9.891 5.004 60.281 1 17.33 382 LYS A C 1
ATOM 3098 O O . LYS A 1 382 ? -10.352 4.434 59.281 1 17.33 382 LYS A O 1
ATOM 3103 N N . ASN A 1 383 ? -10.719 5.113 61.469 1 17.41 383 ASN A N 1
ATOM 3104 C CA . ASN A 1 383 ? -12.102 5.211 61.906 1 17.41 383 ASN A CA 1
ATOM 3105 C C . ASN A 1 383 ? -12.891 6.246 61.125 1 17.41 383 ASN A C 1
ATOM 3107 O O . ASN A 1 383 ? -13.992 6.629 61.5 1 17.41 383 ASN A O 1
ATOM 3111 N N . MET A 1 384 ? -12.273 7.113 60.344 1 16.61 384 MET A N 1
ATOM 3112 C CA . MET A 1 384 ? -13.008 8.375 60.344 1 16.61 384 MET A CA 1
ATOM 3113 C C . MET A 1 384 ? -14.484 8.148 60.031 1 16.61 384 MET A C 1
ATOM 3115 O O . MET A 1 384 ? -14.812 7.34 59.156 1 16.61 384 MET A O 1
ATOM 3119 N N . GLY A 1 385 ? -15.414 8.734 60.812 1 17.19 385 GLY A N 1
ATOM 3120 C CA . GLY A 1 385 ? -16.797 8.875 61.25 1 17.19 385 GLY A CA 1
ATOM 3121 C C . GLY A 1 385 ? -17.734 9.281 60.125 1 17.19 385 GLY A C 1
ATOM 3122 O O . GLY A 1 385 ? -18.938 9.43 60.375 1 17.19 385 GLY A O 1
ATOM 3123 N N . PHE A 1 386 ? -17.375 9.672 58.938 1 17.2 386 PHE A N 1
ATOM 3124 C CA . PHE A 1 386 ? -18.312 10.672 58.438 1 17.2 386 PHE A CA 1
ATOM 3125 C C . PHE A 1 386 ? -19.734 10.125 58.438 1 17.2 386 PHE A C 1
ATOM 3127 O O . PHE A 1 386 ? -20 9.031 57.906 1 17.2 386 PHE A O 1
ATOM 3134 N N . ASN A 1 387 ? -20.391 10.406 59.469 1 16.98 387 ASN A N 1
ATOM 3135 C CA . ASN A 1 387 ? -21.781 10.117 59.812 1 16.98 387 ASN A CA 1
ATOM 3136 C C . ASN A 1 387 ? -22.734 10.5 58.688 1 16.98 387 ASN A C 1
ATOM 3138 O O . ASN A 1 387 ? -22.766 11.656 58.281 1 16.98 387 ASN A O 1
ATOM 3142 N N . ILE A 1 388 ? -22.922 9.648 57.844 1 17.88 388 ILE A N 1
ATOM 3143 C CA . ILE A 1 388 ? -23.875 9.719 56.719 1 17.88 388 ILE A CA 1
ATOM 3144 C C . ILE A 1 388 ? -25.266 10.055 57.281 1 17.88 388 ILE A C 1
ATOM 3146 O O . ILE A 1 388 ? -25.828 9.305 58.062 1 17.88 388 ILE A O 1
ATOM 3150 N N . CYS A 1 389 ? -25.469 11.359 57.594 1 17.16 389 CYS A N 1
ATOM 3151 C CA . CYS A 1 389 ? -26.75 11.836 58.125 1 17.16 389 CYS A CA 1
ATOM 3152 C C . CYS A 1 389 ? -27.906 11.172 57.406 1 17.16 389 CYS A C 1
ATOM 3154 O O . CYS A 1 389 ? -27.891 11.031 56.156 1 17.16 389 CYS A O 1
ATOM 3156 N N . LYS A 1 390 ? -28.734 10.453 58.125 1 19.56 390 LYS A N 1
ATOM 3157 C CA . LYS A 1 390 ? -29.906 9.609 57.938 1 19.56 390 LYS A CA 1
ATOM 3158 C C . LYS A 1 390 ? -31.094 10.422 57.438 1 19.56 390 LYS A C 1
ATOM 3160 O O . LYS A 1 390 ? -32.25 10.008 57.562 1 19.56 390 LYS A O 1
ATOM 3165 N N . THR A 1 391 ? -30.828 11.594 56.812 1 18.55 391 THR A N 1
ATOM 3166 C CA . THR A 1 391 ? -32.094 12.336 56.75 1 18.55 391 THR A CA 1
ATOM 3167 C C . THR A 1 391 ? -33.219 11.438 56.25 1 18.55 391 THR A C 1
ATOM 3169 O O . THR A 1 391 ? -33.031 10.57 55.406 1 18.55 391 THR A O 1
ATOM 3172 N N . GLU A 1 392 ? -34.219 11.375 57.094 1 18.16 392 GLU A N 1
ATOM 3173 C CA . GLU A 1 392 ? -35.5 10.703 57.156 1 18.16 392 GLU A CA 1
ATOM 3174 C C . GLU A 1 392 ? -36.281 10.867 55.844 1 18.16 392 GLU A C 1
ATOM 3176 O O . GLU A 1 392 ? -36.344 11.961 55.281 1 18.16 392 GLU A O 1
ATOM 3181 N N . LYS A 1 393 ? -36.438 9.727 55.219 1 20.89 393 LYS A N 1
ATOM 3182 C CA . LYS A 1 393 ? -37.062 9.297 53.969 1 20.89 393 LYS A CA 1
ATOM 3183 C C . LYS A 1 393 ? -38.562 9.68 53.938 1 20.89 393 LYS A C 1
ATOM 3185 O O . LYS A 1 393 ? -39.406 8.867 54.281 1 20.89 393 LYS A O 1
ATOM 3190 N N . ASN A 1 394 ? -38.844 10.938 54.562 1 19.16 394 ASN A N 1
ATOM 3191 C CA . ASN A 1 394 ? -40.312 11.055 54.562 1 19.16 394 ASN A CA 1
ATOM 3192 C C . ASN A 1 394 ? -40.906 10.68 53.188 1 19.16 394 ASN A C 1
ATOM 3194 O O . ASN A 1 394 ? -40.344 11.016 52.156 1 19.16 394 ASN A O 1
ATOM 3198 N N . GLU A 1 395 ? -41.844 9.703 53.156 1 20.7 395 GLU A N 1
ATOM 3199 C CA . GLU A 1 395 ? -42.594 8.82 52.281 1 20.7 395 GLU A CA 1
ATOM 3200 C C . GLU A 1 395 ? -43.406 9.633 51.281 1 20.7 395 GLU A C 1
ATOM 3202 O O . GLU A 1 395 ? -44.062 9.062 50.375 1 20.7 395 GLU A O 1
ATOM 3207 N N . ASN A 1 396 ? -43.594 10.93 51.656 1 18.56 396 ASN A N 1
ATOM 3208 C CA . ASN A 1 396 ? -44.906 11.43 51.25 1 18.56 396 ASN A CA 1
ATOM 3209 C C . ASN A 1 396 ? -45.156 11.242 49.781 1 18.56 396 ASN A C 1
ATOM 3211 O O . ASN A 1 396 ? -44.219 11.07 49 1 18.56 396 ASN A O 1
ATOM 3215 N N . CYS A 1 397 ? -46.531 11.539 49.312 1 19.2 397 CYS A N 1
ATOM 3216 C CA . CYS A 1 397 ? -47.562 11.203 48.344 1 19.2 397 CYS A CA 1
ATOM 3217 C C . CYS A 1 397 ? -47.219 11.773 46.969 1 19.2 397 CYS A C 1
ATOM 3219 O O . CYS A 1 397 ? -47.719 12.852 46.625 1 19.2 397 CYS A O 1
ATOM 3221 N N . LEU A 1 398 ? -46.031 12.109 46.719 1 19.2 398 LEU A N 1
ATOM 3222 C CA . LEU A 1 398 ? -46.156 13.031 45.594 1 19.2 398 LEU A CA 1
ATOM 3223 C C . LEU A 1 398 ? -47.062 12.469 44.5 1 19.2 398 LEU A C 1
ATOM 3225 O O . LEU A 1 398 ? -47 11.281 44.188 1 19.2 398 LEU A O 1
ATOM 3229 N N . PRO A 1 399 ? -48.188 13.18 44.219 1 20.28 399 PRO A N 1
ATOM 3230 C CA . PRO A 1 399 ? -49.375 12.781 43.469 1 20.28 399 PRO A CA 1
ATOM 3231 C C . PRO A 1 399 ? -49.031 12.039 42.188 1 20.28 399 PRO A C 1
ATOM 3233 O O . PRO A 1 399 ? -47.906 12.172 41.656 1 20.28 399 PRO A O 1
ATOM 3236 N N . ASP A 1 400 ? -49.812 11.016 41.875 1 21.2 400 ASP A N 1
ATOM 3237 C CA . ASP A 1 400 ? -49.906 9.969 40.844 1 21.2 400 ASP A CA 1
ATOM 3238 C C . ASP A 1 400 ? -49.844 10.555 39.438 1 21.2 400 ASP A C 1
ATOM 3240 O O . ASP A 1 400 ? -50.375 9.984 38.5 1 21.2 400 ASP A O 1
ATOM 3244 N N . PHE A 1 401 ? -49.375 11.82 39.344 1 19.08 401 PHE A N 1
ATOM 3245 C CA . PHE A 1 401 ? -49.75 12.453 38.094 1 19.08 401 PHE A CA 1
ATOM 3246 C C . PHE A 1 401 ? -49.312 11.578 36.906 1 19.08 401 PHE A C 1
ATOM 3248 O O . PHE A 1 401 ? -49.312 12.039 35.781 1 19.08 401 PHE A O 1
ATOM 3255 N N . TYR A 1 402 ? -48.812 10.352 37.25 1 21.72 402 TYR A N 1
ATOM 3256 C CA . TYR A 1 402 ? -48.375 9.516 36.125 1 21.72 402 TYR A CA 1
ATOM 3257 C C . TYR A 1 402 ? -49.531 9.219 35.188 1 21.72 402 TYR A C 1
ATOM 3259 O O . TYR A 1 402 ? -49.406 8.375 34.312 1 21.72 402 TYR A O 1
ATOM 3267 N N . ALA A 1 403 ? -50.688 9.352 35.844 1 20.58 403 ALA A N 1
ATOM 3268 C CA . ALA A 1 403 ? -51.75 8.531 35.281 1 20.58 403 ALA A CA 1
ATOM 3269 C C . ALA A 1 403 ? -51.844 8.688 33.781 1 20.58 403 ALA A C 1
ATOM 3271 O O . ALA A 1 403 ? -51.844 7.699 33.031 1 20.58 403 ALA A O 1
ATOM 3272 N N . ARG A 1 404 ? -52.875 9.531 33.406 1 20.34 404 ARG A N 1
ATOM 3273 C CA . ARG A 1 404 ? -53.812 9.422 32.281 1 20.34 404 ARG A CA 1
ATOM 3274 C C . ARG A 1 404 ? -53.156 9.891 30.984 1 20.34 404 ARG A C 1
ATOM 3276 O O . ARG A 1 404 ? -53.531 10.945 30.453 1 20.34 404 ARG A O 1
ATOM 3283 N N . ILE A 1 405 ? -51.906 10.195 30.953 1 21.92 405 ILE A N 1
ATOM 3284 C CA . ILE A 1 405 ? -51.688 10.805 29.641 1 21.92 405 ILE A CA 1
ATOM 3285 C C . ILE A 1 405 ? -52.188 9.867 28.547 1 21.92 405 ILE A C 1
ATOM 3287 O O . ILE A 1 405 ? -51.656 8.758 28.391 1 21.92 405 ILE A O 1
ATOM 3291 N N . GLN A 1 406 ? -53.406 9.82 28.281 1 22.23 406 GLN A N 1
ATOM 3292 C CA . GLN A 1 406 ? -54.312 9.234 27.297 1 22.23 406 GLN A CA 1
ATOM 3293 C C . GLN A 1 406 ? -53.625 9.117 25.938 1 22.23 406 GLN A C 1
ATOM 3295 O O . GLN A 1 406 ? -52.938 10.039 25.5 1 22.23 406 GLN A O 1
ATOM 3300 N N . THR A 1 407 ? -53.562 7.863 25.391 1 24.09 407 THR A N 1
ATOM 3301 C CA . THR A 1 407 ? -53.094 7.133 24.203 1 24.09 407 THR A CA 1
ATOM 3302 C C . THR A 1 407 ? -53.594 7.812 22.938 1 24.09 407 THR A C 1
ATOM 3304 O O . THR A 1 407 ? -53.688 7.18 21.875 1 24.09 407 THR A O 1
ATOM 3307 N N . GLU A 1 408 ? -54.125 9 23 1 23.78 408 GLU A N 1
ATOM 3308 C CA . GLU A 1 408 ? -54.875 9.305 21.766 1 23.78 408 GLU A CA 1
ATOM 3309 C C . GLU A 1 408 ? -54.062 8.93 20.531 1 23.78 408 GLU A C 1
ATOM 3311 O O . GLU A 1 408 ? -52.812 8.812 20.609 1 23.78 408 GLU A O 1
ATOM 3316 N N . GLU A 1 409 ? -54.688 8.875 19.25 1 24.78 409 GLU A N 1
ATOM 3317 C CA . GLU A 1 409 ? -54.562 8.336 17.906 1 24.78 409 GLU A CA 1
ATOM 3318 C C . GLU A 1 409 ? -53.188 8.625 17.297 1 24.78 409 GLU A C 1
ATOM 3320 O O . GLU A 1 409 ? -52.469 9.508 17.781 1 24.78 409 GLU A O 1
ATOM 3325 N N . ASN A 1 410 ? -52.875 7.984 16.047 1 25.33 410 ASN A N 1
ATOM 3326 C CA . ASN A 1 410 ? -51.781 7.633 15.133 1 25.33 410 ASN A CA 1
ATOM 3327 C C . ASN A 1 410 ? -50.969 8.859 14.734 1 25.33 410 ASN A C 1
ATOM 3329 O O . ASN A 1 410 ? -51.125 9.375 13.625 1 25.33 410 ASN A O 1
ATOM 3333 N N . SER A 1 411 ? -50.938 9.883 15.438 1 25.12 411 SER A N 1
ATOM 3334 C CA . SER A 1 411 ? -50.375 11.055 14.773 1 25.12 411 SER A CA 1
ATOM 3335 C C . SER A 1 411 ? -48.938 10.82 14.359 1 25.12 411 SER A C 1
ATOM 3337 O O . SER A 1 411 ? -48.125 10.297 15.141 1 25.12 411 SER A O 1
ATOM 3339 N N . GLU A 1 412 ? -48.656 10.703 13.016 1 27.41 412 GLU A N 1
ATOM 3340 C CA . GLU A 1 412 ? -47.469 10.586 12.18 1 27.41 412 GLU A CA 1
ATOM 3341 C C . GLU A 1 412 ? -46.312 11.398 12.742 1 27.41 412 GLU A C 1
ATOM 3343 O O . GLU A 1 412 ? -46.375 12.625 12.828 1 27.41 412 GLU A O 1
ATOM 3348 N N . VAL A 1 413 ? -45.781 11.07 13.844 1 29.06 413 VAL A N 1
ATOM 3349 C CA . VAL A 1 413 ? -44.562 11.68 14.336 1 29.06 413 VAL A CA 1
ATOM 3350 C C . VAL A 1 413 ? -43.625 11.984 13.164 1 29.06 413 VAL A C 1
ATOM 3352 O O . VAL A 1 413 ? -43.156 11.07 12.492 1 29.06 413 VAL A O 1
ATOM 3355 N N . LYS A 1 414 ? -43.969 12.969 12.453 1 29.02 414 LYS A N 1
ATOM 3356 C CA . LYS A 1 414 ? -43.125 13.516 11.398 1 29.02 414 LYS A CA 1
ATOM 3357 C C . LYS A 1 414 ? -41.656 13.562 11.828 1 29.02 414 LYS A C 1
ATOM 3359 O O . LYS A 1 414 ? -41.344 14.203 12.836 1 29.02 414 LYS A O 1
ATOM 3364 N N . LYS A 1 415 ? -40.969 12.383 11.719 1 32.12 415 LYS A N 1
ATOM 3365 C CA . LYS A 1 415 ? -39.531 12.328 11.688 1 32.12 415 LYS A CA 1
ATOM 3366 C C . LYS A 1 415 ? -38.906 13.68 11.312 1 32.12 415 LYS A C 1
ATOM 3368 O O . LYS A 1 415 ? -39.188 14.195 10.219 1 32.12 415 LYS A O 1
ATOM 3373 N N . GLU A 1 416 ? -38.812 14.406 12.227 1 30.88 416 GLU A N 1
ATOM 3374 C CA . GLU A 1 416 ? -38.125 15.672 12.055 1 30.88 416 GLU A CA 1
ATOM 3375 C C . GLU A 1 416 ? -36.875 15.508 11.211 1 30.88 416 GLU A C 1
ATOM 3377 O O . GLU A 1 416 ? -35.938 14.805 11.609 1 30.88 416 GLU A O 1
ATOM 3382 N N . LYS A 1 417 ? -37.031 15.297 9.945 1 34.69 417 LYS A N 1
ATOM 3383 C CA . LYS A 1 417 ? -36.031 15.148 8.875 1 34.69 417 LYS A CA 1
ATOM 3384 C C . LYS A 1 417 ? -34.938 16.203 8.992 1 34.69 417 LYS A C 1
ATOM 3386 O O . LYS A 1 417 ? -35.219 17.406 8.945 1 34.69 417 LYS A O 1
ATOM 3391 N N . VAL A 1 418 ? -34.094 16.062 9.898 1 37.41 418 VAL A N 1
ATOM 3392 C CA . VAL A 1 418 ? -32.906 16.891 9.719 1 37.41 418 VAL A CA 1
ATOM 3393 C C . VAL A 1 418 ? -32.594 17.047 8.227 1 37.41 418 VAL A C 1
ATOM 3395 O O . VAL A 1 418 ? -32.406 16.047 7.52 1 37.41 418 VAL A O 1
ATOM 3398 N N . ARG A 1 419 ? -33.281 17.938 7.668 1 42.22 419 ARG A N 1
ATOM 3399 C CA . ARG A 1 419 ? -33.156 18.141 6.23 1 42.22 419 ARG A CA 1
ATOM 3400 C C . ARG A 1 419 ? -31.812 18.781 5.875 1 42.22 419 ARG A C 1
ATOM 3402 O O . ARG A 1 419 ? -31.422 19.781 6.473 1 42.22 419 ARG A O 1
ATOM 3409 N N . ASN A 1 420 ? -30.906 18.094 5.398 1 53 420 ASN A N 1
ATOM 3410 C CA . ASN A 1 420 ? -29.688 18.547 4.758 1 53 420 ASN A CA 1
ATOM 3411 C C . ASN A 1 420 ? -29.969 19.625 3.713 1 53 420 ASN A C 1
ATOM 3413 O O . ASN A 1 420 ? -30.875 19.484 2.895 1 53 420 ASN A O 1
ATOM 3417 N N . ILE A 1 421 ? -29.641 20.891 4.176 1 61.06 421 ILE A N 1
ATOM 3418 C CA . ILE A 1 421 ? -29.812 21.984 3.215 1 61.06 421 ILE A CA 1
ATOM 3419 C C . ILE A 1 421 ? -28.578 22.094 2.332 1 61.06 421 ILE A C 1
ATOM 3421 O O . ILE A 1 421 ? -27.453 22.047 2.826 1 61.06 421 ILE A O 1
ATOM 3425 N N . VAL A 1 422 ? -28.797 21.938 1.188 1 66.44 422 VAL A N 1
ATOM 3426 C CA . VAL A 1 422 ? -27.734 22.141 0.204 1 66.44 422 VAL A CA 1
ATOM 3427 C C . VAL A 1 422 ? -27.609 23.641 -0.127 1 66.44 422 VAL A C 1
ATOM 3429 O O . VAL A 1 422 ? -28.594 24.266 -0.534 1 66.44 422 VAL A O 1
ATOM 3432 N N . VAL A 1 423 ? -26.594 24.203 0.323 1 73.12 423 VAL A N 1
ATOM 3433 C CA . VAL A 1 423 ? -26.344 25.594 -0.011 1 73.12 423 VAL A CA 1
ATOM 3434 C C . VAL A 1 423 ? -25.438 25.672 -1.243 1 73.12 423 VAL A C 1
ATOM 3436 O O . VAL A 1 423 ? -24.406 25.016 -1.308 1 73.12 423 VAL A O 1
ATOM 3439 N N . GLU A 1 424 ? -25.906 26.328 -2.246 1 77.81 424 GLU A N 1
ATOM 3440 C CA . GLU A 1 424 ? -25.125 26.562 -3.457 1 77.81 424 GLU A CA 1
ATOM 3441 C C . GLU A 1 424 ? -24.484 27.938 -3.438 1 77.81 424 GLU A C 1
ATOM 3443 O O . GLU A 1 424 ? -24.922 28.828 -2.705 1 77.81 424 GLU A O 1
ATOM 3448 N N . LYS A 1 425 ? -23.484 28.094 -4.238 1 81.19 425 LYS A N 1
ATOM 3449 C CA . LYS A 1 425 ? -22.75 29.359 -4.301 1 81.19 425 LYS A CA 1
ATOM 3450 C C . LYS A 1 425 ? -23.703 30.5 -4.664 1 81.19 425 LYS A C 1
ATOM 3452 O O . LYS A 1 425 ? -23.594 31.594 -4.109 1 81.19 425 LYS A O 1
ATOM 3457 N N . GLU A 1 426 ? -24.641 30.141 -5.477 1 81.56 426 GLU A N 1
ATOM 3458 C CA . GLU A 1 426 ? -25.578 31.172 -5.957 1 81.56 426 GLU A CA 1
ATOM 3459 C C . GLU A 1 426 ? -26.516 31.625 -4.844 1 81.56 426 GLU A C 1
ATOM 3461 O O . GLU A 1 426 ? -27.094 32.719 -4.922 1 81.56 426 GLU A O 1
ATOM 3466 N N . ASP A 1 427 ? -26.609 30.875 -3.852 1 84.94 427 ASP A N 1
ATOM 3467 C CA . ASP A 1 427 ? -27.5 31.203 -2.748 1 84.94 427 ASP A CA 1
ATOM 3468 C C . ASP A 1 427 ? -27.016 32.438 -1.985 1 84.94 427 ASP A C 1
ATOM 3470 O O . ASP A 1 427 ? -27.812 33.156 -1.408 1 84.94 427 ASP A O 1
ATOM 3474 N N . PHE A 1 428 ? -25.766 32.656 -2.037 1 88.81 428 PHE A N 1
ATOM 3475 C CA . PHE A 1 428 ? -25.203 33.75 -1.285 1 88.81 428 PHE A CA 1
ATOM 3476 C C . PHE A 1 428 ? -25.719 35.094 -1.826 1 88.81 428 PHE A C 1
ATOM 3478 O O . PHE A 1 428 ? -25.797 36.094 -1.092 1 88.81 428 PHE A O 1
ATOM 3485 N N . LYS A 1 429 ? -26.078 35.062 -3.064 1 87.69 429 LYS A N 1
ATOM 3486 C CA . LYS A 1 429 ? -26.625 36.25 -3.684 1 87.69 429 LYS A CA 1
ATOM 3487 C C . LYS A 1 429 ? -28.031 36.562 -3.172 1 87.69 429 LYS A C 1
ATOM 3489 O O . LYS A 1 429 ? -28.469 37.719 -3.195 1 87.69 429 LYS A O 1
ATOM 3494 N N . THR A 1 430 ? -28.656 35.562 -2.658 1 86.44 430 THR A N 1
ATOM 3495 C CA . THR A 1 430 ? -30.047 35.719 -2.271 1 86.44 430 THR A CA 1
ATOM 3496 C C . THR A 1 430 ? -30.172 35.844 -0.757 1 86.44 430 THR A C 1
ATOM 3498 O O . THR A 1 430 ? -31.281 36 -0.233 1 86.44 430 THR A O 1
ATOM 3501 N N . PHE A 1 431 ? -29.125 35.812 -0.086 1 90.38 431 PHE A N 1
ATOM 3502 C CA . PHE A 1 431 ? -29.172 35.938 1.364 1 90.38 431 PHE A CA 1
ATOM 3503 C C . PHE A 1 431 ? -29.703 37.312 1.761 1 90.38 431 PHE A C 1
ATOM 3505 O O . PHE A 1 431 ? -29.266 38.344 1.229 1 90.38 431 PHE A O 1
ATOM 3512 N N . LYS A 1 432 ? -30.656 37.375 2.623 1 89.56 432 LYS A N 1
ATOM 3513 C CA . LYS A 1 432 ? -31.125 38.625 3.195 1 89.56 432 LYS A CA 1
ATOM 3514 C C . LYS A 1 432 ? -30.391 38.938 4.492 1 89.56 432 LYS A C 1
ATOM 3516 O O . LYS A 1 432 ? -30.469 38.188 5.465 1 89.56 432 LYS A O 1
ATOM 3521 N N . ILE A 1 433 ? -29.719 40.062 4.543 1 92.56 433 ILE A N 1
ATOM 3522 C CA . ILE A 1 433 ? -28.891 40.469 5.688 1 92.56 433 ILE A CA 1
ATOM 3523 C C . ILE A 1 433 ? -29.781 41.062 6.777 1 92.56 433 ILE A C 1
ATOM 3525 O O . ILE A 1 433 ? -30.547 42 6.516 1 92.56 433 ILE A O 1
ATOM 3529 N N . ILE A 1 434 ? -29.719 40.531 7.941 1 85.38 434 ILE A N 1
ATOM 3530 C CA . ILE A 1 434 ? -30.469 41.031 9.086 1 85.38 434 ILE A CA 1
ATOM 3531 C C . ILE A 1 434 ? -29.594 42 9.891 1 85.38 434 ILE A C 1
ATOM 3533 O O . ILE A 1 434 ? -30.062 43.062 10.305 1 85.38 434 ILE A O 1
ATOM 3537 N N . GLY A 1 435 ? -28.422 41.656 10.195 1 84.56 435 GLY A N 1
ATOM 3538 C CA . GLY A 1 435 ? -27.531 42.469 10.992 1 84.56 435 GLY A CA 1
ATOM 3539 C C . GLY A 1 435 ? -26.266 41.75 11.406 1 84.56 435 GLY A C 1
ATOM 3540 O O . GLY A 1 435 ? -25.906 40.75 10.812 1 84.56 435 GLY A O 1
ATOM 3541 N N . GLN A 1 436 ? -25.562 42.438 12.32 1 85.56 436 GLN A N 1
ATOM 3542 C CA . GLN A 1 436 ? -24.312 41.906 12.836 1 85.56 436 GLN A CA 1
ATOM 3543 C C . GLN A 1 436 ? -24.5 41.344 14.25 1 85.56 436 GLN A C 1
ATOM 3545 O O . GLN A 1 436 ? -25.219 41.938 15.062 1 85.56 436 GLN A O 1
ATOM 3550 N N . PHE A 1 437 ? -23.953 40.219 14.398 1 78.12 437 PHE A N 1
ATOM 3551 C CA . PHE A 1 437 ? -24.047 39.562 15.711 1 78.12 437 PHE A CA 1
ATOM 3552 C C . PHE A 1 437 ? -22.688 39.562 16.391 1 78.12 437 PHE A C 1
ATOM 3554 O O . PHE A 1 437 ? -21.719 39 15.852 1 78.12 437 PHE A O 1
ATOM 3561 N N . ASN A 1 438 ? -22.5 40.062 17.484 1 72.19 438 ASN A N 1
ATOM 3562 C CA . ASN A 1 438 ? -21.344 40.031 18.359 1 72.19 438 ASN A CA 1
ATOM 3563 C C . ASN A 1 438 ? -20.078 40.531 17.641 1 72.19 438 ASN A C 1
ATOM 3565 O O . ASN A 1 438 ? -18.984 40.031 17.891 1 72.19 438 ASN A O 1
ATOM 3569 N N . LEU A 1 439 ? -20.297 41.344 16.641 1 77.19 439 LEU A N 1
ATOM 3570 C CA . LEU A 1 439 ? -19.219 41.969 15.875 1 77.19 439 LEU A CA 1
ATOM 3571 C C . LEU A 1 439 ? -18.297 40.875 15.289 1 77.19 439 LEU A C 1
ATOM 3573 O O . LEU A 1 439 ? -17.078 41.094 15.219 1 77.19 439 LEU A O 1
ATOM 3577 N N . GLY A 1 440 ? -18.859 39.75 15.016 1 80.31 440 GLY A N 1
ATOM 3578 C CA . GLY A 1 440 ? -18.062 38.688 14.461 1 80.31 440 GLY A CA 1
ATOM 3579 C C . GLY A 1 440 ? -18.797 37.875 13.406 1 80.31 440 GLY A C 1
ATOM 3580 O O . GLY A 1 440 ? -18.172 37.188 12.594 1 80.31 440 GLY A O 1
ATOM 3581 N N . PHE A 1 441 ? -20.172 38.062 13.453 1 86.31 441 PHE A N 1
ATOM 3582 C CA . PHE A 1 441 ? -20.984 37.281 12.539 1 86.31 441 PHE A CA 1
ATOM 3583 C C . PHE A 1 441 ? -22.031 38.125 11.852 1 86.31 441 PHE A C 1
ATOM 3585 O O . PHE A 1 441 ? -22.531 39.094 12.438 1 86.31 441 PHE A O 1
ATOM 3592 N N . ILE A 1 442 ? -22.312 37.781 10.68 1 88.75 442 ILE A N 1
ATOM 3593 C CA . ILE A 1 442 ? -23.406 38.406 9.93 1 88.75 442 ILE A CA 1
ATOM 3594 C C . ILE A 1 442 ? -24.625 37.469 9.93 1 88.75 442 ILE A C 1
ATOM 3596 O O . ILE A 1 442 ? -24.547 36.312 9.516 1 88.75 442 ILE A O 1
ATOM 3600 N N . LEU A 1 443 ? -25.641 37.969 10.422 1 86.94 443 LEU A N 1
ATOM 3601 C CA . LEU A 1 443 ? -26.875 37.219 10.445 1 86.94 443 LEU A CA 1
ATOM 3602 C C . LEU A 1 443 ? -27.641 37.375 9.141 1 86.94 443 LEU A C 1
ATOM 3604 O O . LEU A 1 443 ? -27.891 38.5 8.703 1 86.94 443 LEU A O 1
ATOM 3608 N N . CYS A 1 444 ? -27.984 36.25 8.578 1 90.31 444 CYS A N 1
ATOM 3609 C CA . CYS A 1 444 ? -28.688 36.25 7.293 1 90.31 444 CYS A CA 1
ATOM 3610 C C . CYS A 1 444 ? -29.844 35.281 7.297 1 90.31 444 CYS A C 1
ATOM 3612 O O . CYS A 1 444 ? -29.938 34.406 8.172 1 90.31 444 CYS A O 1
ATOM 3614 N N . ILE A 1 445 ? -30.797 35.531 6.398 1 87.44 445 ILE A N 1
ATOM 3615 C CA . ILE A 1 445 ? -31.891 34.594 6.141 1 87.44 445 ILE A CA 1
ATOM 3616 C C . ILE A 1 445 ? -31.766 34.031 4.734 1 87.44 445 ILE A C 1
ATOM 3618 O O . ILE A 1 445 ? -31.562 34.75 3.77 1 87.44 445 ILE A O 1
ATOM 3622 N N . LEU A 1 446 ? -31.734 32.781 4.641 1 87.69 446 LEU A N 1
ATOM 3623 C CA . LEU A 1 446 ? -31.719 32.094 3.367 1 87.69 446 LEU A CA 1
ATOM 3624 C C . LEU A 1 446 ? -33.094 31.453 3.082 1 87.69 446 LEU A C 1
ATOM 3626 O O . LEU A 1 446 ? -33.594 30.703 3.908 1 87.69 446 LEU A O 1
ATOM 3630 N N . ASN A 1 447 ? -33.656 31.828 1.999 1 84.69 447 ASN A N 1
ATOM 3631 C CA . ASN A 1 447 ? -34.906 31.219 1.546 1 84.69 447 ASN A CA 1
ATOM 3632 C C . ASN A 1 447 ? -34.625 30.094 0.556 1 84.69 447 ASN A C 1
ATOM 3634 O O . ASN A 1 447 ? -34.125 30.328 -0.542 1 84.69 447 ASN A O 1
ATOM 3638 N N . LYS A 1 448 ? -34.781 28.922 1.016 1 79.38 448 LYS A N 1
ATOM 3639 C CA . LYS A 1 448 ? -34.562 27.766 0.148 1 79.38 448 LYS A CA 1
ATOM 3640 C C . LYS A 1 448 ? -35.75 26.797 0.247 1 79.38 448 LYS A C 1
ATOM 3642 O O . LYS A 1 448 ? -36.156 26.422 1.346 1 79.38 448 LYS A O 1
ATOM 3647 N N . GLU A 1 449 ? -36.312 26.391 -0.916 1 75 449 GLU A N 1
ATOM 3648 C CA . GLU A 1 449 ? -37.375 25.422 -1.021 1 75 449 GLU A CA 1
ATOM 3649 C C . GLU A 1 449 ? -38.594 25.828 -0.174 1 75 449 GLU A C 1
ATOM 3651 O O . GLU A 1 449 ? -39.156 25.016 0.533 1 75 449 GLU A O 1
ATOM 3656 N N . GLY A 1 450 ? -38.875 27.078 -0.087 1 73.44 450 GLY A N 1
ATOM 3657 C CA . GLY A 1 450 ? -40.031 27.609 0.587 1 73.44 450 GLY A CA 1
ATOM 3658 C C . GLY A 1 450 ? -39.844 27.781 2.082 1 73.44 450 GLY A C 1
ATOM 3659 O O . GLY A 1 450 ? -40.781 28.078 2.809 1 73.44 450 GLY A O 1
ATOM 3660 N N . LYS A 1 451 ? -38.656 27.484 2.521 1 78.38 451 LYS A N 1
ATOM 3661 C CA . LYS A 1 451 ? -38.375 27.625 3.943 1 78.38 451 LYS A CA 1
ATOM 3662 C C . LYS A 1 451 ? -37.281 28.672 4.18 1 78.38 451 LYS A C 1
ATOM 3664 O O . LYS A 1 451 ? -36.438 28.906 3.314 1 78.38 451 LYS A O 1
ATOM 3669 N N . ASN A 1 452 ? -37.531 29.375 5.309 1 80.25 452 ASN A N 1
ATOM 3670 C CA . ASN A 1 452 ? -36.531 30.359 5.695 1 80.25 452 ASN A CA 1
ATOM 3671 C C . ASN A 1 452 ? -35.562 29.812 6.742 1 80.25 452 ASN A C 1
ATOM 3673 O O . ASN A 1 452 ? -36 29.234 7.746 1 80.25 452 ASN A O 1
ATOM 3677 N N . TYR A 1 453 ? -34.281 29.969 6.434 1 80.88 453 TYR A N 1
ATOM 3678 C CA . TYR A 1 453 ? -33.25 29.5 7.348 1 80.88 453 TYR A CA 1
ATOM 3679 C C . TYR A 1 453 ? -32.406 30.672 7.867 1 80.88 453 TYR A C 1
ATOM 3681 O O . TYR A 1 453 ? -32.094 31.594 7.113 1 80.88 453 TYR A O 1
ATOM 3689 N N . LEU A 1 454 ? -32.188 30.594 9.172 1 79.25 454 LEU A N 1
ATOM 3690 C CA . LEU A 1 454 ? -31.25 31.547 9.758 1 79.25 454 LEU A CA 1
ATOM 3691 C C . LEU A 1 454 ? -29.812 31.094 9.562 1 79.25 454 LEU A C 1
ATOM 3693 O O . LEU A 1 454 ? -29.469 29.938 9.875 1 79.25 454 LEU A O 1
ATOM 3697 N N . VAL A 1 455 ? -29.031 31.969 8.969 1 85.19 455 VAL A N 1
ATOM 3698 C CA . VAL A 1 455 ? -27.656 31.625 8.641 1 85.19 455 VAL A CA 1
ATOM 3699 C C . VAL A 1 455 ? -26.688 32.625 9.305 1 85.19 455 VAL A C 1
ATOM 3701 O O . VAL A 1 455 ? -26.969 33.812 9.352 1 85.19 455 VAL A O 1
ATOM 3704 N N . LEU A 1 456 ? -25.656 32.062 9.891 1 83.25 456 LEU A N 1
ATOM 3705 C CA . LEU A 1 456 ? -24.578 32.875 10.438 1 83.25 456 LEU A CA 1
ATOM 3706 C C . LEU A 1 456 ? -23.359 32.812 9.531 1 83.25 456 LEU A C 1
ATOM 3708 O O . LEU A 1 456 ? -22.797 31.75 9.281 1 83.25 456 LEU A O 1
ATOM 3712 N N . VAL A 1 457 ? -23.016 33.969 9.078 1 89.56 457 VAL A N 1
ATOM 3713 C CA . VAL A 1 457 ? -21.812 34.062 8.258 1 89.56 457 VAL A CA 1
ATOM 3714 C C . VAL A 1 457 ? -20.672 34.656 9.086 1 89.56 457 VAL A C 1
ATOM 3716 O O . VAL A 1 457 ? -20.812 35.719 9.672 1 89.56 457 VAL A O 1
ATOM 3719 N N . ASP A 1 458 ? -19.578 33.938 9.188 1 83.88 458 ASP A N 1
ATOM 3720 C CA . ASP A 1 458 ? -18.375 34.438 9.852 1 83.88 458 ASP A CA 1
ATOM 3721 C C . ASP A 1 458 ? -17.719 35.531 9.031 1 83.88 458 ASP A C 1
ATOM 3723 O O . ASP A 1 458 ? -17.125 35.281 7.98 1 83.88 458 ASP A O 1
ATOM 3727 N N . GLN A 1 459 ? -17.797 36.75 9.594 1 87.25 459 GLN A N 1
ATOM 3728 C CA . GLN A 1 459 ? -17.328 37.875 8.812 1 87.25 459 GLN A CA 1
ATOM 3729 C C . GLN A 1 459 ? -15.836 37.781 8.516 1 87.25 459 GLN A C 1
ATOM 3731 O O . GLN A 1 459 ? -15.391 38.125 7.422 1 87.25 459 GLN A O 1
ATOM 3736 N N . HIS A 1 460 ? -15.125 37.312 9.461 1 84.5 460 HIS A N 1
ATOM 3737 C CA . HIS A 1 460 ? -13.688 37.156 9.281 1 84.5 460 HIS A CA 1
ATOM 3738 C C . HIS A 1 460 ? -13.367 36.062 8.289 1 84.5 460 HIS A C 1
ATOM 3740 O O . HIS A 1 460 ? -12.625 36.25 7.328 1 84.5 460 HIS A O 1
ATOM 3746 N N . ALA A 1 461 ? -13.922 34.875 8.406 1 84.25 461 ALA A N 1
ATOM 3747 C CA . ALA A 1 461 ? -13.664 33.719 7.543 1 84.25 461 ALA A CA 1
ATOM 3748 C C . ALA A 1 461 ? -14.078 34.031 6.102 1 84.25 461 ALA A C 1
ATOM 3750 O O . ALA A 1 461 ? -13.383 33.625 5.16 1 84.25 461 ALA A O 1
ATOM 3751 N N . ALA A 1 462 ? -15.18 34.688 6.031 1 89.31 462 ALA A N 1
ATOM 3752 C CA . ALA A 1 462 ? -15.695 35.031 4.707 1 89.31 462 ALA A CA 1
ATOM 3753 C C . ALA A 1 462 ? -14.766 36 3.986 1 89.31 462 ALA A C 1
ATOM 3755 O O . ALA A 1 462 ? -14.461 35.812 2.807 1 89.31 462 ALA A O 1
ATOM 3756 N N . ASP A 1 463 ? -14.375 36.875 4.738 1 89.69 463 ASP A N 1
ATOM 3757 C CA . ASP A 1 463 ? -13.469 37.875 4.141 1 89.69 463 ASP A CA 1
ATOM 3758 C C . ASP A 1 463 ? -12.102 37.25 3.871 1 89.69 463 ASP A C 1
ATOM 3760 O O . ASP A 1 463 ? -11.445 37.594 2.885 1 89.69 463 ASP A O 1
ATOM 3764 N N . GLU A 1 464 ? -11.742 36.406 4.727 1 88.06 464 GLU A N 1
ATOM 3765 C CA . GLU A 1 464 ? -10.445 35.781 4.621 1 88.06 464 GLU A CA 1
ATOM 3766 C C . GLU A 1 464 ? -10.352 34.906 3.359 1 88.06 464 GLU A C 1
ATOM 3768 O O . GLU A 1 464 ? -9.344 34.938 2.652 1 88.06 464 GLU A O 1
ATOM 3773 N N . ILE A 1 465 ? -11.336 34.188 3.09 1 87.31 465 ILE A N 1
ATOM 3774 C CA . ILE A 1 465 ? -11.312 33.344 1.906 1 87.31 465 ILE A CA 1
ATOM 3775 C C . ILE A 1 465 ? -11.359 34.188 0.647 1 87.31 465 ILE A C 1
ATOM 3777 O O . ILE A 1 465 ? -10.75 33.844 -0.37 1 87.31 465 ILE A O 1
ATOM 3781 N N . SER A 1 466 ? -12.117 35.188 0.715 1 89.5 466 SER A N 1
ATOM 3782 C CA . SER A 1 466 ? -12.156 36.125 -0.403 1 89.5 466 SER A CA 1
ATOM 3783 C C . SER A 1 466 ? -10.773 36.719 -0.68 1 89.5 466 SER A C 1
ATOM 3785 O O . SER A 1 466 ? -10.32 36.75 -1.827 1 89.5 466 SER A O 1
ATOM 3787 N N . ASN A 1 467 ? -10.172 37.094 0.414 1 87.75 467 ASN A N 1
ATOM 3788 C CA . ASN A 1 467 ? -8.828 37.656 0.28 1 87.75 467 ASN A CA 1
ATOM 3789 C C . ASN A 1 467 ? -7.82 36.625 -0.169 1 87.75 467 ASN A C 1
ATOM 3791 O O . ASN A 1 467 ? -6.93 36.906 -0.971 1 87.75 467 ASN A O 1
ATOM 3795 N N . TYR A 1 468 ? -7.918 35.5 0.319 1 86.44 468 TYR A N 1
ATOM 3796 C CA . TYR A 1 468 ? -7.023 34.406 -0.036 1 86.44 468 TYR A CA 1
ATOM 3797 C C . TYR A 1 468 ? -7.07 34.125 -1.533 1 86.44 468 TYR A C 1
ATOM 3799 O O . TYR A 1 468 ? -6.031 34.031 -2.186 1 86.44 468 TYR A O 1
ATOM 3807 N N . GLU A 1 469 ? -8.273 34 -2.002 1 82.75 469 GLU A N 1
ATOM 3808 C CA . GLU A 1 469 ? -8.422 33.688 -3.424 1 82.75 469 GLU A CA 1
ATOM 3809 C C . GLU A 1 469 ? -7.902 34.844 -4.285 1 82.75 469 GLU A C 1
ATOM 3811 O O . GLU A 1 469 ? -7.336 34.625 -5.355 1 82.75 469 GLU A O 1
ATOM 3816 N N . LYS A 1 470 ? -8.133 36 -3.84 1 83.75 470 LYS A N 1
ATOM 3817 C CA . LYS A 1 470 ? -7.605 37.156 -4.547 1 83.75 470 LYS A CA 1
ATOM 3818 C C . LYS A 1 470 ? -6.082 37.156 -4.559 1 83.75 470 LYS A C 1
ATOM 3820 O O . LYS A 1 470 ? -5.461 37.438 -5.586 1 83.75 470 LYS A O 1
ATOM 3825 N N . ILE A 1 471 ? -5.562 36.844 -3.391 1 81.19 471 ILE A N 1
ATOM 3826 C CA . ILE A 1 471 ? -4.109 36.812 -3.256 1 81.19 471 ILE A CA 1
ATOM 3827 C C . ILE A 1 471 ? -3.541 35.688 -4.121 1 81.19 471 ILE A C 1
ATOM 3829 O O . ILE A 1 471 ? -2.525 35.875 -4.797 1 81.19 471 ILE A O 1
ATOM 3833 N N . MET A 1 472 ? -4.199 34.625 -4.066 1 75.88 472 MET A N 1
ATOM 3834 C CA . MET A 1 472 ? -3.756 33.469 -4.844 1 75.88 472 MET A CA 1
ATOM 3835 C C . MET A 1 472 ? -3.793 33.781 -6.336 1 75.88 472 MET A C 1
ATOM 3837 O O . MET A 1 472 ? -2.916 33.344 -7.086 1 75.88 472 MET A O 1
ATOM 3841 N N . ALA A 1 473 ? -4.844 34.438 -6.695 1 74.06 473 ALA A N 1
ATOM 3842 C CA . ALA A 1 473 ? -5.008 34.781 -8.109 1 74.06 473 ALA A CA 1
ATOM 3843 C C . ALA A 1 473 ? -3.924 35.75 -8.57 1 74.06 473 ALA A C 1
ATOM 3845 O O . ALA A 1 473 ? -3.512 35.719 -9.727 1 74.06 473 ALA A O 1
ATOM 3846 N N . LYS A 1 474 ? -3.555 36.562 -7.688 1 70.56 474 LYS A N 1
ATOM 3847 C CA . LYS A 1 474 ? -2.559 37.562 -8.039 1 70.56 474 LYS A CA 1
ATOM 3848 C C . LYS A 1 474 ? -1.151 37.094 -7.676 1 70.56 474 LYS A C 1
ATOM 3850 O O . LYS A 1 474 ? -0.179 37.812 -7.867 1 70.56 474 LYS A O 1
ATOM 3855 N N . PHE A 1 475 ? -1.267 36 -7.137 1 66.75 475 PHE A N 1
ATOM 3856 C CA . PHE A 1 475 ? -0.003 35.469 -6.625 1 66.75 475 PHE A CA 1
ATOM 3857 C C . PHE A 1 475 ? 1.012 35.312 -7.75 1 66.75 475 PHE A C 1
ATOM 3859 O O . PHE A 1 475 ? 0.749 34.625 -8.734 1 66.75 475 PHE A O 1
ATOM 3866 N N . ASP A 1 476 ? 1.945 36.188 -7.801 1 67.94 476 ASP A N 1
ATOM 3867 C CA . ASP A 1 476 ? 3.105 36.031 -8.672 1 67.94 476 ASP A CA 1
ATOM 3868 C C . ASP A 1 476 ? 4.387 35.875 -7.863 1 67.94 476 ASP A C 1
ATOM 3870 O O . ASP A 1 476 ? 4.613 36.594 -6.887 1 67.94 476 ASP A O 1
ATOM 3874 N N . VAL A 1 477 ? 4.93 34.75 -8.062 1 71.81 477 VAL A N 1
ATOM 3875 C CA . VAL A 1 477 ? 6.121 34.438 -7.273 1 71.81 477 VAL A CA 1
ATOM 3876 C C . VAL A 1 477 ? 7.328 35.156 -7.859 1 71.81 477 VAL A C 1
ATOM 3878 O O . VAL A 1 477 ? 7.648 35 -9.039 1 71.81 477 VAL A O 1
ATOM 3881 N N . ASN A 1 478 ? 7.719 36.188 -7.129 1 75.62 478 ASN A N 1
ATOM 3882 C CA . ASN A 1 478 ? 8.984 36.812 -7.52 1 75.62 478 ASN A CA 1
ATOM 3883 C C . ASN A 1 478 ? 10.172 35.906 -7.203 1 75.62 478 ASN A C 1
ATOM 3885 O O . ASN A 1 478 ? 10.102 35.094 -6.297 1 75.62 478 ASN A O 1
ATOM 3889 N N . LYS A 1 479 ? 11.109 36.031 -8.062 1 81.62 479 LYS A N 1
ATOM 3890 C CA . LYS A 1 479 ? 12.305 35.219 -7.891 1 81.62 479 LYS A CA 1
ATOM 3891 C C . LYS A 1 479 ? 13.469 36.031 -7.363 1 81.62 479 LYS A C 1
ATOM 3893 O O . LYS A 1 479 ? 13.648 37.188 -7.77 1 81.62 479 LYS A O 1
ATOM 3898 N N . GLN A 1 480 ? 14.086 35.531 -6.359 1 79.81 480 GLN A N 1
ATOM 3899 C CA . GLN A 1 480 ? 15.32 36.125 -5.855 1 79.81 480 GLN A CA 1
ATOM 3900 C C . GLN A 1 480 ? 16.531 35.25 -6.215 1 79.81 480 GLN A C 1
ATOM 3902 O O . GLN A 1 480 ? 16.562 34.062 -5.914 1 79.81 480 GLN A O 1
ATOM 3907 N N . THR A 1 481 ? 17.438 35.906 -6.953 1 84.06 481 THR A N 1
ATOM 3908 C CA . THR A 1 481 ? 18.672 35.188 -7.316 1 84.06 481 THR A CA 1
ATOM 3909 C C . THR A 1 481 ? 19.609 35.094 -6.121 1 84.06 481 THR A C 1
ATOM 3911 O O . THR A 1 481 ? 19.781 36.062 -5.375 1 84.06 481 THR A O 1
ATOM 3914 N N . LEU A 1 482 ? 20.078 33.969 -5.973 1 85 482 LEU A N 1
ATOM 3915 C CA . LEU A 1 482 ? 21.031 33.75 -4.883 1 85 482 LEU A CA 1
ATOM 3916 C C . LEU A 1 482 ? 22.406 34.281 -5.246 1 85 482 LEU A C 1
ATOM 3918 O O . LEU A 1 482 ? 22.828 34.188 -6.402 1 85 482 LEU A O 1
ATOM 3922 N N . LEU A 1 483 ? 23.016 34.875 -4.258 1 76.25 483 LEU A N 1
ATOM 3923 C CA . LEU A 1 483 ? 24.359 35.406 -4.473 1 76.25 483 LEU A CA 1
ATOM 3924 C C . LEU A 1 483 ? 25.328 34.25 -4.828 1 76.25 483 LEU A C 1
ATOM 3926 O O . LEU A 1 483 ? 26.156 34.406 -5.734 1 76.25 483 LEU A O 1
ATOM 3930 N N . LEU A 1 484 ? 25.203 33.219 -4.02 1 82.5 484 LEU A N 1
ATOM 3931 C CA . LEU A 1 484 ? 25.984 32 -4.273 1 82.5 484 LEU A CA 1
ATOM 3932 C C . LEU A 1 484 ? 25.078 30.812 -4.535 1 82.5 484 LEU A C 1
ATOM 3934 O O . LEU A 1 484 ? 24.219 30.5 -3.709 1 82.5 484 LEU A O 1
ATOM 3938 N N . PRO A 1 485 ? 25.281 30.281 -5.727 1 88.81 485 PRO A N 1
ATOM 3939 C CA . PRO A 1 485 ? 24.484 29.078 -5.992 1 88.81 485 PRO A CA 1
ATOM 3940 C C . PRO A 1 485 ? 24.703 27.984 -4.953 1 88.81 485 PRO A C 1
ATOM 3942 O O . PRO A 1 485 ? 25.828 27.812 -4.473 1 88.81 485 PRO A O 1
ATOM 3945 N N . LYS A 1 486 ? 23.656 27.422 -4.57 1 89 486 LYS A N 1
ATOM 3946 C CA . LYS A 1 486 ? 23.734 26.359 -3.57 1 89 486 LYS A CA 1
ATOM 3947 C C . LYS A 1 486 ? 23.672 24.969 -4.223 1 89 486 LYS A C 1
ATOM 3949 O O . LYS A 1 486 ? 22.781 24.719 -5.043 1 89 486 LYS A O 1
ATOM 3954 N N . LYS A 1 487 ? 24.672 24.188 -3.877 1 87.81 487 LYS A N 1
ATOM 3955 C CA . LYS A 1 487 ? 24.703 22.844 -4.434 1 87.81 487 LYS A CA 1
ATOM 3956 C C . LYS A 1 487 ? 23.594 21.969 -3.846 1 87.81 487 LYS A C 1
ATOM 3958 O O . LYS A 1 487 ? 23.391 21.969 -2.633 1 87.81 487 LYS A O 1
ATOM 3963 N N . LEU A 1 488 ? 22.875 21.359 -4.707 1 87.88 488 LEU A N 1
ATOM 3964 C CA . LEU A 1 488 ? 21.812 20.453 -4.289 1 87.88 488 LEU A CA 1
ATOM 3965 C C . LEU A 1 488 ? 22.281 19 -4.371 1 87.88 488 LEU A C 1
ATOM 3967 O O . LEU A 1 488 ? 23.062 18.641 -5.254 1 87.88 488 LEU A O 1
ATOM 3971 N N . ASN A 1 489 ? 21.812 18.234 -3.52 1 80.12 489 ASN A N 1
ATOM 3972 C CA . ASN A 1 489 ? 22.219 16.844 -3.443 1 80.12 489 ASN A CA 1
ATOM 3973 C C . ASN A 1 489 ? 21.203 15.914 -4.109 1 80.12 489 ASN A C 1
ATOM 3975 O O . ASN A 1 489 ? 20.328 15.367 -3.443 1 80.12 489 ASN A O 1
ATOM 3979 N N . PHE A 1 490 ? 21.359 15.734 -5.434 1 82.44 490 PHE A N 1
ATOM 3980 C CA . PHE A 1 490 ? 20.516 14.836 -6.203 1 82.44 490 PHE A CA 1
ATOM 3981 C C . PHE A 1 490 ? 21.344 13.883 -7.047 1 82.44 490 PHE A C 1
ATOM 3983 O O . PHE A 1 490 ? 22.453 14.227 -7.477 1 82.44 490 PHE A O 1
ATOM 3990 N N . ASN A 1 491 ? 20.891 12.742 -7.18 1 74.5 491 ASN A N 1
ATOM 3991 C CA . ASN A 1 491 ? 21.531 11.844 -8.133 1 74.5 491 ASN A CA 1
ATOM 3992 C C . ASN A 1 491 ? 21.094 12.148 -9.57 1 74.5 491 ASN A C 1
ATOM 3994 O O . ASN A 1 491 ? 20.25 13.016 -9.797 1 74.5 491 ASN A O 1
ATOM 3998 N N . ALA A 1 492 ? 21.703 11.477 -10.422 1 76.12 492 ALA A N 1
ATOM 3999 C CA . ALA A 1 492 ? 21.5 11.781 -11.836 1 76.12 492 ALA A CA 1
ATOM 4000 C C . ALA A 1 492 ? 20.047 11.594 -12.242 1 76.12 492 ALA A C 1
ATOM 4002 O O . ALA A 1 492 ? 19.484 12.422 -12.969 1 76.12 492 ALA A O 1
ATOM 4003 N N . LEU A 1 493 ? 19.484 10.578 -11.734 1 78.88 493 LEU A N 1
ATOM 4004 C CA . LEU A 1 493 ? 18.094 10.297 -12.094 1 78.88 493 LEU A CA 1
ATOM 4005 C C . LEU A 1 493 ? 17.156 11.359 -11.531 1 78.88 493 LEU A C 1
ATOM 4007 O O . LEU A 1 493 ? 16.234 11.797 -12.211 1 78.88 493 LEU A O 1
ATOM 4011 N N . GLU A 1 494 ? 17.438 11.648 -10.297 1 82.88 494 GLU A N 1
ATOM 4012 C CA . GLU A 1 494 ? 16.656 12.695 -9.656 1 82.88 494 GLU A CA 1
ATOM 4013 C C . GLU A 1 494 ? 16.797 14.031 -10.383 1 82.88 494 GLU A C 1
ATOM 4015 O O . GLU A 1 494 ? 15.828 14.766 -10.547 1 82.88 494 GLU A O 1
ATOM 4020 N N . MET A 1 495 ? 17.984 14.289 -10.805 1 86.75 495 MET A N 1
ATOM 4021 C CA . MET A 1 495 ? 18.234 15.531 -11.531 1 86.75 495 MET A CA 1
ATOM 4022 C C . MET A 1 495 ? 17.453 15.547 -12.844 1 86.75 495 MET A C 1
ATOM 4024 O O . MET A 1 495 ? 16.922 16.594 -13.25 1 86.75 495 MET A O 1
ATOM 4028 N N . ASP A 1 496 ? 17.359 14.422 -13.43 1 83.38 496 ASP A N 1
ATOM 4029 C CA . ASP A 1 496 ? 16.609 14.32 -14.664 1 83.38 496 ASP A CA 1
ATOM 4030 C C . ASP A 1 496 ? 15.125 14.609 -14.422 1 83.38 496 ASP A C 1
ATOM 4032 O O . ASP A 1 496 ? 14.469 15.273 -15.234 1 83.38 496 ASP A O 1
ATOM 4036 N N . LEU A 1 497 ? 14.688 14.039 -13.375 1 84.81 497 LEU A N 1
ATOM 4037 C CA . LEU A 1 497 ? 13.289 14.281 -13.008 1 84.81 497 LEU A CA 1
ATOM 4038 C C . LEU A 1 497 ? 13.039 15.758 -12.758 1 84.81 497 LEU A C 1
ATOM 4040 O O . LEU A 1 497 ? 12 16.297 -13.164 1 84.81 497 LEU A O 1
ATOM 4044 N N . ILE A 1 498 ? 13.945 16.391 -12.07 1 89.44 498 ILE A N 1
ATOM 4045 C CA . ILE A 1 498 ? 13.836 17.812 -11.766 1 89.44 498 ILE A CA 1
ATOM 4046 C C . ILE A 1 498 ? 13.82 18.625 -13.062 1 89.44 498 ILE A C 1
ATOM 4048 O O . ILE A 1 498 ? 13.031 19.547 -13.211 1 89.44 498 ILE A O 1
ATOM 4052 N N . GLU A 1 499 ? 14.602 18.172 -13.992 1 87.88 499 GLU A N 1
ATOM 4053 C CA . GLU A 1 499 ? 14.656 18.859 -15.273 1 87.88 499 GLU A CA 1
ATOM 4054 C C . GLU A 1 499 ? 13.352 18.688 -16.047 1 87.88 499 GLU A C 1
ATOM 4056 O O . GLU A 1 499 ? 12.891 19.625 -16.719 1 87.88 499 GLU A O 1
ATOM 4061 N N . GLU A 1 500 ? 12.867 17.578 -15.906 1 86 500 GLU A N 1
ATOM 4062 C CA . GLU A 1 500 ? 11.602 17.297 -16.578 1 86 500 GLU A CA 1
ATOM 4063 C C . GLU A 1 500 ? 10.477 18.156 -16.016 1 86 500 GLU A C 1
ATOM 4065 O O . GLU A 1 500 ? 9.562 18.547 -16.734 1 86 500 GLU A O 1
ATOM 4070 N N . MET A 1 501 ? 10.633 18.344 -14.742 1 87.62 501 MET A N 1
ATOM 4071 C CA . MET A 1 501 ? 9.586 19.094 -14.07 1 87.62 501 MET A CA 1
ATOM 4072 C C . MET A 1 501 ? 10.023 20.531 -13.82 1 87.62 501 MET A C 1
ATOM 4074 O O . MET A 1 501 ? 9.617 21.156 -12.836 1 87.62 501 MET A O 1
ATOM 4078 N N . LYS A 1 502 ? 10.859 21 -14.648 1 91.5 502 LYS A N 1
ATOM 4079 C CA . LYS A 1 502 ? 11.461 22.312 -14.469 1 91.5 502 LYS A CA 1
ATOM 4080 C C . LYS A 1 502 ? 10.391 23.391 -14.383 1 91.5 502 LYS A C 1
ATOM 4082 O O . LYS A 1 502 ? 10.531 24.344 -13.617 1 91.5 502 LYS A O 1
ATOM 4087 N N . SER A 1 503 ? 9.352 23.219 -15.148 1 89.88 503 SER A N 1
ATOM 4088 C CA . SER A 1 503 ? 8.281 24.203 -15.172 1 89.88 503 SER A CA 1
ATOM 4089 C C . SER A 1 503 ? 7.621 24.344 -13.805 1 89.88 503 SER A C 1
ATOM 4091 O O . SER A 1 503 ? 7.281 25.453 -13.383 1 89.88 503 SER A O 1
ATOM 4093 N N . VAL A 1 504 ? 7.473 23.266 -13.148 1 89.69 504 VAL A N 1
ATOM 4094 C CA . VAL A 1 504 ? 6.848 23.266 -11.828 1 89.69 504 VAL A CA 1
ATOM 4095 C C . VAL A 1 504 ? 7.738 24.016 -10.844 1 89.69 504 VAL A C 1
ATOM 4097 O O . VAL A 1 504 ? 7.246 24.844 -10.055 1 89.69 504 VAL A O 1
ATOM 4100 N N . PHE A 1 505 ? 8.977 23.797 -10.922 1 91.56 505 PHE A N 1
ATOM 4101 C CA . PHE A 1 505 ? 9.914 24.438 -10.008 1 91.56 505 PHE A CA 1
ATOM 4102 C C . PHE A 1 505 ? 9.977 25.938 -10.281 1 91.56 505 PHE A C 1
ATOM 4104 O O . PHE A 1 505 ? 9.984 26.75 -9.352 1 91.56 505 PHE A O 1
ATOM 4111 N N . HIS A 1 506 ? 9.953 26.25 -11.531 1 88.81 506 HIS A N 1
ATOM 4112 C CA . HIS A 1 506 ? 10.008 27.656 -11.914 1 88.81 506 HIS A CA 1
ATOM 4113 C C . HIS A 1 506 ? 8.727 28.391 -11.508 1 88.81 506 HIS A C 1
ATOM 4115 O O . HIS A 1 506 ? 8.773 29.547 -11.078 1 88.81 506 HIS A O 1
ATOM 4121 N N . LYS A 1 507 ? 7.645 27.703 -11.688 1 86.25 507 LYS A N 1
ATOM 4122 C CA . LYS A 1 507 ? 6.363 28.281 -11.297 1 86.25 507 LYS A CA 1
ATOM 4123 C C . LYS A 1 507 ? 6.316 28.547 -9.797 1 86.25 507 LYS A C 1
ATOM 4125 O O . LYS A 1 507 ? 5.625 29.469 -9.344 1 86.25 507 LYS A O 1
ATOM 4130 N N . ASN A 1 508 ? 7.059 27.781 -9.102 1 88.38 508 ASN A N 1
ATOM 4131 C CA . ASN A 1 508 ? 7.117 27.953 -7.652 1 88.38 508 ASN A CA 1
ATOM 4132 C C . ASN A 1 508 ? 8.219 28.938 -7.254 1 88.38 508 ASN A C 1
ATOM 4134 O O . ASN A 1 508 ? 8.508 29.109 -6.066 1 88.38 508 ASN A O 1
ATOM 4138 N N . GLY A 1 509 ? 8.852 29.5 -8.234 1 88.06 509 GLY A N 1
ATOM 4139 C CA . GLY A 1 509 ? 9.805 30.562 -7.973 1 88.06 509 GLY A CA 1
ATOM 4140 C C . GLY A 1 509 ? 11.227 30.062 -7.797 1 88.06 509 GLY A C 1
ATOM 4141 O O . GLY A 1 509 ? 12.109 30.828 -7.402 1 88.06 509 GLY A O 1
ATOM 4142 N N . PHE A 1 510 ? 11.453 28.797 -8.109 1 92.69 510 PHE A N 1
ATOM 4143 C CA . PHE A 1 510 ? 12.805 28.25 -7.973 1 92.69 510 PHE A CA 1
ATOM 4144 C C . PHE A 1 510 ? 13.539 28.312 -9.305 1 92.69 510 PHE A C 1
ATOM 4146 O O . PHE A 1 510 ? 12.945 28.078 -10.359 1 92.69 510 PHE A O 1
ATOM 4153 N N . SER A 1 511 ? 14.766 28.672 -9.258 1 92.62 511 SER A N 1
ATOM 4154 C CA . SER A 1 511 ? 15.656 28.578 -10.406 1 92.62 511 SER A CA 1
ATOM 4155 C C . SER A 1 511 ? 16.859 27.703 -10.094 1 92.62 511 SER A C 1
ATOM 4157 O O . SER A 1 511 ? 17.406 27.75 -8.992 1 92.62 511 SER A O 1
ATOM 4159 N N . PHE A 1 512 ? 17.172 26.891 -11.023 1 94.06 512 PHE A N 1
ATOM 4160 C CA . PHE A 1 512 ? 18.297 25.984 -10.828 1 94.06 512 PHE A CA 1
ATOM 4161 C C . PHE A 1 512 ? 19.078 25.781 -12.125 1 94.06 512 PHE A C 1
ATOM 4163 O O . PHE A 1 512 ? 18.562 26.094 -13.211 1 94.06 512 PHE A O 1
ATOM 4170 N N . LYS A 1 513 ? 20.328 25.438 -12.016 1 92.44 513 LYS A N 1
ATOM 4171 C CA . LYS A 1 513 ? 21.188 25.125 -13.156 1 92.44 513 LYS A CA 1
ATOM 4172 C C . LYS A 1 513 ? 21.891 23.781 -12.961 1 92.44 513 LYS A C 1
ATOM 4174 O O . LYS A 1 513 ? 22.312 23.453 -11.852 1 92.44 513 LYS A O 1
ATOM 4179 N N . ARG A 1 514 ? 21.844 23.031 -14.008 1 90.56 514 ARG A N 1
ATOM 4180 C CA . ARG A 1 514 ? 22.547 21.766 -13.992 1 90.56 514 ARG A CA 1
ATOM 4181 C C . ARG A 1 514 ? 23.906 21.875 -14.68 1 90.56 514 ARG A C 1
ATOM 4183 O O . ARG A 1 514 ? 24 22.391 -15.789 1 90.56 514 ARG A O 1
ATOM 4190 N N . ASN A 1 515 ? 24.984 21.609 -13.953 1 84.06 515 ASN A N 1
ATOM 4191 C CA . ASN A 1 515 ? 26.328 21.516 -14.523 1 84.06 515 ASN A CA 1
ATOM 4192 C C . ASN A 1 515 ? 26.828 20.078 -14.5 1 84.06 515 ASN A C 1
ATOM 4194 O O . ASN A 1 515 ? 27.359 19.609 -13.477 1 84.06 515 ASN A O 1
ATOM 4198 N N . LYS A 1 516 ? 26.828 19.406 -15.586 1 80.5 516 LYS A N 1
ATOM 4199 C CA . LYS A 1 516 ? 27.234 18.016 -15.719 1 80.5 516 LYS A CA 1
ATOM 4200 C C . LYS A 1 516 ? 26.484 17.125 -14.734 1 80.5 516 LYS A C 1
ATOM 4202 O O . LYS A 1 516 ? 25.281 16.891 -14.883 1 80.5 516 LYS A O 1
ATOM 4207 N N . ASN A 1 517 ? 27.188 16.859 -13.594 1 78.75 517 ASN A N 1
ATOM 4208 C CA . ASN A 1 517 ? 26.609 15.875 -12.672 1 78.75 517 ASN A CA 1
ATOM 4209 C C . ASN A 1 517 ? 26.172 16.531 -11.367 1 78.75 517 ASN A C 1
ATOM 4211 O O . ASN A 1 517 ? 25.891 15.844 -10.383 1 78.75 517 ASN A O 1
ATOM 4215 N N . GLU A 1 518 ? 26.094 17.859 -11.461 1 87.25 518 GLU A N 1
ATOM 4216 C CA . GLU A 1 518 ? 25.688 18.547 -10.242 1 87.25 518 GLU A CA 1
ATOM 4217 C C . GLU A 1 518 ? 24.594 19.578 -10.531 1 87.25 518 GLU A C 1
ATOM 4219 O O . GLU A 1 518 ? 24.484 20.078 -11.648 1 87.25 518 GLU A O 1
ATOM 4224 N N . MET A 1 519 ? 23.766 19.719 -9.531 1 90.44 519 MET A N 1
ATOM 4225 C CA . MET A 1 519 ? 22.688 20.703 -9.648 1 90.44 519 MET A CA 1
ATOM 4226 C C . MET A 1 519 ? 22.828 21.797 -8.609 1 90.44 519 MET A C 1
ATOM 4228 O O . MET A 1 519 ? 23.172 21.531 -7.453 1 90.44 519 MET A O 1
ATOM 4232 N N . PHE A 1 520 ? 22.672 23.031 -9.094 1 92.81 520 PHE A N 1
ATOM 4233 C CA . PHE A 1 520 ? 22.828 24.188 -8.211 1 92.81 520 PHE A CA 1
ATOM 4234 C C . PHE A 1 520 ? 21.547 25.016 -8.172 1 92.81 520 PHE A C 1
ATOM 4236 O O . PHE A 1 520 ? 20.906 25.234 -9.203 1 92.81 520 PHE A O 1
ATOM 4243 N N . LEU A 1 521 ? 21.188 25.297 -6.961 1 93.25 521 LEU A N 1
ATOM 4244 C CA . LEU A 1 521 ? 20.078 26.234 -6.773 1 93.25 521 LEU A CA 1
ATOM 4245 C C . LEU A 1 521 ? 20.547 27.672 -6.996 1 93.25 521 LEU A C 1
ATOM 4247 O O . LEU A 1 521 ? 21.469 28.141 -6.328 1 93.25 521 LEU A O 1
ATOM 4251 N N . THR A 1 522 ? 19.953 28.375 -7.902 1 92.25 522 THR A N 1
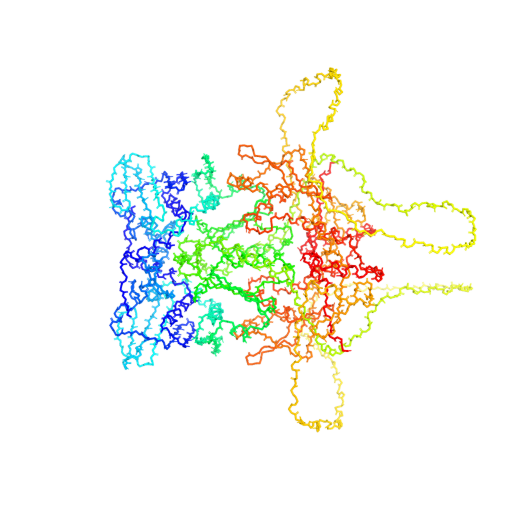ATOM 4252 C CA . THR A 1 522 ? 20.422 29.703 -8.273 1 92.25 522 THR A CA 1
ATOM 4253 C C . THR A 1 522 ? 19.422 30.766 -7.828 1 92.25 522 THR A C 1
ATOM 4255 O O . THR A 1 522 ? 19.766 31.953 -7.738 1 92.25 522 THR A O 1
ATOM 4258 N N . GLY A 1 523 ? 18.25 30.328 -7.598 1 91.06 523 GLY A N 1
ATOM 4259 C CA . GLY A 1 523 ? 17.25 31.281 -7.168 1 91.06 523 GLY A CA 1
ATOM 4260 C C . GLY A 1 523 ? 16.156 30.656 -6.309 1 91.06 523 GLY A C 1
ATOM 4261 O O . GLY A 1 523 ? 15.82 29.484 -6.484 1 91.06 523 GLY A O 1
ATOM 4262 N N . VAL A 1 524 ? 15.648 31.406 -5.426 1 89.75 524 VAL A N 1
ATOM 4263 C CA . VAL A 1 524 ? 14.57 30.984 -4.547 1 89.75 524 VAL A CA 1
ATOM 4264 C C . VAL A 1 524 ? 13.43 32 -4.609 1 89.75 524 VAL A C 1
ATOM 4266 O O . VAL A 1 524 ? 13.633 33.156 -5 1 89.75 524 VAL A O 1
ATOM 4269 N N . PRO A 1 525 ? 12.266 31.484 -4.328 1 85.69 525 PRO A N 1
ATOM 4270 C CA . PRO A 1 525 ? 11.141 32.438 -4.312 1 85.69 525 PRO A CA 1
ATOM 4271 C C . PRO A 1 525 ? 11.297 33.5 -3.244 1 85.69 525 PRO A C 1
ATOM 4273 O O . PRO A 1 525 ? 11.953 33.281 -2.227 1 85.69 525 PRO A O 1
ATOM 4276 N N . ASP A 1 526 ? 11.016 34.625 -3.611 1 75.5 526 ASP A N 1
ATOM 4277 C CA . ASP A 1 526 ? 10.977 35.75 -2.691 1 75.5 526 ASP A CA 1
ATOM 4278 C C . ASP A 1 526 ? 9.547 36.281 -2.514 1 75.5 526 ASP A C 1
ATOM 4280 O O . ASP A 1 526 ? 8.945 36.781 -3.459 1 75.5 526 ASP A O 1
ATOM 4284 N N . PHE A 1 527 ? 9.07 35.812 -1.408 1 66 527 PHE A N 1
ATOM 4285 C CA . PHE A 1 527 ? 7.715 36.281 -1.168 1 66 527 PHE A CA 1
ATOM 4286 C C . PHE A 1 527 ? 7.605 36.938 0.198 1 66 527 PHE A C 1
ATOM 4288 O O . PHE A 1 527 ? 7.77 36.281 1.229 1 66 527 PHE A O 1
ATOM 4295 N N . LYS A 1 528 ? 7.172 38.125 0.109 1 57.88 528 LYS A N 1
ATOM 4296 C CA . LYS A 1 528 ? 6.824 38.969 1.244 1 57.88 528 LYS A CA 1
ATOM 4297 C C . LYS A 1 528 ? 7.762 38.719 2.422 1 57.88 528 LYS A C 1
ATOM 4299 O O . LYS A 1 528 ? 7.312 38.531 3.553 1 57.88 528 LYS A O 1
ATOM 4304 N N . ASN A 1 529 ? 9.07 38.531 2.191 1 54.41 529 ASN A N 1
ATOM 4305 C CA . ASN A 1 529 ? 10.156 38.5 3.168 1 54.41 529 ASN A CA 1
ATOM 4306 C C . ASN A 1 529 ? 10.297 37.125 3.807 1 54.41 529 ASN A C 1
ATOM 4308 O O . ASN A 1 529 ? 10.797 37 4.926 1 54.41 529 ASN A O 1
ATOM 4312 N N . VAL A 1 530 ? 9.492 36.25 3.242 1 63.47 530 VAL A N 1
ATOM 4313 C CA . VAL A 1 530 ? 9.734 34.875 3.73 1 63.47 530 VAL A CA 1
ATOM 4314 C C . VAL A 1 530 ? 10.93 34.281 2.998 1 63.47 530 VAL A C 1
ATOM 4316 O O . VAL A 1 530 ? 11.07 34.438 1.784 1 63.47 530 VAL A O 1
ATOM 4319 N N . CYS A 1 531 ? 11.758 33.781 3.803 1 63.28 531 CYS A N 1
ATOM 4320 C CA . CYS A 1 531 ? 12.977 33.188 3.264 1 63.28 531 CYS A CA 1
ATOM 4321 C C . CYS A 1 531 ? 12.734 31.75 2.828 1 63.28 531 CYS A C 1
ATOM 4323 O O . CYS A 1 531 ? 12.336 30.906 3.639 1 63.28 531 CYS A O 1
ATOM 4325 N N . PHE A 1 532 ? 12.75 31.531 1.539 1 79.5 532 PHE A N 1
ATOM 4326 C CA . PHE A 1 532 ? 12.734 30.172 1.021 1 79.5 532 PHE A CA 1
ATOM 4327 C C . PHE A 1 532 ? 14.148 29.609 0.928 1 79.5 532 PHE A C 1
ATOM 4329 O O . PHE A 1 532 ? 15.102 30.359 0.699 1 79.5 532 PHE A O 1
ATOM 4336 N N . THR A 1 533 ? 14.273 28.344 1.242 1 77.81 533 THR A N 1
ATOM 4337 C CA . THR A 1 533 ? 15.578 27.688 1.254 1 77.81 533 THR A CA 1
ATOM 4338 C C . THR A 1 533 ? 15.57 26.453 0.372 1 77.81 533 THR A C 1
ATOM 4340 O O . THR A 1 533 ? 14.602 26.203 -0.349 1 77.81 533 THR A O 1
ATOM 4343 N N . GLU A 1 534 ? 16.719 25.797 0.374 1 84.31 534 GLU A N 1
ATOM 4344 C CA . GLU A 1 534 ? 16.844 24.547 -0.366 1 84.31 534 GLU A CA 1
ATOM 4345 C C . GLU A 1 534 ? 15.875 23.484 0.159 1 84.31 534 GLU A C 1
ATOM 4347 O O . GLU A 1 534 ? 15.43 22.609 -0.589 1 84.31 534 GLU A O 1
ATOM 4352 N N . ASN A 1 535 ? 15.516 23.719 1.39 1 76.81 535 ASN A N 1
ATOM 4353 C CA . ASN A 1 535 ? 14.578 22.781 1.989 1 76.81 535 ASN A CA 1
ATOM 4354 C C . ASN A 1 535 ? 13.219 22.828 1.292 1 76.81 535 ASN A C 1
ATOM 4356 O O . ASN A 1 535 ? 12.57 21.781 1.127 1 76.81 535 ASN A O 1
ATOM 4360 N N . ASP A 1 536 ? 12.891 23.938 0.912 1 81.94 536 ASP A N 1
ATOM 4361 C CA . ASP A 1 536 ? 11.617 24.078 0.206 1 81.94 536 ASP A CA 1
ATOM 4362 C C . ASP A 1 536 ? 11.688 23.438 -1.178 1 81.94 536 ASP A C 1
ATOM 4364 O O . ASP A 1 536 ? 10.688 22.891 -1.658 1 81.94 536 ASP A O 1
ATOM 4368 N N . PHE A 1 537 ? 12.875 23.531 -1.699 1 87.62 537 PHE A N 1
ATOM 4369 C CA . PHE A 1 537 ? 13.102 22.875 -2.982 1 87.62 537 PHE A CA 1
ATOM 4370 C C . PHE A 1 537 ? 12.977 21.359 -2.85 1 87.62 537 PHE A C 1
ATOM 4372 O O . PHE A 1 537 ? 12.305 20.719 -3.654 1 87.62 537 PHE A O 1
ATOM 4379 N N . TYR A 1 538 ? 13.586 20.891 -1.87 1 83.94 538 TYR A N 1
ATOM 4380 C CA . TYR A 1 538 ? 13.547 19.453 -1.626 1 83.94 538 TYR A CA 1
ATOM 4381 C C . TYR A 1 538 ? 12.125 18.984 -1.322 1 83.94 538 TYR A C 1
ATOM 4383 O O . TYR A 1 538 ? 11.703 17.906 -1.749 1 83.94 538 TYR A O 1
ATOM 4391 N N . ASN A 1 539 ? 11.414 19.781 -0.612 1 80.94 539 ASN A N 1
ATOM 4392 C CA . ASN A 1 539 ? 10.031 19.438 -0.288 1 80.94 539 ASN A CA 1
ATOM 4393 C C . ASN A 1 539 ? 9.172 19.359 -1.543 1 80.94 539 ASN A C 1
ATOM 4395 O O . ASN A 1 539 ? 8.328 18.453 -1.661 1 80.94 539 ASN A O 1
ATOM 4399 N N . LEU A 1 540 ? 9.375 20.328 -2.328 1 85.69 540 LEU A N 1
ATOM 4400 C CA . LEU A 1 540 ? 8.648 20.312 -3.594 1 85.69 540 LEU A CA 1
ATOM 4401 C C . LEU A 1 540 ? 9.008 19.078 -4.414 1 85.69 540 LEU A C 1
ATOM 4403 O O . LEU A 1 540 ? 8.141 18.469 -5.039 1 85.69 540 LEU A O 1
ATOM 4407 N N . PHE A 1 541 ? 10.273 18.75 -4.391 1 86.75 541 PHE A N 1
ATOM 4408 C CA . PHE A 1 541 ? 10.734 17.547 -5.09 1 86.75 541 PHE A CA 1
ATOM 4409 C C . PHE A 1 541 ? 10.055 16.312 -4.539 1 86.75 541 PHE A C 1
ATOM 4411 O O . PHE A 1 541 ? 9.648 15.422 -5.301 1 86.75 541 PHE A O 1
ATOM 4418 N N . ASN A 1 542 ? 9.969 16.234 -3.326 1 79.56 542 ASN A N 1
ATOM 4419 C CA . ASN A 1 542 ? 9.312 15.094 -2.686 1 79.56 542 ASN A CA 1
ATOM 4420 C C . ASN A 1 542 ? 7.844 15 -3.07 1 79.56 542 ASN A C 1
ATOM 4422 O O . ASN A 1 542 ? 7.309 13.898 -3.244 1 79.56 542 ASN A O 1
ATOM 4426 N N . LYS A 1 543 ? 7.23 16.078 -3.152 1 80.81 543 LYS A N 1
ATOM 4427 C CA . LYS A 1 543 ? 5.836 16.094 -3.586 1 80.81 543 LYS A CA 1
ATOM 4428 C C . LYS A 1 543 ? 5.688 15.492 -4.98 1 80.81 543 LYS A C 1
ATOM 4430 O O . LYS A 1 543 ? 4.723 14.773 -5.258 1 80.81 543 LYS A O 1
ATOM 4435 N N . ILE A 1 544 ? 6.621 15.859 -5.762 1 83.38 544 ILE A N 1
ATOM 4436 C CA . ILE A 1 544 ? 6.613 15.359 -7.129 1 83.38 544 ILE A CA 1
ATOM 4437 C C . ILE A 1 544 ? 6.805 13.844 -7.125 1 83.38 544 ILE A C 1
ATOM 4439 O O . ILE A 1 544 ? 6.09 13.117 -7.82 1 83.38 544 ILE A O 1
ATOM 4443 N N . LYS A 1 545 ? 7.723 13.469 -6.34 1 76.44 545 LYS A N 1
ATOM 4444 C CA . LYS A 1 545 ? 8.016 12.047 -6.242 1 76.44 545 LYS A CA 1
ATOM 4445 C C . LYS A 1 545 ? 6.805 11.266 -5.73 1 76.44 545 LYS A C 1
ATOM 4447 O O . LYS A 1 545 ? 6.562 10.133 -6.148 1 76.44 545 LYS A O 1
ATOM 4452 N N . ASP A 1 546 ? 6.09 11.938 -4.879 1 71.75 546 ASP A N 1
ATOM 4453 C CA . ASP A 1 546 ? 4.926 11.305 -4.273 1 71.75 546 ASP A CA 1
ATOM 4454 C C . ASP A 1 546 ? 3.691 11.461 -5.152 1 71.75 546 ASP A C 1
ATOM 4456 O O . ASP A 1 546 ? 2.588 11.078 -4.762 1 71.75 546 ASP A O 1
ATOM 4460 N N . ASN A 1 547 ? 3.809 12.102 -6.273 1 71.94 547 ASN A N 1
ATOM 4461 C CA . ASN A 1 547 ? 2.736 12.312 -7.242 1 71.94 547 ASN A CA 1
ATOM 4462 C C . ASN A 1 547 ? 1.584 13.109 -6.637 1 71.94 547 ASN A C 1
ATOM 4464 O O . ASN A 1 547 ? 0.418 12.742 -6.801 1 71.94 547 ASN A O 1
ATOM 4468 N N . GLU A 1 548 ? 1.979 14.039 -5.879 1 71.62 548 GLU A N 1
ATOM 4469 C CA . GLU A 1 548 ? 0.953 14.93 -5.344 1 71.62 548 GLU A CA 1
ATOM 4470 C C . GLU A 1 548 ? 0.322 15.773 -6.445 1 71.62 548 GLU A C 1
ATOM 4472 O O . GLU A 1 548 ? 0.982 16.109 -7.43 1 71.62 548 GLU A O 1
ATOM 4477 N N . ILE A 1 549 ? -0.92 15.977 -6.316 1 67.38 549 ILE A N 1
ATOM 4478 C CA . ILE A 1 549 ? -1.647 16.75 -7.312 1 67.38 549 ILE A CA 1
ATOM 4479 C C . ILE A 1 549 ? -1.291 18.234 -7.18 1 67.38 549 ILE A C 1
ATOM 4481 O O . ILE A 1 549 ? -1.059 18.906 -8.18 1 67.38 549 ILE A O 1
ATOM 4485 N N . ASP A 1 550 ? -1.244 18.672 -5.891 1 71.44 550 ASP A N 1
ATOM 4486 C CA . ASP A 1 550 ? -0.906 20.062 -5.629 1 71.44 550 ASP A CA 1
ATOM 4487 C C . ASP A 1 550 ? 0.605 20.25 -5.512 1 71.44 550 ASP A C 1
ATOM 4489 O O . ASP A 1 550 ? 1.189 19.984 -4.457 1 71.44 550 ASP A O 1
ATOM 4493 N N . LEU A 1 551 ? 1.168 20.719 -6.66 1 79.38 551 LEU A N 1
ATOM 4494 C CA . LEU A 1 551 ? 2.617 20.875 -6.703 1 79.38 551 LEU A CA 1
ATOM 4495 C C . LEU A 1 551 ? 3.018 22.312 -6.379 1 79.38 551 LEU A C 1
ATOM 4497 O O . LEU A 1 551 ? 3.707 22.953 -7.168 1 79.38 551 LEU A O 1
ATOM 4501 N N . VAL A 1 552 ? 2.449 22.875 -5.242 1 78.81 552 VAL A N 1
ATOM 4502 C CA . VAL A 1 552 ? 2.789 24.203 -4.738 1 78.81 552 VAL A CA 1
ATOM 4503 C C . VAL A 1 552 ? 3.5 24.078 -3.391 1 78.81 552 VAL A C 1
ATOM 4505 O O . VAL A 1 552 ? 3.164 23.203 -2.584 1 78.81 552 VAL A O 1
ATOM 4508 N N . CYS A 1 553 ? 4.504 24.891 -3.328 1 80.81 553 CYS A N 1
ATOM 4509 C CA . CYS A 1 553 ? 5.227 24.891 -2.061 1 80.81 553 CYS A CA 1
ATOM 4510 C C . CYS A 1 553 ? 4.277 25.125 -0.891 1 80.81 553 CYS A C 1
ATOM 4512 O O . CYS A 1 553 ? 3.451 26.031 -0.935 1 80.81 553 CYS A O 1
ATOM 4514 N N . ASP A 1 554 ? 4.352 24.359 0.09 1 73.94 554 ASP A N 1
ATOM 4515 C CA . ASP A 1 554 ? 3.465 24.422 1.247 1 73.94 554 ASP A CA 1
ATOM 4516 C C . ASP A 1 554 ? 3.582 25.781 1.942 1 73.94 554 ASP A C 1
ATOM 4518 O O . ASP A 1 554 ? 2.594 26.312 2.461 1 73.94 554 ASP A O 1
ATOM 4522 N N . LYS A 1 555 ? 4.742 26.312 1.901 1 74.5 555 LYS A N 1
ATOM 4523 C CA . LYS A 1 555 ? 4.988 27.594 2.57 1 74.5 555 LYS A CA 1
ATOM 4524 C C . LYS A 1 555 ? 4.121 28.703 1.976 1 74.5 555 LYS A C 1
ATOM 4526 O O . LYS A 1 555 ? 3.715 29.625 2.684 1 74.5 555 LYS A O 1
ATOM 4531 N N . TYR A 1 556 ? 3.893 28.531 0.675 1 75.12 556 TYR A N 1
ATOM 4532 C CA . TYR A 1 556 ? 3.055 29.547 0.031 1 75.12 556 TYR A CA 1
ATOM 4533 C C . TYR A 1 556 ? 1.654 29.547 0.63 1 75.12 556 TYR A C 1
ATOM 4535 O O . TYR A 1 556 ? 1.098 30.625 0.907 1 75.12 556 TYR A O 1
ATOM 4543 N N . LYS A 1 557 ? 1.226 28.375 0.794 1 72.44 557 LYS A N 1
ATOM 4544 C CA . LYS A 1 557 ? -0.136 28.266 1.312 1 72.44 557 LYS A CA 1
ATOM 4545 C C . LYS A 1 557 ? -0.242 28.875 2.705 1 72.44 557 LYS A C 1
ATOM 4547 O O . LYS A 1 557 ? -1.203 29.594 3.006 1 72.44 557 LYS A O 1
ATOM 4552 N N . HIS A 1 558 ? 0.747 28.609 3.348 1 70.81 558 HIS A N 1
ATOM 4553 C CA . HIS A 1 558 ? 0.751 29.141 4.707 1 70.81 558 HIS A CA 1
ATOM 4554 C C . HIS A 1 558 ? 0.869 30.656 4.703 1 70.81 558 HIS A C 1
ATOM 4556 O O . HIS A 1 558 ? 0.183 31.344 5.469 1 70.81 558 HIS A O 1
ATOM 4562 N N . ILE A 1 559 ? 1.71 31.094 3.914 1 70.38 559 ILE A N 1
ATOM 4563 C CA . ILE A 1 559 ? 1.949 32.531 3.834 1 70.38 559 ILE A CA 1
ATOM 4564 C C . ILE A 1 559 ? 0.697 33.25 3.316 1 70.38 559 ILE A C 1
ATOM 4566 O O . ILE A 1 559 ? 0.282 34.25 3.865 1 70.38 559 ILE A O 1
ATOM 4570 N N . MET A 1 560 ? 0.192 32.656 2.346 1 75.81 560 MET A N 1
ATOM 4571 C CA . MET A 1 560 ? -0.996 33.25 1.748 1 75.81 560 MET A CA 1
ATOM 4572 C C . MET A 1 560 ? -2.168 33.25 2.723 1 75.81 560 MET A C 1
ATOM 4574 O O . MET A 1 560 ? -2.941 34.188 2.795 1 75.81 560 MET A O 1
ATOM 4578 N N . ALA A 1 561 ? -2.193 32.156 3.357 1 75.12 561 ALA A N 1
ATOM 4579 C CA . ALA A 1 561 ? -3.248 32.062 4.363 1 75.12 561 ALA A CA 1
ATOM 4580 C C . ALA A 1 561 ? -3.061 33.094 5.465 1 75.12 561 ALA A C 1
ATOM 4582 O O . ALA A 1 561 ? -4.023 33.75 5.887 1 75.12 561 ALA A O 1
ATOM 4583 N N . SER A 1 562 ? -1.902 33.25 5.859 1 68.75 562 SER A N 1
ATOM 4584 C CA . SER A 1 562 ? -1.602 34.219 6.902 1 68.75 562 SER A CA 1
ATOM 4585 C C . SER A 1 562 ? -1.875 35.625 6.426 1 68.75 562 SER A C 1
ATOM 4587 O O . SER A 1 562 ? -2.439 36.438 7.164 1 68.75 562 SER A O 1
ATOM 4589 N N . LYS A 1 563 ? -1.443 35.906 5.266 1 72.88 563 LYS A N 1
ATOM 4590 C CA . LYS A 1 563 ? -1.687 37.219 4.691 1 72.88 563 LYS A CA 1
ATOM 4591 C C . LYS A 1 563 ? -3.182 37.5 4.559 1 72.88 563 LYS A C 1
ATOM 4593 O O . LYS A 1 563 ? -3.645 38.594 4.852 1 72.88 563 LYS A O 1
ATOM 4598 N N . ALA A 1 564 ? -3.814 36.531 4.062 1 79.94 564 ALA A N 1
ATOM 4599 C CA . ALA A 1 564 ? -5.262 36.656 3.93 1 79.94 564 ALA A CA 1
ATOM 4600 C C . ALA A 1 564 ? -5.918 36.906 5.281 1 79.94 564 ALA A C 1
ATOM 4602 O O . ALA A 1 564 ? -6.816 37.75 5.398 1 79.94 564 ALA A O 1
ATOM 4603 N N . CYS A 1 565 ? -5.465 36.25 6.176 1 73.44 565 CYS A N 1
ATOM 4604 C CA . CYS A 1 565 ? -6.016 36.375 7.52 1 73.44 565 CYS A CA 1
ATOM 4605 C C . CYS A 1 565 ? -5.77 37.781 8.07 1 73.44 565 CYS A C 1
ATOM 4607 O O . CYS A 1 565 ? -6.684 38.406 8.609 1 73.44 565 CYS A O 1
ATOM 4609 N N . ARG A 1 566 ? -4.594 38.25 7.91 1 69.88 566 ARG A N 1
ATOM 4610 C CA . ARG A 1 566 ? -4.199 39.531 8.453 1 69.88 566 ARG A CA 1
ATOM 4611 C C . ARG A 1 566 ? -4.898 40.656 7.723 1 69.88 566 ARG A C 1
ATOM 4613 O O . ARG A 1 566 ? -5.156 41.719 8.305 1 69.88 566 ARG A O 1
ATOM 4620 N N . SER A 1 567 ? -5.102 40.469 6.543 1 76.94 567 SER A N 1
ATOM 4621 C CA . SER A 1 567 ? -5.691 41.531 5.73 1 76.94 567 SER A CA 1
ATOM 4622 C C . SER A 1 567 ? -7.215 41.531 5.805 1 76.94 567 SER A C 1
ATOM 4624 O O . SER A 1 567 ? -7.883 42.344 5.199 1 76.94 567 SER A O 1
ATOM 4626 N N . SER A 1 568 ? -7.719 40.594 6.555 1 84.81 568 SER A N 1
ATOM 4627 C CA . SER A 1 568 ? -9.164 40.438 6.586 1 84.81 568 SER A CA 1
ATOM 4628 C C . SER A 1 568 ? -9.789 41.156 7.777 1 84.81 568 SER A C 1
ATOM 4630 O O . SER A 1 568 ? -9.078 41.594 8.688 1 84.81 568 SER A O 1
ATOM 4632 N N . ILE A 1 569 ? -11.094 41.281 7.664 1 83.5 569 I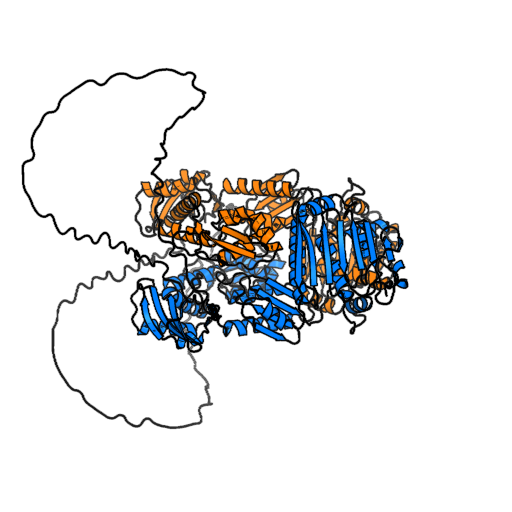LE A N 1
ATOM 4633 C CA . ILE A 1 569 ? -11.852 41.938 8.719 1 83.5 569 ILE A CA 1
ATOM 4634 C C . ILE A 1 569 ? -11.719 41.156 10.023 1 83.5 569 ILE A C 1
ATOM 4636 O O . ILE A 1 569 ? -11.938 39.938 10.047 1 83.5 569 ILE A O 1
ATOM 4640 N N . MET A 1 570 ? -11.25 41.812 10.977 1 75.81 570 MET A N 1
ATOM 4641 C CA . MET A 1 570 ? -11.039 41.156 12.258 1 75.81 570 MET A CA 1
ATOM 4642 C C . MET A 1 570 ? -12.344 41.062 13.039 1 75.81 570 MET A C 1
ATOM 4644 O O . MET A 1 570 ? -13.242 41.875 12.867 1 75.81 570 MET A O 1
ATOM 4648 N N . VAL A 1 571 ? -12.414 40.062 13.844 1 74.94 571 VAL A N 1
ATOM 4649 C CA . VAL A 1 571 ? -13.539 39.969 14.766 1 74.94 571 VAL A CA 1
ATOM 4650 C C . VAL A 1 571 ? -13.555 41.156 15.711 1 74.94 571 VAL A C 1
ATOM 4652 O O . VAL A 1 571 ? -12.508 41.594 16.203 1 74.94 571 VAL A O 1
ATOM 4655 N N . GLY A 1 572 ? -14.68 41.75 15.883 1 70.19 572 GLY A N 1
ATOM 4656 C CA . GLY A 1 572 ? -14.805 42.938 16.719 1 70.19 572 GLY A CA 1
ATOM 4657 C C . GLY A 1 572 ? -15.055 44.188 15.922 1 70.19 572 GLY A C 1
ATOM 4658 O O . GLY A 1 572 ? -15.398 45.25 16.484 1 70.19 572 GLY A O 1
ATOM 4659 N N . THR A 1 573 ? -14.898 44.125 14.719 1 80.12 573 THR A N 1
ATOM 4660 C CA . THR A 1 573 ? -15.102 45.281 13.852 1 80.12 573 THR A CA 1
ATOM 4661 C C . THR A 1 573 ? -16.578 45.469 13.523 1 80.12 573 THR A C 1
ATOM 4663 O O . THR A 1 573 ? -17.25 44.531 13.117 1 80.12 573 THR A O 1
ATOM 4666 N N . GLN A 1 574 ? -17.125 46.656 13.812 1 84.31 574 GLN A N 1
ATOM 4667 C CA . GLN A 1 574 ? -18.5 46.969 13.438 1 84.31 574 GLN A CA 1
ATOM 4668 C C . GLN A 1 574 ? -18.641 47.156 11.938 1 84.31 574 GLN A C 1
ATOM 4670 O O . GLN A 1 574 ? -17.828 47.875 11.328 1 84.31 574 GLN A O 1
ATOM 4675 N N . LEU A 1 575 ? -19.594 46.562 11.367 1 88.81 575 LEU A N 1
ATOM 4676 C CA . LEU A 1 575 ? -19.812 46.625 9.922 1 88.81 575 LEU A CA 1
ATOM 4677 C C . LEU A 1 575 ? -21.109 47.344 9.594 1 88.81 575 LEU A C 1
ATOM 4679 O O . LEU A 1 575 ? -22.078 47.25 10.344 1 88.81 575 LEU A O 1
ATOM 4683 N N . ASN A 1 576 ? -21.031 48.094 8.555 1 89.31 576 ASN A N 1
ATOM 4684 C CA . ASN A 1 576 ? -22.281 48.688 8.047 1 89.31 576 ASN A CA 1
ATOM 4685 C C . ASN A 1 576 ? -23.016 47.688 7.137 1 89.31 576 ASN A C 1
ATOM 4687 O O . ASN A 1 576 ? -22.484 46.625 6.797 1 89.31 576 ASN A O 1
ATOM 4691 N N . GLN A 1 577 ? -24.234 48.062 6.797 1 88.88 577 GLN A N 1
ATOM 4692 C CA . GLN A 1 577 ? -25.109 47.156 6.043 1 88.88 577 GLN A CA 1
ATOM 4693 C C . GLN A 1 577 ? -24.531 46.875 4.664 1 88.88 577 GLN A C 1
ATOM 4695 O O . GLN A 1 577 ? -24.562 45.719 4.207 1 88.88 577 GLN A O 1
ATOM 4700 N N . THR A 1 578 ? -24.016 47.812 4.055 1 90.31 578 THR A N 1
ATOM 4701 C CA . THR A 1 578 ? -23.469 47.656 2.711 1 90.31 578 THR A CA 1
ATOM 4702 C C . THR A 1 578 ? -22.266 46.719 2.717 1 90.31 578 THR A C 1
ATOM 4704 O O . THR A 1 578 ? -22.125 45.875 1.83 1 90.31 578 THR A O 1
ATOM 4707 N N . THR A 1 579 ? -21.438 46.875 3.688 1 91.81 579 THR A N 1
ATOM 4708 C CA . THR A 1 579 ? -20.25 46.031 3.809 1 91.81 579 THR A CA 1
ATOM 4709 C C . THR A 1 579 ? -20.641 44.594 4.078 1 91.81 579 THR A C 1
ATOM 4711 O O . THR A 1 579 ? -20.016 43.656 3.531 1 91.81 579 THR A O 1
ATOM 4714 N N . MET A 1 580 ? -21.625 44.438 4.895 1 92.56 580 MET A N 1
ATOM 4715 C CA . MET A 1 580 ? -22.109 43.094 5.199 1 92.56 580 MET A CA 1
ATOM 4716 C C . MET A 1 580 ? -22.625 42.406 3.945 1 92.56 580 MET A C 1
ATOM 4718 O O . MET A 1 580 ? -22.312 41.25 3.699 1 92.56 580 MET A O 1
ATOM 4722 N N . GLU A 1 581 ? -23.359 43.125 3.207 1 92.69 581 GLU A N 1
ATOM 4723 C CA . GLU A 1 581 ? -23.906 42.594 1.967 1 92.69 581 GLU A CA 1
ATOM 4724 C C . GLU A 1 581 ? -22.797 42.219 0.987 1 92.69 581 GLU A C 1
ATOM 4726 O O . GLU A 1 581 ? -22.844 41.188 0.341 1 92.69 581 GLU A O 1
ATOM 4731 N N . LYS A 1 582 ? -21.859 43.031 0.905 1 92.19 582 LYS A N 1
ATOM 4732 C CA . LYS A 1 582 ? -20.75 42.781 -0.012 1 92.19 582 LYS A CA 1
ATOM 4733 C C . LYS A 1 582 ? -19.969 41.531 0.374 1 92.19 582 LYS A C 1
ATOM 4735 O O . LYS A 1 582 ? -19.609 40.719 -0.49 1 92.19 582 LYS A O 1
ATOM 4740 N N . ILE A 1 583 ? -19.734 41.375 1.644 1 93 583 ILE A N 1
ATOM 4741 C CA . ILE A 1 583 ? -18.984 40.219 2.139 1 93 583 ILE A CA 1
ATOM 4742 C C . ILE A 1 583 ? -19.719 38.938 1.777 1 93 583 ILE A C 1
ATOM 4744 O O . ILE A 1 583 ? -19.109 38 1.28 1 93 583 ILE A O 1
ATOM 4748 N N . VAL A 1 584 ? -21.016 38.969 1.966 1 92.75 584 VAL A N 1
ATOM 4749 C CA . VAL A 1 584 ? -21.812 37.781 1.753 1 92.75 584 VAL A CA 1
ATOM 4750 C C . VAL A 1 584 ? -21.953 37.5 0.256 1 92.75 584 VAL A C 1
ATOM 4752 O O . VAL A 1 584 ? -21.812 36.375 -0.199 1 92.75 584 VAL A O 1
ATOM 4755 N N . GLN A 1 585 ? -22.188 38.531 -0.482 1 90.81 585 GLN A N 1
ATOM 4756 C CA . GLN A 1 585 ? -22.375 38.375 -1.92 1 90.81 585 GLN A CA 1
ATOM 4757 C C . GLN A 1 585 ? -21.078 37.938 -2.607 1 90.81 585 GLN A C 1
ATOM 4759 O O . GLN A 1 585 ? -21.109 37.219 -3.598 1 90.81 585 GLN A O 1
ATOM 4764 N N . THR A 1 586 ? -19.969 38.375 -2.141 1 90.31 586 THR A N 1
ATOM 4765 C CA . THR A 1 586 ? -18.672 38.062 -2.721 1 90.31 586 THR A CA 1
ATOM 4766 C C . THR A 1 586 ? -18.406 36.562 -2.635 1 90.31 586 THR A C 1
ATOM 4768 O O . THR A 1 586 ? -17.688 36 -3.467 1 90.31 586 THR A O 1
ATOM 4771 N N . LEU A 1 587 ? -18.984 35.938 -1.691 1 89 587 LEU A N 1
ATOM 4772 C CA . LEU A 1 587 ? -18.797 34.5 -1.524 1 89 587 LEU A CA 1
ATOM 4773 C C . LEU A 1 587 ? -19.312 33.719 -2.738 1 89 587 LEU A C 1
ATOM 4775 O O . LEU A 1 587 ? -18.812 32.656 -3.061 1 89 587 LEU A O 1
ATOM 4779 N N . SER A 1 588 ? -20.297 34.25 -3.391 1 86.5 588 SER A N 1
ATOM 4780 C CA . SER A 1 588 ? -20.875 33.594 -4.559 1 86.5 588 SER A CA 1
ATOM 4781 C C . SER A 1 588 ? -19.906 33.594 -5.734 1 86.5 588 SER A C 1
ATOM 4783 O O . SER A 1 588 ? -20 32.75 -6.625 1 86.5 588 SER A O 1
ATOM 4785 N N . ASP A 1 589 ? -18.969 34.469 -5.664 1 85.44 589 ASP A N 1
ATOM 4786 C CA . ASP A 1 589 ? -18.062 34.625 -6.793 1 85.44 589 ASP A CA 1
ATOM 4787 C C . ASP A 1 589 ? -16.75 33.875 -6.559 1 85.44 589 ASP A C 1
ATOM 4789 O O . ASP A 1 589 ? -15.914 33.781 -7.453 1 85.44 589 ASP A O 1
ATOM 4793 N N . LEU A 1 590 ? -16.625 33.375 -5.457 1 84.56 590 LEU A N 1
ATOM 4794 C CA . LEU A 1 590 ? -15.383 32.719 -5.109 1 84.56 590 LEU A CA 1
ATOM 4795 C C . LEU A 1 590 ? -15.383 31.281 -5.641 1 84.56 590 LEU A C 1
ATOM 4797 O O . LEU A 1 590 ? -16.438 30.719 -5.957 1 84.56 590 LEU A O 1
ATOM 4801 N N . ASN A 1 591 ? -14.195 30.781 -5.84 1 76.56 591 ASN A N 1
ATOM 4802 C CA . ASN A 1 591 ? -14.062 29.406 -6.297 1 76.56 591 ASN A CA 1
ATOM 4803 C C . ASN A 1 591 ? -14.5 28.406 -5.223 1 76.56 591 ASN A C 1
ATOM 4805 O O . ASN A 1 591 ? -15.32 27.531 -5.484 1 76.56 591 ASN A O 1
ATOM 4809 N N . LEU A 1 592 ? -14.008 28.609 -3.953 1 74.62 592 LEU A N 1
ATOM 4810 C CA . LEU A 1 592 ? -14.352 27.75 -2.818 1 74.62 592 LEU A CA 1
ATOM 4811 C C . LEU A 1 592 ? -14.711 28.594 -1.6 1 74.62 592 LEU A C 1
ATOM 4813 O O . LEU A 1 592 ? -13.906 28.75 -0.679 1 74.62 592 LEU A O 1
ATOM 4817 N N . PRO A 1 593 ? -15.883 29 -1.521 1 80.06 593 PRO A N 1
ATOM 4818 C CA . PRO A 1 593 ? -16.266 29.969 -0.492 1 80.06 593 PRO A CA 1
ATOM 4819 C C . PRO A 1 593 ? -16.609 29.312 0.841 1 80.06 593 PRO A C 1
ATOM 4821 O O . PRO A 1 593 ? -17.031 29.984 1.778 1 80.06 593 PRO A O 1
ATOM 4824 N N . TRP A 1 594 ? -16.344 28.125 1.017 1 73.31 594 TRP A N 1
ATOM 4825 C CA . TRP A 1 594 ? -16.969 27.359 2.096 1 73.31 594 TRP A CA 1
ATOM 4826 C C . TRP A 1 594 ? -16.141 27.453 3.371 1 73.31 594 TRP A C 1
ATOM 4828 O O . TRP A 1 594 ? -16.672 27.406 4.477 1 73.31 594 TRP A O 1
ATOM 4838 N N . TYR A 1 595 ? -14.875 27.5 3.168 1 73 595 TYR A N 1
ATOM 4839 C CA . TYR A 1 595 ? -13.969 27.547 4.312 1 73 595 TYR A CA 1
ATOM 4840 C C . TYR A 1 595 ? -12.844 28.547 4.086 1 73 595 TYR A C 1
ATOM 4842 O O . TYR A 1 595 ? -12.414 28.766 2.949 1 73 595 TYR A O 1
ATOM 4850 N N . CYS A 1 596 ? -12.469 29.109 5.23 1 76.25 596 CYS A N 1
ATOM 4851 C CA . CYS A 1 596 ? -11.266 29.922 5.125 1 76.25 596 CYS A CA 1
ATOM 4852 C C . CYS A 1 596 ? -10.016 29.047 5.039 1 76.25 596 CYS A C 1
ATOM 4854 O O . CYS A 1 596 ? -10.078 27.844 5.27 1 76.25 596 CYS A O 1
ATOM 4856 N N . PRO A 1 597 ? -8.922 29.516 4.637 1 71.69 597 PRO A N 1
ATOM 4857 C CA . PRO A 1 597 ? -7.703 28.734 4.434 1 71.69 597 PRO A CA 1
ATOM 4858 C C . PRO A 1 597 ? -7.242 28.016 5.703 1 71.69 597 PRO A C 1
ATOM 4860 O O . PRO A 1 597 ? -6.512 27.031 5.629 1 71.69 597 PRO A O 1
ATOM 4863 N N . HIS A 1 598 ? -7.66 28.609 6.805 1 61.97 598 HIS A N 1
ATOM 4864 C CA . HIS A 1 598 ? -7.266 28 8.07 1 61.97 598 HIS A CA 1
ATOM 4865 C C . HIS A 1 598 ? -8.258 26.938 8.508 1 61.97 598 HIS A C 1
ATOM 4867 O O . HIS A 1 598 ? -8.07 26.281 9.539 1 61.97 598 HIS A O 1
ATOM 4873 N N . GLY A 1 599 ? -9.375 26.797 7.707 1 63.84 599 GLY A N 1
ATOM 4874 C CA . GLY A 1 599 ? -10.266 25.672 7.949 1 63.84 599 GLY A CA 1
ATOM 4875 C C . GLY A 1 599 ? -11.555 26.078 8.641 1 63.84 599 GLY A C 1
ATOM 4876 O O . GLY A 1 599 ? -12.398 25.219 8.938 1 63.84 599 GLY A O 1
ATOM 4877 N N . ARG A 1 600 ? -11.727 27.297 8.969 1 65.31 600 ARG A N 1
ATOM 4878 C CA . ARG A 1 600 ? -12.961 27.766 9.586 1 65.31 600 ARG A CA 1
ATOM 4879 C C . ARG A 1 600 ? -14.062 27.922 8.555 1 65.31 600 ARG A C 1
ATOM 4881 O O . ARG A 1 600 ? -13.828 28.438 7.453 1 65.31 600 ARG A O 1
ATOM 4888 N N . PRO A 1 601 ? -15.234 27.375 8.867 1 74.69 601 PRO A N 1
ATOM 4889 C CA . PRO A 1 601 ? -16.328 27.547 7.914 1 74.69 601 PRO A CA 1
ATOM 4890 C C . PRO A 1 601 ? -16.75 29 7.734 1 74.69 601 PRO A C 1
ATOM 4892 O O . PRO A 1 601 ? -16.75 29.766 8.703 1 74.69 601 PRO A O 1
ATOM 4895 N N . THR A 1 602 ? -17.078 29.344 6.559 1 83.56 602 THR A N 1
ATOM 4896 C CA . THR A 1 602 ? -17.469 30.719 6.266 1 83.56 602 THR A CA 1
ATOM 4897 C C . THR A 1 602 ? -18.891 30.984 6.75 1 83.56 602 THR A C 1
ATOM 4899 O O . THR A 1 602 ? -19.266 32.125 7.031 1 83.56 602 THR A O 1
ATOM 4902 N N . PHE A 1 603 ? -19.656 29.922 6.777 1 79.69 603 PHE A N 1
ATOM 4903 C CA . PHE A 1 603 ? -21.031 30.109 7.223 1 79.69 603 PHE A CA 1
ATOM 4904 C C . PHE A 1 603 ? -21.562 28.859 7.93 1 79.69 603 PHE A C 1
ATOM 4906 O O . PHE A 1 603 ? -20.969 27.781 7.805 1 79.69 603 PHE A O 1
ATOM 4913 N N . ILE A 1 604 ? -22.547 29.062 8.781 1 74 604 ILE A N 1
ATOM 4914 C CA . ILE A 1 604 ? -23.234 27.984 9.469 1 74 604 ILE A CA 1
ATOM 4915 C C . ILE A 1 604 ? -24.734 28.203 9.43 1 74 604 ILE A C 1
ATOM 4917 O O . ILE A 1 604 ? -25.203 29.328 9.609 1 74 604 ILE A O 1
ATOM 4921 N N . ILE A 1 605 ? -25.453 27.172 9.086 1 70.31 605 ILE A N 1
ATOM 4922 C CA . ILE A 1 605 ? -26.906 27.25 9.117 1 70.31 605 ILE A CA 1
ATOM 4923 C C . ILE A 1 605 ? -27.422 26.938 10.523 1 70.31 605 ILE A C 1
ATOM 4925 O O . ILE A 1 605 ? -27.141 25.875 11.07 1 70.31 605 ILE A O 1
ATOM 4929 N N . LEU A 1 606 ? -28.047 27.844 11.094 1 62.19 606 LEU A N 1
ATOM 4930 C CA . LEU A 1 606 ? -28.5 27.672 12.469 1 62.19 606 LEU A CA 1
ATOM 4931 C C . LEU A 1 606 ? -29.828 26.922 12.508 1 62.19 606 LEU A C 1
ATOM 4933 O O . LEU A 1 606 ? -29.922 25.875 13.133 1 62.19 606 LEU A O 1
ATOM 4937 N N . ASN A 1 607 ? -30.906 27.5 12.188 1 61.03 607 ASN A N 1
ATOM 4938 C CA . ASN A 1 607 ? -32.219 26.859 12.273 1 61.03 607 ASN A CA 1
ATOM 4939 C C . ASN A 1 607 ? -33.188 27.422 11.234 1 61.03 607 ASN A C 1
ATOM 4941 O O . ASN A 1 607 ? -32.906 28.469 10.648 1 61.03 607 ASN A O 1
ATOM 4945 N N . GLU A 1 608 ? -34.188 26.578 10.898 1 65.62 608 GLU A N 1
ATOM 4946 C CA . GLU A 1 608 ? -35.312 27.062 10.109 1 65.62 608 GLU A CA 1
ATOM 4947 C C . GLU A 1 608 ? -36.156 28.062 10.891 1 65.62 608 GLU A C 1
ATOM 4949 O O . GLU A 1 608 ? -36.438 27.859 12.078 1 65.62 608 GLU A O 1
ATOM 4954 N N . ILE A 1 609 ? -36.281 29.25 10.367 1 57.41 609 ILE A N 1
ATOM 4955 C CA . ILE A 1 609 ? -37.094 30.266 11.023 1 57.41 609 ILE A CA 1
ATOM 4956 C C . ILE A 1 609 ? -38.531 30.203 10.492 1 57.41 609 ILE A C 1
ATOM 4958 O O . ILE A 1 609 ? -38.75 30.078 9.281 1 57.41 609 ILE A O 1
ATOM 4962 N N . LYS A 1 610 ? -39.594 29.844 11.414 1 53.06 610 LYS A N 1
ATOM 4963 C CA . LYS A 1 610 ? -41 29.984 11.094 1 53.06 610 LYS A CA 1
ATOM 4964 C C . LYS A 1 610 ? -41.5 31.406 11.352 1 53.06 610 LYS A C 1
ATOM 4966 O O . LYS A 1 610 ? -41.125 32.031 12.352 1 53.06 610 LYS A O 1
ATOM 4971 N N . MET B 1 1 ? -18.609 -27.906 -15.266 1 81.56 1 MET B N 1
ATOM 4972 C CA . MET B 1 1 ? -17.609 -28.953 -15.453 1 81.56 1 MET B CA 1
ATOM 4973 C C . MET B 1 1 ? -16.203 -28.406 -15.219 1 81.56 1 MET B C 1
ATOM 4975 O O . MET B 1 1 ? -15.914 -27.25 -15.539 1 81.56 1 MET B O 1
ATOM 4979 N N . ILE B 1 2 ? -15.422 -29.266 -14.57 1 91.56 2 ILE B N 1
ATOM 4980 C CA . ILE B 1 2 ? -14.039 -28.891 -14.266 1 91.56 2 ILE B CA 1
ATOM 4981 C C . ILE B 1 2 ? -13.102 -29.516 -15.297 1 91.56 2 ILE B C 1
ATOM 4983 O O . ILE B 1 2 ? -13.195 -30.703 -15.602 1 91.56 2 ILE B O 1
ATOM 4987 N N . TYR B 1 3 ? -12.273 -28.625 -15.914 1 90.44 3 TYR B N 1
ATOM 4988 C CA . TYR B 1 3 ? -11.305 -29.047 -16.922 1 90.44 3 TYR B CA 1
ATOM 4989 C C . TYR B 1 3 ? -9.883 -28.766 -16.469 1 90.44 3 TYR B C 1
ATOM 4991 O O . TYR B 1 3 ? -9.648 -27.875 -15.648 1 90.44 3 TYR B O 1
ATOM 4999 N N . GLN B 1 4 ? -9.055 -29.625 -16.984 1 93 4 GLN B N 1
ATOM 5000 C CA . GLN B 1 4 ? -7.637 -29.344 -16.781 1 93 4 GLN B CA 1
ATOM 5001 C C . GLN B 1 4 ? -7.148 -28.312 -17.797 1 93 4 GLN B C 1
ATOM 5003 O O . GLN B 1 4 ? -7.285 -28.5 -19 1 93 4 GLN B O 1
ATOM 5008 N N . LEU B 1 5 ? -6.586 -27.266 -17.312 1 92 5 LEU B N 1
ATOM 5009 C CA . LEU B 1 5 ? -6.023 -26.25 -18.203 1 92 5 LEU B CA 1
ATOM 5010 C C . LEU B 1 5 ? -4.805 -26.797 -18.938 1 92 5 LEU B C 1
ATOM 5012 O O . LEU B 1 5 ? -4.039 -27.594 -18.391 1 92 5 LEU B O 1
ATOM 5016 N N . HIS B 1 6 ? -4.711 -26.344 -20.141 1 91.94 6 HIS B N 1
ATOM 5017 C CA . HIS B 1 6 ? -3.48 -26.656 -20.859 1 91.94 6 HIS B CA 1
ATOM 5018 C C . HIS B 1 6 ? -2.26 -26.125 -20.125 1 91.94 6 HIS B C 1
ATOM 5020 O O . HIS B 1 6 ? -2.295 -25.016 -19.578 1 91.94 6 HIS B O 1
ATOM 5026 N N . GLN B 1 7 ? -1.237 -26.875 -20.156 1 90.81 7 GLN B N 1
ATOM 5027 C CA . GLN B 1 7 ? -0.031 -26.516 -19.406 1 90.81 7 GLN B CA 1
ATOM 5028 C C . GLN B 1 7 ? 0.494 -25.156 -19.844 1 90.81 7 GLN B C 1
ATOM 5030 O O . GLN B 1 7 ? 0.992 -24.375 -19.016 1 90.81 7 GLN B O 1
ATOM 5035 N N . ASP B 1 8 ? 0.337 -24.875 -21.062 1 90.5 8 ASP B N 1
ATOM 5036 C CA . ASP B 1 8 ? 0.813 -23.594 -21.594 1 90.5 8 ASP B CA 1
ATOM 5037 C C . ASP B 1 8 ? 0.05 -22.438 -20.969 1 90.5 8 ASP B C 1
ATOM 5039 O O . ASP B 1 8 ? 0.629 -21.375 -20.688 1 90.5 8 ASP B O 1
ATOM 5043 N N . CYS B 1 9 ? -1.215 -22.641 -20.75 1 92 9 CYS B N 1
ATOM 5044 C CA . CYS B 1 9 ? -2.031 -21.594 -20.141 1 92 9 CYS B CA 1
ATOM 5045 C C . CYS B 1 9 ? -1.623 -21.391 -18.688 1 92 9 CYS B C 1
ATOM 5047 O O . CYS B 1 9 ? -1.517 -20.25 -18.219 1 92 9 CYS B O 1
ATOM 5049 N N . VAL B 1 10 ? -1.341 -22.484 -18.047 1 92 10 VAL B N 1
ATOM 5050 C CA . VAL B 1 10 ? -0.932 -22.406 -16.641 1 92 10 VAL B CA 1
ATOM 5051 C C . VAL B 1 10 ? 0.4 -21.672 -16.531 1 92 10 VAL B C 1
ATOM 5053 O O . VAL B 1 10 ? 0.555 -20.781 -15.688 1 92 10 VAL B O 1
ATOM 5056 N N . HIS B 1 11 ? 1.299 -22.047 -17.453 1 92.69 11 HIS B N 1
ATOM 5057 C CA . HIS B 1 11 ? 2.621 -21.422 -17.453 1 92.69 11 HIS B CA 1
ATOM 5058 C C . HIS B 1 11 ? 2.537 -19.938 -17.797 1 92.69 11 HIS B C 1
ATOM 5060 O O . HIS B 1 11 ? 3.232 -19.125 -17.203 1 92.69 11 HIS B O 1
ATOM 5066 N N . GLN B 1 12 ? 1.682 -19.688 -18.734 1 93.69 12 GLN B N 1
ATOM 5067 C CA . GLN B 1 12 ? 1.536 -18.297 -19.156 1 93.69 12 GLN B CA 1
ATOM 5068 C C . GLN B 1 12 ? 0.935 -17.438 -18.047 1 93.69 12 GLN B C 1
ATOM 5070 O O . GLN B 1 12 ? 1.389 -16.328 -17.781 1 93.69 12 GLN B O 1
ATOM 5075 N N . LEU B 1 13 ? -0.059 -17.953 -17.375 1 93 13 LEU B N 1
ATOM 5076 C CA . LEU B 1 13 ? -0.68 -17.25 -16.266 1 93 13 LEU B CA 1
ATOM 5077 C C . LEU B 1 13 ? 0.347 -16.953 -15.172 1 93 13 LEU B C 1
ATOM 5079 O O . LEU B 1 13 ? 0.404 -15.82 -14.672 1 93 13 LEU B O 1
ATOM 5083 N N . LYS B 1 14 ? 1.1 -17.891 -14.93 1 92.12 14 LYS B N 1
ATOM 5084 C CA . LYS B 1 14 ? 2.107 -17.75 -13.883 1 92.12 14 LYS B CA 1
ATOM 5085 C C . LYS B 1 14 ? 3.191 -16.766 -14.297 1 92.12 14 LYS B C 1
ATOM 5087 O O . LYS B 1 14 ? 3.617 -15.93 -13.492 1 92.12 14 LYS B O 1
ATOM 5092 N N . ALA B 1 15 ? 3.643 -16.875 -15.508 1 95.19 15 ALA B N 1
ATOM 5093 C CA . ALA B 1 15 ? 4.695 -16 -16.016 1 95.19 15 ALA B CA 1
ATOM 5094 C C . ALA B 1 15 ? 4.266 -14.531 -15.938 1 95.19 15 ALA B C 1
ATOM 5096 O O . ALA B 1 15 ? 5.031 -13.68 -15.492 1 95.19 15 ALA B O 1
ATOM 5097 N N . GLU B 1 16 ? 3.033 -14.289 -16.297 1 94.12 16 GLU B N 1
ATOM 5098 C CA . GLU B 1 16 ? 2.506 -12.922 -16.297 1 94.12 16 GLU B CA 1
ATOM 5099 C C . GLU B 1 16 ? 2.402 -12.367 -14.883 1 94.12 16 GLU B C 1
ATOM 5101 O O . GLU B 1 16 ? 2.568 -11.164 -14.664 1 94.12 16 GLU B O 1
ATOM 5106 N N . GLN B 1 17 ? 2.191 -13.219 -13.969 1 92.81 17 GLN B N 1
ATOM 5107 C CA . GLN B 1 17 ? 2.092 -12.797 -12.578 1 92.81 17 GLN B CA 1
ATOM 5108 C C . GLN B 1 17 ? 3.469 -12.492 -11.992 1 92.81 17 GLN B C 1
ATOM 5110 O O . GLN B 1 17 ? 3.621 -11.562 -11.195 1 92.81 17 GLN B O 1
ATOM 5115 N N . TYR B 1 18 ? 4.402 -13.25 -12.414 1 93.44 18 TYR B N 1
ATOM 5116 C CA . TYR B 1 18 ? 5.734 -13.156 -11.828 1 93.44 18 TYR B CA 1
ATOM 5117 C C . TYR B 1 18 ? 6.488 -11.953 -12.383 1 93.44 18 TYR B C 1
ATOM 5119 O O . TYR B 1 18 ? 7.246 -11.297 -11.664 1 93.44 18 TYR B O 1
ATOM 5127 N N . ILE B 1 19 ? 6.324 -11.727 -13.664 1 95.44 19 ILE B N 1
ATOM 5128 C CA . ILE B 1 19 ? 6.957 -10.586 -14.312 1 95.44 19 ILE B CA 1
ATOM 5129 C C . ILE B 1 19 ? 5.887 -9.68 -14.922 1 95.44 19 ILE B C 1
ATOM 5131 O O . ILE B 1 19 ? 5.293 -10.016 -15.953 1 95.44 19 ILE B O 1
ATOM 5135 N N . PHE B 1 20 ? 5.676 -8.516 -14.32 1 92.44 20 PHE B N 1
ATOM 5136 C CA . PHE B 1 20 ? 4.547 -7.746 -14.844 1 92.44 20 PHE B CA 1
ATOM 5137 C C . PHE B 1 20 ? 4.996 -6.359 -15.289 1 92.44 20 PHE B C 1
ATOM 5139 O O . PHE B 1 20 ? 4.211 -5.605 -15.867 1 92.44 20 PHE B O 1
ATOM 5146 N N . ASP B 1 21 ? 6.25 -6.02 -15.117 1 93.94 21 ASP B N 1
ATOM 5147 C CA . ASP B 1 21 ? 6.785 -4.797 -15.711 1 93.94 21 ASP B CA 1
ATOM 5148 C C . ASP B 1 21 ? 8.312 -4.84 -15.766 1 93.94 21 ASP B C 1
ATOM 5150 O O . ASP B 1 21 ? 8.93 -5.809 -15.32 1 93.94 21 ASP B O 1
ATOM 5154 N N . THR B 1 22 ? 8.875 -3.832 -16.359 1 96.5 22 THR B N 1
ATOM 5155 C CA . THR B 1 22 ? 10.312 -3.764 -16.578 1 96.5 22 THR B CA 1
ATOM 5156 C C . THR B 1 22 ? 11.062 -3.709 -15.258 1 96.5 22 THR B C 1
ATOM 5158 O O . THR B 1 22 ? 12.133 -4.305 -15.117 1 96.5 22 THR B O 1
ATOM 5161 N N . PHE B 1 23 ? 10.516 -3.039 -14.297 1 95.56 23 PHE B N 1
ATOM 5162 C CA . PHE B 1 23 ? 11.188 -2.93 -13.008 1 95.56 23 PHE B CA 1
ATOM 5163 C C . PHE B 1 23 ? 11.336 -4.301 -12.352 1 95.56 23 PHE B C 1
ATOM 5165 O O . PHE B 1 23 ? 12.414 -4.656 -11.875 1 95.56 23 PHE B O 1
ATOM 5172 N N . ILE B 1 24 ? 10.266 -5.074 -12.297 1 96.12 24 ILE B N 1
ATOM 5173 C CA . ILE B 1 24 ? 10.281 -6.383 -11.656 1 96.12 24 ILE B CA 1
ATOM 5174 C C . ILE B 1 24 ? 11.266 -7.301 -12.375 1 96.12 24 ILE B C 1
ATOM 5176 O O . ILE B 1 24 ? 11.977 -8.078 -11.734 1 96.12 24 ILE B O 1
ATOM 5180 N N . LEU B 1 25 ? 11.281 -7.199 -13.672 1 97.31 25 LEU B N 1
ATOM 5181 C CA . LEU B 1 25 ? 12.219 -7.984 -14.469 1 97.31 25 LEU B CA 1
ATOM 5182 C C . LEU B 1 25 ? 13.656 -7.68 -14.078 1 97.31 25 LEU B C 1
ATOM 5184 O O . LEU B 1 25 ? 14.445 -8.594 -13.828 1 97.31 25 LEU B O 1
ATOM 5188 N N . ILE B 1 26 ? 13.992 -6.441 -14 1 97.75 26 ILE B N 1
ATOM 5189 C CA . ILE B 1 26 ? 15.344 -6.004 -13.68 1 97.75 26 ILE B CA 1
ATOM 5190 C C . ILE B 1 26 ? 15.688 -6.395 -12.242 1 97.75 26 ILE B C 1
ATOM 5192 O O . ILE B 1 26 ? 16.797 -6.863 -11.969 1 97.75 26 ILE B O 1
ATOM 5196 N N . LYS B 1 27 ? 14.773 -6.148 -11.352 1 97.38 27 LYS B N 1
ATOM 5197 C CA . LYS B 1 27 ? 14.992 -6.508 -9.953 1 97.38 27 LYS B CA 1
ATOM 5198 C C . LYS B 1 27 ? 15.383 -7.977 -9.82 1 97.38 27 LYS B C 1
ATOM 5200 O O . LYS B 1 27 ? 16.328 -8.305 -9.094 1 97.38 27 LYS B O 1
ATOM 5205 N N . GLU B 1 28 ? 14.672 -8.891 -10.516 1 97 28 GLU B N 1
ATOM 5206 C CA . GLU B 1 28 ? 14.945 -10.32 -10.453 1 97 28 GLU B CA 1
ATOM 5207 C C . GLU B 1 28 ? 16.328 -10.641 -11 1 97 28 GLU B C 1
ATOM 5209 O O . GLU B 1 28 ? 17.062 -11.445 -10.43 1 97 28 GLU B O 1
ATOM 5214 N N . LEU B 1 29 ? 16.688 -10 -12.055 1 97.88 29 LEU B N 1
ATOM 5215 C CA . LEU B 1 29 ? 17.969 -10.281 -12.688 1 97.88 29 LEU B CA 1
ATOM 5216 C C . LEU B 1 29 ? 19.109 -9.727 -11.852 1 97.88 29 LEU B C 1
ATOM 5218 O O . LEU B 1 29 ? 20.172 -10.344 -11.766 1 97.88 29 LEU B O 1
ATOM 5222 N N . VAL B 1 30 ? 18.906 -8.57 -11.273 1 97.81 30 VAL B N 1
ATOM 5223 C CA . VAL B 1 30 ? 19.906 -7.988 -10.391 1 97.81 30 VAL B CA 1
ATOM 5224 C C . VAL B 1 30 ? 20.125 -8.898 -9.188 1 97.81 30 VAL B C 1
ATOM 5226 O O . VAL B 1 30 ? 21.266 -9.18 -8.812 1 97.81 30 VAL B O 1
ATOM 5229 N N . GLU B 1 31 ? 19.078 -9.367 -8.602 1 96.69 31 GLU B N 1
ATOM 5230 C CA . GLU B 1 31 ? 19.172 -10.266 -7.457 1 96.69 31 GLU B CA 1
ATOM 5231 C C . GLU B 1 31 ? 19.891 -11.562 -7.84 1 96.69 31 GLU B C 1
ATOM 5233 O O . GLU B 1 31 ? 20.688 -12.086 -7.059 1 96.69 31 GLU B O 1
ATOM 5238 N N . ASN B 1 32 ? 19.625 -12.07 -9.047 1 96.25 32 ASN B N 1
ATOM 5239 C CA . ASN B 1 32 ? 20.344 -13.242 -9.539 1 96.25 32 ASN B CA 1
ATOM 5240 C C . ASN B 1 32 ? 21.844 -12.984 -9.648 1 96.25 32 ASN B C 1
ATOM 5242 O O . ASN B 1 32 ? 22.656 -13.852 -9.312 1 96.25 32 ASN B O 1
ATOM 5246 N N . SER B 1 33 ? 22.156 -11.828 -10.102 1 97.44 33 SER B N 1
ATOM 5247 C CA . SER B 1 33 ? 23.562 -11.453 -10.242 1 97.44 33 SER B CA 1
ATOM 5248 C C . SER B 1 33 ? 24.25 -11.367 -8.875 1 97.44 33 SER B C 1
ATOM 5250 O O . SER B 1 33 ? 25.391 -11.797 -8.719 1 97.44 33 SER B O 1
ATOM 5252 N N . ILE B 1 34 ? 23.547 -10.797 -7.949 1 95.69 34 ILE B N 1
ATOM 5253 C CA . ILE B 1 34 ? 24.078 -10.68 -6.594 1 95.69 34 ILE B CA 1
ATOM 5254 C C . ILE B 1 34 ? 24.297 -12.07 -6.004 1 95.69 34 ILE B C 1
ATOM 5256 O O . ILE B 1 34 ? 25.344 -12.344 -5.402 1 95.69 34 ILE B O 1
ATOM 5260 N N . ASP B 1 35 ? 23.359 -12.953 -6.191 1 95 35 ASP B N 1
ATOM 5261 C CA . ASP B 1 35 ? 23.453 -14.328 -5.703 1 95 35 ASP B CA 1
ATOM 5262 C C . ASP B 1 35 ? 24.641 -15.047 -6.34 1 95 35 ASP B C 1
ATOM 5264 O O . ASP B 1 35 ? 25.188 -15.984 -5.758 1 95 35 ASP B O 1
ATOM 5268 N N . ALA B 1 36 ? 25.047 -14.586 -7.535 1 95.62 36 ALA B N 1
ATOM 5269 C CA . ALA B 1 36 ? 26.172 -15.18 -8.25 1 95.62 36 ALA B CA 1
ATOM 5270 C C . ALA B 1 36 ? 27.5 -14.547 -7.805 1 95.62 36 ALA B C 1
ATOM 5272 O O . ALA B 1 36 ? 28.531 -14.766 -8.43 1 95.62 36 ALA B O 1
ATOM 5273 N N . ASN B 1 37 ? 27.422 -13.672 -6.781 1 94.56 37 ASN B N 1
ATOM 5274 C CA . ASN B 1 37 ? 28.594 -13.016 -6.195 1 94.56 37 ASN B CA 1
ATOM 5275 C C . ASN B 1 37 ? 29.234 -12.031 -7.168 1 94.56 37 ASN B C 1
ATOM 5277 O O . ASN B 1 37 ? 30.453 -11.93 -7.242 1 94.56 37 ASN B O 1
ATOM 5281 N N . ALA B 1 38 ? 28.438 -11.438 -7.957 1 96.38 38 ALA B N 1
ATOM 5282 C CA . ALA B 1 38 ? 28.938 -10.414 -8.867 1 96.38 38 ALA B CA 1
ATOM 5283 C C . ALA B 1 38 ? 29.438 -9.188 -8.102 1 96.38 38 ALA B C 1
ATOM 5285 O O . ALA B 1 38 ? 28.891 -8.836 -7.059 1 96.38 38 ALA B O 1
ATOM 5286 N N . THR B 1 39 ? 30.453 -8.516 -8.641 1 95.38 39 THR B N 1
ATOM 5287 C CA . THR B 1 39 ? 30.953 -7.285 -8.047 1 95.38 39 THR B CA 1
ATOM 5288 C C . THR B 1 39 ? 30.625 -6.082 -8.914 1 95.38 39 THR B C 1
ATOM 5290 O O . THR B 1 39 ? 30.703 -4.938 -8.469 1 95.38 39 THR B O 1
ATOM 5293 N N . CYS B 1 40 ? 30.312 -6.402 -10.07 1 97.56 40 CYS B N 1
ATOM 5294 C CA . CYS B 1 40 ? 29.875 -5.367 -11 1 97.56 40 CYS B CA 1
ATOM 5295 C C . CYS B 1 40 ? 28.672 -5.828 -11.812 1 97.56 40 CYS B C 1
ATOM 5297 O O . CYS B 1 40 ? 28.703 -6.883 -12.445 1 97.56 40 CYS B O 1
ATOM 5299 N N . ILE B 1 41 ? 27.625 -5.074 -11.789 1 98.25 41 ILE B N 1
ATOM 5300 C CA . ILE B 1 41 ? 26.391 -5.375 -12.523 1 98.25 41 ILE B CA 1
ATOM 5301 C C . ILE B 1 41 ? 26.031 -4.195 -13.414 1 98.25 41 ILE B C 1
ATOM 5303 O O . ILE B 1 41 ? 25.75 -3.096 -12.922 1 98.25 41 ILE B O 1
ATOM 5307 N N . LYS B 1 42 ? 26.031 -4.434 -14.688 1 98.5 42 LYS B N 1
ATOM 5308 C CA . LYS B 1 42 ? 25.672 -3.414 -15.672 1 98.5 42 LYS B CA 1
ATOM 5309 C C . LYS B 1 42 ? 24.25 -3.623 -16.188 1 98.5 42 LYS B C 1
ATOM 5311 O O . LYS B 1 42 ? 23.906 -4.719 -16.641 1 98.5 42 LYS B O 1
ATOM 5316 N N . ILE B 1 43 ? 23.453 -2.611 -16.094 1 98.44 43 ILE B N 1
ATOM 5317 C CA . ILE B 1 43 ? 22.047 -2.664 -16.5 1 98.44 43 ILE B CA 1
ATOM 5318 C C . ILE B 1 43 ? 21.812 -1.661 -17.625 1 98.44 43 ILE B C 1
ATOM 5320 O O . ILE B 1 43 ? 22.047 -0.462 -17.469 1 98.44 43 ILE B O 1
ATOM 5324 N N . ASN B 1 44 ? 21.469 -2.16 -18.734 1 97.81 44 ASN B N 1
ATOM 5325 C CA . ASN B 1 44 ? 21.109 -1.321 -19.875 1 97.81 44 ASN B CA 1
ATOM 5326 C C . ASN B 1 44 ? 19.625 -1.47 -20.234 1 97.81 44 ASN B C 1
ATOM 5328 O O . ASN B 1 44 ? 19.188 -2.541 -20.672 1 97.81 44 ASN B O 1
ATOM 5332 N N . VAL B 1 45 ? 18.891 -0.414 -20.109 1 96.56 45 VAL B N 1
ATOM 5333 C CA . VAL B 1 45 ? 17.453 -0.476 -20.344 1 96.56 45 VAL B CA 1
ATOM 5334 C C . VAL B 1 45 ? 17.062 0.449 -21.5 1 96.56 45 VAL B C 1
ATOM 5336 O O . VAL B 1 45 ? 17.125 1.674 -21.359 1 96.56 45 VAL B O 1
ATOM 5339 N N . LYS B 1 46 ? 16.703 -0.137 -22.531 1 90.44 46 LYS B N 1
ATOM 5340 C CA . LYS B 1 46 ? 16.094 0.551 -23.672 1 90.44 46 LYS B CA 1
ATOM 5341 C C . LYS B 1 46 ? 14.672 0.053 -23.922 1 90.44 46 LYS B C 1
ATOM 5343 O O . LYS B 1 46 ? 14.258 -0.963 -23.359 1 90.44 46 LYS B O 1
ATOM 5348 N N . ASN B 1 47 ? 13.875 0.787 -24.672 1 79.75 47 ASN B N 1
ATOM 5349 C CA . ASN B 1 47 ? 12.477 0.417 -24.875 1 79.75 47 ASN B CA 1
ATOM 5350 C C . ASN B 1 47 ? 12.359 -0.962 -25.516 1 79.75 47 ASN B C 1
ATOM 5352 O O . ASN B 1 47 ? 11.484 -1.749 -25.156 1 79.75 47 ASN B O 1
ATOM 5356 N N . ASP B 1 48 ? 13.258 -1.254 -26.406 1 84.62 48 ASP B N 1
ATOM 5357 C CA . ASP B 1 48 ? 13.07 -2.471 -27.188 1 84.62 48 ASP B CA 1
ATOM 5358 C C . ASP B 1 48 ? 14.047 -3.562 -26.75 1 84.62 48 ASP B C 1
ATOM 5360 O O . ASP B 1 48 ? 13.961 -4.703 -27.203 1 84.62 48 ASP B O 1
ATOM 5364 N N . LYS B 1 49 ? 14.953 -3.154 -25.891 1 95.25 49 LYS B N 1
ATOM 5365 C CA . LYS B 1 49 ? 16 -4.105 -25.531 1 95.25 49 LYS B CA 1
ATOM 5366 C C . LYS B 1 49 ? 16.531 -3.838 -24.125 1 95.25 49 LYS B C 1
ATOM 5368 O O . LYS B 1 49 ? 16.812 -2.693 -23.766 1 95.25 49 LYS B O 1
ATOM 5373 N N . ILE B 1 50 ? 16.609 -4.859 -23.328 1 97.81 50 ILE B N 1
ATOM 5374 C CA . ILE B 1 50 ? 17.172 -4.797 -21.984 1 97.81 50 ILE B CA 1
ATOM 5375 C C . ILE B 1 50 ? 18.344 -5.766 -21.859 1 97.81 50 ILE B C 1
ATOM 5377 O O . ILE B 1 50 ? 18.25 -6.922 -22.281 1 97.81 50 ILE B O 1
ATOM 5381 N N . VAL B 1 51 ? 19.453 -5.289 -21.344 1 98.31 51 VAL B N 1
ATOM 5382 C CA . VAL B 1 51 ? 20.625 -6.141 -21.172 1 98.31 51 VAL B CA 1
ATOM 5383 C C . VAL B 1 51 ? 21.172 -5.996 -19.766 1 98.31 51 VAL B C 1
ATOM 5385 O O . VAL B 1 51 ? 21.391 -4.879 -19.281 1 98.31 51 VAL B O 1
ATOM 5388 N N . ILE B 1 52 ? 21.344 -7.055 -19.109 1 98.5 52 ILE B N 1
ATOM 5389 C CA . ILE B 1 52 ? 22 -7.066 -17.812 1 98.5 52 ILE B CA 1
ATOM 5390 C C . ILE B 1 52 ? 23.266 -7.926 -17.891 1 98.5 52 ILE B C 1
ATOM 5392 O O . ILE B 1 52 ? 23.219 -9.07 -18.344 1 98.5 52 ILE B O 1
ATOM 5396 N N . GLU B 1 53 ? 24.391 -7.348 -17.469 1 98.44 53 GLU B N 1
ATOM 5397 C CA . GLU B 1 53 ? 25.672 -8.023 -17.484 1 98.44 53 GLU B CA 1
ATOM 5398 C C . GLU B 1 53 ? 26.312 -8.023 -16.094 1 98.44 53 GLU B C 1
ATOM 5400 O O . GLU B 1 53 ? 26.312 -7.004 -15.406 1 98.44 53 GLU B O 1
ATOM 5405 N N . ASP B 1 54 ? 26.812 -9.172 -15.727 1 98.12 54 ASP B N 1
ATOM 5406 C CA . ASP B 1 54 ? 27.5 -9.242 -14.438 1 98.12 54 ASP B CA 1
ATOM 5407 C C . ASP B 1 54 ? 28.812 -10.016 -14.555 1 98.12 54 ASP B C 1
ATOM 5409 O O . ASP B 1 54 ? 29.078 -10.648 -15.578 1 98.12 54 ASP B O 1
ATOM 5413 N N . ASP B 1 55 ? 29.672 -9.859 -13.578 1 97.62 55 ASP B N 1
ATOM 5414 C CA . ASP B 1 55 ? 30.953 -10.578 -13.516 1 97.62 55 ASP B CA 1
ATOM 5415 C C . ASP B 1 55 ? 30.906 -11.688 -12.469 1 97.62 55 ASP B C 1
ATOM 5417 O O . ASP B 1 55 ? 31.906 -11.969 -11.805 1 97.62 55 ASP B O 1
ATOM 5421 N N . GLY B 1 56 ? 29.75 -12.227 -12.273 1 96.44 56 GLY B N 1
ATOM 5422 C CA . GLY B 1 56 ? 29.562 -13.25 -11.25 1 96.44 56 GLY B CA 1
ATOM 5423 C C . GLY B 1 56 ? 30.188 -14.578 -11.625 1 96.44 56 GLY B C 1
ATOM 5424 O O . GLY B 1 56 ? 31.109 -14.633 -12.461 1 96.44 56 GLY B O 1
ATOM 5425 N N . ASN B 1 57 ? 29.688 -15.664 -11.062 1 95.12 57 ASN B N 1
ATOM 5426 C CA . ASN B 1 57 ? 30.297 -16.984 -11.148 1 95.12 57 ASN B CA 1
ATOM 5427 C C . ASN B 1 57 ? 30.062 -17.625 -12.516 1 95.12 57 ASN B C 1
ATOM 5429 O O . ASN B 1 57 ? 30.797 -18.531 -12.914 1 95.12 57 ASN B O 1
ATOM 5433 N N . GLY B 1 58 ? 29.047 -17.188 -13.219 1 95.25 58 GLY B N 1
ATOM 5434 C CA . GLY B 1 58 ? 28.641 -17.859 -14.438 1 95.25 58 GLY B CA 1
ATOM 5435 C C . GLY B 1 58 ? 27.938 -19.188 -14.195 1 95.25 58 GLY B C 1
ATOM 5436 O O . GLY B 1 58 ? 27.703 -19.562 -13.039 1 95.25 58 GLY B O 1
ATOM 5437 N N . VAL B 1 59 ? 27.547 -19.797 -15.312 1 95.38 59 VAL B N 1
ATOM 5438 C CA . VAL B 1 59 ? 26.812 -21.062 -15.227 1 95.38 59 VAL B CA 1
ATOM 5439 C C . VAL B 1 59 ? 27.594 -22.156 -15.93 1 95.38 59 VAL B C 1
ATOM 5441 O O . VAL B 1 59 ? 28.016 -22 -17.078 1 95.38 59 VAL B O 1
ATOM 5444 N N . GLU B 1 60 ? 27.734 -23.266 -15.281 1 93.5 60 GLU B N 1
ATOM 5445 C CA . GLU B 1 60 ? 28.484 -24.391 -15.82 1 93.5 60 GLU B CA 1
ATOM 5446 C C . GLU B 1 60 ? 27.75 -25.031 -16.984 1 93.5 60 GLU B C 1
ATOM 5448 O O . GLU B 1 60 ? 26.516 -25.016 -17.047 1 93.5 60 GLU B O 1
ATOM 5453 N N . LYS B 1 61 ? 28.5 -25.688 -17.797 1 92.19 61 LYS B N 1
ATOM 5454 C CA . LYS B 1 61 ? 27.953 -26.344 -18.969 1 92.19 61 LYS B CA 1
ATOM 5455 C C . LYS B 1 61 ? 26.906 -27.391 -18.578 1 92.19 61 LYS B C 1
ATOM 5457 O O . LYS B 1 61 ? 25.875 -27.531 -19.234 1 92.19 61 LYS B O 1
ATOM 5462 N N . SER B 1 62 ? 27.109 -28.062 -17.531 1 91.81 62 SER B N 1
ATOM 5463 C CA . SER B 1 62 ? 26.25 -29.141 -17.062 1 91.81 62 SER B CA 1
ATOM 5464 C C . SER B 1 62 ? 24.875 -28.609 -16.641 1 91.81 62 SER B C 1
ATOM 5466 O O . SER B 1 62 ? 23.906 -29.359 -16.578 1 91.81 62 SER B O 1
ATOM 5468 N N . SER B 1 63 ? 24.828 -27.312 -16.422 1 94.31 63 SER B N 1
ATOM 5469 C CA . SER B 1 63 ? 23.609 -26.719 -15.898 1 94.31 63 SER B CA 1
ATOM 5470 C C . SER B 1 63 ? 22.812 -26.031 -17 1 94.31 63 SER B C 1
ATOM 5472 O O . SER B 1 63 ? 21.688 -25.594 -16.781 1 94.31 63 SER B O 1
ATOM 5474 N N . LEU B 1 64 ? 23.312 -25.984 -18.188 1 94.75 64 LEU B N 1
ATOM 5475 C CA . LEU B 1 64 ? 22.734 -25.172 -19.266 1 94.75 64 LEU B CA 1
ATOM 5476 C C . LEU B 1 64 ? 21.391 -25.75 -19.703 1 94.75 64 LEU B C 1
ATOM 5478 O O . LEU B 1 64 ? 20.469 -25 -20.047 1 94.75 64 LEU B O 1
ATOM 5482 N N . LYS B 1 65 ? 21.266 -27.016 -19.641 1 94.25 65 LYS B N 1
ATOM 5483 C CA . LYS B 1 65 ? 20.016 -27.641 -20.062 1 94.25 65 LYS B CA 1
ATOM 5484 C C . LYS B 1 65 ? 18.859 -27.25 -19.141 1 94.25 65 LYS B C 1
ATOM 5486 O O . LYS B 1 65 ? 17.734 -27.062 -19.594 1 94.25 65 LYS B O 1
ATOM 5491 N N . LYS B 1 66 ? 19.188 -27.047 -17.922 1 95.69 66 LYS B N 1
ATOM 5492 C CA . LYS B 1 66 ? 18.156 -26.766 -16.922 1 95.69 66 LYS B CA 1
ATOM 5493 C C . LYS B 1 66 ? 17.953 -25.25 -16.781 1 95.69 66 LYS B C 1
ATOM 5495 O O . LYS B 1 66 ? 16.953 -24.812 -16.203 1 95.69 66 LYS B O 1
ATOM 5500 N N . LEU B 1 67 ? 18.859 -24.531 -17.328 1 96.12 67 LEU B N 1
ATOM 5501 C CA . LEU B 1 67 ? 18.781 -23.078 -17.219 1 96.12 67 LEU B CA 1
ATOM 5502 C C . LEU B 1 67 ? 17.531 -22.547 -17.906 1 96.12 67 LEU B C 1
ATOM 5504 O O . LEU B 1 67 ? 17.328 -22.781 -19.094 1 96.12 67 LEU B O 1
ATOM 5508 N N . GLY B 1 68 ? 16.672 -21.922 -17.125 1 95.12 68 GLY B N 1
ATOM 5509 C CA . GLY B 1 68 ? 15.461 -21.328 -17.672 1 95.12 68 GLY B CA 1
ATOM 5510 C C . GLY B 1 68 ? 14.273 -22.266 -17.672 1 95.12 68 GLY B C 1
ATOM 5511 O O . GLY B 1 68 ? 13.195 -21.922 -18.172 1 95.12 68 GLY B O 1
ATOM 5512 N N . CYS B 1 69 ? 14.469 -23.469 -17.156 1 94.38 69 CYS B N 1
ATOM 5513 C CA . CYS B 1 69 ? 13.367 -24.406 -17.047 1 94.38 69 CYS B CA 1
ATOM 5514 C C . CYS B 1 69 ? 12.531 -24.141 -15.797 1 94.38 69 CYS B C 1
ATOM 5516 O O . CYS B 1 69 ? 13.039 -23.609 -14.805 1 94.38 69 CYS B O 1
ATOM 5518 N N . PHE B 1 70 ? 11.281 -24.516 -15.906 1 92.69 70 PHE B N 1
ATOM 5519 C CA . PHE B 1 70 ? 10.344 -24.297 -14.812 1 92.69 70 PHE B CA 1
ATOM 5520 C C . PHE B 1 70 ? 10.75 -25.078 -13.57 1 92.69 70 PHE B C 1
ATOM 5522 O O . PHE B 1 70 ? 10.922 -26.297 -13.633 1 92.69 70 PHE B O 1
ATOM 5529 N N . GLY B 1 71 ? 10.93 -24.406 -12.492 1 92.5 71 GLY B N 1
ATOM 5530 C CA . GLY B 1 71 ? 11.242 -25.062 -11.227 1 92.5 71 GLY B CA 1
ATOM 5531 C C . GLY B 1 71 ? 12.695 -25.453 -11.102 1 92.5 71 GLY B C 1
ATOM 5532 O O . GLY B 1 71 ? 13.047 -26.328 -10.305 1 92.5 71 GLY B O 1
ATOM 5533 N N . CYS B 1 72 ? 13.531 -24.922 -11.922 1 94 72 CYS B N 1
ATOM 5534 C CA . CYS B 1 72 ? 14.961 -25.203 -11.859 1 94 72 CYS B CA 1
ATOM 5535 C C . CYS B 1 72 ? 15.719 -24.016 -11.25 1 94 72 CYS B C 1
ATOM 5537 O O . CYS B 1 72 ? 15.469 -22.875 -11.609 1 94 72 CYS B O 1
ATOM 5539 N N . THR B 1 73 ? 16.531 -24.344 -10.266 1 92.31 73 THR B N 1
ATOM 5540 C CA . THR B 1 73 ? 17.25 -23.281 -9.578 1 92.31 73 THR B CA 1
ATOM 5541 C C . THR B 1 73 ? 18.562 -23.797 -9 1 92.31 73 THR B C 1
ATOM 5543 O O . THR B 1 73 ? 18.734 -25 -8.812 1 92.31 73 THR B O 1
ATOM 5546 N N . SER B 1 74 ? 19.516 -22.906 -8.898 1 91.44 74 SER B N 1
ATOM 5547 C CA . SER B 1 74 ? 20.75 -23.203 -8.188 1 91.44 74 SER B CA 1
ATOM 5548 C C . SER B 1 74 ? 20.625 -22.891 -6.703 1 91.44 74 SER B C 1
ATOM 5550 O O . SER B 1 74 ? 21.578 -23.094 -5.938 1 91.44 74 SER B O 1
ATOM 5552 N N . LYS B 1 75 ? 19.484 -22.453 -6.27 1 89.88 75 LYS B N 1
ATOM 5553 C CA . LYS B 1 75 ? 19.281 -21.953 -4.914 1 89.88 75 LYS B CA 1
ATOM 5554 C C . LYS B 1 75 ? 18.375 -22.875 -4.117 1 89.88 75 LYS B C 1
ATOM 5556 O O . LYS B 1 75 ? 17.531 -22.422 -3.342 1 89.88 75 LYS B O 1
ATOM 5561 N N . GLN B 1 76 ? 18.516 -24.141 -4.27 1 87.56 76 GLN B N 1
ATOM 5562 C CA . GLN B 1 76 ? 17.672 -25.141 -3.637 1 87.56 76 GLN B CA 1
ATOM 5563 C C . GLN B 1 76 ? 17.766 -25.062 -2.115 1 87.56 76 GLN B C 1
ATOM 5565 O O . GLN B 1 76 ? 16.781 -25.281 -1.417 1 87.56 76 GLN B O 1
ATOM 5570 N N . GLU B 1 77 ? 18.891 -24.734 -1.629 1 87.94 77 GLU B N 1
ATOM 5571 C CA . GLU B 1 77 ? 19.062 -24.609 -0.184 1 87.94 77 GLU B CA 1
ATOM 5572 C C . GLU B 1 77 ? 18.141 -23.547 0.4 1 87.94 77 GLU B C 1
ATOM 5574 O O . GLU B 1 77 ? 17.531 -23.766 1.448 1 87.94 77 GLU B O 1
ATOM 5579 N N . THR B 1 78 ? 18.109 -22.5 -0.302 1 89.31 78 THR B N 1
ATOM 5580 C CA . THR B 1 78 ? 17.219 -21.438 0.149 1 89.31 78 THR B CA 1
ATOM 5581 C C . THR B 1 78 ? 15.766 -21.859 0.053 1 89.31 78 THR B C 1
ATOM 5583 O O . THR B 1 78 ? 14.953 -21.531 0.919 1 89.31 78 THR B O 1
ATOM 5586 N N . THR B 1 79 ? 15.438 -22.609 -0.946 1 91.5 79 THR B N 1
ATOM 5587 C CA . THR B 1 79 ? 14.078 -23.125 -1.098 1 91.5 79 THR B CA 1
ATOM 5588 C C . THR B 1 79 ? 13.68 -23.953 0.112 1 91.5 79 THR B C 1
ATOM 5590 O O . THR B 1 79 ? 12.617 -23.75 0.691 1 91.5 79 THR B O 1
ATOM 5593 N N . LEU B 1 80 ? 14.547 -24.812 0.457 1 89.38 80 LEU B N 1
ATOM 5594 C CA . LEU B 1 80 ? 14.289 -25.688 1.593 1 89.38 80 LEU B CA 1
ATOM 5595 C C . LEU B 1 80 ? 14.195 -24.891 2.889 1 89.38 80 LEU B C 1
ATOM 5597 O O . LEU B 1 80 ? 13.391 -25.219 3.766 1 89.38 80 LEU B O 1
ATOM 5601 N N . GLY B 1 81 ? 14.977 -23.875 2.969 1 87.56 81 GLY B N 1
ATOM 5602 C CA . GLY B 1 81 ? 14.914 -23 4.125 1 87.56 81 GLY B CA 1
ATOM 5603 C C . GLY B 1 81 ? 13.602 -22.234 4.227 1 87.56 81 GLY B C 1
ATOM 5604 O O . GLY B 1 81 ? 12.977 -22.203 5.293 1 87.56 81 GLY B O 1
ATOM 5605 N N . VAL B 1 82 ? 13.203 -21.719 3.107 1 88.75 82 VAL B N 1
ATOM 5606 C CA . VAL B 1 82 ? 11.984 -20.938 3.053 1 88.75 82 VAL B CA 1
ATOM 5607 C C . VAL B 1 82 ? 10.781 -21.812 3.391 1 88.75 82 VAL B C 1
ATOM 5609 O O . VAL B 1 82 ? 9.828 -21.359 4.023 1 88.75 82 VAL B O 1
ATOM 5612 N N . LEU B 1 83 ? 10.859 -23.109 3.104 1 89.5 83 LEU B N 1
ATOM 5613 C CA . LEU B 1 83 ? 9.789 -24.047 3.367 1 89.5 83 LEU B CA 1
ATOM 5614 C C . LEU B 1 83 ? 9.961 -24.703 4.734 1 89.5 83 LEU B C 1
ATOM 5616 O O . LEU B 1 83 ? 9.219 -25.625 5.082 1 89.5 83 LEU B O 1
ATOM 5620 N N . ASN B 1 84 ? 10.922 -24.203 5.469 1 85.44 84 ASN B N 1
ATOM 5621 C CA . ASN B 1 84 ? 11.211 -24.688 6.812 1 85.44 84 ASN B CA 1
ATOM 5622 C C . ASN B 1 84 ? 11.602 -26.156 6.805 1 85.44 84 ASN B C 1
ATOM 5624 O O . ASN B 1 84 ? 11.242 -26.906 7.719 1 85.44 84 ASN B O 1
ATOM 5628 N N . LEU B 1 85 ? 12.172 -26.641 5.762 1 86.06 85 LEU B N 1
ATOM 5629 C CA . LEU B 1 85 ? 12.625 -28.031 5.637 1 86.06 85 LEU B CA 1
ATOM 5630 C C . LEU B 1 85 ? 14.094 -28.156 6 1 86.06 85 LEU B C 1
ATOM 5632 O O . LEU B 1 85 ? 14.578 -29.25 6.285 1 86.06 85 LEU B O 1
ATOM 5636 N N . ASN B 1 86 ? 14.797 -26.969 5.91 1 82.12 86 ASN B N 1
ATOM 5637 C CA . ASN B 1 86 ? 16.188 -26.875 6.336 1 82.12 86 ASN B CA 1
ATOM 5638 C C . ASN B 1 86 ? 16.453 -25.578 7.109 1 82.12 86 ASN B C 1
ATOM 5640 O O . ASN B 1 86 ? 16.594 -24.516 6.512 1 82.12 86 ASN B O 1
ATOM 5644 N N . LYS B 1 87 ? 16.734 -25.625 8.336 1 75.69 87 LYS B N 1
ATOM 5645 C CA . LYS B 1 87 ? 16.828 -24.469 9.211 1 75.69 87 LYS B CA 1
ATOM 5646 C C . LYS B 1 87 ? 18.203 -23.797 9.094 1 75.69 87 LYS B C 1
ATOM 5648 O O . LYS B 1 87 ? 18.344 -22.609 9.398 1 75.69 87 LYS B O 1
ATOM 5653 N N . ASN B 1 88 ? 19.078 -24.391 8.625 1 77.44 88 ASN B N 1
ATOM 5654 C CA . ASN B 1 88 ? 20.438 -23.859 8.586 1 77.44 88 ASN B CA 1
ATOM 5655 C C . ASN B 1 88 ? 20.844 -23.469 7.168 1 77.44 88 ASN B C 1
ATOM 5657 O O . ASN B 1 88 ? 22.047 -23.391 6.867 1 77.44 88 ASN B O 1
ATOM 5661 N N . ALA B 1 89 ? 19.891 -23.172 6.43 1 76.88 89 ALA B N 1
ATOM 5662 C CA . ALA B 1 89 ? 20.188 -22.906 5.027 1 76.88 89 ALA B CA 1
ATOM 5663 C C . ALA B 1 89 ? 20.781 -21.5 4.863 1 76.88 89 ALA B C 1
ATOM 5665 O O . ALA B 1 89 ? 20.359 -20.562 5.539 1 76.88 89 ALA B O 1
ATOM 5666 N N . HIS B 1 90 ? 21.922 -21.438 4.086 1 78.5 90 HIS B N 1
ATOM 5667 C CA . HIS B 1 90 ? 22.375 -20.125 3.641 1 78.5 90 HIS B CA 1
ATOM 5668 C C . HIS B 1 90 ? 21.391 -19.5 2.67 1 78.5 90 HIS B C 1
ATOM 5670 O O . HIS B 1 90 ? 21.109 -20.062 1.607 1 78.5 90 HIS B O 1
ATOM 5676 N N . LEU B 1 91 ? 20.906 -18.359 3.018 1 83.31 91 LEU B N 1
ATOM 5677 C CA . LEU B 1 91 ? 19.797 -17.812 2.266 1 83.31 91 LEU B CA 1
ATOM 5678 C C . LEU B 1 91 ? 20.281 -16.891 1.151 1 83.31 91 LEU B C 1
ATOM 5680 O O . LEU B 1 91 ? 21.172 -16.062 1.368 1 83.31 91 LEU B O 1
ATOM 5684 N N . SER B 1 92 ? 19.891 -17.188 -0.055 1 91.19 92 SER B N 1
ATOM 5685 C CA . SER B 1 92 ? 20.062 -16.328 -1.222 1 91.19 92 SER B CA 1
ATOM 5686 C C . SER B 1 92 ? 18.844 -15.453 -1.444 1 91.19 92 SER B C 1
ATOM 5688 O O . SER B 1 92 ? 17.859 -15.531 -0.691 1 91.19 92 SER B O 1
ATOM 5690 N N . LEU B 1 93 ? 18.953 -14.586 -2.43 1 93.56 93 LEU B N 1
ATOM 5691 C CA . LEU B 1 93 ? 17.828 -13.719 -2.76 1 93.56 93 LEU B CA 1
ATOM 5692 C C . LEU B 1 93 ? 16.766 -14.484 -3.545 1 93.56 93 LEU B C 1
ATOM 5694 O O . LEU B 1 93 ? 15.57 -14.32 -3.303 1 93.56 93 LEU B O 1
ATOM 5698 N N . GLY B 1 94 ? 17.188 -15.383 -4.371 1 92.69 94 GLY B N 1
ATOM 5699 C CA . GLY B 1 94 ? 16.25 -16.203 -5.125 1 92.69 94 GLY B CA 1
ATOM 5700 C C . GLY B 1 94 ? 15.992 -17.562 -4.477 1 92.69 94 GLY B C 1
ATOM 5701 O O . GLY B 1 94 ? 16.812 -18.031 -3.686 1 92.69 94 GLY B O 1
ATOM 5702 N N . TYR B 1 95 ? 14.781 -18.219 -4.852 1 91.88 95 TYR B N 1
ATOM 5703 C CA . TYR B 1 95 ? 14.539 -19.516 -4.25 1 91.88 95 TYR B CA 1
ATOM 5704 C C . TYR B 1 95 ? 13.398 -20.25 -4.957 1 91.88 95 TYR B C 1
ATOM 5706 O O . TYR B 1 95 ? 13.078 -21.391 -4.617 1 91.88 95 TYR B O 1
ATOM 5714 N N . ARG B 1 96 ? 12.781 -19.656 -6.02 1 92.44 96 ARG B N 1
ATOM 5715 C CA . ARG B 1 96 ? 11.562 -20.25 -6.562 1 92.44 96 ARG B CA 1
ATOM 5716 C C . ARG B 1 96 ? 11.844 -20.938 -7.895 1 92.44 96 ARG B C 1
ATOM 5718 O O . ARG B 1 96 ? 11.039 -21.75 -8.359 1 92.44 96 ARG B O 1
ATOM 5725 N N . GLY B 1 97 ? 12.852 -20.531 -8.641 1 93.19 97 GLY B N 1
ATOM 5726 C CA . GLY B 1 97 ? 13.188 -21.109 -9.93 1 93.19 97 GLY B CA 1
ATOM 5727 C C . GLY B 1 97 ? 12.164 -20.797 -11.008 1 93.19 97 GLY B C 1
ATOM 5728 O O . GLY B 1 97 ? 11.789 -21.672 -11.789 1 93.19 97 GLY B O 1
ATOM 5729 N N . GLN B 1 98 ? 11.703 -19.578 -11.016 1 93.38 98 GLN B N 1
ATOM 5730 C CA . GLN B 1 98 ? 10.625 -19.266 -11.945 1 93.38 98 GLN B CA 1
ATOM 5731 C C . GLN B 1 98 ? 10.953 -18.016 -12.766 1 93.38 98 GLN B C 1
ATOM 5733 O O . GLN B 1 98 ? 10.344 -17.781 -13.812 1 93.38 98 GLN B O 1
ATOM 5738 N N . ALA B 1 99 ? 11.93 -17.219 -12.406 1 94.69 99 ALA B N 1
ATOM 5739 C CA . ALA B 1 99 ? 12.133 -15.898 -13 1 94.69 99 ALA B CA 1
ATOM 5740 C C . ALA B 1 99 ? 12.531 -16.016 -14.469 1 94.69 99 ALA B C 1
ATOM 5742 O O . ALA B 1 99 ? 11.836 -15.492 -15.344 1 94.69 99 ALA B O 1
ATOM 5743 N N . LEU B 1 100 ? 13.594 -16.781 -14.789 1 97.12 100 LEU B N 1
ATOM 5744 C CA . LEU B 1 100 ? 14.086 -16.891 -16.156 1 97.12 100 LEU B CA 1
ATOM 5745 C C . LEU B 1 100 ? 13.07 -17.609 -17.047 1 97.12 100 LEU B C 1
ATOM 5747 O O . LEU B 1 100 ? 12.891 -17.234 -18.203 1 97.12 100 LEU B O 1
ATOM 5751 N N . PHE B 1 101 ? 12.453 -18.609 -16.469 1 96.69 101 PHE B N 1
ATOM 5752 C CA . PHE B 1 101 ? 11.398 -19.312 -17.188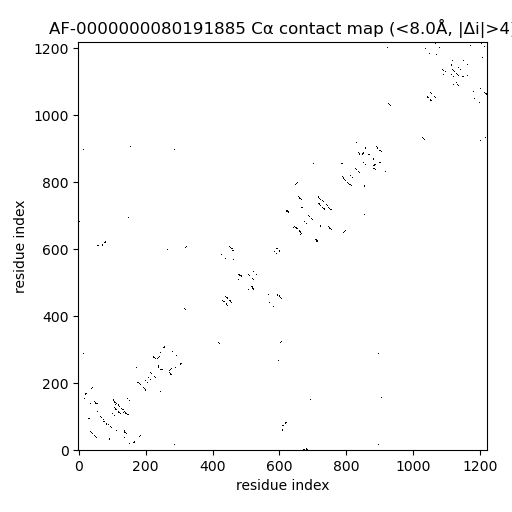 1 96.69 101 PHE B CA 1
ATOM 5753 C C . PHE B 1 101 ? 10.281 -18.344 -17.578 1 96.69 101 PHE B C 1
ATOM 5755 O O . PHE B 1 101 ? 9.852 -18.328 -18.734 1 96.69 101 PHE B O 1
ATOM 5762 N N . SER B 1 102 ? 9.82 -17.578 -16.594 1 97 102 SER B N 1
ATOM 5763 C CA . SER B 1 102 ? 8.734 -16.625 -16.828 1 97 102 SER B CA 1
ATOM 5764 C C . SER B 1 102 ? 9.125 -15.602 -17.891 1 97 102 SER B C 1
ATOM 5766 O O . SER B 1 102 ? 8.312 -15.25 -18.75 1 97 102 SER B O 1
ATOM 5768 N N . MET B 1 103 ? 10.352 -15.148 -17.844 1 97.5 103 MET B N 1
ATOM 5769 C CA . MET B 1 103 ? 10.828 -14.172 -18.828 1 97.5 103 MET B CA 1
ATOM 5770 C C . MET B 1 103 ? 10.789 -14.758 -20.234 1 97.5 103 MET B C 1
ATOM 5772 O O . MET B 1 103 ? 10.438 -14.07 -21.188 1 97.5 103 MET B O 1
ATOM 5776 N N . SER B 1 104 ? 11.125 -16.016 -20.375 1 97.31 104 SER B N 1
ATOM 5777 C CA . SER B 1 104 ? 11.164 -16.672 -21.672 1 97.31 104 SER B CA 1
ATOM 5778 C C . SER B 1 104 ? 9.766 -16.812 -22.266 1 97.31 104 SER B C 1
ATOM 5780 O O . SER B 1 104 ? 9.617 -16.953 -23.484 1 97.31 104 SER B O 1
ATOM 5782 N N . LYS B 1 105 ? 8.742 -16.781 -21.406 1 96.25 105 LYS B N 1
ATOM 5783 C CA . LYS B 1 105 ? 7.359 -16.859 -21.875 1 96.25 105 LYS B CA 1
ATOM 5784 C C . LYS B 1 105 ? 6.855 -15.5 -22.328 1 96.25 105 LYS B C 1
ATOM 5786 O O . LYS B 1 105 ? 5.844 -15.406 -23.031 1 96.25 105 LYS B O 1
ATOM 5791 N N . LEU B 1 106 ? 7.586 -14.453 -21.969 1 96.5 106 LEU B N 1
ATOM 5792 C CA . LEU B 1 106 ? 7.039 -13.117 -22.156 1 96.5 106 LEU B CA 1
ATOM 5793 C C . LEU B 1 106 ? 7.91 -12.305 -23.109 1 96.5 106 LEU B C 1
ATOM 5795 O O . LEU B 1 106 ? 7.566 -11.18 -23.469 1 96.5 106 LEU B O 1
ATOM 5799 N N . ALA B 1 107 ? 9.086 -12.875 -23.469 1 97.25 107 ALA B N 1
ATOM 5800 C CA . ALA B 1 107 ? 10.047 -12.141 -24.297 1 97.25 107 ALA B CA 1
ATOM 5801 C C . ALA B 1 107 ? 11.008 -13.094 -25 1 97.25 107 ALA B C 1
ATOM 5803 O O . ALA B 1 107 ? 10.961 -14.305 -24.781 1 97.25 107 ALA B O 1
ATOM 5804 N N . LYS B 1 108 ? 11.766 -12.547 -25.953 1 97.38 108 LYS B N 1
ATOM 5805 C CA . LYS B 1 108 ? 12.945 -13.25 -26.469 1 97.38 108 LYS B CA 1
ATOM 5806 C C . LYS B 1 108 ? 14.133 -13.094 -25.516 1 97.38 108 LYS B C 1
ATOM 5808 O O . LYS B 1 108 ? 14.594 -11.977 -25.281 1 97.38 108 LYS B O 1
ATOM 5813 N N . VAL B 1 109 ? 14.578 -14.18 -24.984 1 98.19 109 VAL B N 1
ATOM 5814 C CA . VAL B 1 109 ? 15.594 -14.094 -23.953 1 98.19 109 VAL B CA 1
ATOM 5815 C C . VAL B 1 109 ? 16.812 -14.938 -24.328 1 98.19 109 VAL B C 1
ATOM 5817 O O . VAL B 1 109 ? 16.672 -16.125 -24.641 1 98.19 109 VAL B O 1
ATOM 5820 N N . LYS B 1 110 ? 17.938 -14.344 -24.328 1 98.12 110 LYS B N 1
ATOM 5821 C CA . LYS B 1 110 ? 19.219 -15.031 -24.5 1 98.12 110 LYS B CA 1
ATOM 5822 C C . LYS B 1 110 ? 20.078 -14.922 -23.25 1 98.12 110 LYS B C 1
ATOM 5824 O O . LYS B 1 110 ? 20.141 -13.859 -22.625 1 98.12 110 LYS B O 1
ATOM 5829 N N . PHE B 1 111 ? 20.625 -16 -22.875 1 98.31 111 PHE B N 1
ATOM 5830 C CA . PHE B 1 111 ? 21.516 -16.078 -21.719 1 98.31 111 PHE B CA 1
ATOM 5831 C C . PHE B 1 111 ? 22.922 -16.438 -22.141 1 98.31 111 PHE B C 1
ATOM 5833 O O . PHE B 1 111 ? 23.156 -17.547 -22.641 1 98.31 111 PHE B O 1
ATOM 5840 N N . VAL B 1 112 ? 23.875 -15.5 -22 1 98.19 112 VAL B N 1
ATOM 5841 C CA . VAL B 1 112 ? 25.281 -15.719 -22.328 1 98.19 112 VAL B CA 1
ATOM 5842 C C . VAL B 1 112 ? 26.109 -15.836 -21.047 1 98.19 112 VAL B C 1
ATOM 5844 O O . VAL B 1 112 ? 25.953 -15.031 -20.125 1 98.19 112 VAL B O 1
ATOM 5847 N N . THR B 1 113 ? 26.953 -16.859 -20.938 1 97.75 113 THR B N 1
ATOM 5848 C CA . THR B 1 113 ? 27.656 -17.062 -19.672 1 97.75 113 THR B CA 1
ATOM 5849 C C . THR B 1 113 ? 29 -17.719 -19.906 1 97.75 113 THR B C 1
ATOM 5851 O O . THR B 1 113 ? 29.203 -18.406 -20.906 1 97.75 113 THR B O 1
ATOM 5854 N N . ARG B 1 114 ? 29.906 -17.406 -19.031 1 97.25 114 ARG B N 1
ATOM 5855 C CA . ARG B 1 114 ? 31.219 -18.047 -18.953 1 97.25 114 ARG B CA 1
ATOM 5856 C C . ARG B 1 114 ? 31.594 -18.344 -17.5 1 97.25 114 ARG B C 1
ATOM 5858 O O . ARG B 1 114 ? 31.812 -17.422 -16.719 1 97.25 114 ARG B O 1
ATOM 5865 N N . PRO B 1 115 ? 31.641 -19.594 -17.156 1 95.31 115 PRO B N 1
ATOM 5866 C CA . PRO B 1 115 ? 32.062 -19.938 -15.797 1 95.31 115 PRO B CA 1
ATOM 5867 C C . PRO B 1 115 ? 33.5 -19.578 -15.516 1 95.31 115 PRO B C 1
ATOM 5869 O O . PRO B 1 115 ? 34.344 -19.516 -16.438 1 95.31 115 PRO B O 1
ATOM 5872 N N . LYS B 1 116 ? 33.906 -19.172 -14.305 1 88.69 116 LYS B N 1
ATOM 5873 C CA . LYS B 1 116 ? 35.219 -18.719 -13.875 1 88.69 116 LYS B CA 1
ATOM 5874 C C . LYS B 1 116 ? 36.312 -19.703 -14.297 1 88.69 116 LYS B C 1
ATOM 5876 O O . LYS B 1 116 ? 37.406 -19.297 -14.719 1 88.69 116 LYS B O 1
ATOM 5881 N N . ASN B 1 117 ? 36.094 -20.969 -14.234 1 85.69 117 ASN B N 1
ATOM 5882 C CA . ASN B 1 117 ? 37.156 -21.938 -14.477 1 85.69 117 ASN B CA 1
ATOM 5883 C C . ASN B 1 117 ? 37.031 -22.578 -15.867 1 85.69 117 ASN B C 1
ATOM 5885 O O . ASN B 1 117 ? 37.531 -23.656 -16.109 1 85.69 117 ASN B O 1
ATOM 5889 N N . CYS B 1 118 ? 36.375 -21.828 -16.688 1 88.81 118 CYS B N 1
ATOM 5890 C CA . CYS B 1 118 ? 36.188 -22.359 -18.031 1 88.81 118 CYS B CA 1
ATOM 5891 C C . CYS B 1 118 ? 36.594 -21.328 -19.094 1 88.81 118 CYS B C 1
ATOM 5893 O O . CYS B 1 118 ? 36.375 -20.141 -18.906 1 88.81 118 CYS B O 1
ATOM 5895 N N . THR B 1 119 ? 37.156 -21.734 -20.188 1 88.31 119 THR B N 1
ATOM 5896 C CA . THR B 1 119 ? 37.562 -20.844 -21.266 1 88.31 119 THR B CA 1
ATOM 5897 C C . THR B 1 119 ? 36.438 -20.641 -22.266 1 88.31 119 THR B C 1
ATOM 5899 O O . THR B 1 119 ? 36.406 -19.641 -22.984 1 88.31 119 THR B O 1
ATOM 5902 N N . GLU B 1 120 ? 35.531 -21.562 -22.234 1 92.62 120 GLU B N 1
ATOM 5903 C CA . GLU B 1 120 ? 34.438 -21.5 -23.172 1 92.62 120 GLU B CA 1
ATOM 5904 C C . GLU B 1 120 ? 33.281 -20.688 -22.609 1 92.62 120 GLU B C 1
ATOM 5906 O O . GLU B 1 120 ? 33 -20.75 -21.406 1 92.62 120 GLU B O 1
ATOM 5911 N N . SER B 1 121 ? 32.719 -19.906 -23.484 1 95.31 121 SER B N 1
ATOM 5912 C CA . SER B 1 121 ? 31.484 -19.188 -23.172 1 95.31 121 SER B CA 1
ATOM 5913 C C . SER B 1 121 ? 30.297 -19.734 -23.953 1 95.31 121 SER B C 1
ATOM 5915 O O . SER B 1 121 ? 30.469 -20.25 -25.062 1 95.31 121 SER B O 1
ATOM 5917 N N . PHE B 1 122 ? 29.125 -19.719 -23.391 1 96.44 122 PHE B N 1
ATOM 5918 C CA . PHE B 1 122 ? 27.938 -20.328 -23.969 1 96.44 122 PHE B CA 1
ATOM 5919 C C . PHE B 1 122 ? 26.828 -19.312 -24.109 1 96.44 122 PHE B C 1
ATOM 5921 O O . PHE B 1 122 ? 26.703 -18.391 -23.297 1 96.44 122 PHE B O 1
ATOM 5928 N N . CYS B 1 123 ? 26.062 -19.453 -25.125 1 97.62 123 CYS B N 1
ATOM 5929 C CA . CYS B 1 123 ? 24.844 -18.672 -25.328 1 97.62 123 CYS B CA 1
ATOM 5930 C C . CYS B 1 123 ? 23.625 -19.594 -25.484 1 97.62 123 CYS B C 1
ATOM 5932 O O . CYS B 1 123 ? 23.578 -20.406 -26.391 1 97.62 123 CYS B O 1
ATOM 5934 N N . LYS B 1 124 ? 22.688 -19.422 -24.594 1 97.81 124 LYS B N 1
ATOM 5935 C CA . LYS B 1 124 ? 21.453 -20.203 -24.656 1 97.81 124 LYS B CA 1
ATOM 5936 C C . LYS B 1 124 ? 20.25 -19.312 -24.953 1 97.81 124 LYS B C 1
ATOM 5938 O O . LYS B 1 124 ? 20.031 -18.312 -24.266 1 97.81 124 LYS B O 1
ATOM 5943 N N . ASP B 1 125 ? 19.578 -19.734 -25.969 1 97.88 125 ASP B N 1
ATOM 5944 C CA . ASP B 1 125 ? 18.25 -19.156 -26.172 1 97.88 125 ASP B CA 1
ATOM 5945 C C . ASP B 1 125 ? 17.203 -19.812 -25.281 1 97.88 125 ASP B C 1
ATOM 5947 O O . ASP B 1 125 ? 16.875 -20.984 -25.453 1 97.88 125 ASP B O 1
ATOM 5951 N N . LEU B 1 126 ? 16.672 -19.094 -24.406 1 97.31 126 LEU B N 1
ATOM 5952 C CA . LEU B 1 126 ? 15.797 -19.672 -23.391 1 97.31 126 LEU B CA 1
ATOM 5953 C C . LEU B 1 126 ? 14.422 -20 -23.969 1 97.31 126 LEU B C 1
ATOM 5955 O O . LEU B 1 126 ? 13.641 -20.734 -23.359 1 97.31 126 LEU B O 1
ATOM 5959 N N . CYS B 1 127 ? 14.125 -19.469 -25.141 1 95.31 127 CYS B N 1
ATOM 5960 C CA . CYS B 1 127 ? 12.844 -19.75 -25.781 1 95.31 127 CYS B CA 1
ATOM 5961 C C . CYS B 1 127 ? 12.898 -21.031 -26.594 1 95.31 127 CYS B C 1
ATOM 5963 O O . CYS B 1 127 ? 11.984 -21.859 -26.531 1 95.31 127 CYS B O 1
ATOM 5965 N N . THR B 1 128 ? 14.023 -21.297 -27.234 1 95.12 128 THR B N 1
ATOM 5966 C CA . THR B 1 128 ? 14.141 -22.453 -28.109 1 95.12 128 THR B CA 1
ATOM 5967 C C . THR B 1 128 ? 14.93 -23.562 -27.422 1 95.12 128 THR B C 1
ATOM 5969 O O . THR B 1 128 ? 14.805 -24.734 -27.797 1 95.12 128 THR B O 1
ATOM 5972 N N . GLY B 1 129 ? 15.75 -23.188 -26.531 1 95.12 129 GLY B N 1
ATOM 5973 C CA . GLY B 1 129 ? 16.609 -24.156 -25.875 1 95.12 129 GLY B CA 1
ATOM 5974 C C . GLY B 1 129 ? 17.938 -24.375 -26.578 1 95.12 129 GLY B C 1
ATOM 5975 O O . GLY B 1 129 ? 18.812 -25.062 -26.078 1 95.12 129 GLY B O 1
ATOM 5976 N N . ASP B 1 130 ? 18.156 -23.641 -27.625 1 96 130 ASP B N 1
ATOM 5977 C CA . ASP B 1 130 ? 19.359 -23.781 -28.422 1 96 130 ASP B CA 1
ATOM 5978 C C . ASP B 1 130 ? 20.578 -23.219 -27.688 1 96 130 ASP B C 1
ATOM 5980 O O . ASP B 1 130 ? 20.484 -22.172 -27.047 1 96 130 ASP B O 1
ATOM 5984 N N . ILE B 1 131 ? 21.703 -23.969 -27.766 1 96.12 131 ILE B N 1
ATOM 5985 C CA . ILE B 1 131 ? 22.938 -23.547 -27.141 1 96.12 131 ILE B CA 1
ATOM 5986 C C . ILE B 1 131 ? 24.016 -23.297 -28.203 1 96.12 131 ILE B C 1
ATOM 5988 O O . ILE B 1 131 ? 24.203 -24.125 -29.109 1 96.12 131 ILE B O 1
ATOM 5992 N N . SER B 1 132 ? 24.578 -22.156 -28.188 1 95.75 132 SER B N 1
ATOM 5993 C CA . SER B 1 132 ? 25.656 -21.781 -29.094 1 95.75 132 SER B CA 1
ATOM 5994 C C . SER B 1 132 ? 26.828 -21.188 -28.312 1 95.75 132 SER B C 1
ATOM 5996 O O . SER B 1 132 ? 26.859 -21.234 -27.078 1 95.75 132 SER B O 1
ATOM 5998 N N . PHE B 1 133 ? 27.922 -20.906 -29.094 1 92.94 133 PHE B N 1
ATOM 5999 C CA . PHE B 1 133 ? 29.094 -20.297 -28.469 1 92.94 133 PHE B CA 1
ATOM 6000 C C . PHE B 1 133 ? 29.188 -18.812 -28.797 1 92.94 133 PHE B C 1
ATOM 6002 O O . PHE B 1 133 ? 28.953 -18.406 -29.938 1 92.94 133 PHE B O 1
ATOM 6009 N N . LEU B 1 134 ? 29.328 -17.969 -27.781 1 92 134 LEU B N 1
ATOM 6010 C CA . LEU B 1 134 ? 29.531 -16.531 -27.906 1 92 134 LEU B CA 1
ATOM 6011 C C . LEU B 1 134 ? 30.547 -16.031 -26.891 1 92 134 LEU B C 1
ATOM 6013 O O . LEU B 1 134 ? 30.344 -16.141 -25.688 1 92 134 LEU B O 1
ATOM 6017 N N . PRO B 1 135 ? 31.625 -15.445 -27.391 1 91.31 135 PRO B N 1
ATOM 6018 C CA . PRO B 1 135 ? 32.688 -15.023 -26.484 1 91.31 135 PRO B CA 1
ATOM 6019 C C . PRO B 1 135 ? 32.219 -13.953 -25.5 1 91.31 135 PRO B C 1
ATOM 6021 O O . PRO B 1 135 ? 31.469 -13.047 -25.859 1 91.31 135 PRO B O 1
ATOM 6024 N N . ARG B 1 136 ? 32.688 -14.117 -24.219 1 93.25 136 ARG B N 1
ATOM 6025 C CA . ARG B 1 136 ? 32.438 -13.156 -23.156 1 93.25 136 ARG B CA 1
ATOM 6026 C C . ARG B 1 136 ? 33.438 -13.375 -22 1 93.25 136 ARG B C 1
ATOM 6028 O O . ARG B 1 136 ? 34.031 -14.438 -21.891 1 93.25 136 ARG B O 1
ATOM 6035 N N . GLU B 1 137 ? 33.594 -12.375 -21.172 1 94.31 137 GLU B N 1
ATOM 6036 C CA . GLU B 1 137 ? 34.344 -12.539 -19.938 1 94.31 137 GLU B CA 1
ATOM 6037 C C . GLU B 1 137 ? 33.562 -13.328 -18.891 1 94.31 137 GLU B C 1
ATOM 6039 O O . GLU B 1 137 ? 32.375 -13.641 -19.109 1 94.31 137 GLU B O 1
ATOM 6044 N N . THR B 1 138 ? 34.25 -13.703 -17.828 1 96.5 138 THR B N 1
ATOM 6045 C CA . THR B 1 138 ? 33.594 -14.461 -16.766 1 96.5 138 THR B CA 1
ATOM 6046 C C . THR B 1 138 ? 32.375 -13.734 -16.266 1 96.5 138 THR B C 1
ATOM 6048 O O . THR B 1 138 ? 32.375 -12.516 -16.094 1 96.5 138 THR B O 1
ATOM 6051 N N . GLY B 1 139 ? 31.297 -14.422 -16.094 1 97.5 139 GLY B N 1
ATOM 6052 C CA . GLY B 1 139 ? 30.031 -13.836 -15.664 1 97.5 139 GLY B CA 1
ATOM 6053 C C . GLY B 1 139 ? 28.875 -14.203 -16.578 1 97.5 139 GLY B C 1
ATOM 6054 O O . GLY B 1 139 ? 28.859 -15.266 -17.188 1 97.5 139 GLY B O 1
ATOM 6055 N N . SER B 1 140 ? 27.828 -13.484 -16.562 1 97.81 140 SER B N 1
ATOM 6056 C CA . SER B 1 140 ? 26.641 -13.773 -17.359 1 97.81 140 SER B CA 1
ATOM 6057 C C . SER B 1 140 ? 26.031 -12.492 -17.922 1 97.81 140 SER B C 1
ATOM 6059 O O . SER B 1 140 ? 26.188 -11.414 -17.344 1 97.81 140 SER B O 1
ATOM 6061 N N . SER B 1 141 ? 25.438 -12.641 -19.078 1 98.25 141 SER B N 1
ATOM 6062 C CA . SER B 1 141 ? 24.641 -11.594 -19.719 1 98.25 141 SER B CA 1
ATOM 6063 C C . SER B 1 141 ? 23.266 -12.109 -20.109 1 98.25 141 SER B C 1
ATOM 6065 O O . SER B 1 141 ? 23.141 -13.172 -20.719 1 98.25 141 SER B O 1
ATOM 6067 N N . VAL B 1 142 ? 22.266 -11.414 -19.656 1 98.44 142 VAL B N 1
ATOM 6068 C CA . VAL B 1 142 ? 20.906 -11.727 -20.078 1 98.44 142 VAL B CA 1
ATOM 6069 C C . VAL B 1 142 ? 20.391 -10.641 -21.031 1 98.44 142 VAL B C 1
ATOM 6071 O O . VAL B 1 142 ? 20.391 -9.461 -20.672 1 98.44 142 VAL B O 1
ATOM 6074 N N . ILE B 1 143 ? 20.016 -11.039 -22.203 1 98.25 143 ILE B N 1
ATOM 6075 C CA . ILE B 1 143 ? 19.516 -10.133 -23.234 1 98.25 143 ILE B CA 1
ATOM 6076 C C . ILE B 1 143 ? 18.016 -10.375 -23.438 1 98.25 143 ILE B C 1
ATOM 6078 O O . ILE B 1 143 ? 17.594 -11.484 -23.766 1 98.25 143 ILE B O 1
ATOM 6082 N N . ILE B 1 144 ? 17.234 -9.383 -23.25 1 98.19 144 ILE B N 1
ATOM 6083 C CA . ILE B 1 144 ? 15.781 -9.477 -23.359 1 98.19 144 ILE B CA 1
ATOM 6084 C C . ILE B 1 144 ? 15.289 -8.539 -24.469 1 98.19 144 ILE B C 1
ATOM 6086 O O . ILE B 1 144 ? 15.57 -7.336 -24.438 1 98.19 144 ILE B O 1
ATOM 6090 N N . GLU B 1 145 ? 14.57 -9.102 -25.375 1 97.25 145 GLU B N 1
ATOM 6091 C CA . GLU B 1 145 ? 13.992 -8.328 -26.469 1 97.25 145 GLU B CA 1
ATOM 6092 C C . GLU B 1 145 ? 12.484 -8.555 -26.562 1 97.25 145 GLU B C 1
ATOM 6094 O O . GLU B 1 145 ? 11.992 -9.641 -26.266 1 97.25 145 GLU B O 1
ATOM 6099 N N . ASP B 1 146 ? 11.766 -7.547 -26.906 1 94.69 146 ASP B N 1
ATOM 6100 C CA . ASP B 1 146 ? 10.328 -7.602 -27.172 1 94.69 146 ASP B CA 1
ATOM 6101 C C . ASP B 1 146 ? 9.562 -8.062 -25.938 1 94.69 146 ASP B C 1
ATOM 6103 O O . ASP B 1 146 ? 8.766 -9.008 -26.016 1 94.69 146 ASP B O 1
ATOM 6107 N N . LEU B 1 147 ? 9.844 -7.418 -24.906 1 96 147 LEU B N 1
ATOM 6108 C CA . LEU B 1 147 ? 9.172 -7.754 -23.656 1 96 147 LEU B CA 1
ATOM 6109 C C . LEU B 1 147 ? 7.664 -7.594 -23.781 1 96 147 LEU B C 1
ATOM 6111 O O . LEU B 1 147 ? 7.184 -6.578 -24.297 1 96 147 LEU B O 1
ATOM 6115 N N . PHE B 1 148 ? 6.852 -8.555 -23.406 1 94.44 148 PHE B N 1
ATOM 6116 C CA . PHE B 1 148 ? 5.395 -8.609 -23.391 1 94.44 148 PHE B CA 1
ATOM 6117 C C . PHE B 1 148 ? 4.84 -8.672 -24.812 1 94.44 148 PHE B C 1
ATOM 6119 O O . PHE B 1 148 ? 3.789 -8.094 -25.094 1 94.44 148 PHE B O 1
ATOM 6126 N N . VAL B 1 149 ? 5.559 -9.289 -25.703 1 90.06 149 VAL B N 1
ATOM 6127 C CA . VAL B 1 149 ? 5.184 -9.359 -27.109 1 90.06 149 VAL B CA 1
ATOM 6128 C C . VAL B 1 149 ? 3.818 -10.031 -27.25 1 90.06 149 VAL B C 1
ATOM 6130 O O . VAL B 1 149 ? 3.027 -9.664 -28.109 1 90.06 149 VAL B O 1
ATOM 6133 N N . ASN B 1 150 ? 3.463 -10.914 -26.375 1 89.5 150 ASN B N 1
ATOM 6134 C CA . ASN B 1 150 ? 2.207 -11.648 -26.469 1 89.5 150 ASN B CA 1
ATOM 6135 C C . ASN B 1 150 ? 1.156 -11.086 -25.516 1 89.5 150 ASN B C 1
ATOM 6137 O O . ASN B 1 150 ? 0.094 -11.68 -25.328 1 89.5 150 ASN B O 1
ATOM 6141 N N . VAL B 1 151 ? 1.433 -10.07 -24.859 1 90.38 151 VAL B N 1
ATOM 6142 C CA . VAL B 1 151 ? 0.504 -9.406 -23.953 1 90.38 151 VAL B CA 1
ATOM 6143 C C . VAL B 1 151 ? 0.379 -7.93 -24.328 1 90.38 151 VAL B C 1
ATOM 6145 O O . VAL B 1 151 ? 0.933 -7.062 -23.641 1 90.38 151 VAL B O 1
ATOM 6148 N N . PRO B 1 152 ? -0.411 -7.578 -25.188 1 85.12 152 PRO B N 1
ATOM 6149 C CA . PRO B 1 152 ? -0.406 -6.258 -25.828 1 85.12 152 PRO B CA 1
ATOM 6150 C C . PRO B 1 152 ? -0.734 -5.133 -24.844 1 85.12 152 PRO B C 1
ATOM 6152 O O . PRO B 1 152 ? -0.097 -4.074 -24.875 1 85.12 152 PRO B O 1
ATOM 6155 N N . VAL B 1 153 ? -1.724 -5.312 -24.016 1 83.94 153 VAL B N 1
ATOM 6156 C CA . VAL B 1 153 ? -2.102 -4.262 -23.062 1 83.94 153 VAL B CA 1
ATOM 6157 C C . VAL B 1 153 ? -0.919 -3.932 -22.156 1 83.94 153 VAL B C 1
ATOM 6159 O O . VAL B 1 153 ? -0.584 -2.762 -21.969 1 83.94 153 VAL B O 1
ATOM 6162 N N . ARG B 1 154 ? -0.311 -4.906 -21.656 1 90.06 154 ARG B N 1
ATOM 6163 C CA . ARG B 1 154 ? 0.836 -4.723 -20.766 1 90.06 154 ARG B CA 1
ATOM 6164 C C . ARG B 1 154 ? 2.004 -4.086 -21.516 1 90.06 154 ARG B C 1
ATOM 6166 O O . ARG B 1 154 ? 2.719 -3.25 -20.953 1 90.06 154 ARG B O 1
ATOM 6173 N N . ARG B 1 155 ? 2.178 -4.539 -22.766 1 91.75 155 ARG B N 1
ATOM 6174 C CA . ARG B 1 155 ? 3.26 -3.986 -23.578 1 91.75 155 ARG B CA 1
ATOM 6175 C C . ARG B 1 155 ? 3.09 -2.482 -23.766 1 91.75 155 ARG B C 1
ATOM 6177 O O . ARG B 1 155 ? 4.043 -1.719 -23.578 1 91.75 155 ARG B O 1
ATOM 6184 N N . ASN B 1 156 ? 1.895 -2.062 -24.062 1 89.56 156 ASN B N 1
ATOM 6185 C CA . ASN B 1 156 ? 1.602 -0.652 -24.297 1 89.56 156 ASN B CA 1
ATOM 6186 C C . ASN B 1 156 ? 1.827 0.181 -23.031 1 89.56 156 ASN B C 1
ATOM 6188 O O . ASN B 1 156 ? 2.477 1.227 -23.094 1 89.56 156 ASN B O 1
ATOM 6192 N N . ILE B 1 157 ? 1.364 -0.315 -21.984 1 87.94 157 ILE B N 1
ATOM 6193 C CA . ILE B 1 157 ? 1.464 0.426 -20.734 1 87.94 157 ILE B CA 1
ATOM 6194 C C . ILE B 1 157 ? 2.918 0.453 -20.266 1 87.94 157 ILE B C 1
ATOM 6196 O O . ILE B 1 157 ? 3.395 1.472 -19.75 1 87.94 157 ILE B O 1
ATOM 6200 N N . ASN B 1 158 ? 3.572 -0.659 -20.391 1 92.5 158 ASN B N 1
ATOM 6201 C CA . ASN B 1 158 ? 4.973 -0.745 -19.984 1 92.5 158 ASN B CA 1
ATOM 6202 C C . ASN B 1 158 ? 5.844 0.227 -20.781 1 92.5 158 ASN B C 1
ATOM 6204 O O . ASN B 1 158 ? 6.742 0.856 -20.219 1 92.5 158 ASN B O 1
ATOM 6208 N N . THR B 1 159 ? 5.539 0.348 -22.062 1 91.06 159 THR B N 1
ATOM 6209 C CA . THR B 1 159 ? 6.289 1.256 -22.922 1 91.06 159 THR B CA 1
ATOM 6210 C C . THR B 1 159 ? 6.023 2.709 -22.531 1 91.06 159 THR B C 1
ATOM 6212 O O . THR B 1 159 ? 6.949 3.516 -22.453 1 91.06 159 THR B O 1
ATOM 6215 N N . LYS B 1 160 ? 4.82 3 -22.203 1 87.81 160 LYS B N 1
ATOM 6216 C CA . LYS B 1 160 ? 4.434 4.355 -21.828 1 87.81 160 LYS B CA 1
ATOM 6217 C C . LYS B 1 160 ? 5.043 4.742 -20.469 1 87.81 160 LYS B C 1
ATOM 6219 O O . LYS B 1 160 ? 5.352 5.91 -20.234 1 87.81 160 LYS B O 1
ATOM 6224 N N . ASN B 1 161 ? 5.293 3.746 -19.688 1 88.88 161 ASN B N 1
ATOM 6225 C CA . ASN B 1 161 ? 5.785 3.998 -18.344 1 88.88 161 ASN B CA 1
ATOM 6226 C C . ASN B 1 161 ? 7.301 3.844 -18.25 1 88.88 161 ASN B C 1
ATOM 6228 O O . ASN B 1 161 ? 7.852 3.664 -17.172 1 88.88 161 ASN B O 1
ATOM 6232 N N . TYR B 1 162 ? 7.961 3.98 -19.328 1 90.88 162 TYR B N 1
ATOM 6233 C CA . TYR B 1 162 ? 9.398 3.764 -19.406 1 90.88 162 TYR B CA 1
ATOM 6234 C C . TYR B 1 162 ? 10.133 4.625 -18.375 1 90.88 162 TYR B C 1
ATOM 6236 O O . TYR B 1 162 ? 10.938 4.117 -17.594 1 90.88 162 TYR B O 1
ATOM 6244 N N . LYS B 1 163 ? 9.852 5.887 -18.328 1 84.12 163 LYS B N 1
ATOM 6245 C CA . LYS B 1 163 ? 10.539 6.812 -17.422 1 84.12 163 LYS B CA 1
ATOM 6246 C C . LYS B 1 163 ? 10.289 6.449 -15.969 1 84.12 163 LYS B C 1
ATOM 6248 O O . LYS B 1 163 ? 11.195 6.527 -15.141 1 84.12 163 LYS B O 1
ATOM 6253 N N . LYS B 1 164 ? 9.117 6.074 -15.703 1 85.81 164 LYS B N 1
ATOM 6254 C CA . LYS B 1 164 ? 8.773 5.648 -14.352 1 85.81 164 LYS B CA 1
ATOM 6255 C C . LYS B 1 164 ? 9.578 4.414 -13.945 1 85.81 164 LYS B C 1
ATOM 6257 O O . LYS B 1 164 ? 10.023 4.309 -12.797 1 85.81 164 LYS B O 1
ATOM 6262 N N . HIS B 1 165 ? 9.719 3.492 -14.891 1 93 165 HIS B N 1
ATOM 6263 C CA . HIS B 1 165 ? 10.508 2.299 -14.609 1 93 165 HIS B CA 1
ATOM 6264 C C . HIS B 1 165 ? 11.961 2.654 -14.312 1 93 165 HIS B C 1
ATOM 6266 O O . HIS B 1 165 ? 12.562 2.109 -13.383 1 93 165 HIS B O 1
ATOM 6272 N N . ILE B 1 166 ? 12.461 3.557 -15.078 1 92.06 166 ILE B N 1
ATOM 6273 C CA . ILE B 1 166 ? 13.852 3.953 -14.898 1 92.06 166 ILE B CA 1
ATOM 6274 C C . ILE B 1 166 ? 14.039 4.578 -13.516 1 92.06 166 ILE B C 1
ATOM 6276 O O . ILE B 1 166 ? 15.008 4.277 -12.812 1 92.06 166 ILE B O 1
ATOM 6280 N N . THR B 1 167 ? 13.102 5.402 -13.133 1 86.38 167 THR B N 1
ATOM 6281 C CA . THR B 1 167 ? 13.148 6.039 -11.812 1 86.38 167 THR B CA 1
ATOM 6282 C C . THR B 1 167 ? 13.086 4.992 -10.711 1 86.38 167 THR B C 1
ATOM 6284 O O . THR B 1 167 ? 13.867 5.039 -9.758 1 86.38 167 THR B O 1
ATOM 6287 N N . ARG B 1 168 ? 12.234 4.066 -10.875 1 91 168 ARG B N 1
ATOM 6288 C CA . ARG B 1 168 ? 12.062 3.016 -9.883 1 91 168 ARG B CA 1
ATOM 6289 C C . ARG B 1 168 ? 13.305 2.137 -9.789 1 91 168 ARG B C 1
ATOM 6291 O O . ARG B 1 168 ? 13.703 1.73 -8.695 1 91 168 ARG B O 1
ATOM 6298 N N . ILE B 1 169 ? 13.836 1.827 -10.938 1 95.56 169 ILE B N 1
ATOM 6299 C CA . ILE B 1 169 ? 15.062 1.036 -10.984 1 95.56 169 ILE B CA 1
ATOM 6300 C C . ILE B 1 169 ? 16.188 1.783 -10.266 1 95.56 169 ILE B C 1
ATOM 6302 O O . ILE B 1 169 ? 16.906 1.202 -9.445 1 95.56 169 ILE B O 1
ATOM 6306 N N . GLY B 1 170 ? 16.297 3.051 -10.555 1 91.94 170 GLY B N 1
ATOM 6307 C CA . GLY B 1 170 ? 17.297 3.869 -9.883 1 91.94 170 GLY B CA 1
ATOM 6308 C C . GLY B 1 170 ? 17.141 3.889 -8.375 1 91.94 170 GLY B C 1
ATOM 6309 O O . GLY B 1 170 ? 18.125 3.76 -7.645 1 91.94 170 GLY B O 1
ATOM 6310 N N . GLU B 1 171 ? 15.961 4.051 -7.926 1 88 171 GLU B N 1
ATOM 6311 C CA . GLU B 1 171 ? 15.688 4.055 -6.492 1 88 171 GLU B CA 1
ATOM 6312 C C . GLU B 1 171 ? 16.047 2.713 -5.859 1 88 171 GLU B C 1
ATOM 6314 O O . GLU B 1 171 ? 16.578 2.668 -4.75 1 88 171 GLU B O 1
ATOM 6319 N N . TYR B 1 172 ? 15.719 1.687 -6.52 1 94.19 172 TYR B N 1
ATOM 6320 C CA . TYR B 1 172 ? 16.031 0.342 -6.043 1 94.19 172 TYR B CA 1
ATOM 6321 C C . TYR B 1 172 ? 17.531 0.137 -5.926 1 94.19 172 TYR B C 1
ATOM 6323 O O . TYR B 1 172 ? 18.016 -0.354 -4.906 1 94.19 172 TYR B O 1
ATOM 6331 N N . LEU B 1 173 ? 18.25 0.512 -6.969 1 94.38 173 LEU B N 1
ATOM 6332 C CA . LEU B 1 173 ? 19.703 0.356 -6.965 1 94.38 173 LEU B CA 1
ATOM 6333 C C . LEU B 1 173 ? 20.344 1.229 -5.887 1 94.38 173 LEU B C 1
ATOM 6335 O O . LEU B 1 173 ? 21.312 0.827 -5.254 1 94.38 173 LEU B O 1
ATOM 6339 N N . ASP B 1 174 ? 19.734 2.404 -5.715 1 87.44 174 ASP B N 1
ATOM 6340 C CA . ASP B 1 174 ? 20.203 3.309 -4.672 1 87.44 174 ASP B CA 1
ATOM 6341 C C . ASP B 1 174 ? 20.031 2.686 -3.287 1 87.44 174 ASP B C 1
ATOM 6343 O O . ASP B 1 174 ? 20.875 2.877 -2.408 1 87.44 174 ASP B O 1
ATOM 6347 N N . ALA B 1 175 ? 19.031 2.012 -3.119 1 87.94 175 ALA B N 1
ATOM 6348 C CA . ALA B 1 175 ? 18.797 1.324 -1.853 1 87.94 175 ALA B CA 1
ATOM 6349 C C . ALA B 1 175 ? 19.75 0.14 -1.683 1 87.94 175 ALA B C 1
ATOM 6351 O O . ALA B 1 175 ? 20.328 -0.043 -0.616 1 87.94 175 ALA B O 1
ATOM 6352 N N . MET B 1 176 ? 19.953 -0.602 -2.754 1 91.88 176 MET B N 1
ATOM 6353 C CA . MET B 1 176 ? 20.719 -1.842 -2.703 1 91.88 176 MET B CA 1
ATOM 6354 C C . MET B 1 176 ? 22.203 -1.557 -2.439 1 91.88 176 MET B C 1
ATOM 6356 O O . MET B 1 176 ? 22.922 -2.422 -1.949 1 91.88 176 MET B O 1
ATOM 6360 N N . LYS B 1 177 ? 22.609 -0.386 -2.732 1 88.25 177 LYS B N 1
ATOM 6361 C CA . LYS B 1 177 ? 24 -0.048 -2.514 1 88.25 177 LYS B CA 1
ATOM 6362 C C . LYS B 1 177 ? 24.375 -0.155 -1.036 1 88.25 177 LYS B C 1
ATOM 6364 O O . LYS B 1 177 ? 25.547 -0.313 -0.691 1 88.25 177 LYS B O 1
ATOM 6369 N N . ILE B 1 178 ? 23.359 -0.098 -0.254 1 85.75 178 ILE B N 1
ATOM 6370 C CA . ILE B 1 178 ? 23.562 -0.129 1.188 1 85.75 178 ILE B CA 1
ATOM 6371 C C . ILE B 1 178 ? 23.938 -1.545 1.625 1 85.75 178 ILE B C 1
ATOM 6373 O O . ILE B 1 178 ? 24.703 -1.729 2.578 1 85.75 178 ILE B O 1
ATOM 6377 N N . VAL B 1 179 ? 23.469 -2.562 0.906 1 86.81 179 VAL B N 1
ATOM 6378 C CA . VAL B 1 179 ? 23.641 -3.932 1.381 1 86.81 179 VAL B CA 1
ATOM 6379 C C . VAL B 1 179 ? 24.406 -4.742 0.351 1 86.81 179 VAL B C 1
ATOM 6381 O O . VAL B 1 179 ? 24.578 -5.957 0.503 1 86.81 179 VAL B O 1
ATOM 6384 N N . TYR B 1 180 ? 24.844 -4.168 -0.688 1 89.69 180 TYR B N 1
ATOM 6385 C CA . TYR B 1 180 ? 25.578 -4.84 -1.755 1 89.69 180 TYR B CA 1
ATOM 6386 C C . TYR B 1 180 ? 26.984 -4.297 -1.865 1 89.69 180 TYR B C 1
ATOM 6388 O O . TYR B 1 180 ? 27.188 -3.086 -1.999 1 89.69 180 TYR B O 1
ATOM 6396 N N . ASN B 1 181 ? 27.969 -5.227 -1.771 1 88.44 181 ASN B N 1
ATOM 6397 C CA . ASN B 1 181 ? 29.375 -4.859 -1.899 1 88.44 181 ASN B CA 1
ATOM 6398 C C . ASN B 1 181 ? 29.828 -4.887 -3.355 1 88.44 181 ASN B C 1
ATOM 6400 O O . ASN B 1 181 ? 30.562 -5.785 -3.76 1 88.44 181 ASN B O 1
ATOM 6404 N N . GLY B 1 182 ? 29.359 -4.051 -4.188 1 92.06 182 GLY B N 1
ATOM 6405 C CA . GLY B 1 182 ? 29.703 -3.939 -5.598 1 92.06 182 GLY B CA 1
ATOM 6406 C C . GLY B 1 182 ? 29.203 -2.664 -6.238 1 92.06 182 GLY B C 1
ATOM 6407 O O . GLY B 1 182 ? 28.828 -1.714 -5.543 1 92.06 182 GLY B O 1
ATOM 6408 N N . THR B 1 183 ? 29.328 -2.652 -7.504 1 94.94 183 THR B N 1
ATOM 6409 C CA . THR B 1 183 ? 28.969 -1.455 -8.25 1 94.94 183 THR B CA 1
ATOM 6410 C C . THR B 1 183 ? 27.859 -1.768 -9.258 1 94.94 183 THR B C 1
ATOM 6412 O O . THR B 1 183 ? 27.906 -2.803 -9.93 1 94.94 183 THR B O 1
ATOM 6415 N N . PHE B 1 184 ? 26.859 -0.881 -9.25 1 96.12 184 PHE B N 1
ATOM 6416 C CA . PHE B 1 184 ? 25.844 -0.937 -10.297 1 96.12 184 PHE B CA 1
ATOM 6417 C C . PHE B 1 184 ? 26.078 0.152 -11.336 1 96.12 184 PHE B C 1
ATOM 6419 O O . PHE B 1 184 ? 26.422 1.284 -10.992 1 96.12 184 PHE B O 1
ATOM 6426 N N . ILE B 1 185 ? 25.984 -0.179 -12.562 1 96.88 185 ILE B N 1
ATOM 6427 C CA . ILE B 1 185 ? 26.016 0.793 -13.648 1 96.88 185 ILE B CA 1
ATOM 6428 C C . ILE B 1 185 ? 24.703 0.746 -14.43 1 96.88 185 ILE B C 1
ATOM 6430 O O . ILE B 1 185 ? 24.391 -0.258 -15.078 1 96.88 185 ILE B O 1
ATOM 6434 N N . LEU B 1 186 ? 23.906 1.735 -14.336 1 96.38 186 LEU B N 1
ATOM 6435 C CA . LEU B 1 186 ? 22.609 1.818 -15.023 1 96.38 186 LEU B CA 1
ATOM 6436 C C . LEU B 1 186 ? 22.719 2.717 -16.25 1 96.38 186 LEU B C 1
ATOM 6438 O O . LEU B 1 186 ? 23.062 3.895 -16.141 1 96.38 186 LEU B O 1
ATOM 6442 N N . LYS B 1 187 ? 22.516 2.164 -17.375 1 95.62 187 LYS B N 1
ATOM 6443 C CA . LYS B 1 187 ? 22.422 2.906 -18.625 1 95.62 187 LYS B CA 1
ATOM 6444 C C . LYS B 1 187 ? 20.984 2.945 -19.141 1 95.62 187 LYS B C 1
ATOM 6446 O O . LYS B 1 187 ? 20.297 1.929 -19.125 1 95.62 187 LYS B O 1
ATOM 6451 N N . TYR B 1 188 ? 20.516 4.098 -19.547 1 92.56 188 TYR B N 1
ATOM 6452 C CA . TYR B 1 188 ? 19.156 4.254 -20.047 1 92.56 188 TYR B CA 1
ATOM 6453 C C . TYR B 1 188 ? 19.078 5.359 -21.094 1 92.56 188 TYR B C 1
ATOM 6455 O O . TYR B 1 188 ? 20.047 6.102 -21.281 1 92.56 188 TYR B O 1
ATOM 6463 N N . GLN B 1 189 ? 18.016 5.324 -21.828 1 87.81 189 GLN B N 1
ATOM 6464 C CA . GLN B 1 189 ? 17.812 6.328 -22.859 1 87.81 189 GLN B CA 1
ATOM 6465 C C . GLN B 1 189 ? 16.953 7.484 -22.344 1 87.81 189 GLN B C 1
ATOM 6467 O O . GLN B 1 189 ? 15.867 7.266 -21.797 1 87.81 189 GLN B O 1
ATOM 6472 N N . ASP B 1 190 ? 17.406 8.633 -22.359 1 77.38 190 ASP B N 1
ATOM 6473 C CA . ASP B 1 190 ? 16.641 9.844 -22.078 1 77.38 190 ASP B CA 1
ATOM 6474 C C . ASP B 1 190 ? 16.422 10.664 -23.344 1 77.38 190 ASP B C 1
ATOM 6476 O O . ASP B 1 190 ? 17.312 11.406 -23.766 1 77.38 190 ASP B O 1
ATOM 6480 N N . LYS B 1 191 ? 15.258 10.555 -23.844 1 77.94 191 LYS B N 1
ATOM 6481 C CA . LYS B 1 191 ? 14.977 11.148 -25.156 1 77.94 191 LYS B CA 1
ATOM 6482 C C . LYS B 1 191 ? 15.953 10.625 -26.203 1 77.94 191 LYS B C 1
ATOM 6484 O O . LYS B 1 191 ? 16.078 9.414 -26.406 1 77.94 191 LYS B O 1
ATOM 6489 N N . LYS B 1 192 ? 16.859 11.438 -26.766 1 79.75 192 LYS B N 1
ATOM 6490 C CA . LYS B 1 192 ? 17.781 11.023 -27.828 1 79.75 192 LYS B CA 1
ATOM 6491 C C . LYS B 1 192 ? 19.188 10.82 -27.297 1 79.75 192 LYS B C 1
ATOM 6493 O O . LYS B 1 192 ? 20.094 10.469 -28.047 1 79.75 192 LYS B O 1
ATOM 6498 N N . THR B 1 193 ? 19.281 10.836 -25.984 1 84.44 193 THR B N 1
ATOM 6499 C CA . THR B 1 193 ? 20.625 10.719 -25.406 1 84.44 193 THR B CA 1
ATOM 6500 C C . THR B 1 193 ? 20.703 9.547 -24.438 1 84.44 193 THR B C 1
ATOM 6502 O O . THR B 1 193 ? 19.766 9.297 -23.672 1 84.44 193 THR B O 1
ATOM 6505 N N . GLU B 1 194 ? 21.859 8.805 -24.547 1 89.25 194 GLU B N 1
ATOM 6506 C CA . GLU B 1 194 ? 22.141 7.73 -23.594 1 89.25 194 GLU B CA 1
ATOM 6507 C C . GLU B 1 194 ? 22.812 8.266 -22.328 1 89.25 194 GLU B C 1
ATOM 6509 O O . GLU B 1 194 ? 23.75 9.055 -22.406 1 89.25 194 GLU B O 1
ATOM 6514 N N . LYS B 1 195 ? 22.25 7.93 -21.234 1 88.06 195 LYS B N 1
ATOM 6515 C CA . LYS B 1 195 ? 22.797 8.359 -19.953 1 88.06 195 LYS B CA 1
ATOM 6516 C C . LYS B 1 195 ? 23.281 7.164 -19.125 1 88.06 195 LYS B C 1
ATOM 6518 O O . LYS B 1 195 ? 22.828 6.039 -19.344 1 88.06 195 LYS B O 1
ATOM 6523 N N . GLU B 1 196 ? 24.25 7.488 -18.281 1 91.06 196 GLU B N 1
ATOM 6524 C CA . GLU B 1 196 ? 24.828 6.465 -17.406 1 91.06 196 GLU B CA 1
ATOM 6525 C C . GLU B 1 196 ? 24.906 6.949 -15.969 1 91.06 196 GLU B C 1
ATOM 6527 O O . GLU B 1 196 ? 25.266 8.102 -15.711 1 91.06 196 GLU B O 1
ATOM 6532 N N . VAL B 1 197 ? 24.453 6.137 -15.047 1 89.25 197 VAL B N 1
ATOM 6533 C CA . VAL B 1 197 ? 24.547 6.438 -13.625 1 89.25 197 VAL B CA 1
ATOM 6534 C C . VAL B 1 197 ? 25.25 5.297 -12.898 1 89.25 197 VAL B C 1
ATOM 6536 O O . VAL B 1 197 ? 24.953 4.125 -13.133 1 89.25 197 VAL B O 1
ATOM 6539 N N . ILE B 1 198 ? 26.172 5.645 -12.047 1 91.62 198 ILE B N 1
ATOM 6540 C CA . ILE B 1 198 ? 26.953 4.66 -11.305 1 91.62 198 ILE B CA 1
ATOM 6541 C C . ILE B 1 198 ? 26.547 4.676 -9.836 1 91.62 198 ILE B C 1
ATOM 6543 O O . ILE B 1 198 ? 26.453 5.746 -9.219 1 91.62 198 ILE B O 1
ATOM 6547 N N . PHE B 1 199 ? 26.188 3.52 -9.312 1 89.69 199 PHE B N 1
ATOM 6548 C CA . PHE B 1 199 ? 25.891 3.326 -7.898 1 89.69 199 PHE B CA 1
ATOM 6549 C C . PHE B 1 199 ? 26.953 2.477 -7.23 1 89.69 199 PHE B C 1
ATOM 6551 O O . PHE B 1 199 ? 27 1.261 -7.43 1 89.69 199 PHE B O 1
ATOM 6558 N N . SER B 1 200 ? 27.75 3.059 -6.402 1 87.75 200 SER B N 1
ATOM 6559 C CA . SER B 1 200 ? 28.828 2.334 -5.73 1 87.75 200 SER B CA 1
ATOM 6560 C C . SER B 1 200 ? 28.375 1.85 -4.352 1 87.75 200 SER B C 1
ATOM 6562 O O . SER B 1 200 ? 27.969 2.65 -3.506 1 87.75 200 SER B O 1
ATOM 6564 N N . GLY B 1 201 ? 28.328 0.558 -4.262 1 82.75 201 GLY B N 1
ATOM 6565 C CA . GLY B 1 201 ? 27.859 -0.046 -3.025 1 82.75 201 GLY B CA 1
ATOM 6566 C C . GLY B 1 201 ? 28.859 0.081 -1.886 1 82.75 201 GLY B C 1
ATOM 6567 O O . GLY B 1 201 ? 29.938 0.665 -2.053 1 82.75 201 GLY B O 1
ATOM 6568 N N . VAL B 1 202 ? 28.359 -0.468 -0.687 1 73.25 202 VAL B N 1
ATOM 6569 C CA . VAL B 1 202 ? 29.078 -0.438 0.581 1 73.25 202 VAL B CA 1
ATOM 6570 C C . VAL B 1 202 ? 30.328 -1.303 0.482 1 73.25 202 VAL B C 1
ATOM 6572 O O . VAL B 1 202 ? 30.266 -2.455 0.05 1 73.25 202 VAL B O 1
ATOM 6575 N N . LYS B 1 203 ? 31.453 -0.77 0.523 1 64.44 203 LYS B N 1
ATOM 6576 C CA . LYS B 1 203 ? 32.688 -1.561 0.396 1 64.44 203 LYS B CA 1
ATOM 6577 C C . LYS B 1 203 ? 33 -2.287 1.698 1 64.44 203 LYS B C 1
ATOM 6579 O O . LYS B 1 203 ? 33.438 -3.436 1.68 1 64.44 203 LYS B O 1
ATOM 6584 N N . GLN B 1 204 ? 32.781 -1.654 2.793 1 63.84 204 GLN B N 1
ATOM 6585 C CA . GLN B 1 204 ? 33.219 -2.33 4.008 1 63.84 204 GLN B CA 1
ATOM 6586 C C . GLN B 1 204 ? 32.094 -2.525 4.984 1 63.84 204 GLN B C 1
ATOM 6588 O O . GLN B 1 204 ? 31.609 -3.648 5.195 1 63.84 204 GLN B O 1
ATOM 6593 N N . ASN B 1 205 ? 31.656 -1.532 5.738 1 72.88 205 ASN B N 1
ATOM 6594 C CA . ASN B 1 205 ? 30.609 -1.638 6.746 1 72.88 205 ASN B CA 1
ATOM 6595 C C . ASN B 1 205 ? 29.531 -0.568 6.551 1 72.88 205 ASN B C 1
ATOM 6597 O O . ASN B 1 205 ? 29.797 0.47 5.941 1 72.88 205 ASN B O 1
ATOM 6601 N N . ILE B 1 206 ? 28.312 -0.989 6.871 1 78.5 206 ILE B N 1
ATOM 6602 C CA . ILE B 1 206 ? 27.172 -0.111 6.68 1 78.5 206 ILE B CA 1
ATOM 6603 C C . ILE B 1 206 ? 27.422 1.235 7.352 1 78.5 206 ILE B C 1
ATOM 6605 O O . ILE B 1 206 ? 27.078 2.285 6.805 1 78.5 206 ILE B O 1
ATOM 6609 N N . GLU B 1 207 ? 28.047 1.133 8.453 1 77.62 207 GLU B N 1
ATOM 6610 C CA . GLU B 1 207 ? 28.312 2.371 9.18 1 77.62 207 GLU B CA 1
ATOM 6611 C C . GLU B 1 207 ? 29.266 3.271 8.398 1 77.62 207 GLU B C 1
ATOM 6613 O O . GLU B 1 207 ? 29.062 4.484 8.32 1 77.62 207 GLU B O 1
ATOM 6618 N N . GLY B 1 208 ? 30.281 2.609 7.898 1 73.56 208 GLY B N 1
ATOM 6619 C CA . GLY B 1 208 ? 31.219 3.357 7.078 1 73.56 208 GLY B CA 1
ATOM 6620 C C . GLY B 1 208 ? 30.594 3.965 5.844 1 73.56 208 GLY B C 1
ATOM 6621 O O . GLY B 1 208 ? 30.844 5.121 5.508 1 73.56 208 GLY B O 1
ATOM 6622 N N . TYR B 1 209 ? 29.75 3.248 5.371 1 76.44 209 TYR B N 1
ATOM 6623 C CA . TYR B 1 209 ? 29.047 3.711 4.176 1 76.44 209 TYR B CA 1
ATOM 6624 C C . TYR B 1 209 ? 28.156 4.898 4.5 1 76.44 209 TYR B C 1
ATOM 6626 O O . TYR B 1 209 ? 28.125 5.883 3.76 1 76.44 209 TYR B O 1
ATOM 6634 N N . LEU B 1 210 ? 27.469 4.805 5.582 1 77.38 210 LEU B N 1
ATOM 6635 C CA . LEU B 1 210 ? 26.547 5.875 5.98 1 77.38 210 LEU B CA 1
ATOM 6636 C C . LEU B 1 210 ? 27.312 7.152 6.297 1 77.38 210 LEU B C 1
ATOM 6638 O O . LEU B 1 210 ? 26.875 8.25 5.941 1 77.38 210 LEU B O 1
ATOM 6642 N N . LYS B 1 211 ? 28.391 6.977 6.883 1 73.56 211 LYS B N 1
ATOM 6643 C CA . LYS B 1 211 ? 29.234 8.117 7.227 1 73.56 211 LYS B CA 1
ATOM 6644 C C . LYS B 1 211 ? 29.734 8.828 5.977 1 73.56 211 LYS B C 1
ATOM 6646 O O . LYS B 1 211 ? 29.812 10.062 5.945 1 73.56 211 LYS B O 1
ATOM 6651 N N . GLU B 1 212 ? 29.953 8.016 5.004 1 71.44 212 GLU B N 1
ATOM 6652 C CA . GLU B 1 212 ? 30.547 8.562 3.791 1 71.44 212 GLU B CA 1
ATOM 6653 C C . GLU B 1 212 ? 29.484 9.133 2.859 1 71.44 212 GLU B C 1
ATOM 6655 O O . GLU B 1 212 ? 29.75 10.094 2.125 1 71.44 212 GLU B O 1
ATOM 6660 N N . ASN B 1 213 ? 28.312 8.586 2.959 1 69.44 213 ASN B N 1
ATOM 6661 C CA . ASN B 1 213 ? 27.375 8.867 1.875 1 69.44 213 ASN B CA 1
ATOM 6662 C C . ASN B 1 213 ? 26.172 9.664 2.367 1 69.44 213 ASN B C 1
ATOM 6664 O O . ASN B 1 213 ? 25.438 10.234 1.566 1 69.44 213 ASN B O 1
ATOM 6668 N N . VAL B 1 214 ? 25.969 9.547 3.564 1 66.69 214 VAL B N 1
ATOM 6669 C CA . VAL B 1 214 ? 24.812 10.273 4.066 1 66.69 214 VAL B CA 1
ATOM 6670 C C . VAL B 1 214 ? 25.266 11.5 4.852 1 66.69 214 VAL B C 1
ATOM 6672 O O . VAL B 1 214 ? 26.141 11.406 5.715 1 66.69 214 VAL B O 1
ATOM 6675 N N . GLU B 1 215 ? 24.828 12.602 4.234 1 58.91 215 GLU B N 1
ATOM 6676 C CA . GLU B 1 215 ? 25.203 13.844 4.898 1 58.91 215 GLU B CA 1
ATOM 6677 C C . GLU B 1 215 ? 24.516 13.977 6.258 1 58.91 215 GLU B C 1
ATOM 6679 O O . GLU B 1 215 ? 23.312 13.742 6.375 1 58.91 215 GLU B O 1
ATOM 6684 N N . GLY B 1 216 ? 25.266 14.234 7.18 1 60.94 216 GLY B N 1
ATOM 6685 C CA . GLY B 1 216 ? 24.734 14.523 8.508 1 60.94 216 GLY B CA 1
ATOM 6686 C C . GLY B 1 216 ? 25 13.414 9.5 1 60.94 216 GLY B C 1
ATOM 6687 O O . GLY B 1 216 ? 25.609 12.391 9.164 1 60.94 216 GLY B O 1
ATOM 6688 N N . ASP B 1 217 ? 24.672 13.68 10.727 1 69.25 217 ASP B N 1
ATOM 6689 C CA . ASP B 1 217 ? 24.859 12.734 11.828 1 69.25 217 ASP B CA 1
ATOM 6690 C C . ASP B 1 217 ? 23.75 11.688 11.852 1 69.25 217 ASP B C 1
ATOM 6692 O O . ASP B 1 217 ? 22.625 11.953 11.398 1 69.25 217 ASP B O 1
ATOM 6696 N N . PHE B 1 218 ? 24.188 10.359 11.953 1 80.12 218 PHE B N 1
ATOM 6697 C CA . PHE B 1 218 ? 23.219 9.297 12.164 1 80.12 218 PHE B CA 1
ATOM 6698 C C . PHE B 1 218 ? 23.422 8.641 13.523 1 80.12 218 PHE B C 1
ATOM 6700 O O . PHE B 1 218 ? 24.469 8.789 14.141 1 80.12 218 PHE B O 1
ATOM 6707 N N . GLU B 1 219 ? 22.328 8.133 14.047 1 85.19 219 GLU B N 1
ATOM 6708 C CA . GLU B 1 219 ? 22.359 7.328 15.266 1 85.19 219 GLU B CA 1
ATOM 6709 C C . GLU B 1 219 ? 22 5.871 14.977 1 85.19 219 GLU B C 1
ATOM 6711 O O . GLU B 1 219 ? 21 5.594 14.32 1 85.19 219 GLU B O 1
ATOM 6716 N N . GLY B 1 220 ? 22.969 5.027 15.414 1 90 220 GLY B N 1
ATOM 6717 C CA . GLY B 1 220 ? 22.75 3.604 15.211 1 90 220 GLY B CA 1
ATOM 6718 C C . GLY B 1 220 ? 22.391 2.867 16.484 1 90 220 GLY B C 1
ATOM 6719 O O . GLY B 1 220 ? 22.938 3.15 17.547 1 90 220 GLY B O 1
ATOM 6720 N N . PHE B 1 221 ? 21.344 2.01 16.375 1 93.19 221 PHE B N 1
ATOM 6721 C CA . PHE B 1 221 ? 20.922 1.156 17.469 1 93.19 221 PHE B CA 1
ATOM 6722 C C . PHE B 1 221 ? 21 -0.315 17.078 1 93.19 221 PHE B C 1
ATOM 6724 O O . PHE B 1 221 ? 20.453 -0.721 16.047 1 93.19 221 PHE B O 1
ATOM 6731 N N . TYR B 1 222 ? 21.719 -1.062 17.922 1 93.44 222 TYR B N 1
ATOM 6732 C CA . TYR B 1 222 ? 21.938 -2.473 17.625 1 93.44 222 TYR B CA 1
ATOM 6733 C C . TYR B 1 222 ? 21.156 -3.361 18.578 1 93.44 222 TYR B C 1
ATOM 6735 O O . TYR B 1 222 ? 21.188 -3.16 19.797 1 93.44 222 TYR B O 1
ATOM 6743 N N . HIS B 1 223 ? 20.312 -4.223 17.969 1 93.44 223 HIS B N 1
ATOM 6744 C CA . HIS B 1 223 ? 19.5 -5.199 18.688 1 93.44 223 HIS B CA 1
ATOM 6745 C C . HIS B 1 223 ? 19.688 -6.598 18.094 1 93.44 223 HIS B C 1
ATOM 6747 O O . HIS B 1 223 ? 20.172 -6.75 16.984 1 93.44 223 HIS B O 1
ATOM 6753 N N . ASP B 1 224 ? 19.375 -7.617 18.844 1 93.75 224 ASP B N 1
ATOM 6754 C CA . ASP B 1 224 ? 19.516 -8.992 18.391 1 93.75 224 ASP B CA 1
ATOM 6755 C C . ASP B 1 224 ? 18.609 -9.266 17.188 1 93.75 224 ASP B C 1
ATOM 6757 O O . ASP B 1 224 ? 18.953 -10.078 16.312 1 93.75 224 ASP B O 1
ATOM 6761 N N . LEU B 1 225 ? 17.531 -8.555 17.109 1 94.62 225 LEU B N 1
ATOM 6762 C CA . LEU B 1 225 ? 16.531 -8.836 16.078 1 94.62 225 LEU B CA 1
ATOM 6763 C C . LEU B 1 225 ? 16.641 -7.836 14.938 1 94.62 225 LEU B C 1
ATOM 6765 O O . LEU B 1 225 ? 16.047 -8.039 13.875 1 94.62 225 LEU B O 1
ATOM 6769 N N . TYR B 1 226 ? 17.344 -6.777 15.109 1 95.31 226 TYR B N 1
ATOM 6770 C CA . TYR B 1 226 ? 17.438 -5.781 14.047 1 95.31 226 TYR B CA 1
ATOM 6771 C C . TYR B 1 226 ? 18.578 -4.805 14.32 1 95.31 226 TYR B C 1
ATOM 6773 O O . TYR B 1 226 ? 19.094 -4.746 15.43 1 95.31 226 TYR B O 1
ATOM 6781 N N . ASP B 1 227 ? 19.062 -4.113 13.305 1 93.81 227 ASP B N 1
ATOM 6782 C CA . ASP B 1 227 ? 19.859 -2.896 13.359 1 93.81 227 ASP B CA 1
ATOM 6783 C C . ASP B 1 227 ? 19.062 -1.689 12.867 1 93.81 227 ASP B C 1
ATOM 6785 O O . ASP B 1 227 ? 18.438 -1.746 11.812 1 93.81 227 ASP B O 1
ATOM 6789 N N . PHE B 1 228 ? 19.062 -0.686 13.703 1 94.25 228 PH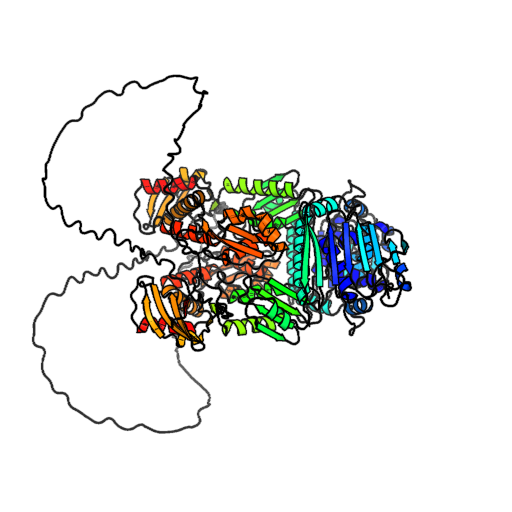E B N 1
ATOM 6790 C CA . PHE B 1 228 ? 18.234 0.478 13.406 1 94.25 228 PHE B CA 1
ATOM 6791 C C . PHE B 1 228 ? 19.078 1.742 13.336 1 94.25 228 PHE B C 1
ATOM 6793 O O . PHE B 1 228 ? 19.766 2.094 14.297 1 94.25 228 PHE B O 1
ATOM 6800 N N . PHE B 1 229 ? 19.047 2.436 12.07 1 91.19 229 PHE B N 1
ATOM 6801 C CA . PHE B 1 229 ? 19.797 3.676 11.867 1 91.19 229 PHE B CA 1
ATOM 6802 C C . PHE B 1 229 ? 18.844 4.836 11.586 1 91.19 229 PHE B C 1
ATOM 6804 O O . PHE B 1 229 ? 18.031 4.766 10.672 1 91.19 229 PHE B O 1
ATOM 6811 N N . ILE B 1 230 ? 18.938 5.883 12.352 1 86.62 230 ILE B N 1
ATOM 6812 C CA . ILE B 1 230 ? 18.094 7.066 12.156 1 86.62 230 ILE B CA 1
ATOM 6813 C C . ILE B 1 230 ? 18.969 8.234 11.703 1 86.62 230 ILE B C 1
ATOM 6815 O O . ILE B 1 230 ? 20.094 8.406 12.18 1 86.62 230 ILE B O 1
ATOM 6819 N N . PHE B 1 231 ? 18.328 9 10.805 1 81 231 PHE B N 1
ATOM 6820 C CA . PHE B 1 231 ? 19 10.188 10.281 1 81 231 PHE B CA 1
ATOM 6821 C C . PHE B 1 231 ? 18.172 11.445 10.562 1 81 231 PHE B C 1
ATOM 6823 O O . PHE B 1 231 ? 17.438 11.906 9.695 1 81 231 PHE B O 1
ATOM 6830 N N . PRO B 1 232 ? 18.281 12.047 11.625 1 68.81 232 PRO B N 1
ATOM 6831 C CA . PRO B 1 232 ? 17.422 13.156 12.031 1 68.81 232 PRO B CA 1
ATOM 6832 C C . PRO B 1 232 ? 17.594 14.398 11.164 1 68.81 232 PRO B C 1
ATOM 6834 O O . PRO B 1 232 ? 16.656 15.18 10.992 1 68.81 232 PRO B O 1
ATOM 6837 N N . ASN B 1 233 ? 18.781 14.578 10.555 1 61.56 233 ASN B N 1
ATOM 6838 C CA . ASN B 1 233 ? 19.062 15.82 9.844 1 61.56 233 ASN B CA 1
ATOM 6839 C C . ASN B 1 233 ? 19.156 15.594 8.336 1 61.56 233 ASN B C 1
ATOM 6841 O O . ASN B 1 233 ? 19.719 16.438 7.613 1 61.56 233 ASN B O 1
ATOM 6845 N N . SER B 1 234 ? 18.672 14.477 8.07 1 66.56 234 SER B N 1
ATOM 6846 C CA . SER B 1 234 ? 18.766 14.203 6.645 1 66.56 234 SER B CA 1
ATOM 6847 C C . SER B 1 234 ? 17.797 15.086 5.848 1 66.56 234 SER B C 1
ATOM 6849 O O . SER B 1 234 ? 16.625 15.211 6.203 1 66.56 234 SER B O 1
ATOM 6851 N N . ILE B 1 235 ? 18.344 15.758 4.945 1 58.69 235 ILE B N 1
ATOM 6852 C CA . ILE B 1 235 ? 17.531 16.625 4.094 1 58.69 235 ILE B CA 1
ATOM 6853 C C . ILE B 1 235 ? 16.703 15.773 3.135 1 58.69 235 ILE B C 1
ATOM 6855 O O . ILE B 1 235 ? 15.5 16 2.973 1 58.69 235 ILE B O 1
ATOM 6859 N N . LYS B 1 236 ? 17.516 14.844 2.553 1 62.88 236 LYS B N 1
ATOM 6860 C CA . LYS B 1 236 ? 16.797 13.914 1.687 1 62.88 236 LYS B CA 1
ATOM 6861 C C . LYS B 1 236 ? 16.109 12.82 2.502 1 62.88 236 LYS B C 1
ATOM 6863 O O . LYS B 1 236 ? 16.734 12.195 3.361 1 62.88 236 LYS B O 1
ATOM 6868 N N . LYS B 1 237 ? 14.828 12.688 2.33 1 68.88 237 LYS B N 1
ATOM 6869 C CA . LYS B 1 237 ? 14.07 11.734 3.137 1 68.88 237 LYS B CA 1
ATOM 6870 C C . LYS B 1 237 ? 14.047 10.352 2.488 1 68.88 237 LYS B C 1
ATOM 6872 O O . LYS B 1 237 ? 13.867 10.234 1.275 1 68.88 237 LYS B O 1
ATOM 6877 N N . PHE B 1 238 ? 14.484 9.352 3.273 1 78.56 238 PHE B N 1
ATOM 6878 C CA . PHE B 1 238 ? 14.422 7.961 2.836 1 78.56 238 PHE B CA 1
ATOM 6879 C C . PHE B 1 238 ? 14.055 7.043 3.996 1 78.56 238 PHE B C 1
ATOM 6881 O O . PHE B 1 238 ? 14.453 7.289 5.137 1 78.56 238 PHE B O 1
ATOM 6888 N N . MET B 1 239 ? 13.219 6.188 3.842 1 89.06 239 MET B N 1
ATOM 6889 C CA . MET B 1 239 ? 12.789 5.156 4.781 1 89.06 239 MET B CA 1
ATOM 6890 C C . MET B 1 239 ? 12.938 3.768 4.168 1 89.06 239 MET B C 1
ATOM 6892 O O . MET B 1 239 ? 12.188 3.396 3.264 1 89.06 239 MET B O 1
ATOM 6896 N N . MET B 1 240 ? 13.961 2.975 4.688 1 91.81 240 MET B N 1
ATOM 6897 C CA . MET B 1 240 ? 14.242 1.685 4.066 1 91.81 240 MET B CA 1
ATOM 6898 C C . MET B 1 240 ? 14.258 0.571 5.109 1 91.81 240 MET B C 1
ATOM 6900 O O . MET B 1 240 ? 14.75 0.763 6.219 1 91.81 240 MET B O 1
ATOM 6904 N N . VAL B 1 241 ? 13.695 -0.516 4.789 1 94.56 241 VAL B N 1
ATOM 6905 C CA . VAL B 1 241 ? 13.719 -1.722 5.609 1 94.56 241 VAL B CA 1
ATOM 6906 C C . VAL B 1 241 ? 14.328 -2.875 4.816 1 94.56 241 VAL B C 1
ATOM 6908 O O . VAL B 1 241 ? 13.961 -3.102 3.66 1 94.56 241 VAL B O 1
ATOM 6911 N N . PHE B 1 242 ? 15.305 -3.57 5.441 1 93.38 242 PHE B N 1
ATOM 6912 C CA . PHE B 1 242 ? 15.961 -4.691 4.781 1 93.38 242 PHE B CA 1
ATOM 6913 C C . PHE B 1 242 ? 15.766 -5.977 5.57 1 93.38 242 PHE B C 1
ATOM 6915 O O . PHE B 1 242 ? 15.727 -5.957 6.805 1 93.38 242 PHE B O 1
ATOM 6922 N N . CYS B 1 243 ? 15.586 -7.051 4.906 1 91.56 243 CYS B N 1
ATOM 6923 C CA . CYS B 1 243 ? 15.75 -8.406 5.418 1 91.56 243 CYS B CA 1
ATOM 6924 C C . CYS B 1 243 ? 16.906 -9.117 4.727 1 91.56 243 CYS B C 1
ATOM 6926 O O . CYS B 1 243 ? 16.766 -9.57 3.588 1 91.56 243 CYS B O 1
ATOM 6928 N N . GLY B 1 244 ? 18 -9.195 5.402 1 85.25 244 GLY B N 1
ATOM 6929 C CA . GLY B 1 244 ? 19.219 -9.586 4.703 1 85.25 244 GLY B CA 1
ATOM 6930 C C . GLY B 1 244 ? 19.656 -8.578 3.654 1 85.25 244 GLY B C 1
ATOM 6931 O O . GLY B 1 244 ? 19.797 -7.395 3.949 1 85.25 244 GLY B O 1
ATOM 6932 N N . LYS B 1 245 ? 19.766 -9.07 2.459 1 87.81 245 LYS B N 1
ATOM 6933 C CA . LYS B 1 245 ? 20.188 -8.188 1.376 1 87.81 245 LYS B CA 1
ATOM 6934 C C . LYS B 1 245 ? 19 -7.754 0.522 1 87.81 245 LYS B C 1
ATOM 6936 O O . LYS B 1 245 ? 19.172 -7.277 -0.602 1 87.81 245 LYS B O 1
ATOM 6941 N N . ARG B 1 246 ? 17.812 -7.934 1.104 1 92.06 246 ARG B N 1
ATOM 6942 C CA . ARG B 1 246 ? 16.625 -7.609 0.311 1 92.06 246 ARG B CA 1
ATOM 6943 C C . ARG B 1 246 ? 15.891 -6.414 0.9 1 92.06 246 ARG B C 1
ATOM 6945 O O . ARG B 1 246 ? 15.641 -6.363 2.107 1 92.06 246 ARG B O 1
ATOM 6952 N N . VAL B 1 247 ? 15.609 -5.5 0.027 1 92.88 247 VAL B N 1
ATOM 6953 C CA . VAL B 1 247 ? 14.727 -4.41 0.423 1 92.88 247 VAL B CA 1
ATOM 6954 C C . VAL B 1 247 ? 13.289 -4.91 0.503 1 92.88 247 VAL B C 1
ATOM 6956 O O . VAL B 1 247 ? 12.797 -5.559 -0.423 1 92.88 247 VAL B O 1
ATOM 6959 N N . VAL B 1 248 ? 12.578 -4.664 1.605 1 93.81 248 VAL B N 1
ATOM 6960 C CA . VAL B 1 248 ? 11.234 -5.203 1.775 1 93.81 248 VAL B CA 1
ATOM 6961 C C . VAL B 1 248 ? 10.25 -4.066 2.057 1 93.81 248 VAL B C 1
ATOM 6963 O O . VAL B 1 248 ? 10.648 -2.994 2.518 1 93.81 248 VAL B O 1
ATOM 6966 N N . LYS B 1 249 ? 9.094 -4.312 1.635 1 90 249 LYS B N 1
ATOM 6967 C CA . LYS B 1 249 ? 7.973 -3.455 2.016 1 90 249 LYS B CA 1
ATOM 6968 C C . LYS B 1 249 ? 7.328 -3.938 3.312 1 90 249 LYS B C 1
ATOM 6970 O O . LYS B 1 249 ? 6.77 -5.035 3.363 1 90 249 LYS B O 1
ATOM 6975 N N . SER B 1 250 ? 7.535 -3.223 4.352 1 88.38 250 SER B N 1
ATOM 6976 C CA . SER B 1 250 ? 7.035 -3.633 5.66 1 88.38 250 SER B CA 1
ATOM 6977 C C . SER B 1 250 ? 6.172 -2.545 6.285 1 88.38 250 SER B C 1
ATOM 6979 O O . SER B 1 250 ? 6.398 -1.355 6.059 1 88.38 250 SER B O 1
ATOM 6981 N N . TYR B 1 251 ? 5.188 -2.99 7 1 87 251 TYR B N 1
ATOM 6982 C CA . TYR B 1 251 ? 4.363 -2.064 7.77 1 87 251 TYR B CA 1
ATOM 6983 C C . TYR B 1 251 ? 5.203 -1.315 8.797 1 87 251 TYR B C 1
ATOM 6985 O O . TYR B 1 251 ? 4.785 -0.273 9.312 1 87 251 TYR B O 1
ATOM 6993 N N . LEU B 1 252 ? 6.383 -1.795 9.062 1 91.88 252 LEU B N 1
ATOM 6994 C CA . LEU B 1 252 ? 7.273 -1.186 10.047 1 91.88 252 LEU B CA 1
ATOM 6995 C C . LEU B 1 252 ? 7.676 0.22 9.617 1 91.88 252 LEU B C 1
ATOM 6997 O O . LEU B 1 252 ? 7.988 1.066 10.461 1 91.88 252 LEU B O 1
ATOM 7001 N N . THR B 1 253 ? 7.703 0.4 8.336 1 92.06 253 THR B N 1
ATOM 7002 C CA . THR B 1 253 ? 8.023 1.733 7.84 1 92.06 253 THR B CA 1
ATOM 7003 C C . THR B 1 253 ? 7.039 2.766 8.383 1 92.06 253 THR B C 1
ATOM 7005 O O . THR B 1 253 ? 7.445 3.777 8.961 1 92.06 253 THR B O 1
ATOM 7008 N N . ASN B 1 254 ? 5.77 2.473 8.195 1 87.44 254 ASN B N 1
ATOM 7009 C CA . ASN B 1 254 ? 4.734 3.361 8.719 1 87.44 254 ASN B CA 1
ATOM 7010 C C . ASN B 1 254 ? 4.742 3.398 10.242 1 87.44 254 ASN B C 1
ATOM 7012 O O . ASN B 1 254 ? 4.496 4.445 10.844 1 87.44 254 ASN B O 1
ATOM 7016 N N . PHE B 1 255 ? 4.969 2.275 10.781 1 89 255 PHE B N 1
ATOM 7017 C CA . PHE B 1 255 ? 5.035 2.162 12.234 1 89 255 PHE B CA 1
ATOM 7018 C C . PHE B 1 255 ? 6.105 3.092 12.797 1 89 255 PHE B C 1
ATOM 7020 O O . PHE B 1 255 ? 5.844 3.848 13.734 1 89 255 PHE B O 1
ATOM 7027 N N . ILE B 1 256 ? 7.223 3.027 12.25 1 91.75 256 ILE B N 1
ATOM 7028 C CA . ILE B 1 256 ? 8.344 3.84 12.703 1 91.75 256 ILE B CA 1
ATOM 7029 C C . ILE B 1 256 ? 8.055 5.316 12.438 1 91.75 256 ILE B C 1
ATOM 7031 O O . ILE B 1 256 ? 8.289 6.164 13.297 1 91.75 256 ILE B O 1
ATOM 7035 N N . GLN B 1 257 ? 7.578 5.566 11.258 1 86.12 257 GLN B N 1
ATOM 7036 C CA . GLN B 1 257 ? 7.254 6.941 10.891 1 86.12 257 GLN B CA 1
ATOM 7037 C C . GLN B 1 257 ? 6.273 7.559 11.883 1 86.12 257 GLN B C 1
ATOM 7039 O O . GLN B 1 257 ? 6.488 8.68 12.359 1 86.12 257 GLN B O 1
ATOM 7044 N N . LYS B 1 258 ? 5.266 6.828 12.18 1 82.12 258 LYS B N 1
ATOM 7045 C CA . LYS B 1 258 ? 4.238 7.324 13.094 1 82.12 258 LYS B CA 1
ATOM 7046 C C . LYS B 1 258 ? 4.809 7.551 14.492 1 82.12 258 LYS B C 1
ATOM 7048 O O . LYS B 1 258 ? 4.441 8.516 15.164 1 82.12 258 LYS B O 1
ATOM 7053 N N . HIS B 1 259 ? 5.648 6.66 14.906 1 83.31 259 HIS B N 1
ATOM 7054 C CA . HIS B 1 259 ? 6.242 6.785 16.234 1 83.31 259 HIS B CA 1
ATOM 7055 C C . HIS B 1 259 ? 7.176 7.988 16.312 1 83.31 259 HIS B C 1
ATOM 7057 O O . HIS B 1 259 ? 7.258 8.648 17.344 1 83.31 259 HIS B O 1
ATOM 7063 N N . ILE B 1 260 ? 7.836 8.219 15.273 1 81.25 260 ILE B N 1
ATOM 7064 C CA . ILE B 1 260 ? 8.742 9.367 15.242 1 81.25 260 ILE B CA 1
ATOM 7065 C C . ILE B 1 260 ? 7.934 10.664 15.195 1 81.25 260 ILE B C 1
ATOM 7067 O O . ILE B 1 260 ? 8.266 11.633 15.883 1 81.25 260 ILE B O 1
ATOM 7071 N N . GLU B 1 261 ? 6.918 10.656 14.359 1 73.88 261 GLU B N 1
ATOM 7072 C CA . GLU B 1 261 ? 6.074 11.836 14.188 1 73.88 261 GLU B CA 1
ATOM 7073 C C . GLU B 1 261 ? 5.402 12.219 15.508 1 73.88 261 GLU B C 1
ATOM 7075 O O . GLU B 1 261 ? 5.074 13.391 15.719 1 73.88 261 GLU B O 1
ATOM 7080 N N . LYS B 1 262 ? 5.133 11.258 16.25 1 69.94 262 LYS B N 1
ATOM 7081 C CA . LYS B 1 262 ? 4.535 11.516 17.547 1 69.94 262 LYS B CA 1
ATOM 7082 C C . LYS B 1 262 ? 5.395 12.477 18.375 1 69.94 262 LYS B C 1
ATOM 7084 O O . LYS B 1 262 ? 4.875 13.227 19.203 1 69.94 262 LYS B O 1
ATOM 7089 N N . TYR B 1 263 ? 6.602 12.406 18.094 1 62.69 263 TYR B N 1
ATOM 7090 C CA . TYR B 1 263 ? 7.516 13.188 18.938 1 62.69 263 TYR B CA 1
ATOM 7091 C C . TYR B 1 263 ? 8.039 14.406 18.172 1 62.69 263 TYR B C 1
ATOM 7093 O O . TYR B 1 263 ? 8.789 15.203 18.734 1 62.69 263 TYR B O 1
ATOM 7101 N N . THR B 1 264 ? 7.699 14.391 16.938 1 60.16 264 THR B N 1
ATOM 7102 C CA . THR B 1 264 ? 8.18 15.508 16.141 1 60.16 264 THR B CA 1
ATOM 7103 C C . THR B 1 264 ? 7.02 16.375 15.656 1 60.16 264 THR B C 1
ATOM 7105 O O . THR B 1 264 ? 5.902 15.867 15.477 1 60.16 264 THR B O 1
ATOM 7108 N N . SER B 1 265 ? 6.957 17.656 15.945 1 48.62 265 SER B N 1
ATOM 7109 C CA . SER B 1 265 ? 5.883 18.516 15.453 1 48.62 265 SER B CA 1
ATOM 7110 C C . SER B 1 265 ? 5.629 18.281 13.969 1 48.62 265 SER B C 1
ATOM 7112 O O . SER B 1 265 ? 6.57 18.062 13.203 1 48.62 265 SER B O 1
ATOM 7114 N N . LYS B 1 266 ? 4.441 17.703 13.609 1 47.25 266 LYS B N 1
ATOM 7115 C CA . LYS B 1 266 ? 4.02 17.391 12.25 1 47.25 266 LYS B CA 1
ATOM 7116 C C . LYS B 1 266 ? 4.664 18.344 11.242 1 47.25 266 LYS B C 1
ATOM 7118 O O . LYS B 1 266 ? 4.898 17.984 10.094 1 47.25 266 LYS B O 1
ATOM 7123 N N . LYS B 1 267 ? 4.863 19.625 11.617 1 42.84 267 LYS B N 1
ATOM 7124 C CA . LYS B 1 267 ? 5.207 20.672 10.656 1 42.84 267 LYS B CA 1
ATOM 7125 C C . LYS B 1 267 ? 6.688 20.609 10.289 1 42.84 267 LYS B C 1
ATOM 7127 O O . LYS B 1 267 ? 7.078 21.047 9.195 1 42.84 267 LYS B O 1
ATOM 7132 N N . ILE B 1 268 ? 7.531 20.297 11.367 1 41.09 268 ILE B N 1
ATOM 7133 C CA . ILE B 1 268 ? 8.953 20.391 11.07 1 41.09 268 ILE B CA 1
ATOM 7134 C C . ILE B 1 268 ? 9.406 19.172 10.273 1 41.09 268 ILE B C 1
ATOM 7136 O O . ILE B 1 268 ? 10.156 19.297 9.305 1 41.09 268 ILE B O 1
ATOM 7140 N N . PHE B 1 269 ? 9.18 18.016 11.062 1 45.28 269 PHE B N 1
ATOM 7141 C CA . PHE B 1 269 ? 9.844 16.828 10.531 1 45.28 269 PHE B CA 1
ATOM 7142 C C . PHE B 1 269 ? 8.992 16.172 9.453 1 45.28 269 PHE B C 1
ATOM 7144 O O . PHE B 1 269 ? 7.961 15.562 9.758 1 45.28 269 PHE B O 1
ATOM 7151 N N . ASN B 1 270 ? 9.164 16.828 8.359 1 54.44 270 ASN B N 1
ATOM 7152 C CA . ASN B 1 270 ? 8.82 15.992 7.211 1 54.44 270 ASN B CA 1
ATOM 7153 C C . ASN B 1 270 ? 9.031 14.516 7.512 1 54.44 270 ASN B C 1
ATOM 7155 O O . ASN B 1 270 ? 9.539 14.156 8.578 1 54.44 270 ASN B O 1
ATOM 7159 N N . LYS B 1 271 ? 8.969 13.617 6.664 1 62.97 271 LYS B N 1
ATOM 7160 C CA . LYS B 1 271 ? 9.18 12.18 6.68 1 62.97 271 LYS B CA 1
ATOM 7161 C C . LYS B 1 271 ? 10.578 11.836 7.199 1 62.97 271 LYS B C 1
ATOM 7163 O O . LYS B 1 271 ? 11.562 12.43 6.777 1 62.97 271 LYS B O 1
ATOM 7168 N N . PRO B 1 272 ? 10.641 11.133 8.445 1 73.38 272 PRO B N 1
ATOM 7169 C CA . PRO B 1 272 ? 11.953 10.727 8.953 1 73.38 272 PRO B CA 1
ATOM 7170 C C . PRO B 1 272 ? 12.734 9.891 7.941 1 73.38 272 PRO B C 1
ATOM 7172 O O . PRO B 1 272 ? 12.156 9.352 6.996 1 73.38 272 PRO B O 1
ATOM 7175 N N . SER B 1 273 ? 14.055 10 8.023 1 82.38 273 SER B N 1
ATOM 7176 C CA . SER B 1 273 ? 14.914 9.109 7.258 1 82.38 273 SER B CA 1
ATOM 7177 C C . SER B 1 273 ? 15.523 8.031 8.148 1 82.38 273 SER B C 1
ATOM 7179 O O . SER B 1 273 ? 16.125 8.336 9.188 1 82.38 273 SER B O 1
ATOM 7181 N N . PHE B 1 274 ? 15.312 6.82 7.785 1 90.5 274 PHE B N 1
ATOM 7182 C CA . PHE B 1 274 ? 15.883 5.754 8.602 1 90.5 274 PHE B CA 1
ATOM 7183 C C . PHE B 1 274 ? 16.156 4.512 7.754 1 90.5 274 PHE B C 1
ATOM 7185 O O . PHE B 1 274 ? 15.625 4.387 6.645 1 90.5 274 PHE B O 1
ATOM 7192 N N . ILE B 1 275 ? 17.031 3.633 8.328 1 91.62 275 ILE B N 1
ATOM 7193 C CA . ILE B 1 275 ? 17.312 2.312 7.773 1 91.62 275 ILE B CA 1
ATOM 7194 C C . ILE B 1 275 ? 17.141 1.25 8.852 1 91.62 275 ILE B C 1
ATOM 7196 O O . ILE B 1 275 ? 17.688 1.367 9.953 1 91.62 275 ILE B O 1
ATOM 7200 N N . LEU B 1 276 ? 16.266 0.332 8.562 1 95.38 276 LEU B N 1
ATOM 7201 C CA . LEU B 1 276 ? 16.047 -0.792 9.469 1 95.38 276 LEU B CA 1
ATOM 7202 C C . LEU B 1 276 ? 16.484 -2.104 8.82 1 95.38 276 LEU B C 1
ATOM 7204 O O . LEU B 1 276 ? 16 -2.451 7.734 1 95.38 276 LEU B O 1
ATOM 7208 N N . ILE B 1 277 ? 17.406 -2.797 9.453 1 93.75 277 ILE B N 1
ATOM 7209 C CA . ILE B 1 277 ? 17.859 -4.094 8.961 1 93.75 277 ILE B CA 1
ATOM 7210 C C . ILE B 1 277 ? 17.375 -5.199 9.906 1 93.75 277 ILE B C 1
ATOM 7212 O O . ILE B 1 277 ? 17.875 -5.324 11.023 1 93.75 277 ILE B O 1
ATOM 7216 N N . LEU B 1 278 ? 16.5 -6.043 9.438 1 94.25 278 LEU B N 1
ATOM 7217 C CA . LEU B 1 278 ? 15.938 -7.117 10.234 1 94.25 278 LEU B CA 1
ATOM 7218 C C . LEU B 1 278 ? 16.859 -8.336 10.25 1 94.25 278 LEU B C 1
ATOM 7220 O O . LEU B 1 278 ? 17.406 -8.719 9.219 1 94.25 278 LEU B O 1
ATOM 7224 N N . LYS B 1 279 ? 16.984 -8.867 11.43 1 90.19 279 LYS B N 1
ATOM 7225 C CA . LYS B 1 279 ? 17.797 -10.062 11.641 1 90.19 279 LYS B CA 1
ATOM 7226 C C . LYS B 1 279 ? 16.938 -11.25 12.039 1 90.19 279 LYS B C 1
ATOM 7228 O O . LYS B 1 279 ? 17.406 -12.391 12.062 1 90.19 279 LYS B O 1
ATOM 7233 N N . ASP B 1 280 ? 15.648 -11.039 12.266 1 84.44 280 ASP B N 1
ATOM 7234 C CA . ASP B 1 280 ? 14.688 -12.047 12.703 1 84.44 280 ASP B CA 1
ATOM 7235 C C . ASP B 1 280 ? 14.352 -13.023 11.578 1 84.44 280 ASP B C 1
ATOM 7237 O O . ASP B 1 280 ? 14.641 -12.75 10.414 1 84.44 280 ASP B O 1
ATOM 7241 N N . GLU B 1 281 ? 13.938 -14.156 12.016 1 82.25 281 GLU B N 1
ATOM 7242 C CA . GLU B 1 281 ? 13.359 -15.086 11.047 1 82.25 281 GLU B CA 1
ATOM 7243 C C . GLU B 1 281 ? 12.039 -14.555 10.5 1 82.25 281 GLU B C 1
ATOM 7245 O O . GLU B 1 281 ? 11.211 -14.031 11.258 1 82.25 281 GLU B O 1
ATOM 7250 N N . VAL B 1 282 ? 11.977 -14.57 9.164 1 86.06 282 VAL B N 1
ATOM 7251 C CA . VAL B 1 282 ? 10.781 -14.023 8.539 1 86.06 282 VAL B CA 1
ATOM 7252 C C . VAL B 1 282 ? 10.219 -15.031 7.535 1 86.06 282 VAL B C 1
ATOM 7254 O O . VAL B 1 282 ? 10.945 -15.883 7.031 1 86.06 282 VAL B O 1
ATOM 7257 N N . ASP B 1 283 ? 8.938 -15.055 7.422 1 88.75 283 ASP B N 1
ATOM 7258 C CA . ASP B 1 283 ? 8.305 -15.711 6.285 1 88.75 283 ASP B CA 1
ATOM 7259 C C . ASP B 1 283 ? 8.266 -14.789 5.066 1 88.75 283 ASP B C 1
ATOM 7261 O O . ASP B 1 283 ? 7.547 -13.781 5.066 1 88.75 283 ASP B O 1
ATOM 7265 N N . MET B 1 284 ? 9 -15.164 4.02 1 88.75 284 MET B N 1
ATOM 7266 C CA . MET B 1 284 ? 9.141 -14.266 2.877 1 88.75 284 MET B CA 1
ATOM 7267 C C . MET B 1 284 ? 8.375 -14.789 1.672 1 88.75 284 MET B C 1
ATOM 7269 O O . MET B 1 284 ? 8.328 -14.148 0.625 1 88.75 284 MET B O 1
ATOM 7273 N N . ASN B 1 285 ? 7.797 -15.977 1.756 1 91.69 285 ASN B N 1
ATOM 7274 C CA . ASN B 1 285 ? 7.113 -16.562 0.611 1 91.69 285 ASN B CA 1
ATOM 7275 C C . ASN B 1 285 ? 5.664 -16.094 0.522 1 91.69 285 ASN B C 1
ATOM 7277 O O . ASN B 1 285 ? 4.738 -16.906 0.621 1 91.69 285 ASN B O 1
ATOM 7281 N N . LEU B 1 286 ? 5.512 -14.781 0.213 1 91.31 286 LEU B N 1
ATOM 7282 C CA . LEU B 1 286 ? 4.18 -14.188 0.216 1 91.31 286 LEU B CA 1
ATOM 7283 C C . LEU B 1 286 ? 3.857 -13.57 -1.142 1 91.31 286 LEU B C 1
ATOM 7285 O O . LEU B 1 286 ? 2.934 -14.016 -1.827 1 91.31 286 LEU B O 1
ATOM 7289 N N . SER B 1 287 ? 4.68 -12.617 -1.522 1 90.44 287 SER B N 1
ATOM 7290 C CA . SER B 1 287 ? 4.422 -11.875 -2.754 1 90.44 287 SER B CA 1
ATOM 7291 C C . SER B 1 287 ? 5.289 -12.383 -3.898 1 90.44 287 SER B C 1
ATOM 7293 O O . SER B 1 287 ? 6.336 -13 -3.668 1 90.44 287 SER B O 1
ATOM 7295 N N . ASN B 1 288 ? 4.863 -12.039 -5.039 1 89.44 288 ASN B N 1
ATOM 7296 C CA . ASN B 1 288 ? 5.617 -12.445 -6.223 1 89.44 288 ASN B CA 1
ATOM 7297 C C . ASN B 1 288 ? 6.965 -11.742 -6.301 1 89.44 288 ASN B C 1
ATOM 7299 O O . ASN B 1 288 ? 7.961 -12.344 -6.711 1 89.44 288 ASN B O 1
ATOM 7303 N N . ASP B 1 289 ? 6.973 -10.516 -5.871 1 90.06 289 ASP B N 1
ATOM 7304 C CA . ASP B 1 289 ? 8.219 -9.758 -5.949 1 90.06 289 ASP B CA 1
ATOM 7305 C C . ASP B 1 289 ? 9.062 -9.953 -4.691 1 90.06 289 ASP B C 1
ATOM 7307 O O . ASP B 1 289 ? 10.102 -9.305 -4.527 1 90.06 289 ASP B O 1
ATOM 7311 N N . LYS B 1 290 ? 8.578 -10.781 -3.789 1 90.31 290 LYS B N 1
ATOM 7312 C CA . LYS B 1 290 ? 9.305 -11.195 -2.592 1 90.31 290 LYS B CA 1
ATOM 7313 C C . LYS B 1 290 ? 9.516 -10.023 -1.641 1 90.31 290 LYS B C 1
ATOM 7315 O O . LYS B 1 290 ? 10.398 -10.07 -0.781 1 90.31 290 LYS B O 1
ATOM 7320 N N . SER B 1 291 ? 8.719 -8.969 -1.761 1 91.56 291 SER B N 1
ATOM 7321 C CA . SER B 1 291 ? 8.93 -7.773 -0.958 1 91.56 291 SER B CA 1
ATOM 7322 C C . SER B 1 291 ? 8.148 -7.836 0.349 1 91.56 291 SER B C 1
ATOM 7324 O O . SER B 1 291 ? 8.453 -7.105 1.296 1 91.56 291 SER B O 1
ATOM 7326 N N . GLU B 1 292 ? 7.188 -8.648 0.455 1 92.06 292 GLU B N 1
ATOM 7327 C CA . GLU B 1 292 ? 6.363 -8.742 1.657 1 92.06 292 GLU B CA 1
ATOM 7328 C C . GLU B 1 292 ? 6.883 -9.82 2.604 1 92.06 292 GLU B C 1
ATOM 7330 O O . GLU B 1 292 ? 7.332 -10.875 2.158 1 92.06 292 GLU B O 1
ATOM 7335 N N . ILE B 1 293 ? 6.777 -9.516 3.918 1 91.56 293 ILE B N 1
ATOM 7336 C CA . ILE B 1 293 ? 7.309 -10.461 4.898 1 91.56 293 ILE B CA 1
ATOM 7337 C C . ILE B 1 293 ? 6.363 -10.547 6.09 1 91.56 293 ILE B C 1
ATOM 7339 O O . ILE B 1 293 ? 5.578 -9.625 6.34 1 91.56 293 ILE B O 1
ATOM 7343 N N . ILE B 1 294 ? 6.371 -11.656 6.789 1 90.12 294 ILE B N 1
ATOM 7344 C CA . ILE B 1 294 ? 5.727 -11.852 8.086 1 90.12 294 ILE B CA 1
ATOM 7345 C C . ILE B 1 294 ? 6.785 -12.062 9.164 1 90.12 294 ILE B C 1
ATOM 7347 O O . ILE B 1 294 ? 7.664 -12.914 9.023 1 90.12 294 ILE B O 1
ATOM 7351 N N . LEU B 1 295 ? 6.668 -11.227 10.18 1 90.69 295 LEU B N 1
ATOM 7352 C CA . LEU B 1 295 ? 7.648 -11.289 11.258 1 90.69 295 LEU B CA 1
ATOM 7353 C C . LEU B 1 295 ? 7.25 -12.344 12.289 1 90.69 295 LEU B C 1
ATOM 7355 O O . LEU B 1 295 ? 6.102 -12.383 12.734 1 90.69 295 LEU B O 1
ATOM 7359 N N . ARG B 1 296 ? 8.227 -13.117 12.602 1 88.5 296 ARG B N 1
ATOM 7360 C CA . ARG B 1 296 ? 7.996 -14.109 13.641 1 88.5 296 ARG B CA 1
ATOM 7361 C C . ARG B 1 296 ? 7.789 -13.445 15 1 88.5 296 ARG B C 1
ATOM 7363 O O . ARG B 1 296 ? 6.84 -13.766 15.719 1 88.5 296 ARG B O 1
ATOM 7370 N N . ASN B 1 297 ? 8.703 -12.5 15.328 1 90.5 297 ASN B N 1
ATOM 7371 C CA . ASN B 1 297 ? 8.672 -11.797 16.609 1 90.5 297 ASN B CA 1
ATOM 7372 C C . ASN B 1 297 ? 8.141 -10.375 16.453 1 90.5 297 ASN B C 1
ATOM 7374 O O . ASN B 1 297 ? 8.766 -9.422 16.906 1 90.5 297 ASN B O 1
ATOM 7378 N N . LYS B 1 298 ? 6.969 -10.328 15.891 1 89.69 298 LYS B N 1
ATOM 7379 C CA . LYS B 1 298 ? 6.375 -9.047 15.539 1 89.69 298 LYS B CA 1
ATOM 7380 C C . LYS B 1 298 ? 6.262 -8.141 16.766 1 89.69 298 LYS B C 1
ATOM 7382 O O . LYS B 1 298 ? 6.77 -7.02 16.766 1 89.69 298 LYS B O 1
ATOM 7387 N N . LEU B 1 299 ? 5.727 -8.625 17.875 1 88.81 299 LEU B N 1
ATOM 7388 C CA . LEU B 1 299 ? 5.445 -7.816 19.062 1 88.81 299 LEU B CA 1
ATOM 7389 C C . LEU B 1 299 ? 6.738 -7.367 19.734 1 88.81 299 LEU B C 1
ATOM 7391 O O . LEU B 1 299 ? 6.859 -6.215 20.156 1 88.81 299 LEU B O 1
ATOM 7395 N N . LYS B 1 300 ? 7.672 -8.289 19.75 1 93.06 300 LYS B N 1
ATOM 7396 C CA . LYS B 1 300 ? 8.953 -7.969 20.375 1 93.06 300 LYS B CA 1
ATOM 7397 C C . LYS B 1 300 ? 9.688 -6.883 19.578 1 93.06 300 LYS B C 1
ATOM 7399 O O . LYS B 1 300 ? 10.25 -5.957 20.172 1 93.06 300 LYS B O 1
ATOM 7404 N N . ILE B 1 301 ? 9.602 -6.953 18.312 1 95.19 301 ILE B N 1
ATOM 7405 C CA . ILE B 1 301 ? 10.266 -5.984 17.438 1 95.19 301 ILE B CA 1
ATOM 7406 C C . ILE B 1 301 ? 9.586 -4.625 17.578 1 95.19 301 ILE B C 1
ATOM 7408 O O . ILE B 1 301 ? 10.258 -3.602 17.734 1 95.19 301 ILE B O 1
ATOM 7412 N N . GLU B 1 302 ? 8.32 -4.613 17.547 1 93.44 302 GLU B N 1
ATOM 7413 C CA . GLU B 1 302 ? 7.551 -3.377 17.656 1 93.44 302 GLU B CA 1
ATOM 7414 C C . GLU B 1 302 ? 7.836 -2.66 18.969 1 93.44 302 GLU B C 1
ATOM 7416 O O . GLU B 1 302 ? 8.125 -1.462 18.984 1 93.44 302 GLU B O 1
ATOM 7421 N N . LYS B 1 303 ? 7.809 -3.389 20.016 1 93.75 303 LYS B N 1
ATOM 7422 C CA . LYS B 1 303 ? 8.016 -2.809 21.344 1 93.75 303 LYS B CA 1
ATOM 7423 C C . LYS B 1 303 ? 9.438 -2.273 21.484 1 93.75 303 LYS B C 1
ATOM 7425 O O . LYS B 1 303 ? 9.641 -1.184 22.031 1 93.75 303 LYS B O 1
ATOM 7430 N N . SER B 1 304 ? 10.305 -3.082 21.031 1 95.19 304 SER B N 1
ATOM 7431 C CA . SER B 1 304 ? 11.703 -2.688 21.156 1 95.19 304 SER B CA 1
ATOM 7432 C C . SER B 1 304 ? 12.008 -1.443 20.328 1 95.19 304 SER B C 1
ATOM 7434 O O . SER B 1 304 ? 12.703 -0.539 20.797 1 95.19 304 SER B O 1
ATOM 7436 N N . ILE B 1 305 ? 11.508 -1.374 19.141 1 95 305 ILE B N 1
ATOM 7437 C CA . ILE B 1 305 ? 11.742 -0.222 18.266 1 95 305 ILE B CA 1
ATOM 7438 C C . ILE B 1 305 ? 11.078 1.015 18.875 1 95 305 ILE B C 1
ATOM 7440 O O . ILE B 1 305 ? 11.664 2.096 18.891 1 95 305 ILE B O 1
ATOM 7444 N N . ALA B 1 306 ? 9.875 0.853 19.312 1 91.75 306 ALA B N 1
ATOM 7445 C CA . ALA B 1 306 ? 9.148 1.96 19.938 1 91.75 306 ALA B CA 1
ATOM 7446 C C . ALA B 1 306 ? 9.922 2.525 21.125 1 91.75 306 ALA B C 1
ATOM 7448 O O . ALA B 1 306 ? 10.062 3.742 21.266 1 91.75 306 ALA B O 1
ATOM 7449 N N . ALA B 1 307 ? 10.438 1.653 21.891 1 91.25 307 ALA B N 1
ATOM 7450 C CA . ALA B 1 307 ? 11.211 2.061 23.062 1 91.25 307 ALA B CA 1
ATOM 7451 C C . ALA B 1 307 ? 12.484 2.791 22.656 1 91.25 307 ALA B C 1
ATOM 7453 O O . ALA B 1 307 ? 12.883 3.773 23.281 1 91.25 307 ALA B O 1
ATOM 7454 N N . THR B 1 308 ? 13.07 2.295 21.641 1 91 308 THR B N 1
ATOM 7455 C CA . THR B 1 308 ? 14.297 2.904 21.125 1 91 308 THR B CA 1
ATOM 7456 C C . THR B 1 308 ? 14.031 4.328 20.656 1 91 308 THR B C 1
ATOM 7458 O O . THR B 1 308 ? 14.789 5.246 20.969 1 91 308 THR B O 1
ATOM 7461 N N . ILE B 1 309 ? 12.953 4.535 19.953 1 87.75 309 ILE B N 1
ATOM 7462 C CA . ILE B 1 309 ? 12.594 5.84 19.406 1 87.75 309 ILE B CA 1
ATOM 7463 C C . ILE B 1 309 ? 12.258 6.797 20.547 1 87.75 309 ILE B C 1
ATOM 7465 O O . ILE B 1 309 ? 12.719 7.941 20.562 1 87.75 309 ILE B O 1
ATOM 7469 N N . GLU B 1 310 ? 11.516 6.281 21.422 1 81.81 310 GLU B N 1
ATOM 7470 C CA . GLU B 1 310 ? 11.109 7.09 22.578 1 81.81 310 GLU B CA 1
ATOM 7471 C C . GLU B 1 310 ? 12.32 7.555 23.375 1 81.81 310 GLU B C 1
ATOM 7473 O O . GLU B 1 310 ? 12.422 8.727 23.734 1 81.81 310 GLU B O 1
ATOM 7478 N N . ASN B 1 311 ? 13.18 6.66 23.672 1 80.12 311 ASN B N 1
ATOM 7479 C CA . ASN B 1 311 ? 14.375 6.977 24.453 1 80.12 311 ASN B CA 1
ATOM 7480 C C . ASN B 1 311 ? 15.273 7.965 23.719 1 80.12 311 ASN B C 1
ATOM 7482 O O . ASN B 1 311 ? 15.883 8.836 24.328 1 80.12 311 ASN B O 1
ATOM 7486 N N . TYR B 1 312 ? 15.344 7.777 22.5 1 79.69 312 TYR B N 1
ATOM 7487 C CA . TYR B 1 312 ? 16.188 8.641 21.672 1 79.69 312 TYR B CA 1
ATOM 7488 C C . TYR B 1 312 ? 15.633 10.055 21.609 1 79.69 312 TYR B C 1
ATOM 7490 O O . TYR B 1 312 ? 16.375 11.031 21.766 1 79.69 312 TYR B O 1
ATOM 7498 N N . LEU B 1 313 ? 14.383 10.195 21.391 1 73.56 313 LEU B N 1
ATOM 7499 C CA . LEU B 1 313 ? 13.773 11.492 21.141 1 73.56 313 LEU B CA 1
ATOM 7500 C C . LEU B 1 313 ? 13.5 12.227 22.453 1 73.56 313 LEU B C 1
ATOM 7502 O O . LEU B 1 313 ? 13.453 13.461 22.484 1 73.56 313 LEU B O 1
ATOM 7506 N N . LYS B 1 314 ? 13.164 11.477 23.438 1 60.78 314 LYS B N 1
ATOM 7507 C CA . LYS B 1 314 ? 13 12.125 24.734 1 60.78 314 LYS B CA 1
ATOM 7508 C C . LYS B 1 314 ? 14.305 12.773 25.188 1 60.78 314 LYS B C 1
ATOM 7510 O O . LYS B 1 314 ? 14.289 13.828 25.828 1 60.78 314 LYS B O 1
ATOM 7515 N N . LYS B 1 315 ? 15.203 11.922 25.141 1 54.06 315 LYS B N 1
ATOM 7516 C CA . LYS B 1 315 ? 16.5 12.461 25.578 1 54.06 315 LYS B CA 1
ATOM 7517 C C . LYS B 1 315 ? 16.953 13.586 24.656 1 54.06 315 LYS B C 1
ATOM 7519 O O . LYS B 1 315 ? 17.766 14.43 25.062 1 54.06 315 LYS B O 1
ATOM 7524 N N . GLU B 1 316 ? 16.562 13.555 23.344 1 50.47 316 GLU B N 1
ATOM 7525 C CA . GLU B 1 316 ? 17.422 14.102 22.297 1 50.47 316 GLU B CA 1
ATOM 7526 C C . GLU B 1 316 ? 17 15.516 21.922 1 50.47 316 GLU B C 1
ATOM 7528 O O . GLU B 1 316 ? 15.867 15.922 22.188 1 50.47 316 GLU B O 1
ATOM 7533 N N . LYS B 1 317 ? 17.984 16.047 21.391 1 49.84 317 LYS B N 1
ATOM 7534 C CA . LYS B 1 317 ? 18.609 17.219 20.766 1 49.84 317 LYS B CA 1
ATOM 7535 C C . LYS B 1 317 ? 17.906 17.594 19.469 1 49.84 317 LYS B C 1
ATOM 7537 O O . LYS B 1 317 ? 17.359 16.734 18.781 1 49.84 317 LYS B O 1
ATOM 7542 N N . ILE B 1 318 ? 17.203 18.625 19.547 1 48.78 318 ILE B N 1
ATOM 7543 C CA . ILE B 1 318 ? 16.859 19.094 18.219 1 48.78 318 ILE B CA 1
ATOM 7544 C C . ILE B 1 318 ? 18.062 19.781 17.578 1 48.78 318 ILE B C 1
ATOM 7546 O O . ILE B 1 318 ? 18.828 20.484 18.25 1 48.78 318 ILE B O 1
ATOM 7550 N N . VAL B 1 319 ? 18.531 19.359 16.5 1 43.88 319 VAL B N 1
ATOM 7551 C CA . VAL B 1 319 ? 19.641 19.969 15.758 1 43.88 319 VAL B CA 1
ATOM 7552 C C . VAL B 1 319 ? 19.156 21.219 15.039 1 43.88 319 VAL B C 1
ATOM 7554 O O . VAL B 1 319 ? 18.203 21.172 14.266 1 43.88 319 VAL B O 1
ATOM 7557 N N . GLU B 1 320 ? 19.438 22.297 15.586 1 47.62 320 GLU B N 1
ATOM 7558 C CA . GLU B 1 320 ? 19.141 23.547 14.898 1 47.62 320 GLU B CA 1
ATOM 7559 C C . GLU B 1 320 ? 20.344 24.016 14.062 1 47.62 320 GLU B C 1
ATOM 7561 O O . GLU B 1 320 ? 21.484 23.844 14.477 1 47.62 320 GLU B O 1
ATOM 7566 N N . LEU B 1 321 ? 20.25 24.234 12.797 1 42.09 321 LEU B N 1
ATOM 7567 C CA . LEU B 1 321 ? 21.281 24.75 11.906 1 42.09 321 LEU B CA 1
ATOM 7568 C C . LEU B 1 321 ? 21.672 26.172 12.297 1 42.09 321 LEU B C 1
ATOM 7570 O O . LEU B 1 321 ? 20.812 27.031 12.5 1 42.09 321 LEU B O 1
ATOM 7574 N N . SER B 1 322 ? 22.859 26.344 12.906 1 37.25 322 SER B N 1
ATOM 7575 C CA . SER B 1 322 ? 23.406 27.672 13.141 1 37.25 322 SER B CA 1
ATOM 7576 C C . SER B 1 322 ? 24.062 28.234 11.891 1 37.25 322 SER B C 1
ATOM 7578 O O . SER B 1 322 ? 24.797 27.516 11.195 1 37.25 322 SER B O 1
ATOM 7580 N N . LYS B 1 323 ? 23.531 29.281 11.164 1 34.59 323 LYS B N 1
ATOM 7581 C CA . LYS B 1 323 ? 24.188 29.984 10.062 1 34.59 323 LYS B CA 1
ATOM 7582 C C . LYS B 1 323 ? 25.516 30.609 10.523 1 34.59 323 LYS B C 1
ATOM 7584 O O . LYS B 1 323 ? 25.562 31.266 11.57 1 34.59 323 LYS B O 1
ATOM 7589 N N . GLU B 1 324 ? 26.688 30.094 10.25 1 34.25 324 GLU B N 1
ATOM 7590 C CA . GLU B 1 324 ? 27.844 30.922 10.57 1 34.25 324 GLU B CA 1
ATOM 7591 C C . GLU B 1 324 ? 27.609 32.375 10.18 1 34.25 324 GLU B C 1
ATOM 7593 O O . GLU B 1 324 ? 27.578 33.25 11.047 1 34.25 324 GLU B O 1
ATOM 7598 N N . ASN B 1 325 ? 28.609 32.844 9.07 1 29 325 ASN B N 1
ATOM 7599 C CA . ASN B 1 325 ? 28.812 34.219 8.641 1 29 325 ASN B CA 1
ATOM 7600 C C . ASN B 1 325 ? 27.641 34.719 7.777 1 29 325 ASN B C 1
ATOM 7602 O O . ASN B 1 325 ? 27.484 34.281 6.641 1 29 325 ASN B O 1
ATOM 7606 N N . ILE B 1 326 ? 26.562 34.906 8.289 1 28.61 326 ILE B N 1
ATOM 7607 C CA . ILE B 1 326 ? 25.719 35.719 7.441 1 28.61 326 ILE B CA 1
ATOM 7608 C C . ILE B 1 326 ? 26.469 36.969 7 1 28.61 326 ILE B C 1
ATOM 7610 O O . ILE B 1 326 ? 26.922 37.75 7.832 1 28.61 326 ILE B O 1
ATOM 7614 N N . SER B 1 327 ? 27.25 37 5.965 1 27.3 327 SER B N 1
ATOM 7615 C CA . SER B 1 327 ? 27.5 38.375 5.531 1 27.3 327 SER B CA 1
ATOM 7616 C C . SER B 1 327 ? 26.297 39.281 5.766 1 27.3 327 SER B C 1
ATOM 7618 O O . SER B 1 327 ? 25.156 38.812 5.754 1 27.3 327 SER B O 1
ATOM 7620 N N . PRO B 1 328 ? 26.547 40.594 6.285 1 25.39 328 PRO B N 1
ATOM 7621 C CA . PRO B 1 328 ? 25.484 41.562 6.586 1 25.39 328 PRO B CA 1
ATOM 7622 C C . PRO B 1 328 ? 24.375 41.562 5.539 1 25.39 328 PRO B C 1
ATOM 7624 O O . PRO B 1 328 ? 24.609 41.969 4.391 1 25.39 328 PRO B O 1
ATOM 7627 N N . LEU B 1 329 ? 23.859 40.594 5.145 1 24.33 329 LEU B N 1
ATOM 7628 C CA . LEU B 1 329 ? 22.703 40.938 4.332 1 24.33 329 LEU B CA 1
ATOM 7629 C C . LEU B 1 329 ? 21.969 42.156 4.926 1 24.33 329 LEU B C 1
ATOM 7631 O O . LEU B 1 329 ? 21.922 42.312 6.145 1 24.33 329 LEU B O 1
ATOM 7635 N N . SER B 1 330 ? 21.859 43.281 4.113 1 23.78 330 SER B N 1
ATOM 7636 C CA . SER B 1 330 ? 21.266 44.562 4.5 1 23.78 330 SER B CA 1
ATOM 7637 C C . SER B 1 330 ? 20 44.344 5.336 1 23.78 330 SER B C 1
ATOM 7639 O O . SER B 1 330 ? 19.047 43.719 4.871 1 23.78 330 SER B O 1
ATOM 7641 N N . ILE B 1 331 ? 20.172 44 6.547 1 23.23 331 ILE B N 1
ATOM 7642 C CA . ILE B 1 331 ? 19.156 44.375 7.523 1 23.23 331 ILE B CA 1
ATOM 7643 C C . ILE B 1 331 ? 18.562 45.719 7.184 1 23.23 331 ILE B C 1
ATOM 7645 O O . ILE B 1 331 ? 19.156 46.75 7.477 1 23.23 331 ILE B O 1
ATOM 7649 N N . ASN B 1 332 ? 18.312 46.062 5.922 1 22.91 332 ASN B N 1
ATOM 7650 C CA . ASN B 1 332 ? 17.531 47.281 5.918 1 22.91 332 ASN B CA 1
ATOM 7651 C C . ASN B 1 332 ? 16.5 47.312 7.039 1 22.91 332 ASN B C 1
ATOM 7653 O O . ASN B 1 332 ? 15.883 46.281 7.34 1 22.91 332 ASN B O 1
ATOM 7657 N N . SER B 1 333 ? 16.719 48.219 8.031 1 23.92 333 SER B N 1
ATOM 7658 C CA . SER B 1 333 ? 16.094 48.844 9.211 1 23.92 333 SER B CA 1
ATOM 7659 C C . SER B 1 333 ? 14.578 48.812 9.094 1 23.92 333 SER B C 1
ATOM 7661 O O . SER B 1 333 ? 13.875 49.094 10.07 1 23.92 333 SER B O 1
ATOM 7663 N N . HIS B 1 334 ? 14.117 48.812 7.844 1 23.16 334 HIS B N 1
ATOM 7664 C CA . HIS B 1 334 ? 12.727 49.219 7.859 1 23.16 334 HIS B CA 1
ATOM 7665 C C . HIS B 1 334 ? 11.828 48.156 8.469 1 23.16 334 HIS B C 1
ATOM 7667 O O . HIS B 1 334 ? 11.391 47.219 7.777 1 23.16 334 HIS B O 1
ATOM 7673 N N . PHE B 1 335 ? 12.32 47.5 9.484 1 23.47 335 PHE B N 1
ATOM 7674 C CA . PHE B 1 335 ? 11.234 47.094 10.375 1 23.47 335 PHE B CA 1
ATOM 7675 C C . PHE B 1 335 ? 10.25 48.25 10.578 1 23.47 335 PHE B C 1
ATOM 7677 O O . PHE B 1 335 ? 10.484 49.156 11.383 1 23.47 335 PHE B O 1
ATOM 7684 N N . ILE B 1 336 ? 9.883 48.969 9.523 1 23.27 336 ILE B N 1
ATOM 7685 C CA . ILE B 1 336 ? 8.906 50.031 9.703 1 23.27 336 ILE B CA 1
ATOM 7686 C C . ILE B 1 336 ? 7.773 49.562 10.602 1 23.27 336 ILE B C 1
ATOM 7688 O O . ILE B 1 336 ? 7.051 48.625 10.258 1 23.27 336 ILE B O 1
ATOM 7692 N N . TYR B 1 337 ? 8.047 49.562 11.906 1 22.23 337 TYR B N 1
ATOM 7693 C CA . TYR B 1 337 ? 6.98 49.969 12.812 1 22.23 337 TYR B CA 1
ATOM 7694 C C . TYR B 1 337 ? 6.117 51.062 12.18 1 22.23 337 TYR B C 1
ATOM 7696 O O . TYR B 1 337 ? 6.613 52.125 11.828 1 22.23 337 TYR B O 1
ATOM 7704 N N . ASP B 1 338 ? 5.281 50.781 11.211 1 22.2 338 ASP B N 1
ATOM 7705 C CA . ASP B 1 338 ? 4.438 51.938 10.844 1 22.2 338 ASP B CA 1
ATOM 7706 C C . ASP B 1 338 ? 3.971 52.688 12.078 1 22.2 338 ASP B C 1
ATOM 7708 O O . ASP B 1 338 ? 3.119 52.188 12.828 1 22.2 338 ASP B O 1
ATOM 7712 N N . PRO B 1 339 ? 4.957 53.312 12.859 1 24.56 339 PRO B N 1
ATOM 7713 C CA . PRO B 1 339 ? 4.605 54.406 13.75 1 24.56 339 PRO B CA 1
ATOM 7714 C C . PRO B 1 339 ? 3.664 55.406 13.094 1 24.56 339 PRO B C 1
ATOM 7716 O O . PRO B 1 339 ? 3.516 56.531 13.594 1 24.56 339 PRO B O 1
ATOM 7719 N N . PHE B 1 340 ? 3.229 55.156 11.828 1 23.06 340 PHE B N 1
ATOM 7720 C CA . PHE B 1 340 ? 2.682 56.312 11.141 1 23.06 340 PHE B CA 1
ATOM 7721 C C . PHE B 1 340 ? 1.842 57.156 12.094 1 23.06 340 PHE B C 1
ATOM 7723 O O . PHE B 1 340 ? 2.01 58.406 12.156 1 23.06 340 PHE B O 1
ATOM 7730 N N . THR B 1 341 ? 0.585 56.938 12.398 1 22.31 341 THR B N 1
ATOM 7731 C CA . THR B 1 341 ? -0.212 58.125 12.562 1 22.31 341 THR B CA 1
ATOM 7732 C C . THR B 1 341 ? 0.105 58.812 13.883 1 22.31 341 THR B C 1
ATOM 7734 O O . THR B 1 341 ? -0.566 58.562 14.891 1 22.31 341 THR B O 1
ATOM 7737 N N . ILE B 1 342 ? 1.215 58.406 14.461 1 22.05 342 ILE B N 1
ATOM 7738 C CA . ILE B 1 342 ? 1.304 59.375 15.562 1 22.05 342 ILE B CA 1
ATOM 7739 C C . ILE B 1 342 ? 1.532 60.781 15.008 1 22.05 342 ILE B C 1
ATOM 7741 O O . ILE B 1 342 ? 2.109 61.625 15.68 1 22.05 342 ILE B O 1
ATOM 7745 N N . LYS B 1 343 ? 1.57 60.875 13.648 1 21.89 343 LYS B N 1
ATOM 7746 C CA . LYS B 1 343 ? 1.825 62.312 13.414 1 21.89 343 LYS B CA 1
ATOM 7747 C C . LYS B 1 343 ? 1.002 63.156 14.359 1 21.89 343 LYS B C 1
ATOM 7749 O O . LYS B 1 343 ? -0.077 62.781 14.797 1 21.89 343 LYS B O 1
ATOM 7754 N N . LYS B 1 344 ? 1.599 64.312 14.664 1 22.44 344 LYS B N 1
ATOM 7755 C CA . LYS B 1 344 ? 1.481 65.625 15.219 1 22.44 344 LYS B CA 1
ATOM 7756 C C . LYS B 1 344 ? 0.223 66.375 14.711 1 22.44 344 LYS B C 1
ATOM 7758 O O . LYS B 1 344 ? 0.062 67.562 14.883 1 22.44 344 LYS B O 1
ATOM 7763 N N . GLN B 1 345 ? -0.655 65.812 13.867 1 20.16 345 GLN B N 1
ATOM 7764 C CA . GLN B 1 345 ? -1.413 66.938 13.414 1 20.16 345 GLN B CA 1
ATOM 7765 C C . GLN B 1 345 ? -1.824 67.812 14.586 1 20.16 345 GLN B C 1
ATOM 7767 O O . GLN B 1 345 ? -2.709 67.438 15.367 1 20.16 345 GLN B O 1
ATOM 7772 N N . LYS B 1 346 ? -0.842 68.312 15.203 1 20.73 346 LYS B N 1
ATOM 7773 C CA . LYS B 1 346 ? -1.03 69.5 16.031 1 20.73 346 LYS B CA 1
ATOM 7774 C C . LYS B 1 346 ? -1.947 70.5 15.344 1 20.73 346 LYS B C 1
ATOM 7776 O O . LYS B 1 346 ? -2.709 71.25 16 1 20.73 346 LYS B O 1
ATOM 7781 N N . THR B 1 347 ? -1.475 70.875 14.023 1 19.14 347 THR B N 1
ATOM 7782 C CA . THR B 1 347 ? -1.577 72.312 13.82 1 19.14 347 THR B CA 1
ATOM 7783 C C . THR B 1 347 ? -3.029 72.812 13.914 1 19.14 347 THR B C 1
ATOM 7785 O O . THR B 1 347 ? -3.332 73.812 14.562 1 19.14 347 THR B O 1
ATOM 7788 N N . LEU B 1 348 ? -3.646 72.75 12.594 1 19.3 348 LEU B N 1
ATOM 7789 C CA . LEU B 1 348 ? -4.379 73.938 12.117 1 19.3 348 LEU B CA 1
ATOM 7790 C C . LEU B 1 348 ? -5.652 74.125 12.922 1 19.3 348 LEU B C 1
ATOM 7792 O O . LEU B 1 348 ? -6.562 73.312 12.891 1 19.3 348 LEU B O 1
ATOM 7796 N N . LEU B 1 349 ? -5.594 74.75 13.961 1 18.91 349 LEU B N 1
ATOM 7797 C CA . LEU B 1 349 ? -6.527 75.5 14.836 1 18.91 349 LEU B CA 1
ATOM 7798 C C . LEU B 1 349 ? -7.555 76.25 14.023 1 18.91 349 LEU B C 1
ATOM 7800 O O . LEU B 1 349 ? -8.648 76.562 14.508 1 18.91 349 LEU B O 1
ATOM 7804 N N . THR B 1 350 ? -7.02 76.938 12.875 1 17.23 350 THR B N 1
ATOM 7805 C CA . THR B 1 350 ? -7.719 78.25 12.945 1 17.23 350 THR B CA 1
ATOM 7806 C C . THR B 1 350 ? -9.188 78.062 12.562 1 17.23 350 THR B C 1
ATOM 7808 O O . THR B 1 350 ? -10.078 78.562 13.273 1 17.23 350 THR B O 1
ATOM 7811 N N . LYS B 1 351 ? -9.305 78.25 11.117 1 18.06 351 LYS B N 1
ATOM 7812 C CA . LYS B 1 351 ? -10.195 79.312 10.719 1 18.06 351 LYS B CA 1
ATOM 7813 C C . LYS B 1 351 ? -11.664 78.938 10.875 1 18.06 351 LYS B C 1
ATOM 7815 O O . LYS B 1 351 ? -11.977 77.75 10.969 1 18.06 351 LYS B O 1
ATOM 7820 N N . LYS B 1 352 ? -12.398 79.625 9.867 1 17.78 352 LYS B N 1
ATOM 7821 C CA . LYS B 1 352 ? -13.688 80.312 9.836 1 17.78 352 LYS B CA 1
ATOM 7822 C C . LYS B 1 352 ? -14.828 79.375 9.539 1 17.78 352 LYS B C 1
ATOM 7824 O O . LYS B 1 352 ? -14.688 78.5 8.711 1 17.78 352 LYS B O 1
ATOM 7829 N N . GLU B 1 353 ? -15.812 79.375 10.266 1 17.34 353 GLU B N 1
ATOM 7830 C CA . GLU B 1 353 ? -17.141 78.875 10.562 1 17.34 353 GLU B CA 1
ATOM 7831 C C . GLU B 1 353 ? -18.047 78.938 9.336 1 17.34 353 GLU B C 1
ATOM 7833 O O . GLU B 1 353 ? -19.219 78.562 9.398 1 17.34 353 GLU B O 1
ATOM 7838 N N . ASN B 1 354 ? -17.562 79.562 8.086 1 17.42 354 ASN B N 1
ATOM 7839 C CA . ASN B 1 354 ? -18.797 80.125 7.594 1 17.42 354 ASN B CA 1
ATOM 7840 C C . ASN B 1 354 ? -19.812 79.062 7.199 1 17.42 354 ASN B C 1
ATOM 7842 O O . ASN B 1 354 ? -19.438 77.938 6.836 1 17.42 354 ASN B O 1
ATOM 7846 N N . VAL B 1 355 ? -21.125 79.562 7.078 1 17.42 355 VAL B N 1
ATOM 7847 C CA . VAL B 1 355 ? -22.531 79.188 7.27 1 17.42 355 VAL B CA 1
ATOM 7848 C C . VAL B 1 355 ? -23.031 78.375 6.086 1 17.42 355 VAL B C 1
ATOM 7850 O O . VAL B 1 355 ? -23.578 77.312 6.266 1 17.42 355 VAL B O 1
ATOM 7853 N N . LEU B 1 356 ? -23.688 79.125 5.023 1 16.23 356 LEU B N 1
ATOM 7854 C CA . LEU B 1 356 ? -25.125 79.125 4.773 1 16.23 356 LEU B CA 1
ATOM 7855 C C . LEU B 1 356 ? -25.469 78.062 3.688 1 16.23 356 LEU B C 1
ATOM 7857 O O . LEU B 1 356 ? -26.328 77.25 3.895 1 16.23 356 LEU B O 1
ATOM 7861 N N . SER B 1 357 ? -25.828 78.562 2.385 1 16.28 357 SER B N 1
ATOM 7862 C CA . SER B 1 357 ? -27.188 78.688 1.861 1 16.28 357 SER B CA 1
ATOM 7863 C C . SER B 1 357 ? -27.453 77.625 0.806 1 16.28 357 SER B C 1
ATOM 7865 O O . SER B 1 357 ? -28.453 76.875 0.893 1 16.28 357 SER B O 1
ATOM 7867 N N . GLU B 1 358 ? -27.172 77.875 -0.598 1 16.38 358 GLU B N 1
ATOM 7868 C CA . GLU B 1 358 ? -28.281 78.125 -1.521 1 16.38 358 GLU B CA 1
ATOM 7869 C C . GLU B 1 358 ? -28.672 76.812 -2.242 1 16.38 358 GLU B C 1
ATOM 7871 O O . GLU B 1 358 ? -27.969 75.812 -2.162 1 16.38 358 GLU B O 1
ATOM 7876 N N . ASN B 1 359 ? -28.828 76.812 -3.691 1 17.39 359 ASN B N 1
ATOM 7877 C CA . ASN B 1 359 ? -29.938 76.75 -4.621 1 17.39 359 ASN B CA 1
ATOM 7878 C C . ASN B 1 359 ? -29.969 75.375 -5.344 1 17.39 359 ASN B C 1
ATOM 7880 O O . ASN B 1 359 ? -28.922 74.812 -5.629 1 17.39 359 ASN B O 1
ATOM 7884 N N . PHE B 1 360 ? -31.141 74.75 -5.523 1 17.77 360 PHE B N 1
ATOM 7885 C CA . PHE B 1 360 ? -31.875 73.562 -5.867 1 17.77 360 PHE B CA 1
ATOM 7886 C C . PHE B 1 360 ? -31.703 73.188 -7.344 1 17.77 360 PHE B C 1
ATOM 7888 O O . PHE B 1 360 ? -32.281 72.25 -7.832 1 17.77 360 PHE B O 1
ATOM 7895 N N . ASP B 1 361 ? -30.922 73.875 -8.297 1 16.83 361 ASP B N 1
ATOM 7896 C CA . ASP B 1 361 ? -31.625 73.938 -9.57 1 16.83 361 ASP B CA 1
ATOM 7897 C C . ASP B 1 361 ? -31.656 72.562 -10.25 1 16.83 361 ASP B C 1
ATOM 7899 O O . ASP B 1 361 ? -30.766 71.75 -10.039 1 16.83 361 ASP B O 1
ATOM 7903 N N . GLN B 1 362 ? -32.625 72.312 -11.234 1 17.55 362 GLN B N 1
ATOM 7904 C CA . GLN B 1 362 ? -33.656 71.438 -11.844 1 17.55 362 GLN B CA 1
ATOM 7905 C C . GLN B 1 362 ? -33.062 70.562 -12.953 1 17.55 362 GLN B C 1
ATOM 7907 O O . GLN B 1 362 ? -33.562 69.5 -13.227 1 17.55 362 GLN B O 1
ATOM 7912 N N . SER B 1 363 ? -32.031 71.062 -13.773 1 16.47 363 SER B N 1
ATOM 7913 C CA . SER B 1 363 ? -32.375 71 -15.188 1 16.47 363 SER B CA 1
ATOM 7914 C C . SER B 1 363 ? -32.281 69.562 -15.672 1 16.47 363 SER B C 1
ATOM 7916 O O . SER B 1 363 ? -31.672 68.688 -14.992 1 16.47 363 SER B O 1
ATOM 7918 N N . ASN B 1 364 ? -31.953 69.375 -17.062 1 17.55 364 ASN B N 1
ATOM 7919 C CA . ASN B 1 364 ? -32.469 68.812 -18.312 1 17.55 364 ASN B CA 1
ATOM 7920 C C . ASN B 1 364 ? -31.812 67.5 -18.625 1 17.55 364 ASN B C 1
ATOM 7922 O O . ASN B 1 364 ? -30.594 67.375 -18.703 1 17.55 364 ASN B O 1
ATOM 7926 N N . LYS B 1 365 ? -32.531 66.375 -18.531 1 18.52 365 LYS B N 1
ATOM 7927 C CA . LYS B 1 365 ? -32.406 64.875 -18.516 1 18.52 365 LYS B CA 1
ATOM 7928 C C . LYS B 1 365 ? -32.031 64.375 -19.891 1 18.52 365 LYS B C 1
ATOM 7930 O O . LYS B 1 365 ? -32.75 63.5 -20.438 1 18.52 365 LYS B O 1
ATOM 7935 N N . GLU B 1 366 ? -31.328 65.25 -20.781 1 16 366 GLU B N 1
ATOM 7936 C CA . GLU B 1 366 ? -31.547 64.938 -22.188 1 16 366 GLU B CA 1
ATOM 7937 C C . GLU B 1 366 ? -31.188 63.469 -22.5 1 16 366 GLU B C 1
ATOM 7939 O O . GLU B 1 366 ? -30.531 62.812 -21.688 1 16 366 GLU B O 1
ATOM 7944 N N . ASN B 1 367 ? -30.781 63.188 -23.891 1 16.98 367 ASN B N 1
ATOM 7945 C CA . ASN B 1 367 ? -31.172 62.469 -25.094 1 16.98 367 ASN B CA 1
ATOM 7946 C C . ASN B 1 367 ? -30.281 61.25 -25.344 1 16.98 367 ASN B C 1
ATOM 7948 O O . ASN B 1 367 ? -30.359 60.594 -26.391 1 16.98 367 ASN B O 1
ATOM 7952 N N . ILE B 1 368 ? -29.234 60.812 -24.531 1 16.12 368 ILE B N 1
ATOM 7953 C CA . ILE B 1 368 ? -28.047 60.344 -25.234 1 16.12 368 ILE B CA 1
ATOM 7954 C C . ILE B 1 368 ? -28.312 58.938 -25.797 1 16.12 368 ILE B C 1
ATOM 7956 O O . ILE B 1 368 ? -28.266 57.938 -25.047 1 16.12 368 ILE B O 1
ATOM 7960 N N . LEU B 1 369 ? -29.312 58.75 -26.625 1 16.66 369 LEU B N 1
ATOM 7961 C CA . LEU B 1 369 ? -29.859 57.469 -27.031 1 16.66 369 LEU B CA 1
ATOM 7962 C C . LEU B 1 369 ? -28.75 56.562 -27.578 1 16.66 369 LEU B C 1
ATOM 7964 O O . LEU B 1 369 ? -28.594 55.406 -27.125 1 16.66 369 LEU B O 1
ATOM 7968 N N . LEU B 1 370 ? -28.703 56.344 -28.984 1 17 370 LEU B N 1
ATOM 7969 C CA . LEU B 1 370 ? -29.047 55.219 -29.828 1 17 370 LEU B CA 1
ATOM 7970 C C . LEU B 1 370 ? -27.812 54.438 -30.266 1 17 370 LEU B C 1
ATOM 7972 O O . LEU B 1 370 ? -27.781 53.219 -30.266 1 17 370 LEU B O 1
ATOM 7976 N N . GLN B 1 371 ? -26.828 55.062 -31.141 1 16.11 371 GLN B N 1
ATOM 7977 C CA . GLN B 1 371 ? -26.609 54.656 -32.531 1 16.11 371 GLN B CA 1
ATOM 7978 C C . GLN B 1 371 ? -25.672 53.469 -32.594 1 16.11 371 GLN B C 1
ATOM 7980 O O . GLN B 1 371 ? -25.031 53.094 -31.609 1 16.11 371 GLN B O 1
ATOM 7985 N N . GLN B 1 372 ? -24.578 53.438 -33.625 1 17 372 GLN B N 1
ATOM 7986 C CA . GLN B 1 372 ? -24.156 52.844 -34.906 1 17 372 GLN B CA 1
ATOM 7987 C C . GLN B 1 372 ? -23.125 51.75 -34.656 1 17 372 GLN B C 1
ATOM 7989 O O . GLN B 1 372 ? -22.422 51.75 -33.656 1 17 372 GLN B O 1
ATOM 7994 N N . GLN B 1 373 ? -22.906 50.719 -35.719 1 18.25 373 GLN B N 1
ATOM 7995 C CA . GLN B 1 373 ? -22.656 49.344 -36.125 1 18.25 373 GLN B CA 1
ATOM 7996 C C . GLN B 1 373 ? -21.172 49 -36.062 1 18.25 373 GLN B C 1
ATOM 7998 O O . GLN B 1 373 ? -20.797 47.969 -35.5 1 18.25 373 GLN B O 1
ATOM 8003 N N . ASP B 1 374 ? -20.422 49.438 -37.188 1 16.97 374 ASP B N 1
ATOM 8004 C CA . ASP B 1 374 ? -19.703 48.719 -38.219 1 16.97 374 ASP B CA 1
ATOM 8005 C C . ASP B 1 374 ? -18.297 48.344 -37.75 1 16.97 374 ASP B C 1
ATOM 8007 O O . ASP B 1 374 ? -17.875 47.188 -37.906 1 16.97 374 ASP B O 1
ATOM 8011 N N . SER B 1 375 ? -17.312 49.312 -38.031 1 16.52 375 SER B N 1
ATOM 8012 C CA . SER B 1 375 ? -16.156 49.219 -38.938 1 16.52 375 SER B CA 1
ATOM 8013 C C . SER B 1 375 ? -14.961 48.594 -38.219 1 16.52 375 SER B C 1
ATOM 8015 O O . SER B 1 375 ? -14.047 48.094 -38.875 1 16.52 375 SER B O 1
ATOM 8017 N N . CYS B 1 376 ? -14.625 48.75 -36.906 1 15.81 376 CYS B N 1
ATOM 8018 C CA . CYS B 1 376 ? -13.258 49.188 -36.719 1 15.81 376 CYS B CA 1
ATOM 8019 C C . CYS B 1 376 ? -12.289 48.031 -36.75 1 15.81 376 CYS B C 1
ATOM 8021 O O . CYS B 1 376 ? -12.07 47.375 -35.719 1 15.81 376 CYS B O 1
ATOM 8023 N N . LEU B 1 377 ? -12.367 47.062 -37.719 1 18.03 377 LEU B N 1
ATOM 8024 C CA . LEU B 1 377 ? -11.5 45.906 -37.781 1 18.03 377 LEU B CA 1
ATOM 8025 C C . LEU B 1 377 ? -10.031 46.312 -37.75 1 18.03 377 LEU B C 1
ATOM 8027 O O . LEU B 1 377 ? -9.141 45.469 -37.656 1 18.03 377 LEU B O 1
ATOM 8031 N N . LYS B 1 378 ? -9.836 47.594 -38.281 1 17.31 378 LYS B N 1
ATOM 8032 C CA . LYS B 1 378 ? -8.672 47.844 -39.156 1 17.31 378 LYS B CA 1
ATOM 8033 C C . LYS B 1 378 ? -7.379 47.438 -38.438 1 17.31 378 LYS B C 1
ATOM 8035 O O . LYS B 1 378 ? -7.387 47.188 -37.219 1 17.31 378 LYS B O 1
ATOM 8040 N N . ASN B 1 379 ? -6.355 48.438 -38.75 1 16.53 379 ASN B N 1
ATOM 8041 C CA . ASN B 1 379 ? -4.977 48.562 -39.219 1 16.53 379 ASN B CA 1
ATOM 8042 C C . ASN B 1 379 ? -3.994 48.531 -38.031 1 16.53 379 ASN B C 1
ATOM 8044 O O . ASN B 1 379 ? -3.035 49.312 -38.031 1 16.53 379 ASN B O 1
ATOM 8048 N N . ILE B 1 380 ? -4.281 48 -36.906 1 16.95 380 ILE B N 1
ATOM 8049 C CA . ILE B 1 380 ? -3.35 48.438 -35.875 1 16.95 380 ILE B CA 1
ATOM 8050 C C . ILE B 1 380 ? -1.914 48.219 -36.344 1 16.95 380 ILE B C 1
ATOM 8052 O O . ILE B 1 380 ? -1.458 47.094 -36.469 1 16.95 380 ILE B O 1
ATOM 8056 N N . ASP B 1 381 ? -1.516 49.031 -37.375 1 16.09 381 ASP B N 1
ATOM 8057 C CA . ASP B 1 381 ? -0.264 49.188 -38.125 1 16.09 381 ASP B CA 1
ATOM 8058 C C . ASP B 1 381 ? 0.939 49.094 -37.188 1 16.09 381 ASP B C 1
ATOM 8060 O O . ASP B 1 381 ? 0.782 49.094 -35.938 1 16.09 381 ASP B O 1
ATOM 8064 N N . LYS B 1 382 ? 1.93 50.156 -37.406 1 18.23 382 LYS B N 1
ATOM 8065 C CA . LYS B 1 382 ? 3.277 50.344 -37.938 1 18.23 382 LYS B CA 1
ATOM 8066 C C . LYS B 1 382 ? 4.297 50.469 -36.812 1 18.23 382 LYS B C 1
ATOM 8068 O O . LYS B 1 382 ? 5.176 49.594 -36.656 1 18.23 382 LYS B O 1
ATOM 8073 N N . ASN B 1 383 ? 4.961 51.781 -36.719 1 16.62 383 ASN B N 1
ATOM 8074 C CA . ASN B 1 383 ? 6.328 52.281 -36.75 1 16.62 383 ASN B CA 1
ATOM 8075 C C . ASN B 1 383 ? 6.914 52.469 -35.344 1 16.62 383 ASN B C 1
ATOM 8077 O O . ASN B 1 383 ? 8.016 52.969 -35.188 1 16.62 383 ASN B O 1
ATOM 8081 N N . MET B 1 384 ? 6.137 52.375 -34.281 1 16.25 384 MET B N 1
ATOM 8082 C CA . MET B 1 384 ? 6.688 53.312 -33.312 1 16.25 384 MET B CA 1
ATOM 8083 C C . MET B 1 384 ? 8.141 52.969 -33 1 16.25 384 MET B C 1
ATOM 8085 O O . MET B 1 384 ? 8.453 51.844 -32.625 1 16.25 384 MET B O 1
ATOM 8089 N N . GLY B 1 385 ? 9.07 53.812 -33.531 1 16.75 385 GLY B N 1
ATOM 8090 C CA . GLY B 1 385 ? 10.484 54.094 -33.656 1 16.75 385 GLY B CA 1
ATOM 8091 C C . GLY B 1 385 ? 11.18 54.219 -32.312 1 16.75 385 GLY B C 1
ATOM 8092 O O . GLY B 1 385 ? 12.133 55 -32.188 1 16.75 385 GLY B O 1
ATOM 8093 N N . PHE B 1 386 ? 10.625 53.688 -31.234 1 16.78 386 PHE B N 1
ATOM 8094 C CA . PHE B 1 386 ? 11.234 54.281 -30.062 1 16.78 386 PHE B CA 1
ATOM 8095 C C . PHE B 1 386 ? 12.75 54.312 -30.172 1 16.78 386 PHE B C 1
ATOM 8097 O O . PHE B 1 386 ? 13.352 53.312 -30.562 1 16.78 386 PHE B O 1
ATOM 8104 N N . ASN B 1 387 ? 13.195 55.469 -30.516 1 16.28 387 ASN B N 1
ATOM 8105 C CA . ASN B 1 387 ? 14.547 56 -30.672 1 16.28 387 ASN B CA 1
ATOM 8106 C C . ASN B 1 387 ? 15.453 55.562 -29.516 1 16.28 387 ASN B C 1
ATOM 8108 O O . ASN B 1 387 ? 15.141 55.812 -28.344 1 16.28 387 ASN B O 1
ATOM 8112 N N . ILE B 1 388 ? 16.172 54.5 -29.781 1 17.97 388 ILE B N 1
ATOM 8113 C CA . ILE B 1 388 ? 17.281 53.875 -29.062 1 17.97 388 ILE B CA 1
ATOM 8114 C C . ILE B 1 388 ? 18.281 54.938 -28.656 1 17.97 388 ILE B C 1
ATOM 8116 O O . ILE B 1 388 ? 18.953 55.531 -29.5 1 17.97 388 ILE B O 1
ATOM 8120 N N . CYS B 1 389 ? 17.703 56 -27.891 1 16.48 389 CYS B N 1
ATOM 8121 C CA . CYS B 1 389 ? 18.719 57.031 -27.641 1 16.48 389 CYS B CA 1
ATOM 8122 C C . CYS B 1 389 ? 20.078 56.375 -27.391 1 16.48 389 CYS B C 1
ATOM 8124 O O . CYS B 1 389 ? 20.188 55.406 -26.641 1 16.48 389 CYS B O 1
ATOM 8126 N N . LYS B 1 390 ? 21.047 56.688 -28.281 1 19.25 390 LYS B N 1
ATOM 8127 C CA . LYS B 1 390 ? 22.438 56.375 -28.562 1 19.25 390 LYS B CA 1
ATOM 8128 C C . LYS B 1 390 ? 23.328 56.75 -27.375 1 19.25 390 LYS B C 1
ATOM 8130 O O . LYS B 1 390 ? 24.547 56.812 -27.516 1 19.25 390 LYS B O 1
ATOM 8135 N N . THR B 1 391 ? 22.703 57 -26.172 1 17.75 391 THR B N 1
ATOM 8136 C CA . THR B 1 391 ? 23.688 57.75 -25.406 1 17.75 391 THR B CA 1
ATOM 8137 C C . THR B 1 391 ? 25.078 57.156 -25.547 1 17.75 391 THR B C 1
ATOM 8139 O O . THR B 1 391 ? 25.234 55.938 -25.688 1 17.75 391 THR B O 1
ATOM 8142 N N . GLU B 1 392 ? 26.062 58.062 -25.812 1 17.78 392 GLU B N 1
ATOM 8143 C CA . GLU B 1 392 ? 27.484 58.188 -26.156 1 17.78 392 GLU B CA 1
ATOM 8144 C C . GLU B 1 392 ? 28.344 57.281 -25.266 1 17.78 392 GLU B C 1
ATOM 8146 O O . GLU B 1 392 ? 27.922 56.906 -24.172 1 17.78 392 GLU B O 1
ATOM 8151 N N . LYS B 1 393 ? 29.594 57.062 -25.844 1 20.5 393 LYS B N 1
ATOM 8152 C CA . LYS B 1 393 ? 30.766 56.188 -25.891 1 20.5 393 LYS B CA 1
ATOM 8153 C C . LYS B 1 393 ? 31.594 56.312 -24.609 1 20.5 393 LYS B C 1
ATOM 8155 O O . LYS B 1 393 ? 32.719 55.781 -24.531 1 20.5 393 LYS B O 1
ATOM 8160 N N . ASN B 1 394 ? 31.078 57.188 -23.625 1 18.61 394 ASN B N 1
ATOM 8161 C CA . ASN B 1 394 ? 32.281 57.562 -22.859 1 18.61 394 ASN B CA 1
ATOM 8162 C C . ASN B 1 394 ? 33.062 56.312 -22.422 1 18.61 394 ASN B C 1
ATOM 8164 O O . ASN B 1 394 ? 32.531 55.438 -21.781 1 18.61 394 ASN B O 1
ATOM 8168 N N . GLU B 1 395 ? 34.188 56.094 -23.156 1 19.72 395 GLU B N 1
ATOM 8169 C CA . GLU B 1 395 ? 35.219 55.062 -23.234 1 19.72 395 GLU B CA 1
ATOM 8170 C C . GLU B 1 395 ? 35.812 54.781 -21.859 1 19.72 395 GLU B C 1
ATOM 8172 O O . GLU B 1 395 ? 36.594 53.844 -21.688 1 19.72 395 GLU B O 1
ATOM 8177 N N . ASN B 1 396 ? 35.719 55.906 -21.031 1 18.55 396 ASN B N 1
ATOM 8178 C CA . ASN B 1 396 ? 36.938 56.062 -20.219 1 18.55 396 ASN B CA 1
ATOM 8179 C C . ASN B 1 396 ? 37.25 54.781 -19.469 1 18.55 396 ASN B C 1
ATOM 8181 O O . ASN B 1 396 ? 36.375 53.969 -19.172 1 18.55 396 ASN B O 1
ATOM 8185 N N . CYS B 1 397 ? 38.625 54.656 -19.156 1 18.84 397 CYS B N 1
ATOM 8186 C CA . CYS B 1 397 ? 39.625 53.656 -18.812 1 18.84 397 CYS B CA 1
ATOM 8187 C C . CYS B 1 397 ? 39.344 53.031 -17.453 1 18.84 397 CYS B C 1
ATOM 8189 O O . CYS B 1 397 ? 39.5 53.656 -16.406 1 18.84 397 CYS B O 1
ATOM 8191 N N . LEU B 1 398 ? 38.125 52.906 -17.109 1 19.16 398 LEU B N 1
ATOM 8192 C CA . LEU B 1 398 ? 38.125 52.625 -15.672 1 19.16 398 LEU B CA 1
ATOM 8193 C C . LEU B 1 398 ? 39.25 51.625 -15.336 1 19.16 398 LEU B C 1
ATOM 8195 O O . LEU B 1 398 ? 39.438 50.656 -16.062 1 19.16 398 LEU B O 1
ATOM 8199 N N . PRO B 1 399 ? 40.219 52.094 -14.484 1 20.12 399 PRO B N 1
ATOM 8200 C CA . PRO B 1 399 ? 41.5 51.5 -14.141 1 20.12 399 PRO B CA 1
ATOM 8201 C C . PRO B 1 399 ? 41.438 49.969 -13.969 1 20.12 399 PRO B C 1
ATOM 8203 O O . PRO B 1 399 ? 40.375 49.438 -13.68 1 20.12 399 PRO B O 1
ATOM 8206 N N . ASP B 1 400 ? 42.438 49.344 -14.492 1 21.12 400 ASP B N 1
ATOM 8207 C CA . ASP B 1 400 ? 42.844 47.938 -14.68 1 21.12 400 ASP B CA 1
ATOM 8208 C C . ASP B 1 400 ? 42.719 47.156 -13.367 1 21.12 400 ASP B C 1
ATOM 8210 O O . ASP B 1 400 ? 43.562 46.281 -13.086 1 21.12 400 ASP B O 1
ATOM 8214 N N . PHE B 1 401 ? 42.031 47.75 -12.383 1 18.84 401 PHE B N 1
ATOM 8215 C CA . PHE B 1 401 ? 42.344 47.188 -11.07 1 18.84 401 PHE B CA 1
ATOM 8216 C C . PHE B 1 401 ? 42.219 45.688 -11.094 1 18.84 401 PHE B C 1
ATOM 8218 O O . PHE B 1 401 ? 42.125 45.031 -10.039 1 18.84 401 PHE B O 1
ATOM 8225 N N . TYR B 1 402 ? 42.031 45.156 -12.328 1 21.53 402 TYR B N 1
ATOM 8226 C CA . TYR B 1 402 ? 41.906 43.688 -12.398 1 21.53 402 TYR B CA 1
ATOM 8227 C C . TYR B 1 402 ? 43.125 43 -11.797 1 21.53 402 TYR B C 1
ATOM 8229 O O . TYR B 1 402 ? 43.25 41.781 -11.867 1 21.53 402 TYR B O 1
ATOM 8237 N N . ALA B 1 403 ? 44.188 43.75 -11.93 1 20.41 403 ALA B N 1
ATOM 8238 C CA . ALA B 1 403 ? 45.469 43.062 -12.102 1 20.41 403 ALA B CA 1
ATOM 8239 C C . ALA B 1 403 ? 45.656 42 -11.031 1 20.41 403 ALA B C 1
ATOM 8241 O O . ALA B 1 403 ? 45.906 40.812 -11.344 1 20.41 403 ALA B O 1
ATOM 8242 N N . ARG B 1 404 ? 46.531 42.375 -10.023 1 20.16 404 ARG B N 1
ATOM 8243 C CA . ARG B 1 404 ? 47.562 41.594 -9.336 1 20.16 404 ARG B CA 1
ATOM 8244 C C . ARG B 1 404 ? 46.938 40.719 -8.25 1 20.16 404 ARG B C 1
ATOM 8246 O O . ARG B 1 404 ? 47.156 40.969 -7.055 1 20.16 404 ARG B O 1
ATOM 8253 N N . ILE B 1 405 ? 45.688 40.656 -8.109 1 21.64 405 ILE B N 1
ATOM 8254 C CA . ILE B 1 405 ? 45.438 39.969 -6.855 1 21.64 405 ILE B CA 1
ATOM 8255 C C . ILE B 1 405 ? 46.094 38.594 -6.891 1 21.64 405 ILE B C 1
ATOM 8257 O O . ILE B 1 405 ? 45.75 37.719 -7.691 1 21.64 405 ILE B O 1
ATOM 8261 N N . GLN B 1 406 ? 47.344 38.5 -6.801 1 22.06 406 GLN B N 1
ATOM 8262 C CA . GLN B 1 406 ? 48.375 37.438 -6.703 1 22.06 406 GLN B CA 1
ATOM 8263 C C . GLN B 1 406 ? 47.844 36.25 -5.922 1 22.06 406 GLN B C 1
ATOM 8265 O O . GLN B 1 406 ? 47.094 36.406 -4.953 1 22.06 406 GLN B O 1
ATOM 8270 N N . THR B 1 407 ? 48.031 35 -6.484 1 23.42 407 THR B N 1
ATOM 8271 C CA . THR B 1 407 ? 47.781 33.562 -6.234 1 23.42 407 THR B CA 1
ATOM 8272 C C . THR B 1 407 ? 48.25 33.188 -4.836 1 23.42 407 THR B C 1
ATOM 8274 O O . THR B 1 407 ? 48.469 32 -4.57 1 23.42 407 THR B O 1
ATOM 8277 N N . GLU B 1 408 ? 48.531 34.031 -3.967 1 23.91 408 GLU B N 1
ATOM 8278 C CA . GLU B 1 408 ? 49.281 33.469 -2.865 1 23.91 408 GLU B CA 1
ATOM 8279 C C . GLU B 1 408 ? 48.656 32.156 -2.373 1 23.91 408 GLU B C 1
ATOM 8281 O O . GLU B 1 408 ? 47.469 31.938 -2.537 1 23.91 408 GLU B O 1
ATOM 8286 N N . GLU B 1 409 ? 49.469 31.156 -1.665 1 24.45 409 GLU B N 1
ATOM 8287 C CA . GLU B 1 409 ? 49.562 29.75 -1.293 1 24.45 409 GLU B CA 1
ATOM 8288 C C . GLU B 1 409 ? 48.25 29.25 -0.68 1 24.45 409 GLU B C 1
ATOM 8290 O O . GLU B 1 409 ? 47.406 30.047 -0.311 1 24.45 409 GLU B O 1
ATOM 8295 N N . ASN B 1 410 ? 48.281 27.922 -0.059 1 25.2 410 ASN B N 1
ATOM 8296 C CA . ASN B 1 410 ? 47.5 26.781 0.342 1 25.2 410 ASN B CA 1
ATOM 8297 C C . ASN B 1 410 ? 46.469 27.156 1.399 1 25.2 410 ASN B C 1
ATOM 8299 O O . ASN B 1 410 ? 46.562 26.734 2.553 1 25.2 410 ASN B O 1
ATOM 8303 N N . SER B 1 411 ? 46.125 28.312 1.585 1 24.89 411 SER B N 1
ATOM 8304 C CA . SER B 1 411 ? 45.406 28.484 2.844 1 24.89 411 SER B CA 1
ATOM 8305 C C . SER B 1 411 ? 44.062 27.734 2.83 1 24.89 411 SER B C 1
ATOM 8307 O O . SER B 1 411 ? 43.312 27.828 1.859 1 24.89 411 SER B O 1
ATOM 8309 N N . GLU B 1 412 ? 43.969 26.656 3.648 1 27.55 412 GLU B N 1
ATOM 8310 C CA . GLU B 1 412 ? 42.906 25.719 4.031 1 27.55 412 GLU B CA 1
ATOM 8311 C C . GLU B 1 412 ? 41.562 26.422 4.129 1 27.55 412 GLU B C 1
ATOM 8313 O O . GLU B 1 412 ? 41.375 27.312 4.969 1 27.55 412 GLU B O 1
ATOM 8318 N N . VAL B 1 413 ? 41.031 26.906 3.096 1 29.44 413 VAL B N 1
ATOM 8319 C CA . VAL B 1 413 ? 39.656 27.375 3.09 1 29.44 413 VAL B CA 1
ATOM 8320 C C . VAL B 1 413 ? 38.812 26.516 4.031 1 29.44 413 VAL B C 1
ATOM 8322 O O . VAL B 1 413 ? 38.594 25.328 3.777 1 29.44 413 VAL B O 1
ATOM 8325 N N . LYS B 1 414 ? 39 26.719 5.238 1 29.48 414 LYS B N 1
ATOM 8326 C CA . LYS B 1 414 ? 38.188 26.125 6.281 1 29.48 414 LYS B CA 1
ATOM 8327 C C . LYS B 1 414 ? 36.688 26.172 5.91 1 29.48 414 LYS B C 1
ATOM 8329 O O . LYS B 1 414 ? 36.156 27.25 5.68 1 29.48 414 LYS B O 1
ATOM 8334 N N . LYS B 1 415 ? 36.25 25.172 5.066 1 32.94 415 LYS B N 1
ATOM 8335 C CA . LYS B 1 415 ? 34.844 24.812 4.938 1 32.94 415 LYS B CA 1
ATOM 8336 C C . LYS B 1 415 ? 34.062 25.297 6.141 1 32.94 415 LYS B C 1
ATOM 8338 O O . LYS B 1 415 ? 34.312 24.906 7.277 1 32.94 415 LYS B O 1
ATOM 8343 N N . GLU B 1 416 ? 33.688 26.422 6.023 1 31.34 416 GLU B N 1
ATOM 8344 C CA . GLU B 1 416 ? 32.781 26.969 7.008 1 31.34 416 GLU B CA 1
ATOM 8345 C C . GLU B 1 416 ? 31.688 25.969 7.371 1 31.34 416 GLU B C 1
ATOM 8347 O O . GLU B 1 416 ? 30.875 25.578 6.523 1 31.34 416 GLU B O 1
ATOM 8352 N N . LYS B 1 417 ? 32 24.984 8.102 1 35.38 417 LYS B N 1
ATOM 8353 C CA . LYS B 1 417 ? 31.219 23.875 8.648 1 35.38 417 LYS B CA 1
ATOM 8354 C C . LYS B 1 417 ? 29.922 24.391 9.258 1 35.38 417 LYS B C 1
ATOM 8356 O O . LYS B 1 417 ? 29.938 25.156 10.219 1 35.38 417 LYS B O 1
ATOM 8361 N N . VAL B 1 418 ? 29.031 24.797 8.484 1 38.28 418 VAL B N 1
ATOM 8362 C CA . VAL B 1 418 ? 27.719 24.906 9.117 1 38.28 418 VAL B CA 1
ATOM 8363 C C . VAL B 1 418 ? 27.562 23.828 10.172 1 38.28 418 VAL B C 1
ATOM 8365 O O . VAL B 1 418 ? 27.688 22.641 9.875 1 38.28 418 VAL B O 1
ATOM 8368 N N . ARG B 1 419 ? 28.031 24.125 11.281 1 43.19 419 ARG B N 1
ATOM 8369 C CA . ARG B 1 419 ? 28.047 23.141 12.359 1 43.19 419 ARG B CA 1
ATOM 8370 C C . ARG B 1 419 ? 26.656 22.969 12.953 1 43.19 419 ARG B C 1
ATOM 8372 O O . ARG B 1 419 ? 26 23.953 13.305 1 43.19 419 ARG B O 1
ATOM 8379 N N . ASN B 1 420 ? 25.984 22 12.695 1 53.97 420 ASN B N 1
ATOM 8380 C CA . ASN B 1 420 ? 24.766 21.516 13.359 1 53.97 420 ASN B CA 1
ATOM 8381 C C . ASN B 1 420 ? 24.938 21.469 14.875 1 53.97 420 ASN B C 1
ATOM 8383 O O . ASN B 1 420 ? 25.969 21 15.375 1 53.97 420 ASN B O 1
ATOM 8387 N N . ILE B 1 421 ? 24.281 22.531 15.508 1 61.69 421 ILE B N 1
ATOM 8388 C CA . ILE B 1 421 ? 24.344 22.531 16.969 1 61.69 421 ILE B CA 1
ATOM 8389 C C . ILE B 1 421 ? 23.203 21.672 17.516 1 61.69 421 ILE B C 1
ATOM 8391 O O . ILE B 1 421 ? 22.062 21.781 17.062 1 61.69 421 ILE B O 1
ATOM 8395 N N . VAL B 1 422 ? 23.562 20.781 18.172 1 66.94 422 VAL B N 1
ATOM 8396 C CA . VAL B 1 422 ? 22.594 19.938 18.875 1 66.94 422 VAL B CA 1
ATOM 8397 C C . VAL B 1 422 ? 22.188 20.609 20.188 1 66.94 422 VAL B C 1
ATOM 8399 O O . VAL B 1 422 ? 23.062 20.906 21.016 1 66.94 422 VAL B O 1
ATOM 8402 N N . VAL B 1 423 ? 21.031 21.078 20.234 1 73.38 423 VAL B N 1
ATOM 8403 C CA . VAL B 1 423 ? 20.516 21.656 21.469 1 73.38 423 VAL B CA 1
ATOM 8404 C C . VAL B 1 423 ? 19.75 20.594 22.25 1 73.38 423 VAL B C 1
ATOM 8406 O O . VAL B 1 423 ? 18.875 19.922 21.688 1 73.38 423 VAL B O 1
ATOM 8409 N N . GLU B 1 424 ? 20.156 20.344 23.438 1 77.81 424 GLU B N 1
ATOM 8410 C CA . GLU B 1 424 ? 19.469 19.422 24.328 1 77.81 424 GLU B CA 1
ATOM 8411 C C . GLU B 1 424 ? 18.547 20.172 25.297 1 77.81 424 GLU B C 1
ATOM 8413 O O . GLU B 1 424 ? 18.719 21.359 25.531 1 77.81 424 GLU B O 1
ATOM 8418 N N . LYS B 1 425 ? 17.609 19.453 25.844 1 81.31 425 LYS B N 1
ATOM 8419 C CA . LYS B 1 425 ? 16.656 20.047 26.766 1 81.31 425 LYS B CA 1
ATOM 8420 C C . LYS B 1 425 ? 17.375 20.703 27.953 1 81.31 425 LYS B C 1
ATOM 8422 O O . LYS B 1 425 ? 16.984 21.781 28.391 1 81.31 425 LYS B O 1
ATOM 8427 N N . GLU B 1 426 ? 18.438 20.047 28.312 1 81.75 426 GLU B N 1
ATOM 8428 C CA . GLU B 1 426 ? 19.172 20.531 29.484 1 81.75 426 GLU B CA 1
ATOM 8429 C C . GLU B 1 426 ? 19.891 21.844 29.203 1 81.75 426 GLU B C 1
ATOM 8431 O O . GLU B 1 426 ? 20.234 22.578 30.125 1 81.75 426 GLU B O 1
ATOM 8436 N N . ASP B 1 427 ? 20.047 22.141 27.984 1 84.88 427 ASP B N 1
ATOM 8437 C CA . ASP B 1 427 ? 20.75 23.359 27.594 1 84.88 427 ASP B CA 1
ATOM 8438 C C . ASP B 1 427 ? 19.953 24.594 27.969 1 84.88 427 ASP B C 1
ATOM 8440 O O . ASP B 1 427 ? 20.516 25.656 28.219 1 84.88 427 ASP B O 1
ATOM 8444 N N . PHE B 1 428 ? 18.688 24.438 28.047 1 88.75 428 PHE B N 1
ATOM 8445 C CA . PHE B 1 428 ? 17.844 25.594 28.344 1 88.75 428 PHE B CA 1
ATOM 8446 C C . PHE B 1 428 ? 18.109 26.125 29.75 1 88.75 428 PHE B C 1
ATOM 8448 O O . PHE B 1 428 ? 17.922 27.312 30.016 1 88.75 428 PHE B O 1
ATOM 8455 N N . LYS B 1 429 ? 18.609 25.25 30.562 1 87.75 429 LYS B N 1
ATOM 8456 C CA . LYS B 1 429 ? 18.938 25.656 31.922 1 87.75 429 LYS B CA 1
ATOM 8457 C C . LYS B 1 429 ? 20.203 26.531 31.938 1 87.75 429 LYS B C 1
ATOM 8459 O O . LYS B 1 429 ? 20.391 27.312 32.875 1 87.75 429 LYS B O 1
ATOM 8464 N N . THR B 1 430 ? 20.969 26.406 30.922 1 86.56 430 THR B N 1
ATOM 8465 C CA . THR B 1 430 ? 22.25 27.078 30.922 1 86.56 430 THR B CA 1
ATOM 8466 C C . THR B 1 430 ? 22.203 28.328 30.047 1 86.56 430 THR B C 1
ATOM 8468 O O . THR B 1 430 ? 23.203 29.047 29.922 1 86.56 430 THR B O 1
ATOM 8471 N N . PHE B 1 431 ? 21.141 28.594 29.484 1 90.38 431 PHE B N 1
ATOM 8472 C CA . PHE B 1 431 ? 21 29.781 28.641 1 90.38 431 PHE B CA 1
ATOM 8473 C C . PHE B 1 431 ? 21.203 31.047 29.469 1 90.38 431 PHE B C 1
ATOM 8475 O O . PHE B 1 431 ? 20.609 31.188 30.531 1 90.38 431 PHE B O 1
ATOM 8482 N N . LYS B 1 432 ? 22.031 31.922 29.016 1 89.69 432 LYS B N 1
ATOM 8483 C CA . LYS B 1 432 ? 22.188 33.219 29.641 1 89.69 432 LYS B CA 1
ATOM 8484 C C . LYS B 1 432 ? 21.266 34.25 28.953 1 89.69 432 LYS B C 1
ATOM 8486 O O . LYS B 1 432 ? 21.406 34.531 27.766 1 89.69 432 LYS B O 1
ATOM 8491 N N . ILE B 1 433 ? 20.375 34.875 29.703 1 92.56 433 ILE B N 1
ATOM 8492 C CA . ILE B 1 433 ? 19.391 35.781 29.156 1 92.56 433 ILE B CA 1
ATOM 8493 C C . ILE B 1 433 ? 20.016 37.156 28.984 1 92.56 433 ILE B C 1
ATOM 8495 O O . ILE B 1 433 ? 20.609 37.719 29.938 1 92.56 433 ILE B O 1
ATOM 8499 N N . ILE B 1 434 ? 19.953 37.688 27.844 1 85.38 434 ILE B N 1
ATOM 8500 C CA . ILE B 1 434 ? 20.469 39.031 27.547 1 85.38 434 ILE B CA 1
ATOM 8501 C C . ILE B 1 434 ? 19.344 40.062 27.656 1 85.38 434 ILE B C 1
ATOM 8503 O O . ILE B 1 434 ? 19.547 41.125 28.234 1 85.38 434 ILE B O 1
ATOM 8507 N N . GLY B 1 435 ? 18.234 39.812 27.078 1 84.56 435 GLY B N 1
ATOM 8508 C CA . GLY B 1 435 ? 17.109 40.75 27.094 1 84.56 435 GLY B CA 1
ATOM 8509 C C . GLY B 1 435 ? 15.992 40.344 26.156 1 84.56 435 GLY B C 1
ATOM 8510 O O . GLY B 1 435 ? 15.914 39.188 25.734 1 84.56 435 GLY B O 1
ATOM 8511 N N . GLN B 1 436 ? 15.086 41.312 26.031 1 85.62 436 GLN B N 1
ATOM 8512 C CA . GLN B 1 436 ? 13.938 41.125 25.156 1 85.62 436 GLN B CA 1
ATOM 8513 C C . GLN B 1 436 ? 14.102 41.875 23.844 1 85.62 436 GLN B C 1
ATOM 8515 O O . GLN B 1 436 ? 14.609 43 23.812 1 85.62 436 GLN B O 1
ATOM 8520 N N . PHE B 1 437 ? 13.781 41.156 22.844 1 78.19 437 PHE B N 1
ATOM 8521 C CA . PHE B 1 437 ? 13.883 41.75 21.516 1 78.19 437 PHE B CA 1
ATOM 8522 C C . PHE B 1 437 ? 12.492 41.969 20.922 1 78.19 437 PHE B C 1
ATOM 8524 O O . PHE B 1 437 ? 11.711 41.031 20.781 1 78.19 437 PHE B O 1
ATOM 8531 N N . ASN B 1 438 ? 12.109 43.062 20.562 1 72.5 438 ASN B N 1
ATOM 8532 C CA . ASN B 1 438 ? 10.898 43.469 19.859 1 72.5 438 ASN B CA 1
ATOM 8533 C C . ASN B 1 438 ? 9.648 43 20.578 1 72.5 438 ASN B C 1
ATOM 8535 O O . ASN B 1 438 ? 8.656 42.625 19.938 1 72.5 438 ASN B O 1
ATOM 8539 N N . LEU B 1 439 ? 9.773 42.812 21.875 1 77.44 439 LEU B N 1
ATOM 8540 C CA . LEU B 1 439 ? 8.664 42.375 22.734 1 77.44 439 LEU B CA 1
ATOM 8541 C C . LEU B 1 439 ? 8.055 41.062 22.219 1 77.44 439 LEU B C 1
ATOM 8543 O O . LEU B 1 439 ? 6.836 40.875 22.297 1 77.44 439 LEU B O 1
ATOM 8547 N N . GLY B 1 440 ? 8.852 40.281 21.609 1 80.38 440 GLY B N 1
ATOM 8548 C CA . GLY B 1 440 ? 8.352 39.031 21.078 1 80.38 440 GLY B CA 1
ATOM 8549 C C . GLY B 1 440 ? 9.336 37.875 21.234 1 80.38 440 GLY B C 1
ATOM 8550 O O . GLY B 1 440 ? 8.945 36.719 21.188 1 80.38 440 GLY B O 1
ATOM 8551 N N . PHE B 1 441 ? 10.641 38.312 21.469 1 86.38 441 PHE B N 1
ATOM 8552 C CA . PHE B 1 441 ? 11.68 37.281 21.547 1 86.38 441 PHE B CA 1
ATOM 8553 C C . PHE B 1 441 ? 12.586 37.531 22.75 1 86.38 441 PHE B C 1
ATOM 8555 O O . PHE B 1 441 ? 12.812 38.688 23.141 1 86.38 441 PHE B O 1
ATOM 8562 N N . ILE B 1 442 ? 13.062 36.469 23.266 1 88.81 442 ILE B N 1
ATOM 8563 C CA . ILE B 1 442 ? 14.062 36.531 24.328 1 88.81 442 ILE B CA 1
ATOM 8564 C C . ILE B 1 442 ? 15.438 36.219 23.75 1 88.81 442 ILE B C 1
ATOM 8566 O O . ILE B 1 442 ? 15.641 35.156 23.141 1 88.81 442 ILE B O 1
ATOM 8570 N N . LEU B 1 443 ? 16.266 37.094 23.891 1 87 443 LEU B N 1
ATOM 8571 C CA . LEU B 1 443 ? 17.641 36.906 23.422 1 87 443 LEU B CA 1
ATOM 8572 C C . LEU B 1 443 ? 18.469 36.188 24.484 1 87 443 LEU B C 1
ATOM 8574 O O . LEU B 1 443 ? 18.531 36.625 25.641 1 87 443 LEU B O 1
ATOM 8578 N N . CYS B 1 444 ? 19.094 35.125 24.031 1 90.31 444 CYS B N 1
ATOM 8579 C CA . CYS B 1 444 ? 19.891 34.312 24.953 1 90.31 444 CYS B CA 1
ATOM 8580 C C . CYS B 1 444 ? 21.234 33.938 24.328 1 90.31 444 CYS B C 1
ATOM 8582 O O . CYS B 1 444 ? 21.422 34.062 23.109 1 90.31 444 CYS B O 1
ATOM 8584 N N . ILE B 1 445 ? 22.188 33.625 25.188 1 87.56 445 ILE B N 1
ATOM 8585 C CA . ILE B 1 445 ? 23.484 33.062 24.766 1 87.56 445 ILE B CA 1
ATOM 8586 C C . ILE B 1 445 ? 23.609 31.625 25.234 1 87.56 445 ILE B C 1
ATOM 8588 O O . ILE B 1 445 ? 23.344 31.328 26.406 1 87.56 445 ILE B O 1
ATOM 8592 N N . LEU B 1 446 ? 23.844 30.781 24.375 1 87.81 446 LEU B N 1
ATOM 8593 C CA . LEU B 1 446 ? 24.094 29.375 24.672 1 87.81 446 LEU B CA 1
ATOM 8594 C C . LEU B 1 446 ? 25.578 29.047 24.516 1 87.81 446 LEU B C 1
ATOM 8596 O O . LEU B 1 446 ? 26.156 29.297 23.453 1 87.81 446 LEU B O 1
ATOM 8600 N N . ASN B 1 447 ? 26.156 28.594 25.562 1 84.62 447 ASN B N 1
ATOM 8601 C CA . ASN B 1 447 ? 27.531 28.109 25.516 1 84.62 447 ASN B CA 1
ATOM 8602 C C . ASN B 1 447 ? 27.609 26.609 25.281 1 84.62 447 ASN B C 1
ATOM 8604 O O . ASN B 1 447 ? 27.156 25.828 26.125 1 84.62 447 ASN B O 1
ATOM 8608 N N . LYS B 1 448 ? 27.938 26.266 24.125 1 79.62 448 LYS B N 1
ATOM 8609 C CA . LYS B 1 448 ? 28.062 24.844 23.797 1 79.62 448 LYS B CA 1
ATOM 8610 C C . LYS B 1 448 ? 29.391 24.547 23.109 1 79.62 448 LYS B C 1
ATOM 8612 O O . LYS B 1 448 ? 29.766 25.219 22.141 1 79.62 448 LYS B O 1
ATOM 8617 N N . GLU B 1 449 ? 30.141 23.516 23.609 1 75 449 GLU B N 1
ATOM 8618 C CA . GLU B 1 449 ? 31.406 23.062 23.047 1 75 449 GLU B CA 1
ATOM 8619 C C . GLU B 1 449 ? 32.406 24.203 22.922 1 75 449 GLU B C 1
ATOM 8621 O O . GLU B 1 449 ? 33.094 24.344 21.906 1 75 449 GLU B O 1
ATOM 8626 N N . GLY B 1 450 ? 32.406 25.109 23.844 1 73.88 450 GLY B N 1
ATOM 8627 C CA . GLY B 1 450 ? 33.375 26.188 23.922 1 73.88 450 GLY B CA 1
ATOM 8628 C C . GLY B 1 450 ? 33.031 27.375 23.062 1 73.88 450 GLY B C 1
ATOM 8629 O O . GLY B 1 450 ? 33.812 28.312 22.906 1 73.88 450 GLY B O 1
ATOM 8630 N N . LYS B 1 451 ? 31.891 27.281 22.422 1 78.62 451 LYS B N 1
ATOM 8631 C CA . LYS B 1 451 ? 31.438 28.391 21.578 1 78.62 451 LYS B CA 1
ATOM 8632 C C . LYS B 1 451 ? 30.141 29 22.109 1 78.62 451 LYS B C 1
ATOM 8634 O O . LYS B 1 451 ? 29.359 28.312 22.75 1 78.62 451 LYS B O 1
ATOM 8639 N N . ASN B 1 452 ? 30.109 30.328 21.922 1 80.5 452 ASN B N 1
ATOM 8640 C CA . ASN B 1 452 ? 28.906 31.031 22.312 1 80.5 452 ASN B CA 1
ATOM 8641 C C . ASN B 1 452 ? 27.984 31.281 21.125 1 80.5 452 ASN B C 1
ATOM 8643 O O . ASN B 1 452 ? 28.422 31.75 20.078 1 80.5 452 ASN B O 1
ATOM 8647 N N . TYR B 1 453 ? 26.75 30.875 21.328 1 80.88 453 TYR B N 1
ATOM 8648 C CA . TYR B 1 453 ? 25.75 31.062 20.281 1 80.88 453 TYR B CA 1
ATOM 8649 C C . TYR B 1 453 ? 24.641 32 20.734 1 80.88 453 TYR B C 1
ATOM 8651 O O . TYR B 1 453 ? 24.203 31.953 21.891 1 80.88 453 TYR B O 1
ATOM 8659 N N . LEU B 1 454 ? 24.312 32.875 19.797 1 79.38 454 LEU B N 1
ATOM 8660 C CA . LEU B 1 454 ? 23.141 33.719 20.047 1 79.38 454 LEU B CA 1
ATOM 8661 C C . LEU B 1 454 ? 21.859 33 19.688 1 79.38 454 LEU B C 1
ATOM 8663 O O . LEU B 1 454 ? 21.734 32.438 18.578 1 79.38 454 LEU B O 1
ATOM 8667 N N . VAL B 1 455 ? 20.953 32.938 20.656 1 85.12 455 VAL B N 1
ATOM 8668 C CA . VAL B 1 455 ? 19.719 32.188 20.484 1 85.12 455 VAL B CA 1
ATOM 8669 C C . VAL B 1 455 ? 18.531 33.125 20.703 1 85.12 455 VAL B C 1
ATOM 8671 O O . VAL B 1 455 ? 18.531 33.969 21.594 1 85.12 455 VAL B O 1
ATOM 8674 N N . LEU B 1 456 ? 17.578 33 19.797 1 83.31 456 LEU B N 1
ATOM 8675 C CA . LEU B 1 456 ? 16.312 33.688 19.938 1 83.31 456 LEU B CA 1
ATOM 8676 C C . LEU B 1 456 ? 15.211 32.719 20.375 1 83.31 456 LEU B C 1
ATOM 8678 O O . LEU B 1 456 ? 14.914 31.766 19.688 1 83.31 456 LEU B O 1
ATOM 8682 N N . VAL B 1 457 ? 14.695 33.031 21.5 1 89.5 457 VAL B N 1
ATOM 8683 C CA . VAL B 1 457 ? 13.578 32.219 21.984 1 89.5 457 VAL B CA 1
ATOM 8684 C C . VAL B 1 457 ? 12.266 32.969 21.781 1 89.5 457 VAL B C 1
ATOM 8686 O O . VAL B 1 457 ? 12.117 34.125 22.219 1 89.5 457 VAL B O 1
ATOM 8689 N N . ASP B 1 458 ? 11.336 32.375 21.078 1 83.81 458 ASP B N 1
ATOM 8690 C CA . ASP B 1 458 ? 10 32.938 20.906 1 83.81 458 ASP B CA 1
ATOM 8691 C C . ASP B 1 458 ? 9.203 32.906 22.203 1 83.81 458 ASP B C 1
ATOM 8693 O O . ASP B 1 458 ? 8.789 31.812 22.641 1 83.81 458 ASP B O 1
ATOM 8697 N N . GLN B 1 459 ? 8.984 34.062 22.75 1 87.5 459 GLN B N 1
ATOM 8698 C CA . GLN B 1 459 ? 8.375 34.125 24.078 1 87.5 459 GLN B CA 1
ATOM 8699 C C . GLN B 1 459 ? 6.969 33.5 24.047 1 87.5 459 GLN B C 1
ATOM 8701 O O . GLN B 1 459 ? 6.566 32.812 24.984 1 87.5 459 GLN B O 1
ATOM 8706 N N . HIS B 1 460 ? 6.281 33.781 23.016 1 84.5 460 HIS B N 1
ATOM 8707 C CA . HIS B 1 460 ? 4.926 33.25 22.875 1 84.5 460 HIS B CA 1
ATOM 8708 C C . HIS B 1 460 ? 4.938 31.75 22.672 1 84.5 460 HIS B C 1
ATOM 8710 O O . HIS B 1 460 ? 4.266 31.016 23.391 1 84.5 460 HIS B O 1
ATOM 8716 N N . ALA B 1 461 ? 5.707 31.234 21.766 1 84.44 461 ALA B N 1
ATOM 8717 C CA . ALA B 1 461 ? 5.77 29.797 21.438 1 84.44 461 ALA B CA 1
ATOM 8718 C C . ALA B 1 461 ? 6.254 28.984 22.641 1 84.44 461 ALA B C 1
ATOM 8720 O O . ALA B 1 461 ? 5.746 27.891 22.891 1 84.44 461 ALA B O 1
ATOM 8721 N N . ALA B 1 462 ? 7.207 29.578 23.281 1 89.5 462 ALA B N 1
ATOM 8722 C CA . ALA B 1 462 ? 7.762 28.891 24.453 1 89.5 462 ALA B CA 1
ATOM 8723 C C . ALA B 1 462 ? 6.723 28.766 25.562 1 89.5 462 ALA B C 1
ATOM 8725 O O . ALA B 1 462 ? 6.574 27.703 26.156 1 89.5 462 ALA B O 1
ATOM 8726 N N . ASP B 1 463 ? 6.09 29.812 25.719 1 89.75 463 ASP B N 1
ATOM 8727 C CA . ASP B 1 463 ? 5.062 29.797 26.75 1 89.75 463 ASP B CA 1
ATOM 8728 C C . ASP B 1 463 ? 3.879 28.922 26.328 1 89.75 463 ASP B C 1
ATOM 8730 O O . ASP B 1 463 ? 3.266 28.266 27.172 1 89.75 463 ASP B O 1
ATOM 8734 N N . GLU B 1 464 ? 3.621 28.969 25.125 1 88.19 464 GLU B N 1
ATOM 8735 C CA . GLU B 1 464 ? 2.5 28.203 24.578 1 88.19 464 GLU B CA 1
ATOM 8736 C C . GLU B 1 464 ? 2.709 26.703 24.75 1 88.19 464 GLU B C 1
ATOM 8738 O O . GLU B 1 464 ? 1.789 25.984 25.141 1 88.19 464 GLU B O 1
ATOM 8743 N N . ILE B 1 465 ? 3.838 26.25 24.469 1 87.31 465 ILE B N 1
ATOM 8744 C CA . ILE B 1 465 ? 4.109 24.828 24.609 1 87.31 465 ILE B CA 1
ATOM 8745 C C . ILE B 1 465 ? 4.094 24.438 26.078 1 87.31 465 ILE B C 1
ATOM 8747 O O . ILE B 1 465 ? 3.672 23.328 26.422 1 87.31 465 ILE B O 1
ATOM 8751 N N . SER B 1 466 ? 4.617 25.266 26.859 1 89.62 466 SER B N 1
ATOM 8752 C CA . SER B 1 466 ? 4.562 25.031 28.297 1 89.62 466 SER B CA 1
ATOM 8753 C C . SER B 1 466 ? 3.123 24.891 28.781 1 89.62 466 SER B C 1
ATOM 8755 O O . SER B 1 466 ? 2.787 23.953 29.5 1 89.62 466 SER B O 1
ATOM 8757 N N . ASN B 1 467 ? 2.35 25.844 28.297 1 87.88 467 ASN B N 1
ATOM 8758 C CA . ASN B 1 467 ? 0.941 25.812 28.672 1 87.88 467 ASN B CA 1
ATOM 8759 C C . ASN B 1 467 ? 0.223 24.609 28.078 1 87.88 467 ASN B C 1
ATOM 8761 O O . ASN B 1 467 ? -0.628 24 28.734 1 87.88 467 ASN B O 1
ATOM 8765 N N . TYR B 1 468 ? 0.494 24.297 26.938 1 86.44 468 TYR B N 1
ATOM 8766 C CA . TYR B 1 468 ? -0.115 23.156 26.266 1 86.44 468 TYR B CA 1
ATOM 8767 C C . TYR B 1 468 ? 0.134 21.859 27.047 1 86.44 468 TYR B C 1
ATOM 8769 O O . TYR B 1 468 ? -0.795 21.094 27.297 1 86.44 468 TYR B O 1
ATOM 8777 N N . GLU B 1 469 ? 1.382 21.672 27.359 1 82.69 469 GLU B N 1
ATOM 8778 C CA . GLU B 1 469 ? 1.728 20.453 28.094 1 82.69 469 GLU B CA 1
ATOM 8779 C C . GLU B 1 469 ? 1.064 20.422 29.469 1 82.69 469 GLU B C 1
ATOM 8781 O O . GLU B 1 469 ? 0.66 19.359 29.938 1 82.69 469 GLU B O 1
ATOM 8786 N N . LYS B 1 470 ? 1.003 21.531 30.062 1 83.88 470 LYS B N 1
ATOM 8787 C CA . LYS B 1 470 ? 0.317 21.625 31.344 1 83.88 470 LYS B CA 1
ATOM 8788 C C . LYS B 1 470 ? -1.166 21.297 31.203 1 83.88 470 LYS B C 1
ATOM 8790 O O . LYS B 1 470 ? -1.729 20.578 32.031 1 83.88 470 LYS B O 1
ATOM 8795 N N . ILE B 1 471 ? -1.717 21.859 30.156 1 81.25 471 ILE B N 1
ATOM 8796 C CA . ILE B 1 471 ? -3.135 21.641 29.891 1 81.25 471 ILE B CA 1
ATOM 8797 C C . ILE B 1 471 ? -3.375 20.172 29.562 1 81.25 471 ILE B C 1
ATOM 8799 O O . ILE B 1 471 ? -4.34 19.562 30.047 1 81.25 471 ILE B O 1
ATOM 8803 N N . MET B 1 472 ? -2.525 19.688 28.797 1 76.06 472 MET B N 1
ATOM 8804 C CA . MET B 1 472 ? -2.646 18.297 28.406 1 76.06 472 MET B CA 1
ATOM 8805 C C . MET B 1 472 ? -2.531 17.375 29.609 1 76.06 472 MET B C 1
ATOM 8807 O O . MET B 1 472 ? -3.227 16.359 29.703 1 76.06 472 MET B O 1
ATOM 8811 N N . ALA B 1 473 ? -1.608 17.734 30.438 1 74.31 473 ALA B N 1
ATOM 8812 C CA . ALA B 1 473 ? -1.386 16.922 31.641 1 74.31 473 ALA B CA 1
ATOM 8813 C C . ALA B 1 473 ? -2.6 16.969 32.562 1 74.31 473 ALA B C 1
ATOM 8815 O O . ALA B 1 473 ? -2.887 15.992 33.25 1 74.31 473 ALA B O 1
ATOM 8816 N N . LYS B 1 474 ? -3.213 18.047 32.562 1 70.75 474 LYS B N 1
ATOM 8817 C CA . LYS B 1 474 ? -4.359 18.219 33.438 1 70.75 474 LYS B CA 1
ATOM 8818 C C . LYS B 1 474 ? -5.664 17.891 32.719 1 70.75 474 LYS B C 1
ATOM 8820 O O . LYS B 1 474 ? -6.746 18 33.312 1 70.75 474 LYS B O 1
ATOM 8825 N N . PHE B 1 475 ? -5.383 17.625 31.562 1 67.38 475 PHE B N 1
ATOM 8826 C CA . PHE B 1 475 ? -6.555 17.422 30.719 1 67.38 475 PHE B CA 1
ATOM 8827 C C . PHE B 1 475 ? -7.406 16.266 31.234 1 67.38 475 PHE B C 1
ATOM 8829 O O . PHE B 1 475 ? -6.918 15.156 31.406 1 67.38 475 PHE B O 1
ATOM 8836 N N . ASP B 1 476 ? -8.5 16.594 31.828 1 68.06 476 ASP B N 1
ATOM 8837 C CA . ASP B 1 476 ? -9.523 15.625 32.188 1 68.06 476 ASP B CA 1
ATOM 8838 C C . ASP B 1 476 ? -10.812 15.859 31.406 1 68.06 476 ASP B C 1
ATOM 8840 O O . ASP B 1 476 ? -11.266 17 31.281 1 68.06 476 ASP B O 1
ATOM 8844 N N . VAL B 1 477 ? -11.094 14.875 30.641 1 71.94 477 VAL B N 1
ATOM 8845 C CA . VAL B 1 477 ? -12.266 15.031 29.781 1 71.94 477 VAL B CA 1
ATOM 8846 C C . VAL B 1 477 ? -13.531 14.797 30.594 1 7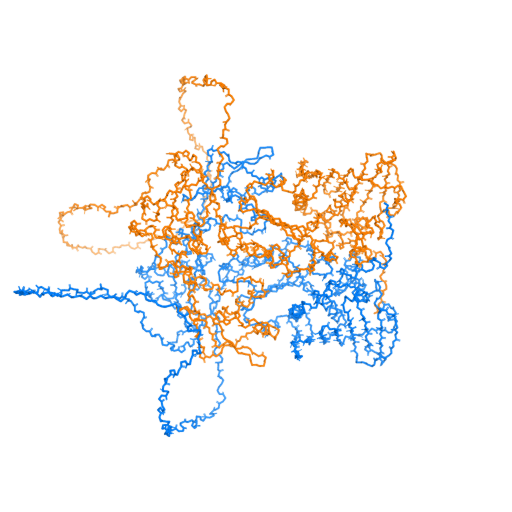1.94 477 VAL B C 1
ATOM 8848 O O . VAL B 1 477 ? -13.695 13.742 31.219 1 71.94 477 VAL B O 1
ATOM 8851 N N . ASN B 1 478 ? -14.195 15.914 30.844 1 75.62 478 ASN B N 1
ATOM 8852 C CA . ASN B 1 478 ? -15.516 15.75 31.438 1 75.62 478 ASN B CA 1
ATOM 8853 C C . ASN B 1 478 ? -16.516 15.172 30.438 1 75.62 478 ASN B C 1
ATOM 8855 O O . ASN B 1 478 ? -16.359 15.352 29.234 1 75.62 478 ASN B O 1
ATOM 8859 N N . LYS B 1 479 ? -17.375 14.398 30.984 1 81.69 479 LYS B N 1
ATOM 8860 C CA . LYS B 1 479 ? -18.375 13.766 30.141 1 81.69 479 LYS B CA 1
ATOM 8861 C C . LYS B 1 479 ? -19.734 14.445 30.312 1 81.69 479 LYS B C 1
ATOM 8863 O O . LYS B 1 479 ? -20.109 14.82 31.422 1 81.69 479 LYS B O 1
ATOM 8868 N N . GLN B 1 480 ? -20.312 14.75 29.203 1 79.81 480 GLN B N 1
ATOM 8869 C CA . GLN B 1 480 ? -21.688 15.25 29.203 1 79.81 480 GLN B CA 1
ATOM 8870 C C . GLN B 1 480 ? -22.656 14.195 28.672 1 79.81 480 GLN B C 1
ATOM 8872 O O . GLN B 1 480 ? -22.469 13.672 27.578 1 79.81 480 GLN B O 1
ATOM 8877 N N . THR B 1 481 ? -23.609 13.852 29.562 1 84.06 481 THR B N 1
ATOM 8878 C CA . THR B 1 481 ? -24.625 12.883 29.156 1 84.06 481 THR B CA 1
ATOM 8879 C C . THR B 1 481 ? -25.625 13.531 28.203 1 84.06 481 THR B C 1
ATOM 8881 O O . THR B 1 481 ? -26.062 14.664 28.422 1 84.06 481 THR B O 1
ATOM 8884 N N . LEU B 1 482 ? -25.875 12.836 27.188 1 85.25 482 LEU B N 1
ATOM 8885 C CA . LEU B 1 482 ? -26.844 13.328 26.234 1 85.25 482 LEU B CA 1
ATOM 8886 C C . LEU B 1 482 ? -28.266 13.109 26.75 1 85.25 482 LEU B C 1
ATOM 8888 O O . LEU B 1 482 ? -28.547 12.094 27.391 1 85.25 482 LEU B O 1
ATOM 8892 N N . LEU B 1 483 ? -29.062 14.117 26.516 1 76.25 483 LEU B N 1
ATOM 8893 C CA . LEU B 1 483 ? -30.469 13.992 26.906 1 76.25 483 LEU B CA 1
ATOM 8894 C C . LEU B 1 483 ? -31.125 12.828 26.188 1 76.25 483 LEU B C 1
ATOM 8896 O O . LEU B 1 483 ? -31.875 12.055 26.797 1 76.25 483 LEU B O 1
ATOM 8900 N N . LEU B 1 484 ? -30.875 12.812 24.875 1 82.62 484 LEU B N 1
ATOM 8901 C CA . LEU B 1 484 ? -31.359 11.711 24.047 1 82.62 484 LEU B CA 1
ATOM 8902 C C . LEU B 1 484 ? -30.203 10.961 23.406 1 82.62 484 LEU B C 1
ATOM 8904 O O . LEU B 1 484 ? -29.375 11.555 22.719 1 82.62 484 LEU B O 1
ATOM 8908 N N . PRO B 1 485 ? -30.188 9.688 23.766 1 88.88 485 PRO B N 1
ATOM 8909 C CA . PRO B 1 485 ? -29.141 8.906 23.109 1 88.88 485 PRO B CA 1
ATOM 8910 C C . PRO B 1 485 ? -29.219 8.953 21.578 1 88.88 485 PRO B C 1
ATOM 8912 O O . PRO B 1 485 ? -30.328 8.984 21.031 1 88.88 485 PRO B O 1
ATOM 8915 N N . LYS B 1 486 ? -28.109 9.094 21 1 88.81 486 LYS B N 1
ATOM 8916 C CA . LYS B 1 486 ? -28.062 9.164 19.547 1 88.81 486 LYS B CA 1
ATOM 8917 C C . LYS B 1 486 ? -27.656 7.824 18.938 1 88.81 486 LYS B C 1
ATOM 8919 O O . LYS B 1 486 ? -26.672 7.215 19.375 1 88.81 486 LYS B O 1
ATOM 8924 N N . LYS B 1 487 ? -28.5 7.391 18.047 1 87.88 487 LYS B N 1
ATOM 8925 C CA . LYS B 1 487 ? -28.219 6.121 17.375 1 87.88 487 LYS B CA 1
ATOM 8926 C C . LYS B 1 487 ? -27 6.242 16.453 1 87.88 487 LYS B C 1
ATOM 8928 O O . LYS B 1 487 ? -26.906 7.195 15.68 1 87.88 487 LYS B O 1
ATOM 8933 N N . LEU B 1 488 ? -26.109 5.355 16.625 1 87.88 488 LEU B N 1
ATOM 8934 C CA . LEU B 1 488 ? -24.922 5.312 15.773 1 87.88 488 LEU B CA 1
ATOM 8935 C C . LEU B 1 488 ? -25.062 4.25 14.688 1 87.88 488 LEU B C 1
ATOM 8937 O O . LEU B 1 488 ? -25.672 3.205 14.914 1 87.88 488 LEU B O 1
ATOM 8941 N N . ASN B 1 489 ? -24.516 4.508 13.602 1 80.31 489 ASN B N 1
ATOM 8942 C CA . ASN B 1 489 ? -24.641 3.605 12.469 1 80.31 489 ASN B CA 1
ATOM 8943 C C . ASN B 1 489 ? -23.406 2.732 12.305 1 80.31 489 ASN B C 1
ATOM 8945 O O . ASN B 1 489 ? -22.484 3.076 11.555 1 80.31 489 ASN B O 1
ATOM 8949 N N . PHE B 1 490 ? -23.406 1.587 13.008 1 82.62 490 PHE B N 1
ATOM 8950 C CA . PHE B 1 490 ? -22.312 0.62 12.922 1 82.62 490 PHE B CA 1
ATOM 8951 C C . PHE B 1 490 ? -22.859 -0.782 12.664 1 82.62 490 PHE B C 1
ATOM 8953 O O . PHE B 1 490 ? -23.969 -1.112 13.094 1 82.62 490 PHE B O 1
ATOM 8960 N N . ASN B 1 491 ? -22.156 -1.496 11.938 1 74.75 491 ASN B N 1
ATOM 8961 C CA . ASN B 1 491 ? -22.5 -2.908 11.82 1 74.75 491 ASN B CA 1
ATOM 8962 C C . ASN B 1 491 ? -22.016 -3.709 13.023 1 74.75 491 ASN B C 1
ATOM 8964 O O . ASN B 1 491 ? -21.359 -3.166 13.914 1 74.75 491 ASN B O 1
ATOM 8968 N N . ALA B 1 492 ? -22.391 -4.887 13.016 1 76.12 492 ALA B N 1
ATOM 8969 C CA . ALA B 1 492 ? -22.141 -5.73 14.18 1 76.12 492 ALA B CA 1
ATOM 8970 C C . ALA B 1 492 ? -20.641 -5.855 14.453 1 76.12 492 ALA B C 1
ATOM 8972 O O . ALA B 1 492 ? -20.203 -5.77 15.602 1 76.12 492 ALA B O 1
ATOM 8973 N N . LEU B 1 493 ? -19.938 -6.012 13.414 1 78.94 493 LEU B N 1
ATOM 8974 C CA . LEU B 1 493 ? -18.484 -6.18 13.57 1 78.94 493 LEU B CA 1
ATOM 8975 C C . LEU B 1 493 ? -17.844 -4.898 14.094 1 78.94 493 LEU B C 1
ATOM 8977 O O . LEU B 1 493 ? -16.969 -4.949 14.953 1 78.94 493 LEU B O 1
ATOM 8981 N N . GLU B 1 494 ? -18.297 -3.842 13.484 1 83.12 494 GLU B N 1
ATOM 8982 C CA . GLU B 1 494 ? -17.797 -2.549 13.938 1 83.12 494 GLU B CA 1
ATOM 8983 C C . GLU B 1 494 ? -18.156 -2.293 15.398 1 83.12 494 GLU B C 1
ATOM 8985 O O . GLU B 1 494 ? -17.344 -1.76 16.156 1 83.12 494 GLU B O 1
ATOM 8990 N N . MET B 1 495 ? -19.312 -2.68 15.75 1 86.81 495 MET B N 1
ATOM 8991 C CA . MET B 1 495 ? -19.734 -2.506 17.141 1 86.81 495 MET B CA 1
ATOM 8992 C C . MET B 1 495 ? -18.875 -3.326 18.078 1 86.81 495 MET B C 1
ATOM 8994 O O . MET B 1 495 ? -18.531 -2.871 19.172 1 86.81 495 MET B O 1
ATOM 8998 N N . ASP B 1 496 ? -18.5 -4.449 17.625 1 83.5 496 ASP B N 1
ATOM 8999 C CA . ASP B 1 496 ? -17.625 -5.289 18.422 1 83.5 496 ASP B CA 1
ATOM 9000 C C . ASP B 1 496 ? -16.266 -4.629 18.625 1 83.5 496 ASP B C 1
ATOM 9002 O O . ASP B 1 496 ? -15.695 -4.688 19.719 1 83.5 496 ASP B O 1
ATOM 9006 N N . LEU B 1 497 ? -15.82 -4.105 17.562 1 84.94 497 LEU B N 1
ATOM 9007 C CA . LEU B 1 497 ? -14.547 -3.404 17.641 1 84.94 497 LEU B CA 1
ATOM 9008 C C . LEU B 1 497 ? -14.625 -2.236 18.609 1 84.94 497 LEU B C 1
ATOM 9010 O O . LEU B 1 497 ? -13.688 -2.002 19.375 1 84.94 497 LEU B O 1
ATOM 9014 N N . ILE B 1 498 ? -15.703 -1.504 18.562 1 89.56 498 ILE B N 1
ATOM 9015 C CA . ILE B 1 498 ? -15.914 -0.362 19.438 1 89.56 498 ILE B CA 1
ATOM 9016 C C . ILE B 1 498 ? -15.945 -0.831 20.891 1 89.56 498 ILE B C 1
ATOM 9018 O O . ILE B 1 498 ? -15.352 -0.196 21.766 1 89.56 498 ILE B O 1
ATOM 9022 N N . GLU B 1 499 ? -16.516 -1.964 21.078 1 88 499 GLU B N 1
ATOM 9023 C CA . GLU B 1 499 ? -16.594 -2.512 22.438 1 88 499 GLU B CA 1
ATOM 9024 C C . GLU B 1 499 ? -15.227 -2.936 22.938 1 88 499 GLU B C 1
ATOM 9026 O O . GLU B 1 499 ? -14.906 -2.758 24.109 1 88 499 GLU B O 1
ATOM 9031 N N . GLU B 1 500 ? -14.539 -3.428 22.047 1 86.06 500 GLU B N 1
ATOM 9032 C CA . GLU B 1 500 ? -13.188 -3.848 22.422 1 86.06 500 GLU B CA 1
ATOM 9033 C C . GLU B 1 500 ? -12.32 -2.65 22.797 1 86.06 500 GLU B C 1
ATOM 9035 O O . GLU B 1 500 ? -11.438 -2.762 23.641 1 86.06 500 GLU B O 1
ATOM 9040 N N . MET B 1 501 ? -12.625 -1.63 22.094 1 87.75 501 MET B N 1
ATOM 9041 C CA . MET B 1 501 ? -11.82 -0.436 22.312 1 87.75 501 MET B CA 1
ATOM 9042 C C . MET B 1 501 ? -12.562 0.564 23.203 1 87.75 501 MET B C 1
ATOM 9044 O O . MET B 1 501 ? -12.383 1.774 23.062 1 87.75 501 MET B O 1
ATOM 9048 N N . LYS B 1 502 ? -13.398 0.068 24 1 91.56 502 LYS B N 1
ATOM 9049 C CA . LYS B 1 502 ? -14.273 0.907 24.812 1 91.56 502 LYS B CA 1
ATOM 9050 C C . LYS B 1 502 ? -13.453 1.866 25.688 1 91.56 502 LYS B C 1
ATOM 9052 O O . LYS B 1 502 ? -13.852 3.016 25.891 1 91.56 502 LYS B O 1
ATOM 9057 N N . SER B 1 503 ? -12.344 1.389 26.141 1 89.88 503 SER B N 1
ATOM 9058 C CA . SER B 1 503 ? -11.5 2.207 27.016 1 89.88 503 SER B CA 1
ATOM 9059 C C . SER B 1 503 ? -11.008 3.455 26.297 1 89.88 503 SER B C 1
ATOM 9061 O O . SER B 1 503 ? -10.953 4.535 26.875 1 89.88 503 SER B O 1
ATOM 9063 N N . VAL B 1 504 ? -10.703 3.305 25.062 1 89.88 504 VAL B N 1
ATOM 9064 C CA . VAL B 1 504 ? -10.219 4.422 24.266 1 89.88 504 VAL B CA 1
ATOM 9065 C C . VAL B 1 504 ? -11.328 5.461 24.094 1 89.88 504 VAL B C 1
ATOM 9067 O O . VAL B 1 504 ? -11.086 6.66 24.25 1 89.88 504 VAL B O 1
ATOM 9070 N N . PHE B 1 505 ? -12.484 5.008 23.859 1 91.69 505 PHE B N 1
ATOM 9071 C CA . PHE B 1 505 ? -13.609 5.914 23.672 1 91.69 505 PHE B CA 1
ATOM 9072 C C . PHE B 1 505 ? -13.953 6.633 24.969 1 91.69 505 PHE B C 1
ATOM 9074 O O . PHE B 1 505 ? -14.211 7.836 24.969 1 91.69 505 PHE B O 1
ATOM 9081 N N . HIS B 1 506 ? -13.891 5.895 26.016 1 88.94 506 HIS B N 1
ATOM 9082 C CA . HIS B 1 506 ? -14.195 6.48 27.328 1 88.94 506 HIS B CA 1
ATOM 9083 C C . HIS B 1 506 ? -13.141 7.5 27.734 1 88.94 506 HIS B C 1
ATOM 9085 O O . HIS B 1 506 ? -13.461 8.531 28.312 1 88.94 506 HIS B O 1
ATOM 9091 N N . LYS B 1 507 ? -11.93 7.156 27.438 1 86.31 507 LYS B N 1
ATOM 9092 C CA . LYS B 1 507 ? -10.836 8.078 27.75 1 86.31 507 LYS B CA 1
ATOM 9093 C C . LYS B 1 507 ? -10.977 9.383 26.969 1 86.31 507 LYS B C 1
ATOM 9095 O O . LYS B 1 507 ? -10.539 10.438 27.438 1 86.31 507 LYS B O 1
ATOM 9100 N N . ASN B 1 508 ? -11.602 9.273 25.859 1 88.44 508 ASN B N 1
ATOM 9101 C CA . ASN B 1 508 ? -11.828 10.461 25.047 1 88.44 508 ASN B CA 1
ATOM 9102 C C . ASN B 1 508 ? -13.133 11.148 25.422 1 88.44 508 ASN B C 1
ATOM 9104 O O . ASN B 1 508 ? -13.562 12.094 24.75 1 88.44 508 ASN B O 1
ATOM 9108 N N . GLY B 1 509 ? -13.789 10.625 26.422 1 88.12 509 GLY B N 1
ATOM 9109 C CA . GLY B 1 509 ? -14.961 11.305 26.969 1 88.12 509 GLY B CA 1
ATOM 9110 C C . GLY B 1 509 ? -16.266 10.836 26.344 1 88.12 509 GLY B C 1
ATOM 9111 O O . GLY B 1 509 ? -17.312 11.422 26.578 1 88.12 509 GLY B O 1
ATOM 9112 N N . PHE B 1 510 ? -16.188 9.758 25.547 1 92.75 510 PHE B N 1
ATOM 9113 C CA . PHE B 1 510 ? -17.406 9.25 24.938 1 92.75 510 PHE B CA 1
ATOM 9114 C C . PHE B 1 510 ? -18.016 8.133 25.766 1 92.75 510 PHE B C 1
ATOM 9116 O O . PHE B 1 510 ? -17.281 7.316 26.344 1 92.75 510 PHE B O 1
ATOM 9123 N N . SER B 1 511 ? -19.281 8.141 25.875 1 92.62 511 SER B N 1
ATOM 9124 C CA . SER B 1 511 ? -20.031 7.027 26.469 1 92.62 511 SER B CA 1
ATOM 9125 C C . SER B 1 511 ? -21.062 6.473 25.484 1 92.62 511 SER B C 1
ATOM 9127 O O . SER B 1 511 ? -21.688 7.23 24.75 1 92.62 511 SER B O 1
ATOM 9129 N N . PHE B 1 512 ? -21.109 5.203 25.453 1 94.12 512 PHE B N 1
ATOM 9130 C CA . PHE B 1 512 ? -22.047 4.562 24.531 1 94.12 512 PHE B CA 1
ATOM 9131 C C . PHE B 1 512 ? -22.625 3.301 25.156 1 94.12 512 PHE B C 1
ATOM 9133 O O . PHE B 1 512 ? -22.094 2.775 26.141 1 94.12 512 PHE B O 1
ATOM 9140 N N . LYS B 1 513 ? -23.781 2.91 24.703 1 92.5 513 LYS B N 1
ATOM 9141 C CA . LYS B 1 513 ? -24.453 1.683 25.125 1 92.5 513 LYS B CA 1
ATOM 9142 C C . LYS B 1 513 ? -24.891 0.849 23.922 1 92.5 513 LYS B C 1
ATOM 9144 O O . LYS B 1 513 ? -25.328 1.395 22.906 1 92.5 513 LYS B O 1
ATOM 9149 N N . ARG B 1 514 ? -24.594 -0.403 24.047 1 90.62 514 ARG B N 1
ATOM 9150 C CA . ARG B 1 514 ? -25.016 -1.336 23 1 90.62 514 ARG B CA 1
ATOM 9151 C C . ARG B 1 514 ? -26.297 -2.057 23.406 1 90.62 514 ARG B C 1
ATOM 9153 O O . ARG B 1 514 ? -26.406 -2.578 24.516 1 90.62 514 ARG B O 1
ATOM 9160 N N . ASN B 1 515 ? -27.359 -1.886 22.625 1 84.12 515 ASN B N 1
ATOM 9161 C CA . ASN B 1 515 ? -28.594 -2.65 22.781 1 84.12 515 ASN B CA 1
ATOM 9162 C C . ASN B 1 515 ? -28.781 -3.637 21.641 1 84.12 515 ASN B C 1
ATOM 9164 O O . ASN B 1 515 ? -29.297 -3.266 20.578 1 84.12 515 ASN B O 1
ATOM 9168 N N . LYS B 1 516 ? -28.547 -4.871 21.844 1 80.56 516 LYS B N 1
ATOM 9169 C CA . LYS B 1 516 ? -28.641 -5.93 20.844 1 80.56 516 LYS B CA 1
ATOM 9170 C C . LYS B 1 516 ? -27.828 -5.594 19.594 1 80.56 516 LYS B C 1
ATOM 9172 O O . LYS B 1 516 ? -26.594 -5.613 19.641 1 80.56 516 LYS B O 1
ATOM 9177 N N . ASN B 1 517 ? -28.562 -5.051 18.594 1 78.81 517 ASN B N 1
ATOM 9178 C CA . ASN B 1 517 ? -27.891 -4.848 17.312 1 78.81 517 ASN B CA 1
ATOM 9179 C C . ASN B 1 517 ? -27.703 -3.363 17 1 78.81 517 ASN B C 1
ATOM 9181 O O . ASN B 1 517 ? -27.391 -2.994 15.867 1 78.81 517 ASN B O 1
ATOM 9185 N N . GLU B 1 518 ? -27.906 -2.588 18.078 1 87.44 518 GLU B N 1
ATOM 9186 C CA . GLU B 1 518 ? -27.766 -1.154 17.844 1 87.44 518 GLU B CA 1
ATOM 9187 C C . GLU B 1 518 ? -26.875 -0.509 18.906 1 87.44 518 GLU B C 1
ATOM 9189 O O . GLU B 1 518 ? -26.766 -1.024 20.016 1 87.44 518 GLU B O 1
ATOM 9194 N N . MET B 1 519 ? -26.203 0.504 18.453 1 90.62 519 MET B N 1
ATOM 9195 C CA . MET B 1 519 ? -25.344 1.242 19.359 1 90.62 519 MET B CA 1
ATOM 9196 C C . MET B 1 519 ? -25.797 2.689 19.5 1 90.62 519 MET B C 1
ATOM 9198 O O . MET B 1 519 ? -26.172 3.324 18.516 1 90.62 519 MET B O 1
ATOM 9202 N N . PHE B 1 520 ? -25.844 3.139 20.766 1 92.88 520 PHE B N 1
ATOM 9203 C CA . PHE B 1 520 ? -26.312 4.492 21.047 1 92.88 520 PHE B CA 1
ATOM 9204 C C . PHE B 1 520 ? -25.234 5.301 21.766 1 92.88 520 PHE B C 1
ATOM 9206 O O . PHE B 1 520 ? -24.562 4.789 22.672 1 92.88 520 PHE B O 1
ATOM 9213 N N . LEU B 1 521 ? -25.062 6.469 21.219 1 93.31 521 LEU B N 1
ATOM 9214 C CA . LEU B 1 521 ? -24.188 7.418 21.906 1 93.31 521 LEU B CA 1
ATOM 9215 C C . LEU B 1 521 ? -24.906 8.055 23.094 1 93.31 521 LEU B C 1
ATOM 9217 O O . LEU B 1 521 ? -25.969 8.664 22.922 1 93.31 521 LEU B O 1
ATOM 9221 N N . THR B 1 522 ? -24.391 7.934 24.266 1 92.31 522 THR B N 1
ATOM 9222 C CA . THR B 1 522 ? -25.094 8.398 25.469 1 92.31 522 THR B CA 1
ATOM 9223 C C . THR B 1 522 ? -24.375 9.594 26.078 1 92.31 522 THR B C 1
ATOM 9225 O O . THR B 1 522 ? -24.953 10.328 26.891 1 92.31 522 THR B O 1
ATOM 9228 N N . GLY B 1 523 ? -23.172 9.727 25.703 1 91.06 523 GLY B N 1
ATOM 9229 C CA . GLY B 1 523 ? -22.422 10.852 26.25 1 91.06 523 GLY B CA 1
ATOM 9230 C C . GLY B 1 523 ? -21.312 11.328 25.328 1 91.06 523 GLY B C 1
ATOM 9231 O O . GLY B 1 523 ? -20.734 10.531 24.594 1 91.06 523 GLY B O 1
ATOM 9232 N N . VAL B 1 524 ? -21.062 12.57 25.359 1 89.88 524 VAL B N 1
ATOM 9233 C CA . VAL B 1 524 ? -20 13.188 24.578 1 89.88 524 VAL B CA 1
ATOM 9234 C C . VAL B 1 524 ? -19.094 14.016 25.484 1 89.88 524 VAL B C 1
ATOM 9236 O O . VAL B 1 524 ? -19.5 14.398 26.578 1 89.88 524 VAL B O 1
ATOM 9239 N N . PRO B 1 525 ? -17.891 14.133 25.031 1 85.88 525 PRO B N 1
ATOM 9240 C CA . PRO B 1 525 ? -16.984 14.969 25.828 1 85.88 525 PRO B CA 1
ATOM 9241 C C . PRO B 1 525 ? -17.469 16.422 25.938 1 85.88 525 PRO B C 1
ATOM 9243 O O . PRO B 1 525 ? -18.156 16.906 25.031 1 85.88 525 PRO B O 1
ATOM 9246 N N . ASP B 1 526 ? -17.375 16.891 27.031 1 75.75 526 ASP B N 1
ATOM 9247 C CA . ASP B 1 526 ? -17.656 18.297 27.281 1 75.75 526 ASP B CA 1
ATOM 9248 C C . ASP B 1 526 ? -16.391 19.047 27.703 1 75.75 526 ASP B C 1
ATOM 9250 O O . ASP B 1 526 ? -15.828 18.781 28.766 1 75.75 526 ASP B O 1
ATOM 9254 N N . PHE B 1 527 ? -15.938 19.703 26.688 1 66.38 527 PHE B N 1
ATOM 9255 C CA . PHE B 1 527 ? -14.734 20.453 27.031 1 66.38 527 PHE B CA 1
ATOM 9256 C C . PHE B 1 527 ? -14.891 21.922 26.641 1 66.38 527 PHE B C 1
ATOM 9258 O O . PHE B 1 527 ? -15.023 22.25 25.469 1 66.38 527 PHE B O 1
ATOM 9265 N N . LYS B 1 528 ? -14.711 22.672 27.625 1 58.03 528 LYS B N 1
ATOM 9266 C CA . LYS B 1 528 ? -14.664 24.125 27.547 1 58.03 528 LYS B CA 1
ATOM 9267 C C . LYS B 1 528 ? -15.641 24.656 26.516 1 58.03 528 LYS B C 1
ATOM 9269 O O . LYS B 1 528 ? -15.273 25.484 25.672 1 58.03 528 LYS B O 1
ATOM 9274 N N . ASN B 1 529 ? -16.859 24.109 26.422 1 54.59 529 ASN B N 1
ATOM 9275 C CA . ASN B 1 529 ? -18.016 24.594 25.656 1 54.59 529 ASN B CA 1
ATOM 9276 C C . ASN B 1 529 ? -17.922 24.188 24.188 1 54.59 529 ASN B C 1
ATOM 9278 O O . ASN B 1 529 ? -18.484 24.859 23.312 1 54.59 529 ASN B O 1
ATOM 9282 N N . VAL B 1 530 ? -16.891 23.375 23.953 1 63.78 530 VAL B N 1
ATOM 9283 C CA . VAL B 1 530 ? -16.891 22.844 22.594 1 63.78 530 VAL B CA 1
ATOM 9284 C C . VAL B 1 530 ? -17.859 21.672 22.5 1 63.78 530 VAL B C 1
ATOM 9286 O O . VAL B 1 530 ? -17.922 20.828 23.391 1 63.78 530 VAL B O 1
ATOM 9289 N N . CYS B 1 531 ? -18.625 21.797 21.5 1 63.66 531 CYS B N 1
ATOM 9290 C CA . CYS B 1 531 ? -19.641 20.766 21.281 1 63.66 531 CYS B CA 1
ATOM 9291 C C . CYS B 1 531 ? -19.062 19.594 20.5 1 63.66 531 CYS B C 1
ATOM 9293 O O . CYS B 1 531 ? -18.578 19.75 19.391 1 63.66 531 CYS B O 1
ATOM 9295 N N . PHE B 1 532 ? -18.922 18.484 21.203 1 79.75 532 PHE B N 1
ATOM 9296 C CA . PHE B 1 532 ? -18.578 17.234 20.516 1 79.75 532 PHE B CA 1
ATOM 9297 C C . PHE B 1 532 ? -19.828 16.531 20.016 1 79.75 532 PHE B C 1
ATOM 9299 O O . PHE B 1 532 ? -20.891 16.641 20.625 1 79.75 532 PHE B O 1
ATOM 9306 N N . THR B 1 533 ? -19.703 15.945 18.844 1 78 533 THR B N 1
ATOM 9307 C CA . THR B 1 533 ? -20.844 15.273 18.219 1 78 533 THR B CA 1
ATOM 9308 C C . THR B 1 533 ? -20.5 13.836 17.859 1 78 533 THR B C 1
ATOM 9310 O O . THR B 1 533 ? -19.438 13.336 18.234 1 78 533 THR B O 1
ATOM 9313 N N . GLU B 1 534 ? -21.484 13.195 17.25 1 84.5 534 GLU B N 1
ATOM 9314 C CA . GLU B 1 534 ? -21.281 11.836 16.781 1 84.5 534 GLU B CA 1
ATOM 9315 C C . GLU B 1 534 ? -20.172 11.773 15.742 1 84.5 534 GLU B C 1
ATOM 9317 O O . GLU B 1 534 ? -19.5 10.75 15.609 1 84.5 534 GLU B O 1
ATOM 9322 N N . ASN B 1 535 ? -19.984 12.914 15.141 1 76.81 535 ASN B N 1
ATOM 9323 C CA . ASN B 1 535 ? -18.922 12.977 14.133 1 76.81 535 ASN B CA 1
ATOM 9324 C C . ASN B 1 535 ? -17.547 12.758 14.758 1 76.81 535 ASN B C 1
ATOM 9326 O O . ASN B 1 535 ? -16.688 12.117 14.156 1 76.81 535 ASN B O 1
ATOM 9330 N N . ASP B 1 536 ? -17.422 13.227 15.875 1 82.12 536 ASP B N 1
ATOM 9331 C CA . ASP B 1 536 ? -16.156 13.047 16.562 1 82.12 536 ASP B CA 1
ATOM 9332 C C . ASP B 1 536 ? -15.953 11.594 16.984 1 82.12 536 ASP B C 1
ATOM 9334 O O . ASP B 1 536 ? -14.828 11.086 16.984 1 82.12 536 ASP B O 1
ATOM 9338 N N . PHE B 1 537 ? -17.078 11.016 17.281 1 87.75 537 PHE B N 1
ATOM 9339 C CA . PHE B 1 537 ? -17.047 9.594 17.609 1 87.75 537 PHE B CA 1
ATOM 9340 C C . PHE B 1 537 ? -16.625 8.773 16.391 1 87.75 537 PHE B C 1
ATOM 9342 O O . PHE B 1 537 ? -15.766 7.895 16.5 1 87.75 537 PHE B O 1
ATOM 9349 N N . TYR B 1 538 ? -17.219 9.078 15.328 1 84 538 TYR B N 1
ATOM 9350 C CA . TYR B 1 538 ? -16.906 8.367 14.094 1 84 538 TYR B CA 1
ATOM 9351 C C . TYR B 1 538 ? -15.445 8.602 13.688 1 84 538 TYR B C 1
ATOM 9353 O O . TYR B 1 538 ? -14.781 7.688 13.195 1 84 538 TYR B O 1
ATOM 9361 N N . ASN B 1 539 ? -14.984 9.773 13.883 1 81.06 539 ASN B N 1
ATOM 9362 C CA . ASN B 1 539 ? -13.602 10.086 13.555 1 81.06 539 ASN B CA 1
ATOM 9363 C C . ASN B 1 539 ? -12.625 9.266 14.391 1 81.06 539 ASN B C 1
ATOM 9365 O O . ASN B 1 539 ? -11.609 8.789 13.875 1 81.06 539 ASN B O 1
ATOM 9369 N N . LEU B 1 540 ? -12.953 9.242 15.609 1 85.69 540 LEU B N 1
ATOM 9370 C CA . LEU B 1 540 ? -12.125 8.43 16.5 1 85.69 540 LEU B CA 1
ATOM 9371 C C . LEU B 1 540 ? -12.141 6.965 16.062 1 85.69 540 LEU B C 1
ATOM 9373 O O . LEU B 1 540 ? -11.109 6.289 16.109 1 85.69 540 LEU B O 1
ATOM 9377 N N . PHE B 1 541 ? -13.312 6.512 15.68 1 86.94 541 PHE B N 1
ATOM 9378 C CA . PHE B 1 541 ? -13.445 5.145 15.195 1 86.94 541 PHE B CA 1
ATOM 9379 C C . PHE B 1 541 ? -12.57 4.918 13.969 1 86.94 541 PHE B C 1
ATOM 9381 O O . PHE B 1 541 ? -11.93 3.873 13.836 1 86.94 541 PHE B O 1
ATOM 9388 N N . ASN B 1 542 ? -12.586 5.801 13.125 1 79.5 542 ASN B N 1
ATOM 9389 C CA . ASN B 1 542 ? -11.773 5.699 11.914 1 79.5 542 ASN B CA 1
ATOM 9390 C C . ASN B 1 542 ? -10.289 5.652 12.242 1 79.5 542 ASN B C 1
ATOM 9392 O O . ASN B 1 542 ? -9.523 4.941 11.578 1 79.5 542 ASN B O 1
ATOM 9396 N N . LYS B 1 543 ? -9.906 6.387 13.164 1 81.06 543 LYS B N 1
ATOM 9397 C CA . LYS B 1 543 ? -8.508 6.355 13.594 1 81.06 543 LYS B CA 1
ATOM 9398 C C . LYS B 1 543 ? -8.117 4.961 14.07 1 81.06 543 LYS B C 1
ATOM 9400 O O . LYS B 1 543 ? -7.004 4.496 13.797 1 81.06 543 LYS B O 1
ATOM 9405 N N . ILE B 1 544 ? -9.023 4.41 14.75 1 83.44 544 ILE B N 1
ATOM 9406 C CA . ILE B 1 544 ? -8.789 3.066 15.266 1 83.44 544 ILE B CA 1
ATOM 9407 C C . ILE B 1 544 ? -8.672 2.082 14.102 1 83.44 544 ILE B C 1
ATOM 9409 O O . ILE B 1 544 ? -7.758 1.251 14.078 1 83.44 544 ILE B O 1
ATOM 9413 N N . LYS B 1 545 ? -9.555 2.25 13.227 1 76.56 545 LYS B N 1
ATOM 9414 C CA . LYS B 1 545 ? -9.562 1.369 12.062 1 76.56 545 LYS B CA 1
ATOM 9415 C C . LYS B 1 545 ? -8.273 1.515 11.258 1 76.56 545 LYS B C 1
ATOM 9417 O O . LYS B 1 545 ? -7.766 0.536 10.703 1 76.56 545 LYS B O 1
ATOM 9422 N N . ASP B 1 546 ? -7.793 2.719 11.281 1 71.81 546 ASP B N 1
ATOM 9423 C CA . ASP B 1 546 ? -6.582 3.012 10.516 1 71.81 546 ASP B CA 1
ATOM 9424 C C . ASP B 1 546 ? -5.328 2.701 11.336 1 71.81 546 ASP B C 1
ATOM 9426 O O . ASP B 1 546 ? -4.211 2.986 10.898 1 71.81 546 ASP B O 1
ATOM 9430 N N . ASN B 1 547 ? -5.469 2.236 12.531 1 72 547 ASN B N 1
ATOM 9431 C CA . ASN B 1 547 ? -4.383 1.859 13.43 1 72 547 ASN B CA 1
ATOM 9432 C C . ASN B 1 547 ? -3.477 3.047 13.742 1 72 547 ASN B C 1
ATOM 9434 O O . ASN B 1 547 ? -2.252 2.932 13.68 1 72 547 ASN B O 1
ATOM 9438 N N . GLU B 1 548 ? -4.125 4.113 13.906 1 71.81 548 GLU B N 1
ATOM 9439 C CA . GLU B 1 548 ? -3.355 5.285 14.328 1 71.81 548 GLU B CA 1
ATOM 9440 C C . GLU B 1 548 ? -2.809 5.113 15.742 1 71.81 548 GLU B C 1
ATOM 9442 O O . GLU B 1 548 ? -3.432 4.453 16.578 1 71.81 548 GLU B O 1
ATOM 9447 N N . ILE B 1 549 ? -1.651 5.586 15.922 1 67.56 549 ILE B N 1
ATOM 9448 C CA . ILE B 1 549 ? -1.008 5.473 17.234 1 67.56 549 ILE B CA 1
ATOM 9449 C C . ILE B 1 549 ? -1.67 6.43 18.219 1 67.56 549 ILE B C 1
ATOM 9451 O O . ILE B 1 549 ? -1.946 6.059 19.359 1 67.56 549 ILE B O 1
ATOM 9455 N N . ASP B 1 550 ? -1.927 7.664 17.703 1 71.56 550 ASP B N 1
ATOM 9456 C CA . ASP B 1 550 ? -2.568 8.664 18.547 1 71.56 550 ASP B CA 1
ATOM 9457 C C . ASP B 1 550 ? -4.09 8.562 18.469 1 71.56 550 ASP B C 1
ATOM 9459 O O . ASP B 1 550 ? -4.703 9.07 17.516 1 71.56 550 ASP B O 1
ATOM 9463 N N . LEU B 1 551 ? -4.625 7.883 19.516 1 79.31 551 LEU B N 1
ATOM 9464 C CA . LEU B 1 551 ? -6.066 7.652 19.516 1 79.31 551 LEU B CA 1
ATOM 9465 C C . LEU B 1 551 ? -6.781 8.711 20.344 1 79.31 551 LEU B C 1
ATOM 9467 O O . LEU B 1 551 ? -7.523 8.383 21.266 1 79.31 551 LEU B O 1
ATOM 9471 N N . VAL B 1 552 ? -6.445 10.039 20.094 1 78.94 552 VAL B N 1
ATOM 9472 C CA . VAL B 1 552 ? -7.098 11.18 20.734 1 78.94 552 VAL B CA 1
ATOM 9473 C C . VAL B 1 552 ? -7.891 11.969 19.688 1 78.94 552 VAL B C 1
ATOM 9475 O O . VAL B 1 552 ? -7.453 12.102 18.547 1 78.94 552 VAL B O 1
ATOM 9478 N N . CYS B 1 553 ? -9.047 12.32 20.172 1 80.94 553 CYS B N 1
ATOM 9479 C CA . CYS B 1 553 ? -9.867 13.117 19.266 1 80.94 553 CYS B CA 1
ATOM 9480 C C . CYS B 1 553 ? -9.109 14.344 18.781 1 80.94 553 CYS B C 1
ATOM 9482 O O . CYS B 1 553 ? -8.492 15.055 19.578 1 80.94 553 CYS B O 1
ATOM 9484 N N . ASP B 1 554 ? -9.117 14.578 17.547 1 73.94 554 ASP B N 1
ATOM 9485 C CA . ASP B 1 554 ? -8.375 15.68 16.938 1 73.94 554 ASP B CA 1
ATOM 9486 C C . ASP B 1 554 ? -8.836 17.031 17.484 1 73.94 554 ASP B C 1
ATOM 9488 O O . ASP B 1 554 ? -8.031 17.953 17.641 1 73.94 554 ASP B O 1
ATOM 9492 N N . LYS B 1 555 ? -10.078 17.094 17.797 1 74.75 555 LYS B N 1
ATOM 9493 C CA . LYS B 1 555 ? -10.648 18.344 18.297 1 74.75 555 LYS B CA 1
ATOM 9494 C C . LYS B 1 555 ? -9.977 18.766 19.594 1 74.75 555 LYS B C 1
ATOM 9496 O O . LYS B 1 555 ? -9.844 19.969 19.875 1 74.75 555 LYS B O 1
ATOM 9501 N N . TYR B 1 556 ? -9.594 17.734 20.359 1 75.38 556 TYR B N 1
ATOM 9502 C CA . TYR B 1 556 ? -8.93 18.062 21.609 1 75.38 556 TYR B CA 1
ATOM 9503 C C . TYR B 1 556 ? -7.625 18.812 21.359 1 75.38 556 TYR B C 1
ATOM 9505 O O . TYR B 1 556 ? -7.332 19.797 22.031 1 75.38 556 TYR B O 1
ATOM 9513 N N . LYS B 1 557 ? -6.977 18.281 20.406 1 72.44 557 LYS B N 1
ATOM 9514 C CA . LYS B 1 557 ? -5.68 18.891 20.125 1 72.44 557 LYS B CA 1
ATOM 9515 C C . LYS B 1 557 ? -5.836 20.344 19.672 1 72.44 557 LYS B C 1
ATOM 9517 O O . LYS B 1 557 ? -5.074 21.203 20.109 1 72.44 557 LYS B O 1
ATOM 9522 N N . HIS B 1 558 ? -6.797 20.438 18.953 1 71.12 558 HIS B N 1
ATOM 9523 C CA . HIS B 1 558 ? -7.043 21.797 18.469 1 71.12 558 HIS B CA 1
ATOM 9524 C C . HIS B 1 558 ? -7.469 22.719 19.594 1 71.12 558 HIS B C 1
ATOM 9526 O O . HIS B 1 558 ? -7.016 23.859 19.672 1 71.12 558 HIS B O 1
ATOM 9532 N N . ILE B 1 559 ? -8.312 22.234 20.359 1 70.62 559 ILE B N 1
ATOM 9533 C CA . ILE B 1 559 ? -8.836 23.031 21.453 1 70.62 559 ILE B CA 1
ATOM 9534 C C . ILE B 1 559 ? -7.711 23.344 22.438 1 70.62 559 ILE B C 1
ATOM 9536 O O . ILE B 1 559 ? -7.566 24.484 22.891 1 70.62 559 ILE B O 1
ATOM 9540 N N . MET B 1 560 ? -7.012 22.359 22.703 1 76.12 560 MET B N 1
ATOM 9541 C CA . MET B 1 560 ? -5.922 22.531 23.656 1 76.12 560 MET B CA 1
ATOM 9542 C C . MET B 1 560 ? -4.867 23.484 23.109 1 76.12 560 MET B C 1
ATOM 9544 O O . MET B 1 560 ? -4.32 24.297 23.859 1 76.12 560 MET B O 1
ATOM 9548 N N . ALA B 1 561 ? -4.676 23.297 21.906 1 75.5 561 ALA B N 1
ATOM 9549 C CA . ALA B 1 561 ? -3.725 24.203 21.266 1 75.5 561 ALA B CA 1
ATOM 9550 C C . ALA B 1 561 ? -4.227 25.641 21.312 1 75.5 561 ALA B C 1
ATOM 9552 O O . ALA B 1 561 ? -3.463 26.562 21.609 1 75.5 561 ALA B O 1
ATOM 9553 N N . SER B 1 562 ? -5.418 25.797 21.047 1 68.94 562 SER B N 1
ATOM 9554 C CA . SER B 1 562 ? -6.012 27.125 21.062 1 68.94 562 SER B CA 1
ATOM 9555 C C . SER B 1 562 ? -5.996 27.719 22.469 1 68.94 562 SER B C 1
ATOM 9557 O O . SER B 1 562 ? -5.684 28.891 22.641 1 68.94 562 SER B O 1
ATOM 9559 N N . LYS B 1 563 ? -6.363 26.922 23.375 1 73.25 563 LYS B N 1
ATOM 9560 C CA . LYS B 1 563 ? -6.348 27.375 24.766 1 73.25 563 LYS B CA 1
ATOM 9561 C C . LYS B 1 563 ? -4.934 27.75 25.203 1 73.25 563 LYS B C 1
ATOM 9563 O O . LYS B 1 563 ? -4.738 28.766 25.875 1 73.25 563 LYS B O 1
ATOM 9568 N N . ALA B 1 564 ? -4.074 26.906 24.859 1 80.12 564 ALA B N 1
ATOM 9569 C CA . ALA B 1 564 ? -2.676 27.188 25.188 1 80.12 564 ALA B CA 1
ATOM 9570 C C . ALA B 1 564 ? -2.217 28.5 24.562 1 80.12 564 ALA B C 1
ATOM 9572 O O . ALA B 1 564 ? -1.529 29.297 25.203 1 80.12 564 ALA B O 1
ATOM 9573 N N . CYS B 1 565 ? -2.6 28.641 23.422 1 73.75 565 CYS B N 1
ATOM 9574 C CA . CYS B 1 565 ? -2.217 29.844 22.688 1 73.75 565 CYS B CA 1
ATOM 9575 C C . CYS B 1 565 ? -2.799 31.094 23.359 1 73.75 565 CYS B C 1
ATOM 9577 O O . CYS B 1 565 ? -2.09 32.094 23.562 1 73.75 565 CYS B O 1
ATOM 9579 N N . ARG B 1 566 ? -4.031 31.016 23.703 1 70.06 566 ARG B N 1
ATOM 9580 C CA . ARG B 1 566 ? -4.734 32.156 24.281 1 70.06 566 ARG B CA 1
ATOM 9581 C C . ARG B 1 566 ? -4.227 32.469 25.688 1 70.06 566 ARG B C 1
ATOM 9583 O O . ARG B 1 566 ? -4.25 33.625 26.109 1 70.06 566 ARG B O 1
ATOM 9590 N N . SER B 1 567 ? -3.861 31.5 26.328 1 77 567 SER B N 1
ATOM 9591 C CA . SER B 1 567 ? -3.436 31.688 27.719 1 77 567 SER B CA 1
ATOM 9592 C C . SER B 1 567 ? -1.954 32.031 27.797 1 77 567 SER B C 1
ATOM 9594 O O . SER B 1 567 ? -1.418 32.25 28.891 1 77 567 SER B O 1
ATOM 9596 N N . SER B 1 568 ? -1.348 32.125 26.672 1 84.94 568 SER B N 1
ATOM 9597 C CA . SER B 1 568 ? 0.096 32.344 26.656 1 84.94 568 SER B CA 1
ATOM 9598 C C . SER B 1 568 ? 0.438 33.812 26.484 1 84.94 568 SER B C 1
ATOM 9600 O O . SER B 1 568 ? -0.434 34.625 26.156 1 84.94 568 SER B O 1
ATOM 9602 N N . ILE B 1 569 ? 1.685 34.125 26.797 1 83.69 569 ILE B N 1
ATOM 9603 C CA . ILE B 1 569 ? 2.188 35.469 26.672 1 83.69 569 ILE B CA 1
ATOM 9604 C C . ILE B 1 569 ? 2.096 35.938 25.219 1 83.69 569 ILE B C 1
ATOM 9606 O O . ILE B 1 569 ? 2.561 35.219 24.312 1 83.69 569 ILE B O 1
ATOM 9610 N N . MET B 1 570 ? 1.395 36.969 25.031 1 76 570 MET B N 1
ATOM 9611 C CA . MET B 1 570 ? 1.21 37.469 23.672 1 76 570 MET B CA 1
ATOM 9612 C C . MET B 1 570 ? 2.426 38.25 23.219 1 76 570 MET B C 1
ATOM 9614 O O . MET B 1 570 ? 3.133 38.844 24.047 1 76 570 MET B O 1
ATOM 9618 N N . VAL B 1 571 ? 2.627 38.25 21.969 1 75.06 571 VAL B N 1
ATOM 9619 C CA . VAL B 1 571 ? 3.66 39.125 21.406 1 75.06 571 VAL B CA 1
ATOM 9620 C C . VAL B 1 571 ? 3.328 40.594 21.688 1 75.06 571 VAL B C 1
ATOM 9622 O O . VAL B 1 571 ? 2.17 41 21.594 1 75.06 571 VAL B O 1
ATOM 9625 N N . GLY B 1 572 ? 4.301 41.312 22.109 1 70.31 572 GLY B N 1
ATOM 9626 C CA . GLY B 1 572 ? 4.098 42.719 22.469 1 70.31 572 GLY B CA 1
ATOM 9627 C C . GLY B 1 572 ? 4.148 42.969 23.953 1 70.31 572 GLY B C 1
ATOM 9628 O O . GLY B 1 572 ? 4.203 44.125 24.406 1 70.31 572 GLY B O 1
ATOM 9629 N N . THR B 1 573 ? 4.129 41.969 24.688 1 80.5 573 THR B N 1
ATOM 9630 C CA . THR B 1 573 ? 4.168 42.094 26.141 1 80.5 573 THR B CA 1
ATOM 9631 C C . THR B 1 573 ? 5.602 42.25 26.641 1 80.5 573 THR B C 1
ATOM 9633 O O . THR B 1 573 ? 6.488 41.5 26.25 1 80.5 573 THR B O 1
ATOM 9636 N N . GLN B 1 574 ? 5.859 43.344 27.391 1 84.38 574 GLN B N 1
ATOM 9637 C CA . GLN B 1 574 ? 7.164 43.531 28.016 1 84.38 574 GLN B CA 1
ATOM 9638 C C . GLN B 1 574 ? 7.395 42.562 29.156 1 84.38 574 GLN B C 1
ATOM 9640 O O . GLN B 1 574 ? 6.527 42.375 30.016 1 84.38 574 GLN B O 1
ATOM 9645 N N . LEU B 1 575 ? 8.516 41.969 29.156 1 88.81 575 LEU B N 1
ATOM 9646 C CA . LEU B 1 575 ? 8.844 40.938 30.172 1 88.81 575 LEU B CA 1
ATOM 9647 C C . LEU B 1 575 ? 9.984 41.438 31.062 1 88.81 575 LEU B C 1
ATOM 9649 O O . LEU B 1 575 ? 10.883 42.156 30.594 1 88.81 575 LEU B O 1
ATOM 9653 N N . ASN B 1 576 ? 9.859 41.094 32.281 1 89.31 576 ASN B N 1
ATOM 9654 C CA . ASN B 1 576 ? 11 41.344 33.156 1 89.31 576 ASN B CA 1
ATOM 9655 C C . ASN B 1 576 ? 12.008 40.188 33.094 1 89.31 576 ASN B C 1
ATOM 9657 O O . ASN B 1 576 ? 11.75 39.156 32.469 1 89.31 576 ASN B O 1
ATOM 9661 N N . GLN B 1 577 ? 13.156 40.406 33.719 1 88.88 577 GLN B N 1
ATOM 9662 C CA . GLN B 1 577 ? 14.266 39.469 33.625 1 88.88 577 GLN B CA 1
ATOM 9663 C C . GLN B 1 577 ? 13.898 38.125 34.25 1 88.88 577 GLN B C 1
ATOM 9665 O O . GLN B 1 577 ? 14.211 37.094 33.688 1 88.88 577 GLN B O 1
ATOM 9670 N N . THR B 1 578 ? 13.258 38.156 35.281 1 90.31 578 THR B N 1
ATOM 9671 C CA . THR B 1 578 ? 12.891 36.938 36 1 90.31 578 THR B CA 1
ATOM 9672 C C . THR B 1 578 ? 11.914 36.125 35.188 1 90.31 578 THR B C 1
ATOM 9674 O O . THR B 1 578 ? 12.039 34.875 35.125 1 90.31 578 THR B O 1
ATOM 9677 N N . THR B 1 579 ? 10.984 36.75 34.562 1 91.75 579 THR B N 1
ATOM 9678 C CA . THR B 1 579 ? 9.984 36.094 33.75 1 91.75 579 THR B CA 1
ATOM 9679 C C . THR B 1 579 ? 10.641 35.438 32.531 1 91.75 579 THR B C 1
ATOM 9681 O O . THR B 1 579 ? 10.289 34.344 32.125 1 91.75 579 THR B O 1
ATOM 9684 N N . MET B 1 580 ? 11.555 36.188 31.984 1 92.69 580 MET B N 1
ATOM 9685 C CA . MET B 1 580 ? 12.266 35.656 30.812 1 92.69 580 MET B CA 1
ATOM 9686 C C . MET B 1 580 ? 13.039 34.406 31.172 1 92.69 580 MET B C 1
ATOM 9688 O O . MET B 1 580 ? 13.008 33.406 30.422 1 92.69 580 MET B O 1
ATOM 9692 N N . GLU B 1 581 ? 13.672 34.469 32.281 1 92.75 581 GLU B N 1
ATOM 9693 C CA . GLU B 1 581 ? 14.438 33.312 32.719 1 92.75 581 GLU B CA 1
ATOM 9694 C C . GLU B 1 581 ? 13.531 32.094 33 1 92.75 581 GLU B C 1
ATOM 9696 O O . GLU B 1 581 ? 13.867 30.984 32.625 1 92.75 581 GLU B O 1
ATOM 9701 N N . LYS B 1 582 ? 12.461 32.344 33.562 1 92.25 582 LYS B N 1
ATOM 9702 C CA . LYS B 1 582 ? 11.516 31.281 33.875 1 92.25 582 LYS B CA 1
ATOM 9703 C C . LYS B 1 582 ? 10.992 30.625 32.594 1 92.25 582 LYS B C 1
ATOM 9705 O O . LYS B 1 582 ? 10.891 29.391 32.531 1 92.25 582 LYS B O 1
ATOM 9710 N N . ILE B 1 583 ? 10.664 31.422 31.625 1 93.06 583 ILE B N 1
ATOM 9711 C CA . ILE B 1 583 ? 10.125 30.922 30.359 1 93.06 583 ILE B CA 1
ATOM 9712 C C . ILE B 1 583 ? 11.141 30 29.703 1 93.06 583 ILE B C 1
ATOM 9714 O O . ILE B 1 583 ? 10.797 28.891 29.25 1 93.06 583 ILE B O 1
ATOM 9718 N N . VAL B 1 584 ? 12.375 30.438 29.734 1 92.81 584 VAL B N 1
ATOM 9719 C CA . VAL B 1 584 ? 13.422 29.688 29.047 1 92.81 584 VAL B CA 1
ATOM 9720 C C . VAL B 1 584 ? 13.766 28.422 29.844 1 92.81 584 VAL B C 1
ATOM 9722 O O . VAL B 1 584 ? 13.898 27.344 29.266 1 92.81 584 VAL B O 1
ATOM 9725 N N . GLN B 1 585 ? 13.836 28.562 31.109 1 90.81 585 GLN B N 1
ATOM 9726 C CA . GLN B 1 585 ? 14.195 27.422 31.938 1 90.81 585 GLN B CA 1
ATOM 9727 C C . GLN B 1 585 ? 13.086 26.375 31.953 1 90.81 585 GLN B C 1
ATOM 9729 O O . GLN B 1 585 ? 13.359 25.172 32.062 1 90.81 585 GLN B O 1
ATOM 9734 N N . THR B 1 586 ? 11.867 26.75 31.859 1 90.38 586 THR B N 1
ATOM 9735 C CA . THR B 1 586 ? 10.727 25.844 31.859 1 90.38 586 THR B CA 1
ATOM 9736 C C . THR B 1 586 ? 10.766 24.906 30.656 1 90.38 586 THR B C 1
ATOM 9738 O O . THR B 1 586 ? 10.266 23.781 30.719 1 90.38 586 THR B O 1
ATOM 9741 N N . LEU B 1 587 ? 11.383 25.344 29.641 1 89 587 LEU B N 1
ATOM 9742 C CA . LEU B 1 587 ? 11.477 24.531 28.422 1 89 587 LEU B CA 1
ATOM 9743 C C . LEU B 1 587 ? 12.258 23.25 28.703 1 89 587 LEU B C 1
ATOM 9745 O O . LEU B 1 587 ? 12.023 22.219 28.047 1 89 587 LEU B O 1
ATOM 9749 N N . SER B 1 588 ? 13.164 23.281 29.594 1 86.5 588 SER B N 1
ATOM 9750 C CA . SER B 1 588 ? 13.977 22.125 29.938 1 86.5 588 SER B CA 1
ATOM 9751 C C . SER B 1 588 ? 13.141 21.031 30.594 1 86.5 588 SER B C 1
ATOM 9753 O O . SER B 1 588 ? 13.5 19.844 30.562 1 86.5 588 SER B O 1
ATOM 9755 N N . ASP B 1 589 ? 12.031 21.453 31.141 1 85.44 589 ASP B N 1
ATOM 9756 C CA . ASP B 1 589 ? 11.219 20.516 31.906 1 85.44 589 ASP B CA 1
ATOM 9757 C C . ASP B 1 589 ? 10.086 19.938 31.062 1 85.44 589 ASP B C 1
ATOM 9759 O O . ASP B 1 589 ? 9.367 19.047 31.5 1 85.44 589 ASP B O 1
ATOM 9763 N N . LEU B 1 590 ? 9.969 20.438 29.953 1 84.75 590 LEU B N 1
ATOM 9764 C CA . LEU B 1 590 ? 8.859 20.016 29.094 1 84.75 590 LEU B CA 1
ATOM 9765 C C . LEU B 1 590 ? 9.203 18.719 28.375 1 84.75 590 LEU B C 1
ATOM 9767 O O . LEU B 1 590 ? 10.383 18.359 28.266 1 84.75 590 LEU B O 1
ATOM 9771 N N . ASN B 1 591 ? 8.164 18.016 28.016 1 76.56 591 ASN B N 1
ATOM 9772 C CA . ASN B 1 591 ? 8.367 16.781 27.266 1 76.56 591 ASN B CA 1
ATOM 9773 C C . ASN B 1 591 ? 8.898 17.047 25.859 1 76.56 591 ASN B C 1
ATOM 9775 O O . ASN B 1 591 ? 9.906 16.484 25.453 1 76.56 591 ASN B O 1
ATOM 9779 N N . LEU B 1 592 ? 8.258 18.016 25.141 1 74.5 592 LEU B N 1
ATOM 9780 C CA . LEU B 1 592 ? 8.664 18.406 23.797 1 74.5 592 LEU B CA 1
ATOM 9781 C C . LEU B 1 592 ? 8.727 19.922 23.656 1 74.5 592 LEU B C 1
ATOM 9783 O O . LEU B 1 592 ? 7.828 20.531 23.078 1 74.5 592 LEU B O 1
ATOM 9787 N N . PRO B 1 593 ? 9.766 20.484 24.016 1 80.38 593 PRO B N 1
ATOM 9788 C CA . PRO B 1 593 ? 9.844 21.938 24.109 1 80.38 593 PRO B CA 1
ATOM 9789 C C . PRO B 1 593 ? 10.188 22.594 22.781 1 80.38 593 PRO B C 1
ATOM 9791 O O . PRO B 1 593 ? 10.375 23.812 22.719 1 80.38 593 PRO B O 1
ATOM 9794 N N . TRP B 1 594 ? 10.164 21.938 21.766 1 73.38 594 TRP B N 1
ATOM 9795 C CA . TRP B 1 594 ? 10.82 22.391 20.547 1 73.38 594 TRP B CA 1
ATOM 9796 C C . TRP B 1 594 ? 9.875 23.234 19.688 1 73.38 594 TRP B C 1
ATOM 9798 O O . TRP B 1 594 ? 10.312 24.141 18.984 1 73.38 594 TRP B O 1
ATOM 9808 N N . TYR B 1 595 ? 8.656 22.859 19.75 1 72.94 595 TYR B N 1
ATOM 9809 C CA . TYR B 1 595 ? 7.66 23.547 18.938 1 72.94 595 TYR B CA 1
ATOM 9810 C C . TYR B 1 595 ? 6.379 23.781 19.734 1 72.94 595 TYR B C 1
ATOM 9812 O O . TYR B 1 595 ? 6.02 22.969 20.594 1 72.94 595 TYR B O 1
ATOM 9820 N N . CYS B 1 596 ? 5.785 24.906 19.359 1 76.31 596 CYS B N 1
ATOM 9821 C CA . CYS B 1 596 ? 4.453 25.094 19.922 1 76.31 596 CYS B CA 1
ATOM 9822 C C . CYS B 1 596 ? 3.428 24.219 19.203 1 76.31 596 CYS B C 1
ATOM 9824 O O . CYS B 1 596 ? 3.721 23.656 18.156 1 76.31 596 CYS B O 1
ATOM 9826 N N . PRO B 1 597 ? 2.303 23.984 19.719 1 71.88 597 PRO B N 1
ATOM 9827 C CA . PRO B 1 597 ? 1.299 23.094 19.141 1 71.88 597 PRO B CA 1
ATOM 9828 C C . PRO B 1 597 ? 0.878 23.5 17.734 1 71.88 597 PRO B C 1
ATOM 9830 O O . PRO B 1 597 ? 0.385 22.672 16.969 1 71.88 597 PRO B O 1
ATOM 9833 N N . HIS B 1 598 ? 1.063 24.781 17.484 1 62.03 598 HIS B N 1
ATOM 9834 C CA . HIS B 1 598 ? 0.686 25.266 16.172 1 62.03 598 HIS B CA 1
ATOM 9835 C C . HIS B 1 598 ? 1.839 25.125 15.18 1 62.03 598 HIS B C 1
ATOM 9837 O O . HIS B 1 598 ? 1.695 25.469 14 1 62.03 598 HIS B O 1
ATOM 9843 N N . GLY B 1 599 ? 3.023 24.672 15.711 1 63.78 599 GLY B N 1
ATOM 9844 C CA . GLY B 1 599 ? 4.102 24.328 14.797 1 63.78 599 GLY B CA 1
ATOM 9845 C C . GLY B 1 599 ? 5.211 25.375 14.766 1 63.78 599 GLY B C 1
ATOM 9846 O O . GLY B 1 599 ? 6.184 25.219 14.031 1 63.78 599 GLY B O 1
ATOM 9847 N N . ARG B 1 600 ? 5.09 26.422 15.484 1 65.25 600 ARG B N 1
ATOM 9848 C CA . ARG B 1 600 ? 6.133 27.438 15.555 1 65.25 600 ARG B CA 1
ATOM 9849 C C . ARG B 1 600 ? 7.277 26.984 16.453 1 65.25 600 ARG B C 1
ATOM 9851 O O . ARG B 1 600 ? 7.047 26.438 17.531 1 65.25 600 ARG B O 1
ATOM 9858 N N . PRO B 1 601 ? 8.492 27.125 15.945 1 74.62 601 PRO B N 1
ATOM 9859 C CA . PRO B 1 601 ? 9.625 26.734 16.797 1 74.62 601 PRO B CA 1
ATOM 9860 C C . PRO B 1 601 ? 9.742 27.594 18.047 1 74.62 601 PRO B C 1
ATOM 9862 O O . PRO B 1 601 ? 9.5 28.812 18 1 74.62 601 PRO B O 1
ATOM 9865 N N . THR B 1 602 ? 10.102 27.016 19.125 1 83.69 602 THR B N 1
ATOM 9866 C CA . THR B 1 602 ? 10.227 27.734 20.375 1 83.69 602 THR B CA 1
ATOM 9867 C C . THR B 1 602 ? 11.516 28.562 20.391 1 83.69 602 THR B C 1
ATOM 9869 O O . THR B 1 602 ? 11.602 29.562 21.109 1 83.69 602 THR B O 1
ATOM 9872 N N . PHE B 1 603 ? 12.477 28.078 19.656 1 79.81 603 PHE B N 1
ATOM 9873 C CA . PHE B 1 603 ? 13.734 28.812 19.625 1 79.81 603 PHE B CA 1
ATOM 9874 C C . PHE B 1 603 ? 14.43 28.672 18.281 1 79.81 603 PHE B C 1
ATOM 9876 O O . PHE B 1 603 ? 14.102 27.781 17.5 1 79.81 603 PHE B O 1
ATOM 9883 N N . ILE B 1 604 ? 15.273 29.641 17.969 1 74.12 604 ILE B N 1
ATOM 9884 C CA . ILE B 1 604 ? 16.094 29.625 16.766 1 74.12 604 ILE B CA 1
ATOM 9885 C C . ILE B 1 604 ? 17.516 30.047 17.109 1 74.12 604 ILE B C 1
ATOM 9887 O O . ILE B 1 604 ? 17.734 30.984 17.875 1 74.12 604 ILE B O 1
ATOM 9891 N N . ILE B 1 605 ? 18.484 29.297 16.625 1 70.5 605 ILE B N 1
ATOM 9892 C CA . ILE B 1 605 ? 19.875 29.672 16.797 1 70.5 605 ILE B CA 1
ATOM 9893 C C . ILE B 1 605 ? 20.297 30.641 15.703 1 70.5 605 ILE B C 1
ATOM 9895 O O . ILE B 1 605 ? 20.203 30.328 14.516 1 70.5 605 ILE B O 1
ATOM 9899 N N . LEU B 1 606 ? 20.641 31.766 16.062 1 62.19 606 LEU B N 1
ATOM 9900 C CA . LEU B 1 606 ? 20.984 32.781 15.078 1 62.19 606 LEU B CA 1
ATOM 9901 C C . LEU B 1 606 ? 22.438 32.656 14.617 1 62.19 606 LEU B C 1
ATOM 9903 O O . LEU B 1 606 ? 22.688 32.469 13.422 1 62.19 606 LEU B O 1
ATOM 9907 N N . ASN B 1 607 ? 23.406 32.969 15.383 1 60.78 607 ASN B N 1
ATOM 9908 C CA . ASN B 1 607 ? 24.797 32.906 14.969 1 60.78 607 ASN B CA 1
ATOM 9909 C C . ASN B 1 607 ? 25.719 32.656 16.156 1 60.78 607 ASN B C 1
ATOM 9911 O O . ASN B 1 607 ? 25.312 32.812 17.312 1 60.78 607 ASN B O 1
ATOM 9915 N N . GLU B 1 608 ? 26.938 32.125 15.836 1 65.94 608 GLU B N 1
ATOM 9916 C CA . GLU B 1 608 ? 28.016 32.031 16.828 1 65.94 608 GLU B CA 1
ATOM 9917 C C . GLU B 1 608 ? 28.547 33.438 17.156 1 65.94 608 GLU B C 1
ATOM 9919 O O . GLU B 1 608 ? 28.734 34.25 16.266 1 65.94 608 GLU B O 1
ATOM 9924 N N . ILE B 1 609 ? 28.453 33.812 18.406 1 57.81 609 ILE B N 1
ATOM 9925 C CA . ILE B 1 609 ? 28.969 35.094 18.828 1 57.81 609 ILE B CA 1
ATOM 9926 C C . ILE B 1 609 ? 30.422 34.969 19.266 1 57.81 609 ILE B C 1
ATOM 9928 O O . ILE B 1 609 ? 30.781 34.031 19.984 1 57.81 609 ILE B O 1
ATOM 9932 N N . LYS B 1 610 ? 31.484 35.719 18.516 1 53.22 610 LYS B N 1
ATOM 9933 C CA . LYS B 1 610 ? 32.844 35.875 18.969 1 53.22 610 LYS B CA 1
ATOM 9934 C C . LYS B 1 610 ? 33 37.031 19.938 1 53.22 610 LYS B C 1
ATOM 9936 O O . LYS B 1 610 ? 32.406 38.094 19.734 1 53.22 610 LYS B O 1
#

pLDDT: mean 74.87, std 25.74, range [15.78, 98.5]

Organism: NCBI:txid646526

InterPro domains:
  IPR014790 MutL, C-terminal, dimerisation [PF08676] (434-575)
  IPR014790 MutL, C-terminal, dimerisation [SM00853] (433-575)
  IPR036890 Histidine kinase/HSP90-like ATPase superfamily [G3DSA:3.30.565.10] (1-207)
  IPR036890 Histidine kinase/HSP90-like ATPase superfamily [SSF55874] (4-201)
  IPR037198 MutL, C-terminal domain superfamily [SSF118116] (429-607)
  IPR038973 DNA mismatch repair protein MutL/Mlh/Pms-like [PTHR10073] (371-604)
  IPR042120 MutL, C-terminal domain, dimerisation subdomain [G3DSA:3.30.1540.20] (449-607)
  IPR042121 MutL, C-terminal domain, regulatory subdomain [G3DSA:3.30.1370.100] (477-570)

Secondary structure (DSSP, 8-state):
--EEPPHHHHHHHHHHHH--SHHHHHHHHHHHHHHTT-SEEEEEE-SSEEEEEE-S----GGGTTTTT-TTEES-HHHHHHHTTS-TTPPP-S--SS-HHHHHHHHSEEEEEEE-TT-S--EEEETTT--EE-----SEEEEEEESTTTT-HHHHHHHHHTHHHHHHHHHHHHHHHTTT-SSEEEEEEEETTEEEEEEEE--SS-HHHHHHHHS-S--EEEE-SSEEEEE-TT-SS--EEEEETTEE-B-THHHHHHHHHHTTS-TTT--S--EEEEE-S-EE--SSTTS-B-EETTHHHHHHHHHHHHHHHHHH--EEEE------------------GGG----------------------------------------------------------TTS----------------EEEE-GGGGGGPEEEEEETTTEEEEEEEETTEEEEEEEEHHHHHHHHHHHHHHHS---EEEEEEEEEEE---HHHHHHHHHTHHHHHHTT-EEEEETTEEEEEEEEEETTEE--HHHHHHHHHHHHTT-S--S-HHHHHHHHHHHHHTSPPTT----HHHHHHHHHHGGGSSSTTB-TTS-BSEEEEEEE-/--EEPPHHHHHHHHHHHH--SHHHHHHHHHHHHHHTT-SEEEEEE-SSEEEEEE-S----GGGTTTTT-TTEES-HHHHHHHTTS-TTPPP-S--SS-HHHHHHHHSEEEEEEE-TT-S--EEEETTT--EE-----SEEEEEEESTTTT-HHHHHHHHHTHHHHHHHHHHHHHHHTTT-SSEEEEEEEETTEEEEEEEE--SS-HHHHHHHHS-S--EEEE-SSEEEEE-TT-SS--EEEEETTEE-B-THHHHHHHHHHTTS-TTT--S--EEEEE-S-EE--SSTTS-B-EETTHHHHHHHHHHHHHHHHHH--EEEE-----------S------GGG----------------------------------------------------------TTS----------------EEEE-GGGGGGPEEEEEETTTEEEEEEEETTEEEEEEEEHHHHHHHHHHHHHHHH---EEEEEEEEEEE---HHHHHHHHHTHHHHHHTT-EEEEETTEEEEEEEEEETTEE--HHHHHHHHHHHHTT-S--S-HHHHHHHHHHHHHTSPPTT----HHHHHHHHHHGGGSSSTTB-TTS-BSEEEEEEE-

Foldseek 3Di:
DDDDDDPLVVLQVVLCQLDQAPLLLVLVVVLVQVLLVFFEWEWEDELFKTKIWTQGQWDDPVCLQVVLPAQDDPQCLQQCCLVVNDVPGDHGPDHRRNSSVSLLSFWFKKKWADGPPGQWIWIAGSNVRDIDTDDDHHTMMMMTGCGRVVPVVSSVVNSVCVVVSLVSNVVQLQVLLLQGQHKYWYWYDDPPDIDIDIRHHDNPHSVVVCVVPFPADWDWDDDPFKIKIWGQPGPDAAFFEEERSDTADDCVSVLLQLLLCVQPQCPPDDGTHMYMYGPADWNQPDGSSSRDIHGPPVVVVSVVSSVVSLVDSQFWFDFFQADADPPPPPPVPCPVPVPPPVPPPPDDPDDDDDDDDDDDDYDDDDDDDDDDDDDDPDDCPDPDCPPPPPPDPPPDPPDPVVPPPDPDDDPPPPPPPSDGDGDGLVQLLVWAWDFDDQQFWTWTWTQDPNFIFIKTFGQLFLQLQLQLQVCVVVPAWAKDFDPDWAWDDDFPVLVVVCVVCVVLCVRQRWDWDDDDGTITTGIHTDDPNDDDDVVQVVVLSVCVVVVRPDSHRPVVLVVSSVVSNVVGDDRPDHDDPVSSSCSSNSLSVGSRSQGRSVGHGRMHTHYTDD/DDDDDDPLVVLQVVLCQLDQAPLLLVLVVVLVQVLLVFFEWEWEDELFKTKIWTQGQWDDPVCLQVVLPAQDDPQCLQQCCLVVNDVPGDHGPDHRRNSSVSLLSFWFKKKWADGPPGQWIWIAGSNVRDIDTDDDHHTMMMMTGCGRVVPVVSSVVNSVCVVVSLVSNVVQLQVLLLQGQHKYWYWYDDPPDIDIDIRHHDNPHSVVVCVVPFPADWDWDDDPFKIKIWGQPGPDAAFFEEERSDTADDCVSVLLQLLLCVQPQVPPDDGTHMYMYGPADWNQPDGSSSRDIHGPPVVVVSVVSSVVSLVDSQFWFDFFQADADPPPPPPVPCCVPVPPPVDPPVDDPDDDDDDDDDDDDDDDPDDPDDDDDDDDPDDPDDDPPPDPPPPDDPPDDPDPVVDPPDPDDDPPPPPPPSDGDGDGLVQLLVWAWDFDDQQFWTWTWTQDPNFIFIKTFGQLWLQLQLQLQVCVVVPDWAKDFDPDWAWDDDFPVLVVVCVVCVVLCVRQRWDWDDDDGTITTGIHTDDPNDDDDVVQVVVLSVCVVVVRPDSHRPVVLVVSSVVSSVVGDDRPDHDDPVSSSCSSNSLSVGSRSQGRSVGHGRMHTHYTDD

Nearest PDB structures (foldseek):
  4fmo-assembly1_B  TM=7.990E-01  e=3.655E-17  Saccharomyces cerevisiae S288C
  4fmn-assembly1_B  TM=7.788E-01  e=4.786E-17  Saccharomyces cerevisiae S288C
  4e4w-assembly1_B  TM=7.762E-01  e=8.661E-17  Saccharomyces cerevisiae S288C
  3kdg-assembly1_B  TM=5.234E-01  e=1.199E-09  Bacillus subtilis
  1x9z-assembly1_A  TM=4.212E-01  e=2.401E-06  Escherichia coli

Sequence (1220 aa):
MIYQLHQDCVHQLKAEQYIFDTFILIKELVENSIDANATCIKINVKNDKIVIEDDGNGVEKSSLKKLGCFGCTSKQETTLGVLNLNKNAHLSLGYRGQALFSMSKLAKVKFVTRPKNCTESFCKDLCTGDISFLPRETGSSVIIEDLFVNVPVRRNINTKNYKKHITRIGEYLDAMKIVYNGTFILKYQDKKTEKEVIFSGVKQNIEGYLKENVEGDFEGFYHDLYDFFIFPNSIKKFMMVFCGKRVVKSYLTNFIQKHIEKYTSKKIFNKPSFILILKDEVDMNLSNDKSEIILRNKLKIEKSIAATIENYLKKEKIVELSKENISPLSINSHFIYDPFTIKKQKTLLTKKENVLSENFDQSNKENILLQQQDSCLKNIDKNMGFNICKTEKNENCLPDFYARIQTEENSEVKKEKVRNIVVEKEDFKTFKIIGQFNLGFILCILNKEGKNYLVLVDQHAADEISNYEKIMAKFDVNKQTLLLPKKLNFNALEMDLIEEMKSVFHKNGFSFKRNKNEMFLTGVPDFKNVCFTENDFYNLFNKIKDNEIDLVCDKYKHIMASKACRSSIMVGTQLNQTTMEKIVQTLSDLNLPWYCPHGRPTFIILNEIKMIYQLHQDCVHQLKAEQYIFDTFILIKELVENSIDANATCIKINVKNDKIVIEDDGNGVEKSSLKKLGCFGCTSKQETTLGVLNLNKNAHLSLGYRGQALFSMSKLAKVKFVTRPKNCTESFCKDLCTGDISFLPRETGSSVIIEDLFVNVPVRRNINTKNYKKHITRIGEYLDAMKIVYNGTFILKYQDKKTEKEVIFSGVKQNIEGYLKENVEGDFEGFYHDLYDFFIFPNSIKKFMMVFCGKRVVKSYLTNFIQKHIEKYTSKKIFNKPSFILILKDEVDMNLSNDKSEIILRNKLKIEKSIAATIENYLKKEKIVELSKENISPLSINSHFIYDPFTIKKQKTLLTKKENVLSENFDQSNKENILLQQQDSCLKNIDKNMGFNICKTEKNENCLPDFYARIQTEENSEVKKEKVRNIVVEKEDFKTFKIIGQFNLGFILCILNKEGKNYLVLVDQHAADEISNYEKIMAKFDVNKQTLLLPKKLNFNALEMDLIEEMKSVFHKNGFSFKRNKNEMFLTGVPDFKNVCFTENDFYNLFNKIKDNEIDLVCDKYKHIMASKACRSSIMVGTQLNQTTMEKIVQTLSDLNLPWYCPHGRPTFIILNEIK